Protein 7OQZ (pdb70)

InterPro domains:
  IPR006904 Protein of unknown function DUF716 [PF04819] (121-241)
  IPR042127 Transmembrane protein 45 [PTHR16007] (1-275)

B-factor: mean 129.04, std 23.69, range [83.65, 192.93]

Organism: Homo sapiens (NCBI:txid9606)

Sequence (948 aa):
NFRGHALPGTFFFIIGLWWCTKSILKYICKKQKRTCYLGSKTLFYRLEILEGITIVGMALTGMAGEQFIPGHWNQLLGWHHFTMYFFFGLLGVADILCFTISSLPVSLTKLMLSNALFVEAFIFYNHTHGREMLDIFVHQLLVLVVFLTGLVAFLEFLVRNNVLLELLRSSLILLQGSWFFQIGFVLYPPSGGPAWDLMDHENILFLTICFCWHYAVTIVIVGMNYAFITWLVKSRLNFRGHALPGTFFFIIGLWWCTKSILKYICKKQKRTCYLGSKTLFYRLEILEGITIVGMALTGMAGEQFIPGHWNQLLGWHHFTMYFFFGLLGVADILCFTISSLPVSLTKLMLSNALFVEAFIFYNHTHGREMLDIFVHQLLVLVVFLTGLVAFLEFLVRNNVLLELLRSSLILLQGSWFFQIGFVLYPPSGGPAWDLMDHENILFLTICFCWHYAVTIVIVGMNYAFITWLVKSRLNFRGHALPGTFFFIIGLWWCTKSILKYICKKQKRTCYLGSKTLFYRLEILEGITIVGMALTGMAGEQFIPGHWNQLLGWHHFTMYFFFGLLGVADILCFTISSLPVSLTKLMLSNALFVEAFIFYNHTHGREMLDIFVHQLLVLVVFLTGLVAFLEFLVRNNVLLELLRSSLILLQGSWFFQIGFVLYPPSGGPAWDLMDHENILFLTICFCWHYAVTIVIVGMNYAFITWLVKSRLNFRGHALPGTFFFIIGLWWCTKSILKYICKKQKRTCYLGSKTLFYRLEILEGITIVGMALTGMAGEQFIPGHWNQLLGWHHFTMYFFFGLLGVADILCFTISSLPVSLTKLMLSNALFVEAFIFYNHTHGREMLDIFVHQLLVLVVFLTGLVAFLEFLVRNNVLLELLRSSLILLQGSWFFQIGFVLYPPSGGPAWDLMDHENILFLTICFCWHYAVTIVIVGMNYAFITWLVKSRL

Radius of gyration: 30.04 Å; Cα contacts (8 Å, |Δi|>4): 944; chains: 4; bounding box: 77×77×59 Å

Foldseek 3Di:
DLCLLQLVLVVLQVVLLVLLLVLLLVVVCVVDDAPPDPVDCVVVLVVLLVVLVVQLVSLVVSLCVLPPPVVDDDPVLSVLSNVLSVLSNVLSVVSNVCSVDVVDDNLVSLVSVLVSLLSNLVCLVPSDDDAFPQLVLLSVVLSVLSNVLSVLSVVCSVPDDDSVSSLVSSLSSNLSSVSSNVSSCQPPNPVRDHDDDRDDVVVVVVVVVVSVVSSVVSVVVSVVSSVVVVVVVVVVD/DLCLLQLVLVVLQVVLLVLLLVLLLVVVCVVDDAPPDPVDCVVVLVVLLVVLVVQLVSLVVSLCVLPPPVVDDDPVLSVLSNVLSVLSNVLSVVSNVCSVDVVDDNLVSLVSVLVSLLSNLVCLVPSDDDAFPQLVLLSVVLSVLSNVLSVLSVVCSVPDDDSVSSLVSSLSSNLSSVSSNVSSCQPPNPVRDHDDDRDDVVVVVVVVVVSVVSSVVSVVVSVVSSVVVVVVVVVVD/DLCLLQLVLVVLQVVLLVLLLVLLLVVVCVVDDAPPDPVDCVVVLVVLLVVLVVQLVSLVVSLCVLPPPVVDDDPVLSVLSNVLSVLSNVLSVVSNVCSVDVVDDNLVSLVSVLVSLLSNLVCLVPSDDDAFPQLVLLSVVLSVLSNVLSVLSVVCSVPDDDSVSSLVSSLSSNLSSVSSNVSSCQPPNPVRDHDDDRDDVVVVVVVVVVSVVSSVVSVVVSVVSSVVVVVVVVVVD/DLCLLQLVLVVLQVVLLVLLLVLLLVVVCVVDDAPPDPVDCVVVLVVLLVVLVVQLVSLVVSLCVLPPPVVDDDPVLSVLSNVLSVLSNVLSVVSNVCSVDVVDDNLVSLVSVLVSLLSNLVCLVPSDDDAFPQLVLLSVVLSVLSNVLSVLSVVCSVPDDDSVSSLVSSLSSNLSSVSSNVSSCQPPNPVRDHDDDRDDVVVVVVVVVVSVVSSVVSVVVSVVSSVVVVVVVVVVD

Structure (mmCIF, N/CA/C/O backbone):
data_7OQZ
#
_entry.id   7OQZ
#
_cell.length_a   1.00
_cell.length_b   1.00
_cell.length_c   1.00
_cell.angle_alpha   90.00
_cell.angle_beta   90.00
_cell.angle_gamma   90.00
#
_symmetry.space_group_name_H-M   'P 1'
#
loop_
_entity.id
_entity.type
_entity.pdbx_description
1 polymer 'Transmembrane protein 45A'
2 non-polymer 1,2-DIACYL-SN-GLYCERO-3-PHOSPHOCHOLINE
#
loop_
_atom_site.group_PDB
_atom_site.id
_atom_site.type_symbol
_atom_site.label_atom_id
_atom_site.label_alt_id
_atom_site.label_comp_id
_atom_site.label_asym_id
_atom_site.label_entity_id
_atom_site.label_seq_id
_atom_site.pdbx_PDB_ins_code
_atom_site.Cartn_x
_atom_site.Cartn_y
_atom_site.Cartn_z
_atom_site.occupancy
_atom_site.B_iso_or_equiv
_atom_site.auth_seq_id
_atom_site.auth_comp_id
_atom_site.auth_asym_id
_atom_site.auth_atom_id
_atom_site.pdbx_PDB_model_num
ATOM 1 N N . ASN A 1 2 ? 148.86500 136.13200 103.04800 1.000 143.67453 3 ASN A N 1
ATOM 2 C CA . ASN A 1 2 ? 147.66300 135.56700 103.64900 1.000 143.67453 3 ASN A CA 1
ATOM 3 C C . ASN A 1 2 ? 148.02400 134.42200 104.58900 1.000 143.67453 3 ASN A C 1
ATOM 4 O O . ASN A 1 2 ? 147.28500 134.11600 105.52700 1.000 143.67453 3 ASN A O 1
ATOM 9 N N . PHE A 1 3 ? 149.17100 133.79000 104.33200 1.000 142.13434 4 PHE A N 1
ATOM 10 C CA . PHE A 1 3 ? 149.62300 132.70600 105.19700 1.000 142.13434 4 PHE A CA 1
ATOM 11 C C . PHE A 1 3 ? 149.86300 133.20800 106.61500 1.000 142.13434 4 PHE A C 1
ATOM 12 O O . PHE A 1 3 ? 149.48800 132.55100 107.59100 1.000 142.13434 4 PHE A O 1
ATOM 20 N N . ARG A 1 4 ? 150.48800 134.38000 106.74600 1.000 142.26690 5 ARG A N 1
ATOM 21 C CA . ARG A 1 4 ? 150.66200 134.98100 108.06400 1.000 142.26690 5 ARG A CA 1
ATOM 22 C C . ARG A 1 4 ? 149.31700 135.32700 108.69100 1.000 142.26690 5 ARG A C 1
ATOM 23 O O . ARG A 1 4 ? 149.12400 135.16200 109.90400 1.000 142.26690 5 ARG A O 1
ATOM 31 N N . GLY A 1 5 ? 148.37900 135.82200 107.88000 1.000 137.56669 6 GLY A N 1
ATOM 32 C CA . GLY A 1 5 ? 147.06000 136.14700 108.39100 1.000 137.56669 6 GLY A CA 1
ATOM 33 C C . GLY A 1 5 ? 146.31200 134.93900 108.91400 1.000 137.56669 6 GLY A C 1
ATOM 34 O O . GLY A 1 5 ? 145.50000 135.05800 109.83300 1.000 137.56669 6 GLY A O 1
ATOM 35 N N . HIS A 1 6 ? 146.54600 133.76900 108.31900 1.000 132.94799 7 HIS A N 1
ATOM 36 C CA . HIS A 1 6 ? 145.98600 132.53800 108.86400 1.000 132.94799 7 HIS A CA 1
ATOM 37 C C . HIS A 1 6 ? 146.76300 132.04100 110.07700 1.000 132.94799 7 HIS A C 1
ATOM 38 O O . HIS A 1 6 ? 146.16400 131.49900 111.01200 1.000 132.94799 7 HIS A O 1
ATOM 45 N N . ALA A 1 7 ? 148.08600 132.22000 110.08400 1.000 132.90087 8 ALA A N 1
ATOM 46 C CA . ALA A 1 7 ? 148.92000 131.62000 111.11900 1.000 132.90087 8 ALA A CA 1
ATOM 47 C C . ALA A 1 7 ? 148.82200 132.36100 112.44700 1.000 132.90087 8 ALA A C 1
ATOM 48 O O . ALA A 1 7 ? 148.86800 131.73200 113.51000 1.000 132.90087 8 ALA A O 1
ATOM 50 N N . LEU A 1 8 ? 148.70600 133.68900 112.41100 1.000 133.20887 9 LEU A N 1
ATOM 51 C CA . LEU A 1 8 ? 148.66900 134.45800 113.65500 1.000 133.20887 9 LEU A CA 1
ATOM 52 C C . LEU A 1 8 ? 147.51900 134.05200 114.57300 1.000 133.20887 9 LEU A C 1
ATOM 53 O O . LEU A 1 8 ? 147.76600 133.83500 115.77600 1.000 133.20887 9 LEU A O 1
ATOM 58 N N . PRO A 1 9 ? 146.27000 133.92900 114.10500 1.000 128.04653 10 PRO A N 1
ATOM 59 C CA . PRO A 1 9 ? 145.21600 133.43100 115.00100 1.000 128.04653 10 PRO A CA 1
ATOM 60 C C . PRO A 1 9 ? 145.50000 132.04400 115.53600 1.000 128.04653 10 PRO A C 1
ATOM 61 O O . PRO A 1 9 ? 145.08100 131.72800 116.65500 1.000 128.04653 10 PRO A O 1
ATOM 65 N N . GLY A 1 10 ? 146.19500 131.20100 114.77100 1.000 126.84196 11 GLY A N 1
ATOM 66 C CA . GLY A 1 10 ? 146.56600 129.89400 115.28700 1.000 126.84196 11 GLY A CA 1
ATOM 67 C C . GLY A 1 10 ? 147.44700 129.99300 116.51600 1.000 126.84196 11 GLY A C 1
ATOM 68 O O . GLY A 1 10 ? 147.21200 129.31900 117.52200 1.000 126.84196 11 GLY A O 1
ATOM 69 N N . THR A 1 11 ? 148.46700 130.85200 116.45500 1.000 127.71850 12 THR A N 1
ATOM 70 C CA . THR A 1 11 ? 149.32400 131.06500 117.61600 1.000 127.71850 12 THR A CA 1
ATOM 71 C C . THR A 1 11 ? 148.53700 131.65200 118.78100 1.000 127.71850 12 THR A C 1
ATOM 72 O O . THR A 1 11 ? 148.71800 131.23800 119.93400 1.000 127.71850 12 THR A O 1
ATOM 76 N N . PHE A 1 12 ? 147.65900 132.61900 118.49900 1.000 128.15248 13 PHE A N 1
ATOM 77 C CA . PHE A 1 12 ? 146.86100 133.21800 119.56600 1.000 128.15248 13 PHE A CA 1
ATOM 78 C C . PHE A 1 12 ? 146.00600 132.16900 120.26800 1.000 128.15248 13 PHE A C 1
ATOM 79 O O . PHE A 1 12 ? 145.97800 132.09500 121.50400 1.000 128.15248 13 PHE A O 1
ATOM 87 N N . PHE A 1 13 ? 145.31000 131.33700 119.49000 1.000 114.82057 14 PHE A N 1
ATOM 88 C CA . PHE A 1 13 ? 144.44800 130.31900 120.07800 1.000 114.82057 14 PHE A CA 1
ATOM 89 C C . PHE A 1 13 ? 145.25800 129.26600 120.81900 1.000 114.82057 14 PHE A C 1
ATOM 90 O O . PHE A 1 13 ? 144.83300 128.77800 121.87000 1.000 114.82057 14 PHE A O 1
ATOM 98 N N . PHE A 1 14 ? 146.42600 128.89700 120.28900 1.000 115.21103 15 PHE A N 1
ATOM 99 C CA . PHE A 1 14 ? 147.26800 127.92500 120.97700 1.000 115.21103 15 PHE A CA 1
ATOM 100 C C . PHE A 1 14 ? 147.69500 128.45000 122.34300 1.000 115.21103 15 PHE A C 1
ATOM 101 O O . PHE A 1 14 ? 147.60300 127.74000 123.35600 1.000 115.21103 15 PHE A O 1
ATOM 109 N N . ILE A 1 15 ? 148.14300 129.70700 122.39100 1.000 117.02147 16 ILE A N 1
ATOM 110 C CA . ILE A 1 15 ? 148.56400 130.30100 123.65700 1.000 117.02147 16 ILE A CA 1
ATOM 111 C C . ILE A 1 15 ? 147.39100 130.38400 124.62600 1.000 117.02147 16 ILE A C 1
ATOM 112 O O . ILE A 1 15 ? 147.52400 130.06100 125.81400 1.000 117.02147 16 ILE A O 1
ATOM 117 N N . ILE A 1 16 ? 146.22600 130.81900 124.13700 1.000 114.03994 17 ILE A N 1
ATOM 118 C CA . ILE A 1 16 ? 145.06400 130.95700 125.01000 1.000 114.03994 17 ILE A CA 1
ATOM 119 C C . ILE A 1 16 ? 144.64100 129.60300 125.56600 1.000 114.03994 17 ILE A C 1
ATOM 120 O O . ILE A 1 16 ? 144.32600 129.47800 126.75600 1.000 114.03994 17 ILE A O 1
ATOM 125 N N . GLY A 1 17 ? 144.62200 128.57200 124.72000 1.000 111.40820 18 GLY A N 1
ATOM 126 C CA . GLY A 1 17 ? 144.25200 127.24900 125.19100 1.000 111.40820 18 GLY A CA 1
ATOM 127 C C . GLY A 1 17 ? 145.22000 126.70500 126.22200 1.000 111.40820 18 GLY A C 1
ATOM 128 O O . GLY A 1 17 ? 144.80500 126.13500 127.23600 1.000 111.40820 18 GLY A O 1
ATOM 129 N N . LEU A 1 18 ? 146.52400 126.87600 125.98200 1.000 114.92525 19 LEU A N 1
ATOM 130 C CA . LEU A 1 18 ? 147.50600 126.42800 126.96500 1.000 114.92525 19 LEU A CA 1
ATOM 131 C C . LEU A 1 18 ? 147.32400 127.15500 128.29200 1.000 114.92525 19 LEU A C 1
ATOM 132 O O . LEU A 1 18 ? 147.35200 126.53000 129.36100 1.000 114.92525 19 LEU A O 1
ATOM 137 N N . TRP A 1 19 ? 147.12300 128.47400 128.24100 1.000 123.34946 20 TRP A N 1
ATOM 138 C CA . TRP A 1 19 ? 146.95500 129.24000 129.47100 1.000 123.34946 20 TRP A CA 1
ATOM 139 C C . TRP A 1 19 ? 145.70500 128.80800 130.22500 1.000 123.34946 20 TRP A C 1
ATOM 140 O O . TRP A 1 19 ? 145.73400 128.65300 131.45100 1.000 123.34946 20 TRP A O 1
ATOM 151 N N . TRP A 1 20 ? 144.59600 128.60500 129.51000 1.000 115.28965 21 TRP A N 1
ATOM 152 C CA . TRP A 1 20 ? 143.35700 128.19600 130.16300 1.000 115.28965 21 TRP A CA 1
ATOM 153 C C . TRP A 1 20 ? 143.48000 126.80700 130.77700 1.000 115.28965 21 TRP A C 1
ATOM 154 O O . TRP A 1 20 ? 142.99700 126.57000 131.89100 1.000 115.28965 21 TRP A O 1
ATOM 165 N N . CYS A 1 21 ? 144.11700 125.87300 130.06500 1.000 117.98650 22 CYS A N 1
ATOM 166 C CA . CYS A 1 21 ? 144.30900 124.53700 130.61800 1.000 117.98650 22 CYS A CA 1
ATOM 167 C C . CYS A 1 21 ? 145.16900 124.58300 131.87500 1.000 117.98650 22 CYS A C 1
ATOM 168 O O . CYS A 1 21 ? 144.84600 123.94000 132.88500 1.000 117.98650 22 CYS A O 1
ATOM 171 N N . THR A 1 22 ? 146.26200 125.35000 131.83500 1.000 119.18260 23 THR A N 1
ATOM 172 C CA . THR A 1 22 ? 147.12000 125.47600 133.00800 1.000 119.18260 23 THR A CA 1
ATOM 173 C C . THR A 1 22 ? 146.35800 126.08900 134.17600 1.000 119.18260 23 THR A C 1
ATOM 174 O O . THR A 1 22 ? 146.47500 125.62900 135.31800 1.000 119.18260 23 THR A O 1
ATOM 178 N N . LYS A 1 23 ? 145.56200 127.12600 133.90300 1.000 121.14278 24 LYS A N 1
ATOM 179 C CA . LYS A 1 23 ? 144.78200 127.76400 134.95700 1.000 121.14278 24 LYS A CA 1
ATOM 180 C C . LYS A 1 23 ? 143.79000 126.79100 135.58100 1.000 121.14278 24 LYS A C 1
ATOM 181 O O . LYS A 1 23 ? 143.65300 126.73800 136.80800 1.000 121.14278 24 LYS A O 1
ATOM 187 N N . SER A 1 24 ? 143.08800 126.01500 134.75300 1.000 117.12505 25 SER A N 1
ATOM 188 C CA . SER A 1 24 ? 142.10900 125.07000 135.28300 1.000 117.12505 25 SER A CA 1
ATOM 189 C C . SER A 1 24 ? 142.77700 124.00100 136.13700 1.000 117.12505 25 SER A C 1
ATOM 190 O O . SER A 1 24 ? 142.28900 123.67300 137.22900 1.000 117.12505 25 SER A O 1
ATOM 193 N N . ILE A 1 25 ? 143.89400 123.44700 135.66000 1.000 120.96545 26 ILE A N 1
ATOM 194 C CA . ILE A 1 25 ? 144.58500 122.41400 136.42500 1.000 120.96545 26 ILE A CA 1
ATOM 195 C C . ILE A 1 25 ? 145.09800 122.98100 137.74300 1.000 120.96545 26 ILE A C 1
ATOM 196 O O . ILE A 1 25 ? 144.99200 122.34100 138.79700 1.000 120.96545 26 ILE A O 1
ATOM 201 N N . LEU A 1 26 ? 145.66000 124.19300 137.70500 1.000 129.76667 27 LEU A N 1
ATOM 202 C CA . LEU A 1 26 ? 146.15800 124.81700 138.92600 1.000 129.76667 27 LEU A CA 1
ATOM 203 C C . LEU A 1 26 ? 145.03000 125.08900 139.91000 1.000 129.76667 27 LEU A C 1
ATOM 204 O O . LEU A 1 26 ? 145.20100 124.92200 141.12200 1.000 129.76667 27 LEU A O 1
ATOM 209 N N . LYS A 1 27 ? 143.86800 125.51700 139.41100 1.000 130.38225 28 LYS A N 1
ATOM 210 C CA . LYS A 1 27 ? 142.72900 125.75500 140.29100 1.000 130.38225 28 LYS A CA 1
ATOM 211 C C . LYS A 1 27 ? 142.25500 124.46200 140.94100 1.000 130.38225 28 LYS A C 1
ATOM 212 O O . LYS A 1 27 ? 141.93800 124.43800 142.13700 1.000 130.38225 28 LYS A O 1
ATOM 215 N N . TYR A 1 28 ? 142.19600 123.37400 140.16900 1.000 130.97599 29 TYR A N 1
ATOM 216 C CA . TYR A 1 28 ? 141.80400 122.09200 140.74900 1.000 130.97599 29 TYR A CA 1
ATOM 217 C C . TYR A 1 28 ? 142.80900 121.63400 141.79900 1.000 130.97599 29 TYR A C 1
ATOM 218 O O . TYR A 1 28 ? 142.42600 121.11700 142.85700 1.000 130.97599 29 TYR A O 1
ATOM 227 N N . ILE A 1 29 ? 144.10200 121.81800 141.52500 1.000 140.68225 30 ILE A N 1
ATOM 228 C CA . ILE A 1 29 ? 145.12800 121.43700 142.49100 1.000 140.68225 30 ILE A CA 1
ATOM 229 C C . ILE A 1 29 ? 145.01300 122.27900 143.75700 1.000 140.68225 30 ILE A C 1
ATOM 230 O O . ILE A 1 29 ? 145.16400 121.76800 144.87200 1.000 140.68225 30 ILE A O 1
ATOM 235 N N . CYS A 1 30 ? 144.74400 123.57800 143.60600 1.000 151.66721 31 CYS A N 1
ATOM 236 C CA . CYS A 1 30 ? 144.54700 124.43800 144.76700 1.000 151.66721 31 CYS A CA 1
ATOM 237 C C . CYS A 1 30 ? 143.33800 124.00600 145.58300 1.000 151.66721 31 CYS A C 1
ATOM 238 O O . CYS A 1 30 ? 143.37900 124.03800 146.81800 1.000 151.66721 31 CYS A O 1
ATOM 241 N N . LYS A 1 31 ? 142.25300 123.61300 144.91500 1.000 146.20731 32 LYS A N 1
ATOM 242 C CA . LYS A 1 31 ? 141.09900 123.08100 145.63200 1.000 146.20731 32 LYS A CA 1
ATOM 243 C C . LYS A 1 31 ? 141.46200 121.81500 146.39800 1.000 146.20731 32 LYS A C 1
ATOM 244 O O . LYS A 1 31 ? 141.04700 121.64200 147.54900 1.000 146.20731 32 LYS A O 1
ATOM 250 N N . LYS A 1 32 ? 142.23800 120.92400 145.77700 1.000 150.87846 33 LYS A N 1
ATOM 251 C CA . LYS A 1 32 ? 142.69100 119.72900 146.48100 1.000 150.87846 33 LYS A CA 1
ATOM 252 C C . LYS A 1 32 ? 143.70700 120.06000 147.56800 1.000 150.87846 33 LYS A C 1
ATOM 253 O O . LYS A 1 32 ? 143.91900 119.25400 148.48100 1.000 150.87846 33 LYS A O 1
ATOM 259 N N . GLN A 1 33 ? 144.34300 121.22700 147.48600 1.000 167.67280 34 GLN A N 1
ATOM 260 C CA . GLN A 1 33 ? 145.38800 121.58400 148.43600 1.000 167.67280 34 GLN A CA 1
ATOM 261 C C . GLN A 1 33 ? 144.79900 121.81300 149.82200 1.000 167.67280 34 GLN A C 1
ATOM 262 O O . GLN A 1 33 ? 143.65100 122.24600 149.96300 1.000 167.67280 34 GLN A O 1
ATOM 268 N N . LYS A 1 34 ? 145.59600 121.51200 150.85000 1.000 175.44897 35 LYS A N 1
ATOM 269 C CA . LYS A 1 34 ? 145.11600 121.62000 152.22300 1.000 175.44897 35 LYS A CA 1
ATOM 270 C C . LYS A 1 34 ? 145.02400 123.07400 152.67000 1.000 175.44897 35 LYS A C 1
ATOM 271 O O . LYS A 1 34 ? 144.07800 123.46500 153.36400 1.000 175.44897 35 LYS A O 1
ATOM 273 N N . ARG A 1 35 ? 146.00300 123.89400 152.28900 1.000 180.91379 36 ARG A N 1
ATOM 274 C CA . ARG A 1 35 ? 146.05600 125.25500 152.81200 1.000 180.91379 36 ARG A CA 1
ATOM 275 C C . ARG A 1 35 ? 146.63300 126.17800 151.73800 1.000 180.91379 36 ARG A C 1
ATOM 276 O O . ARG A 1 35 ? 146.71000 125.79600 150.56400 1.000 180.91379 36 ARG A O 1
ATOM 278 N N . THR A 1 36 ? 147.03000 127.38600 152.14000 1.000 189.07155 37 THR A N 1
ATOM 279 C CA . THR A 1 36 ? 147.51000 128.40500 151.21500 1.000 189.07155 37 THR A CA 1
ATOM 280 C C . THR A 1 36 ? 149.02300 128.33700 151.04400 1.000 189.07155 37 THR A C 1
ATOM 281 O O . THR A 1 36 ? 149.66600 129.35100 150.75100 1.000 189.07155 37 THR A O 1
ATOM 283 N N . CYS A 1 37 ? 149.59900 127.14900 151.23600 1.000 191.88221 38 CYS A N 1
ATOM 284 C CA . CYS A 1 37 ? 151.04600 126.97200 151.20700 1.000 191.88221 38 CYS A CA 1
ATOM 285 C C . CYS A 1 37 ? 151.65300 127.41800 149.88300 1.000 191.88221 38 CYS A C 1
ATOM 286 O O . CYS A 1 37 ? 152.66900 128.11900 149.87100 1.000 191.88221 38 CYS A O 1
ATOM 289 N N . TYR A 1 38 ? 151.04100 127.03100 148.76400 1.000 187.84734 39 TYR A N 1
ATOM 290 C CA . TYR A 1 38 ? 151.62600 127.33700 147.46400 1.000 187.84734 39 TYR A CA 1
ATOM 291 C C . TYR A 1 38 ? 150.66900 128.08500 146.54200 1.000 187.84734 39 TYR A C 1
ATOM 292 O O . TYR A 1 38 ? 151.09600 128.96400 145.78800 1.000 187.84734 39 TYR A O 1
ATOM 294 N N . LEU A 1 39 ? 149.37800 127.74800 146.58600 1.000 179.17330 40 LEU A N 1
ATOM 295 C CA . LEU A 1 39 ? 148.41700 128.29800 145.63700 1.000 179.17330 40 LEU A CA 1
ATOM 296 C C . LEU A 1 39 ? 147.13400 128.80900 146.28100 1.000 179.17330 40 LEU A C 1
ATOM 297 O O . LEU A 1 39 ? 146.24000 129.25900 145.55700 1.000 179.17330 40 LEU A O 1
ATOM 299 N N . GLY A 1 40 ? 147.01900 128.75300 147.60800 1.000 178.65389 41 GLY A N 1
ATOM 300 C CA . GLY A 1 40 ? 145.76400 129.12000 148.24600 1.000 178.65389 41 GLY A CA 1
ATOM 301 C C . GLY A 1 40 ? 145.44900 130.60200 148.14800 1.000 178.65389 41 GLY A C 1
ATOM 302 O O . GLY A 1 40 ? 144.29200 131.00900 148.28000 1.000 178.65389 41 GLY A O 1
ATOM 303 N N . SER A 1 41 ? 146.47200 131.42800 147.93400 1.000 172.09706 42 SER A N 1
ATOM 304 C CA . SER A 1 41 ? 146.26900 132.87000 147.84300 1.000 172.09706 42 SER A CA 1
ATOM 305 C C . SER A 1 41 ? 145.35200 133.21000 146.67500 1.000 172.09706 42 SER A C 1
ATOM 306 O O . SER A 1 41 ? 145.52500 132.69300 145.56700 1.000 172.0970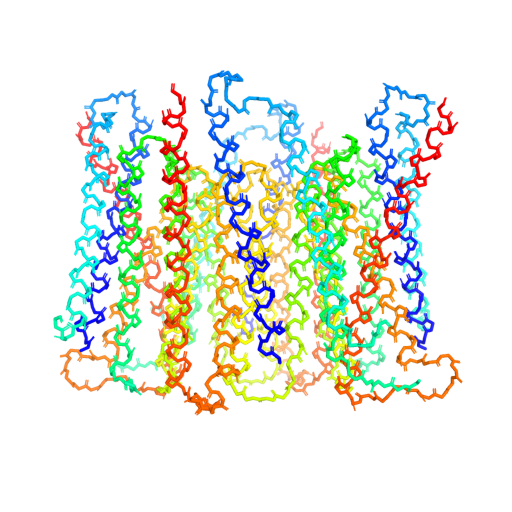6 42 SER A O 1
ATOM 309 N N . LYS A 1 42 ? 144.37500 134.08200 146.92500 1.000 163.54797 43 LYS A N 1
ATOM 310 C CA . LYS A 1 42 ? 143.41800 134.48000 145.90000 1.000 163.54797 43 LYS A CA 1
ATOM 311 C C . LYS A 1 42 ? 143.82100 135.75200 145.16900 1.000 163.54797 43 LYS A C 1
ATOM 312 O O . LYS A 1 42 ? 143.33500 135.99200 144.05500 1.000 163.54797 43 LYS A O 1
ATOM 315 N N . THR A 1 43 ? 144.68800 136.57200 145.76800 1.000 163.25846 44 THR A N 1
ATOM 316 C CA . THR A 1 43 ? 145.19000 137.75300 145.07400 1.000 163.25846 44 THR A CA 1
ATOM 317 C C . THR A 1 43 ? 145.95700 137.36900 143.81800 1.000 163.25846 44 THR A C 1
ATOM 318 O O . THR A 1 43 ? 145.89500 138.08100 142.80900 1.000 163.25846 44 THR A O 1
ATOM 322 N N . LEU A 1 44 ? 146.68200 136.24800 143.86200 1.000 161.61968 45 LEU A N 1
ATOM 323 C CA . LEU A 1 44 ? 147.36900 135.76300 142.67200 1.000 161.61968 45 LEU A CA 1
ATOM 324 C C . LEU A 1 44 ? 146.37900 135.44500 141.55900 1.000 161.61968 45 LEU A C 1
ATOM 325 O O . LEU A 1 44 ? 146.61400 135.78700 140.39500 1.000 161.61968 45 LEU A O 1
ATOM 330 N N . PHE A 1 45 ? 145.26200 134.79800 141.89900 1.000 160.54916 46 PHE A N 1
ATOM 331 C CA . PHE A 1 45 ? 144.24600 134.49900 140.89400 1.000 160.54916 46 PHE A CA 1
ATOM 332 C C . PHE A 1 45 ? 143.64900 135.77500 140.31400 1.000 160.54916 46 PHE A C 1
ATOM 333 O O . PHE A 1 45 ? 143.42000 135.86500 139.10300 1.000 160.54916 46 PHE A O 1
ATOM 341 N N . TYR A 1 46 ? 143.38100 136.76900 141.16300 1.000 156.12360 47 TYR A N 1
ATOM 342 C CA . TYR A 1 46 ? 142.83400 138.02900 140.66700 1.000 156.12360 47 TYR A CA 1
ATOM 343 C C . TYR A 1 46 ? 143.81100 138.72400 139.72500 1.000 156.12360 47 TYR A C 1
ATOM 344 O O . TYR A 1 46 ? 143.41400 139.22900 138.66500 1.000 156.12360 47 TYR A O 1
ATOM 346 N N . ARG A 1 47 ? 145.09500 138.75500 140.09300 1.000 158.61964 48 ARG A N 1
ATOM 347 C CA . ARG A 1 47 ? 146.09800 139.35700 139.22100 1.000 158.61964 48 ARG A CA 1
ATOM 348 C C . ARG A 1 47 ? 146.20300 138.60400 137.90200 1.000 158.61964 48 ARG A C 1
ATOM 349 O O . ARG A 1 47 ? 146.32600 139.22100 136.83700 1.000 158.61964 48 ARG A O 1
ATOM 357 N N . LEU A 1 48 ? 146.15800 137.27000 137.95300 1.000 153.18657 49 LEU A N 1
ATOM 358 C CA . LEU A 1 48 ? 146.22000 136.48000 136.72900 1.000 153.18657 49 LEU A CA 1
ATOM 359 C C . LEU A 1 48 ? 145.02000 136.75600 135.83400 1.000 153.18657 49 LEU A C 1
ATOM 360 O O . LEU A 1 48 ? 145.16200 136.85300 134.61200 1.000 153.18657 49 LEU A O 1
ATOM 365 N N . GLU A 1 49 ? 143.82800 136.88000 136.42100 1.000 147.52612 50 GLU A N 1
ATOM 366 C CA . GLU A 1 49 ? 142.64300 137.18400 135.62400 1.000 147.52612 50 GLU A CA 1
ATOM 367 C C . GLU A 1 49 ? 142.74300 138.56300 134.98300 1.000 147.52612 50 GLU A C 1
ATOM 368 O O . GLU A 1 49 ? 142.38200 138.73900 133.81100 1.000 147.52612 50 GLU A O 1
ATOM 374 N N . ILE A 1 50 ? 143.22700 139.55400 135.73600 1.000 147.27052 51 ILE A N 1
ATOM 375 C CA . ILE A 1 50 ? 143.39000 140.89200 135.17300 1.000 147.27052 51 ILE A CA 1
ATOM 376 C C . ILE A 1 50 ? 144.38900 140.86800 134.02300 1.000 147.27052 51 ILE A C 1
ATOM 377 O O . ILE A 1 50 ? 144.15600 141.46400 132.96300 1.000 147.27052 51 ILE A O 1
ATOM 382 N N . LEU A 1 51 ? 145.51400 140.17200 134.21200 1.000 144.54751 52 LEU A N 1
ATOM 383 C CA . LEU A 1 51 ? 146.51100 140.07000 133.15100 1.000 144.54751 52 LEU A CA 1
ATOM 384 C C . LEU A 1 51 ? 145.95100 139.34600 131.93300 1.000 144.54751 52 LEU A C 1
ATOM 385 O O . LEU A 1 51 ? 146.23500 139.73100 130.79400 1.000 144.54751 52 LEU A O 1
ATOM 390 N N . GLU A 1 52 ? 145.16200 138.29300 132.15300 1.000 143.08203 53 GLU A N 1
ATOM 391 C CA . GLU A 1 52 ? 144.55400 137.56900 131.04200 1.000 143.08203 53 GLU A CA 1
ATOM 392 C C . GLU A 1 52 ? 143.61800 138.46800 130.24800 1.000 143.08203 53 GLU A C 1
ATOM 393 O O . GLU A 1 52 ? 143.65000 138.47500 129.01200 1.000 143.08203 53 GLU A O 1
ATOM 399 N N . GLY A 1 53 ? 142.77900 139.23900 130.94300 1.000 142.78642 54 GLY A N 1
ATOM 400 C CA . GLY A 1 53 ? 141.89800 140.16200 130.24700 1.000 142.78642 54 GLY A CA 1
ATOM 401 C C . GLY A 1 53 ? 142.66000 141.21300 129.46300 1.000 142.78642 54 GLY A C 1
ATOM 402 O O . GLY A 1 53 ? 142.32500 141.51100 128.31100 1.000 142.78642 54 GLY A O 1
ATOM 403 N N . ILE A 1 54 ? 143.70300 141.78300 130.07300 1.000 142.36968 55 ILE A N 1
ATOM 404 C CA . ILE A 1 54 ? 144.49200 142.80600 129.39300 1.000 142.36968 55 ILE A CA 1
ATOM 405 C C . ILE A 1 54 ? 145.16800 142.22700 128.15700 1.000 142.36968 55 ILE A C 1
ATOM 406 O O . ILE A 1 54 ? 145.18200 142.85300 127.09000 1.000 142.36968 55 ILE A O 1
ATOM 411 N N . THR A 1 55 ? 145.73300 141.02300 128.27600 1.000 145.43843 56 THR A N 1
ATOM 412 C CA . THR A 1 55 ? 146.38100 140.39000 127.13300 1.000 145.43843 56 THR A CA 1
ATOM 413 C C . THR A 1 55 ? 145.38800 140.05800 126.03000 1.000 145.43843 56 THR A C 1
ATOM 414 O O . THR A 1 55 ? 145.71000 140.21300 124.84800 1.000 145.43843 56 THR A O 1
ATOM 418 N N . ILE A 1 56 ? 144.18600 139.59700 126.38500 1.000 139.78812 57 ILE A N 1
ATOM 419 C CA . ILE A 1 56 ? 143.17800 139.31200 125.36800 1.000 139.78812 57 ILE A CA 1
ATOM 420 C C . ILE A 1 56 ? 142.79300 140.58600 124.62800 1.000 139.78812 57 ILE A C 1
ATOM 421 O O . ILE A 1 56 ? 142.70100 140.59900 123.39300 1.000 139.78812 57 ILE A O 1
ATOM 426 N N . VAL A 1 57 ? 142.57500 141.67900 125.36500 1.000 143.12768 58 VAL A N 1
ATOM 427 C CA . VAL A 1 57 ? 142.22800 142.94400 124.72100 1.000 143.12768 58 VAL A CA 1
ATOM 428 C C . VAL A 1 57 ? 143.36200 143.41000 123.81600 1.000 143.12768 58 VAL A C 1
ATOM 429 O O . VAL A 1 57 ? 143.13100 143.86600 122.68700 1.000 143.12768 58 VAL A O 1
ATOM 433 N N . GLY A 1 58 ? 144.60400 143.30100 124.29300 1.000 150.62223 59 GLY A N 1
ATOM 434 C CA . GLY A 1 58 ? 145.73600 143.72700 123.48900 1.000 150.62223 59 GLY A CA 1
ATOM 435 C C . GLY A 1 58 ? 145.89300 142.91200 122.22100 1.000 150.62223 59 GLY A C 1
ATOM 436 O O . GLY A 1 58 ? 146.16300 143.45800 121.15000 1.000 150.62223 59 GLY A O 1
ATOM 437 N N . MET A 1 59 ? 145.73100 141.59100 122.32500 1.000 151.62924 60 MET A N 1
ATOM 438 C CA . MET A 1 59 ? 145.82800 140.74100 121.14300 1.000 151.62924 60 MET A CA 1
ATOM 439 C C . MET A 1 59 ? 144.70700 141.03700 120.15800 1.000 151.62924 60 MET A C 1
ATOM 440 O O . MET A 1 59 ? 144.93200 141.04700 118.94300 1.000 151.62924 60 MET A O 1
ATOM 445 N N . ALA A 1 60 ? 143.49200 141.27900 120.65800 1.000 147.60170 61 ALA A N 1
ATOM 446 C CA . ALA A 1 60 ? 142.39500 141.64200 119.76900 1.000 147.60170 61 ALA A CA 1
ATOM 447 C C . ALA A 1 60 ? 142.69000 142.94400 119.03600 1.000 147.60170 61 ALA A C 1
ATOM 448 O O . ALA A 1 60 ? 142.47600 143.04600 117.82100 1.000 147.60170 61 ALA A O 1
ATOM 450 N N . LEU A 1 61 ? 143.19500 143.94800 119.75800 1.000 152.89133 62 LEU A N 1
ATOM 451 C CA . LEU A 1 61 ? 143.53000 145.22200 119.12800 1.000 152.89133 62 LEU A CA 1
ATOM 452 C C . LEU A 1 61 ? 144.63800 145.05000 118.09600 1.000 152.89133 62 LEU A C 1
ATOM 453 O O . LEU A 1 61 ? 144.58300 145.63300 117.00500 1.000 152.89133 62 LEU A O 1
ATOM 458 N N . THR A 1 62 ? 145.65900 144.25800 118.42800 1.000 155.62438 63 THR A N 1
ATOM 459 C CA . THR A 1 62 ? 146.76500 144.03000 117.50500 1.000 155.62438 63 THR A CA 1
ATOM 460 C C . THR A 1 62 ? 146.28700 143.32900 116.24000 1.000 155.62438 63 THR A C 1
ATOM 461 O O . THR A 1 62 ? 146.66800 143.70300 115.12600 1.000 155.62438 63 THR A O 1
ATOM 465 N N . GLY A 1 63 ? 145.44600 142.30600 116.39600 1.000 153.51285 64 GLY A N 1
ATOM 466 C CA . GLY A 1 63 ? 144.90800 141.62000 115.23400 1.000 153.51285 64 GLY A CA 1
ATOM 467 C C . GLY A 1 63 ? 144.04100 142.52100 114.37800 1.000 153.51285 64 GLY A C 1
ATOM 468 O O . GLY A 1 63 ? 144.10400 142.47000 113.14700 1.000 153.51285 64 GLY A O 1
ATOM 469 N N . MET A 1 64 ? 143.21900 143.35700 115.01500 1.000 154.11904 65 MET A N 1
ATOM 470 C CA . MET A 1 64 ? 142.38600 144.29700 114.27300 1.000 154.11904 65 MET A CA 1
ATOM 471 C C . MET A 1 64 ? 143.24200 145.27200 113.47400 1.000 154.11904 65 MET A C 1
ATOM 472 O O . MET A 1 64 ? 143.00900 145.49600 112.27900 1.000 154.11904 65 MET A O 1
ATOM 477 N N . ALA A 1 65 ? 144.25600 145.85400 114.12100 1.000 160.05680 66 ALA A N 1
ATOM 478 C CA . ALA A 1 65 ? 145.11500 146.81700 113.44200 1.000 160.05680 66 ALA A CA 1
ATOM 479 C C . ALA A 1 65 ? 145.89100 146.16500 112.30500 1.000 160.05680 66 ALA A C 1
ATOM 480 O O . ALA A 1 65 ? 146.03400 146.75000 111.22600 1.000 160.05680 66 ALA A O 1
ATOM 482 N N . GLY A 1 66 ? 146.40500 144.95400 112.53000 1.000 163.52685 67 GLY A N 1
ATOM 483 C CA . GLY A 1 66 ? 147.13900 144.26800 111.48000 1.000 163.52685 67 GLY A CA 1
ATOM 484 C C . GLY A 1 66 ? 146.26000 143.87500 110.30900 1.000 163.52685 67 GLY A C 1
ATOM 485 O O . GLY A 1 66 ? 146.66900 143.99000 109.15000 1.000 163.52685 67 GLY A O 1
ATOM 486 N N . GLU A 1 67 ? 145.04600 143.39700 110.59200 1.000 159.95616 68 GLU A N 1
ATOM 487 C CA . GLU A 1 67 ? 144.14600 142.99100 109.51800 1.000 159.95616 68 GLU A CA 1
ATOM 488 C C . GLU A 1 67 ? 143.73200 144.18000 108.66200 1.000 159.95616 68 GLU A C 1
ATOM 489 O O . GLU A 1 67 ? 143.68000 144.07900 107.43100 1.000 159.95616 68 GLU A O 1
ATOM 495 N N . GLN A 1 68 ? 143.43100 145.31400 109.29100 1.000 167.46476 69 GLN A N 1
ATOM 496 C CA . GLN A 1 68 ? 143.08700 146.52200 108.54400 1.000 167.46476 69 GLN A CA 1
ATOM 497 C C . GLN A 1 68 ? 144.37200 147.12900 107.99700 1.000 167.46476 69 GLN A C 1
ATOM 498 O O . GLN A 1 68 ? 145.15800 147.72400 108.73800 1.000 167.46476 69 GLN A O 1
ATOM 504 N N . PHE A 1 69 ? 144.59000 146.97100 106.69200 1.000 180.49339 70 PHE A N 1
ATOM 505 C CA . PHE A 1 69 ? 145.76200 147.53500 106.03400 1.000 180.49339 70 PHE A CA 1
ATOM 506 C C . PHE A 1 69 ? 145.74500 149.05200 106.16400 1.000 180.49339 70 PHE A C 1
ATOM 507 O O . PHE A 1 69 ? 146.77400 149.67200 106.45100 1.000 180.49339 70 PHE A O 1
ATOM 515 N N . ILE A 1 70 ? 144.58100 149.65100 105.95800 1.000 188.15866 71 ILE A N 1
ATOM 516 C CA . ILE A 1 70 ? 144.41600 151.09000 106.17000 1.000 188.15866 71 ILE A CA 1
ATOM 517 C C . ILE A 1 70 ? 144.27500 151.34800 107.66800 1.000 188.15866 71 ILE A C 1
ATOM 518 O O . ILE A 1 70 ? 143.40300 150.74400 108.31200 1.000 188.15866 71 ILE A O 1
ATOM 523 N N . PRO A 1 71 ? 145.11000 152.21700 108.25900 1.000 192.92775 72 PRO A N 1
ATOM 524 C CA . PRO A 1 71 ? 145.06400 152.53100 109.69200 1.000 192.92775 72 PRO A CA 1
ATOM 525 C C . PRO A 1 71 ? 143.71600 153.09300 110.13400 1.000 192.92775 72 PRO A C 1
ATOM 526 O O . PRO A 1 71 ? 143.02600 153.70100 109.31700 1.000 192.92775 72 PRO A O 1
ATOM 530 N N . GLY A 1 84 ? 129.71500 155.08500 99.12000 1.000 163.14371 85 GLY A N 1
ATOM 531 C CA . GLY A 1 84 ? 128.53000 154.41400 98.61900 1.000 163.14371 85 GLY A CA 1
ATOM 532 C C . GLY A 1 84 ? 128.84300 153.15400 97.83600 1.000 163.14371 85 GLY A C 1
ATOM 533 O O . GLY A 1 84 ? 128.04200 152.70400 97.01800 1.000 163.14371 85 GLY A O 1
ATOM 534 N N . HIS A 1 85 ? 130.01500 152.58300 98.09000 1.000 165.34493 86 HIS A N 1
ATOM 535 C CA . HIS A 1 85 ? 130.44600 151.36200 97.42100 1.000 165.34493 86 HIS A CA 1
ATOM 536 C C . HIS A 1 85 ? 131.09600 150.46800 98.47200 1.000 165.34493 86 HIS A C 1
ATOM 537 O O . HIS A 1 85 ? 131.24200 150.85000 99.63900 1.000 165.34493 86 HIS A O 1
ATOM 544 N N . TRP A 1 86 ? 131.49700 149.26500 98.06900 1.000 165.34449 87 TRP A N 1
ATOM 545 C CA . TRP A 1 86 ? 132.12700 148.30900 98.97000 1.000 165.34449 87 TRP A CA 1
ATOM 546 C C . TRP A 1 86 ? 133.45400 147.85700 98.38200 1.000 165.34449 87 TRP A C 1
ATOM 547 O O . TRP A 1 86 ? 133.52600 147.50500 97.20000 1.000 165.34449 87 TRP A O 1
ATOM 558 N N . ASN A 1 87 ? 134.49800 147.86900 99.20800 1.000 166.38080 88 ASN A N 1
ATOM 559 C CA . ASN A 1 87 ? 135.81500 147.39200 98.81500 1.000 166.38080 88 ASN A CA 1
ATOM 560 C C . ASN A 1 87 ? 136.44100 146.65800 99.99100 1.000 166.38080 88 ASN A C 1
ATOM 561 O O . ASN A 1 87 ? 136.14200 146.94600 101.15300 1.000 166.38080 88 ASN A O 1
ATOM 563 N N . GLN A 1 88 ? 137.32500 145.70700 99.66400 1.000 165.67286 89 GLN A N 1
ATOM 564 C CA . GLN A 1 88 ? 137.97800 144.80700 100.61500 1.000 165.67286 89 GLN A CA 1
ATOM 565 C C . GLN A 1 88 ? 137.02400 144.38000 101.72600 1.000 165.67286 89 GLN A C 1
ATOM 566 O O . GLN A 1 88 ? 137.36600 144.43300 102.91200 1.000 165.67286 89 GLN A O 1
ATOM 572 N N . LEU A 1 89 ? 135.82400 143.94000 101.33800 1.000 154.79371 90 LEU A N 1
ATOM 573 C CA . LEU A 1 89 ? 134.78600 143.62700 102.31400 1.000 154.79371 90 LEU A CA 1
ATOM 574 C C . LEU A 1 89 ? 135.14400 142.41100 103.16000 1.000 154.79371 90 LEU A C 1
ATOM 575 O O . LEU A 1 89 ? 134.58400 142.22900 104.24700 1.000 154.79371 90 LEU A O 1
ATOM 580 N N . LEU A 1 90 ? 136.07000 141.57500 102.68600 1.000 151.34030 91 LEU A N 1
ATOM 581 C CA . LEU A 1 90 ? 136.41300 140.36000 103.41700 1.000 151.34030 91 LEU A CA 1
ATOM 582 C C . LEU A 1 90 ? 137.09500 140.66700 104.74400 1.000 151.34030 91 LEU A C 1
ATOM 583 O O . LEU A 1 90 ? 136.93100 139.91500 105.71200 1.000 151.34030 91 LEU A O 1
ATOM 588 N N . GLY A 1 91 ? 137.85800 141.76000 104.81500 1.000 150.70160 92 GLY A N 1
ATOM 589 C CA . GLY A 1 91 ? 138.55200 142.09000 106.04800 1.000 150.70160 92 GLY A CA 1
ATOM 590 C C . GLY A 1 91 ? 137.63700 142.55100 107.16100 1.000 150.70160 92 GLY A C 1
ATOM 591 O O . GLY A 1 91 ? 137.99600 142.45400 108.34000 1.000 150.70160 92 GLY A O 1
ATOM 592 N N . TRP A 1 92 ? 136.45100 143.05500 106.81400 1.000 144.84235 93 TRP A N 1
ATOM 593 C CA . TRP A 1 92 ? 135.51200 143.49700 107.83700 1.000 144.84235 93 TRP A CA 1
ATOM 594 C C . TRP A 1 92 ? 135.02600 142.33400 108.69100 1.000 144.84235 93 TRP A C 1
ATOM 595 O O . TRP A 1 92 ? 134.68200 142.52600 109.86100 1.000 144.84235 93 TRP A O 1
ATOM 606 N N . HIS A 1 93 ? 135.00300 141.12200 108.13400 1.000 139.88476 94 HIS A N 1
ATOM 607 C CA . HIS A 1 93 ? 134.63600 139.95500 108.93100 1.000 139.88476 94 HIS A CA 1
ATOM 608 C C . HIS A 1 93 ? 135.65300 139.70100 110.03800 1.000 139.88476 94 HIS A C 1
ATOM 609 O O . HIS A 1 93 ? 135.28300 139.47700 111.19900 1.000 139.88476 94 HIS A O 1
ATOM 616 N N . HIS A 1 94 ? 136.94300 139.73400 109.69500 1.000 144.38864 95 HIS A N 1
ATOM 617 C CA . HIS A 1 94 ? 137.98100 139.59500 110.71000 1.000 144.38864 95 HIS A CA 1
ATOM 618 C C . HIS A 1 94 ? 137.92400 140.75000 111.70000 1.000 144.38864 95 HIS A C 1
ATOM 619 O O . HIS A 1 94 ? 138.14800 140.56300 112.90300 1.000 144.38864 95 HIS A O 1
ATOM 626 N N . PHE A 1 95 ? 137.63300 141.95400 111.20400 1.000 141.82837 96 PHE A N 1
ATOM 627 C CA . PHE A 1 95 ? 137.45900 143.10900 112.07800 1.000 141.82837 96 PHE A CA 1
ATOM 628 C C . PHE A 1 95 ? 136.37000 142.84900 113.11400 1.000 141.82837 96 PHE A C 1
ATOM 629 O O . PHE A 1 95 ? 136.55800 143.10000 114.31000 1.000 141.82837 96 PHE A O 1
ATOM 637 N N . THR A 1 96 ? 135.22400 142.33400 112.66600 1.000 132.93571 97 THR A N 1
ATOM 638 C CA . THR A 1 96 ? 134.11300 142.05800 113.57100 1.000 132.93571 97 THR A CA 1
ATOM 639 C C . THR A 1 96 ? 134.46800 140.96600 114.57400 1.000 132.93571 97 THR A C 1
ATOM 640 O O . THR A 1 96 ? 134.11500 141.06300 115.75600 1.000 132.93571 97 THR A O 1
ATOM 644 N N . MET A 1 97 ? 135.15300 139.91400 114.12000 1.000 128.66567 98 MET A N 1
ATOM 645 C CA . MET A 1 97 ? 135.54600 138.85000 115.04100 1.000 128.66567 98 MET A CA 1
ATOM 646 C C . MET A 1 97 ? 136.48600 139.37600 116.12000 1.000 128.66567 98 MET A C 1
ATOM 647 O O . MET A 1 97 ? 136.32400 139.06600 117.31100 1.000 128.66567 98 MET A O 1
ATOM 652 N N . TYR A 1 98 ? 137.46900 140.18700 115.72400 1.000 134.61397 99 TYR A N 1
ATOM 653 C CA . TYR A 1 98 ? 138.39200 140.76100 116.69600 1.000 134.61397 99 TYR A CA 1
ATOM 654 C C . TYR A 1 98 ? 137.66600 141.70600 117.64600 1.000 134.61397 99 TYR A C 1
ATOM 655 O O . TYR A 1 98 ? 137.97900 141.76400 118.84000 1.000 134.61397 99 TYR A O 1
ATOM 664 N N . PHE A 1 99 ? 136.68700 142.45300 117.13200 1.000 128.47071 100 PHE A N 1
ATOM 665 C CA . PHE A 1 99 ? 135.90000 143.34200 117.97900 1.000 128.47071 100 PHE A CA 1
ATOM 666 C C . PHE A 1 99 ? 135.11600 142.55500 119.02400 1.000 128.47071 100 PHE A C 1
ATOM 667 O O . PHE A 1 99 ? 135.02400 142.95600 120.18800 1.000 128.47071 100 PHE A O 1
ATOM 675 N N . PHE A 1 100 ? 134.53700 141.42400 118.61700 1.000 120.58565 101 PHE A N 1
ATOM 676 C CA . PHE A 1 100 ? 133.80100 140.59400 119.56600 1.000 120.58565 101 PHE A CA 1
ATOM 677 C C . PHE A 1 100 ? 134.72300 140.00700 120.62800 1.000 120.58565 101 PHE A C 1
ATOM 678 O O . PHE A 1 100 ? 134.36700 139.95000 121.81300 1.000 120.58565 101 PHE A O 1
ATOM 686 N N . PHE A 1 101 ? 135.91500 139.56100 120.22600 1.000 121.88153 102 PHE A N 1
ATOM 687 C CA . PHE A 1 101 ? 136.85800 139.04900 121.21800 1.000 121.88153 102 PHE A CA 1
ATOM 688 C C . PHE A 1 101 ? 137.31300 140.15000 122.17500 1.000 121.88153 102 PHE A C 1
ATOM 689 O O . PHE A 1 101 ? 137.47900 139.91000 123.37900 1.000 121.88153 102 PHE A O 1
ATOM 697 N N . GLY A 1 102 ? 137.51400 141.36500 121.66200 1.000 128.84320 103 GLY A N 1
ATOM 698 C CA . GLY A 1 102 ? 137.82700 142.48300 122.53500 1.000 128.84320 103 GLY A CA 1
ATOM 699 C C . GLY A 1 102 ? 136.70300 142.80900 123.49700 1.000 128.84320 103 GLY A C 1
ATOM 700 O O . GLY A 1 102 ? 136.95100 143.15900 124.65400 1.000 128.84320 103 GLY A O 1
ATOM 701 N N . LEU A 1 103 ? 135.45500 142.71000 123.03300 1.000 127.35786 104 LEU A N 1
ATOM 702 C CA . LEU A 1 103 ? 134.31800 142.88000 123.93200 1.000 127.35786 104 LEU A CA 1
ATOM 703 C C . LEU A 1 103 ? 134.31400 141.82000 125.02100 1.000 127.35786 104 LEU A C 1
ATOM 704 O O . LEU A 1 103 ? 134.01100 142.12300 126.18000 1.000 127.35786 104 LEU A O 1
ATOM 709 N N . LEU A 1 104 ? 134.63500 140.57500 124.66700 1.000 118.33003 105 LEU A N 1
ATOM 710 C CA . LEU A 1 104 ? 134.74900 139.52600 125.67600 1.000 118.33003 105 LEU A CA 1
ATOM 711 C C . LEU A 1 104 ? 135.81300 139.87000 126.71100 1.000 118.33003 105 LEU A C 1
ATOM 712 O O . LEU A 1 104 ? 135.59400 139.70400 127.91900 1.000 118.33003 105 LEU A O 1
ATOM 717 N N . GLY A 1 105 ? 136.97100 140.34700 126.25400 1.000 127.39746 106 GLY A N 1
ATOM 718 C CA . GLY A 1 105 ? 138.02100 140.72800 127.18700 1.000 127.39746 106 GLY A CA 1
ATOM 719 C C . GLY A 1 105 ? 137.61100 141.87000 128.10000 1.000 127.39746 106 GLY A C 1
ATOM 720 O O . GLY A 1 105 ? 137.88100 141.84400 129.30600 1.000 127.39746 106 GLY A O 1
ATOM 721 N N . VAL A 1 106 ? 136.95200 142.88600 127.53800 1.000 129.94697 107 VAL A N 1
ATOM 722 C CA . VAL A 1 106 ? 136.48600 144.01500 128.34000 1.000 129.94697 107 VAL A CA 1
ATOM 723 C C . VAL A 1 106 ? 135.45800 143.55300 129.36400 1.000 129.94697 107 VAL A C 1
ATOM 724 O O . VAL A 1 106 ? 135.46500 143.99800 130.51900 1.000 129.94697 107 VAL A O 1
ATOM 728 N N . ALA A 1 107 ? 134.55300 142.65900 128.95700 1.000 130.55596 108 ALA A N 1
ATOM 729 C CA . ALA A 1 107 ? 133.56100 142.13200 129.88500 1.000 130.55596 108 ALA A CA 1
ATOM 730 C C . ALA A 1 107 ? 134.22100 141.35300 131.01400 1.000 130.55596 108 ALA A C 1
ATOM 731 O O . ALA A 1 107 ? 133.80900 141.46500 132.17300 1.000 130.55596 108 ALA A O 1
ATOM 733 N N . ASP A 1 108 ? 135.24300 140.55600 130.69500 1.000 127.55205 109 ASP A N 1
ATOM 734 C CA . ASP A 1 108 ? 135.96300 139.83200 131.73900 1.000 127.55205 109 ASP A CA 1
ATOM 735 C C . ASP A 1 108 ? 136.64000 140.79300 132.71000 1.000 127.55205 109 ASP A C 1
ATOM 736 O O . ASP A 1 108 ? 136.59700 140.58700 133.93200 1.000 127.55205 109 ASP A O 1
ATOM 738 N N . ILE A 1 109 ? 137.26500 141.84800 132.18300 1.000 133.97207 110 ILE A N 1
ATOM 739 C CA . ILE A 1 109 ? 137.91300 142.83400 133.04400 1.000 133.97207 110 ILE A CA 1
ATOM 740 C C . ILE A 1 109 ? 136.89200 143.49800 133.96000 1.000 133.97207 110 ILE A C 1
ATOM 741 O O . ILE A 1 109 ? 137.12700 143.65300 135.16400 1.000 133.97207 110 ILE A O 1
ATOM 746 N N . LEU A 1 110 ? 135.74200 143.89300 133.40900 1.000 137.37614 111 LEU A N 1
ATOM 747 C CA . LEU A 1 110 ? 134.71400 144.53600 134.22200 1.000 137.37614 111 LEU A CA 1
ATOM 748 C C . LEU A 1 110 ? 134.16800 143.58900 135.28200 1.000 137.37614 111 LEU A C 1
ATOM 749 O O . LEU A 1 110 ? 133.93100 143.99600 136.42600 1.000 137.37614 111 LEU A O 1
ATOM 754 N N . CYS A 1 111 ? 133.95400 142.32100 134.92000 1.000 139.04550 112 CYS A N 1
ATOM 755 C CA . CYS A 1 111 ? 133.42900 141.35500 135.87900 1.000 139.04550 112 CYS A CA 1
ATOM 756 C C . CYS A 1 111 ? 134.40800 141.11800 137.02000 1.000 139.04550 112 CYS A C 1
ATOM 757 O O . CYS A 1 111 ? 133.99800 141.01300 138.18200 1.000 139.04550 112 CYS A O 1
ATOM 760 N N . PHE A 1 112 ? 135.70200 141.02800 136.71600 1.000 141.53969 113 PHE A N 1
ATOM 761 C CA . PHE A 1 112 ? 136.67800 140.83500 137.78100 1.000 141.53969 113 PHE A CA 1
ATOM 762 C C . PHE A 1 112 ? 137.05500 142.13100 138.48600 1.000 141.53969 113 PHE A C 1
ATOM 763 O O . PHE A 1 112 ? 137.76600 142.08100 139.49600 1.000 141.53969 113 PHE A O 1
ATOM 771 N N . THR A 1 113 ? 136.60200 143.27900 137.98700 1.000 143.33370 114 THR A N 1
ATOM 772 C CA . THR A 1 113 ? 136.81200 144.55800 138.65500 1.000 143.33370 114 THR A CA 1
ATOM 773 C C . THR A 1 113 ? 135.68600 144.91600 139.61400 1.000 143.33370 114 THR A C 1
ATOM 774 O O . THR A 1 113 ? 135.95200 145.38500 140.72600 1.000 143.33370 114 THR A O 1
ATOM 778 N N . ILE A 1 114 ? 134.43600 144.69900 139.21700 1.000 148.89742 115 ILE A N 1
ATOM 779 C CA . ILE A 1 114 ? 133.27700 145.00200 140.04900 1.000 148.89742 115 ILE A CA 1
ATOM 780 C C . ILE A 1 114 ? 132.69200 143.68800 140.54900 1.000 148.89742 115 ILE A C 1
ATOM 781 O O . ILE A 1 114 ? 132.39300 142.78900 139.75400 1.000 148.89742 115 ILE A O 1
ATOM 786 N N . SER A 1 115 ? 132.52200 143.57900 141.86800 1.000 159.52256 116 SER A N 1
ATOM 787 C CA . SER A 1 115 ? 132.07100 142.32900 142.46800 1.000 159.52256 116 SER A CA 1
ATOM 788 C C . SER A 1 115 ? 130.58700 142.06500 142.24200 1.000 159.52256 116 SER A C 1
ATOM 789 O O . SER A 1 115 ? 130.14700 140.92200 142.40000 1.000 159.52256 116 SER A O 1
ATOM 792 N N . SER A 1 116 ? 129.80800 143.09000 141.88900 1.000 150.01523 117 SER A N 1
ATOM 793 C CA . SER A 1 116 ? 128.37000 142.90000 141.72000 1.000 150.01523 117 SER A CA 1
ATOM 794 C C . SER A 1 116 ? 128.06300 141.96500 140.55600 1.000 150.01523 117 SER A C 1
ATOM 795 O O . SER A 1 116 ? 127.15100 141.13400 140.64500 1.000 150.01523 117 SER A O 1
ATOM 798 N N . LEU A 1 117 ? 128.80500 142.08800 139.46100 1.000 141.26767 118 LEU A N 1
ATOM 799 C CA . LEU A 1 117 ? 128.52300 141.28900 138.27800 1.000 141.26767 118 LEU A CA 1
ATOM 800 C C . LEU A 1 117 ? 128.83600 139.81700 138.54000 1.000 141.26767 118 LEU A C 1
ATOM 801 O O . LEU A 1 117 ? 129.83500 139.49800 139.19300 1.000 141.26767 118 LEU A O 1
ATOM 806 N N . PRO A 1 118 ? 128.00000 138.90100 138.05400 1.000 125.20397 119 PRO A N 1
ATOM 807 C CA . PRO A 1 118 ? 128.29000 137.47300 138.22300 1.000 125.20397 119 PRO A CA 1
ATOM 808 C C . PRO A 1 118 ? 129.54400 137.05900 137.46800 1.000 125.20397 119 PRO A C 1
ATOM 809 O O . PRO A 1 118 ? 129.90300 137.64000 136.44100 1.000 125.20397 119 PRO A O 1
ATOM 813 N N . VAL A 1 119 ? 130.21500 136.03700 138.00100 1.000 114.73956 120 VAL A N 1
ATOM 814 C CA . VAL A 1 119 ? 131.45800 135.56400 137.40000 1.000 114.73956 120 VAL A CA 1
ATOM 815 C C . VAL A 1 119 ? 131.18900 134.87200 136.06800 1.000 114.73956 120 VAL A C 1
ATOM 816 O O . VAL A 1 119 ? 131.94400 135.03900 135.10300 1.000 114.73956 120 VAL A O 1
ATOM 820 N N . SER A 1 120 ? 130.11200 134.08600 135.99300 1.000 110.66468 121 SER A N 1
ATOM 821 C CA . SER A 1 120 ? 129.84400 133.28500 134.80200 1.000 110.66468 121 SER A CA 1
ATOM 822 C C . SER A 1 120 ? 129.54300 134.13200 133.57400 1.000 110.66468 121 SER A C 1
ATOM 823 O O . SER A 1 120 ? 129.61000 133.62000 132.44800 1.000 110.66468 121 SER A O 1
ATOM 826 N N . LEU A 1 121 ? 129.21300 135.41300 133.76400 1.000 114.10760 122 LEU A N 1
ATOM 827 C CA . LEU A 1 121 ? 128.90600 136.28200 132.63300 1.000 114.10760 122 LEU A CA 1
ATOM 828 C C . LEU A 1 121 ? 130.00900 136.22500 131.58600 1.000 114.10760 122 LEU A C 1
ATOM 829 O O . LEU A 1 121 ? 129.73700 136.08900 130.38700 1.000 114.10760 122 LEU A O 1
ATOM 834 N N . THR A 1 122 ? 131.26600 136.29800 132.03200 1.000 109.57124 123 THR A N 1
ATOM 835 C CA . THR A 1 122 ? 132.39300 136.20500 131.11200 1.000 109.57124 123 THR A CA 1
ATOM 836 C C . THR A 1 122 ? 132.27000 134.97200 130.23100 1.000 109.57124 123 THR A C 1
ATOM 837 O O . THR A 1 122 ? 132.32500 135.06400 128.99800 1.000 109.57124 123 THR A O 1
ATOM 841 N N . LYS A 1 123 ? 132.05700 133.80900 130.85500 1.000 106.39677 124 LYS A N 1
ATOM 842 C CA . LYS A 1 123 ? 131.88300 132.58000 130.09200 1.000 106.39677 124 LYS A CA 1
ATOM 843 C C . LYS A 1 123 ? 130.80800 132.76000 129.03400 1.000 106.39677 124 LYS A C 1
ATOM 844 O O . LYS A 1 123 ? 131.02900 132.47200 127.84900 1.000 106.39677 124 LYS A O 1
ATOM 850 N N . LEU A 1 124 ? 129.65200 133.28900 129.44100 1.000 107.53854 125 LEU A N 1
ATOM 851 C CA . LEU A 1 124 ? 128.57400 133.52100 128.48800 1.000 107.53854 125 LEU A CA 1
ATOM 852 C C . LEU A 1 124 ? 129.07500 134.33300 127.30500 1.000 107.53854 125 LEU A C 1
ATOM 853 O O . LEU A 1 124 ? 128.91600 133.92900 126.14500 1.000 107.53854 125 LEU A O 1
ATOM 858 N N . MET A 1 125 ? 129.74400 135.45400 127.58900 1.000 109.80357 126 MET A N 1
ATOM 859 C CA . MET A 1 125 ? 130.26200 136.29200 126.51600 1.000 109.80357 126 MET A CA 1
ATOM 860 C C . MET A 1 125 ? 131.13500 135.47800 125.57900 1.000 109.80357 126 MET A C 1
ATOM 861 O O . MET A 1 125 ? 130.95500 135.52300 124.35400 1.000 109.80357 126 MET A O 1
ATOM 866 N N . LEU A 1 126 ? 132.04800 134.68100 126.14300 1.000 99.14711 127 LEU A N 1
ATOM 867 C CA . LEU A 1 126 ? 132.90800 133.84800 125.31300 1.000 99.14711 127 LEU A CA 1
ATOM 868 C C . LEU A 1 126 ? 132.07400 133.02000 124.35400 1.000 99.14711 127 LEU A C 1
ATOM 869 O O . LEU A 1 126 ? 132.28300 133.06700 123.13300 1.000 99.14711 127 LEU A O 1
ATOM 874 N N . SER A 1 127 ? 131.07300 132.31400 124.88600 1.000 103.22833 128 SER A N 1
ATOM 875 C CA . SER A 1 127 ? 130.22000 131.50000 124.03200 1.000 103.22833 128 SER A CA 1
ATOM 876 C C . SER A 1 127 ? 129.65600 132.33800 122.89700 1.000 103.22833 128 SER A C 1
ATOM 877 O O . SER A 1 127 ? 129.79700 131.98000 121.71900 1.000 103.22833 128 SER A O 1
ATOM 880 N N . ASN A 1 128 ? 129.08100 133.49600 123.23400 1.000 102.54934 129 ASN A N 1
ATOM 881 C CA . ASN A 1 128 ? 128.50600 134.35700 122.21000 1.000 102.54934 129 ASN A CA 1
ATOM 882 C C . ASN A 1 128 ? 129.52500 134.62400 121.11800 1.000 102.54934 129 ASN A C 1
ATOM 883 O O . ASN A 1 128 ? 129.26000 134.38700 119.93100 1.000 102.54934 129 ASN A O 1
ATOM 888 N N . ALA A 1 129 ? 130.72800 135.04500 121.51600 1.000 100.51591 130 ALA A N 1
ATOM 889 C CA . ALA A 1 129 ? 131.75400 135.36600 120.53400 1.000 100.51591 130 ALA A CA 1
ATOM 890 C C . ALA A 1 129 ? 131.97200 134.18800 119.60300 1.000 100.51591 130 ALA A C 1
ATOM 891 O O . ALA A 1 129 ? 131.91100 134.33000 118.37400 1.000 100.51591 130 ALA A O 1
ATOM 893 N N . LEU A 1 130 ? 132.14700 132.99700 120.18100 1.000 97.84974 131 LEU A N 1
ATOM 894 C CA . LEU A 1 130 ? 132.38000 131.81600 119.36100 1.000 97.84974 131 LEU A CA 1
ATOM 895 C C . LEU A 1 130 ? 131.26500 131.65300 118.34300 1.000 97.84974 131 LEU A C 1
ATOM 896 O O . LEU A 1 130 ? 131.52000 131.53400 117.13600 1.000 97.84974 131 LEU A O 1
ATOM 901 N N . PHE A 1 131 ? 130.01400 131.72400 118.80700 1.000 92.13229 132 PHE A N 1
ATOM 902 C CA . PHE A 1 131 ? 128.89400 131.56700 117.89000 1.000 92.13229 132 PHE A CA 1
ATOM 903 C C . PHE A 1 131 ? 128.99600 132.56700 116.75300 1.000 92.13229 132 PHE A C 1
ATOM 904 O O . PHE A 1 131 ? 128.90500 132.19100 115.57600 1.000 92.13229 132 PHE A O 1
ATOM 912 N N . VAL A 1 132 ? 129.26100 133.83400 117.08400 1.000 98.31543 133 VAL A N 1
ATOM 913 C CA . VAL A 1 132 ? 129.35600 134.85900 116.05000 1.000 98.31543 133 VAL A CA 1
ATOM 914 C C . VAL A 1 132 ? 130.39200 134.44700 115.02000 1.000 98.31543 133 VAL A C 1
ATOM 915 O O . VAL A 1 132 ? 130.12900 134.44300 113.80900 1.000 98.31543 133 VAL A O 1
ATOM 919 N N . GLU A 1 133 ? 131.56800 134.02800 115.49700 1.000 103.98246 134 GLU A N 1
ATOM 920 C CA . GLU A 1 133 ? 132.62100 133.60900 114.58300 1.000 103.98246 134 GLU A CA 1
ATOM 921 C C . GLU A 1 133 ? 132.10000 132.53800 113.64200 1.000 103.98246 134 GLU A C 1
ATOM 922 O O . GLU A 1 133 ? 132.20800 132.66300 112.41500 1.000 103.98246 134 GLU A O 1
ATOM 928 N N . ALA A 1 134 ? 131.46200 131.50900 114.20500 1.000 99.43968 135 ALA A N 1
ATOM 929 C CA . ALA A 1 134 ? 130.93000 130.43600 113.37600 1.000 99.43968 135 ALA A CA 1
ATOM 930 C C . ALA A 1 134 ? 130.01800 131.00400 112.30200 1.000 99.43968 135 ALA A C 1
ATOM 931 O O . ALA A 1 134 ? 130.18500 130.71200 111.11000 1.000 99.43968 135 ALA A O 1
ATOM 933 N N . PHE A 1 135 ? 129.09200 131.87700 112.70400 1.000 94.27410 136 PHE A N 1
ATOM 934 C CA . PHE A 1 135 ? 128.15900 132.44900 111.74300 1.000 94.27410 136 PHE A CA 1
ATOM 935 C C . PHE A 1 135 ? 128.91400 133.10300 110.59900 1.000 94.27410 136 PHE A C 1
ATOM 936 O O . PHE A 1 135 ? 128.62900 132.84700 109.42200 1.000 94.27410 136 PHE A O 1
ATOM 944 N N . ILE A 1 136 ? 129.93100 133.90100 110.93000 1.000 103.94484 137 ILE A N 1
ATOM 945 C CA . ILE A 1 136 ? 130.68500 134.58400 109.88700 1.000 103.94484 137 ILE A CA 1
ATOM 946 C C . ILE A 1 136 ? 131.33500 133.56600 108.96400 1.000 103.94484 137 ILE A C 1
ATOM 947 O O . ILE A 1 136 ? 131.23800 133.66800 107.73400 1.000 103.94484 137 ILE A O 1
ATOM 952 N N . PHE A 1 137 ? 131.95200 132.53400 109.54200 1.000 103.16579 138 PHE A N 1
ATOM 953 C CA . PHE A 1 137 ? 132.63700 131.54800 108.72100 1.000 103.16579 138 PHE A CA 1
ATOM 954 C C . PHE A 1 137 ? 131.66400 130.70400 107.91600 1.000 103.16579 138 PHE A C 1
ATOM 955 O O . PHE A 1 137 ? 132.09200 129.98600 107.00600 1.000 103.16579 138 PHE A O 1
ATOM 963 N N . TYR A 1 138 ? 130.37000 130.77100 108.22800 1.000 102.65996 139 TYR A N 1
ATOM 964 C CA . TYR A 1 138 ? 129.40000 130.05800 107.41200 1.000 102.65996 139 TYR A CA 1
ATOM 965 C C . TYR A 1 138 ? 129.09000 130.79500 106.11900 1.000 102.65996 139 TYR A C 1
ATOM 966 O O . TYR A 1 138 ? 128.53200 130.19200 105.19600 1.000 102.65996 139 TYR A O 1
ATOM 975 N N . ASN A 1 139 ? 129.44300 132.08000 106.02800 1.000 111.54821 140 ASN A N 1
ATOM 976 C CA . ASN A 1 139 ? 129.15900 132.87200 104.84100 1.000 111.54821 140 ASN A CA 1
ATOM 977 C C . ASN A 1 139 ? 130.38100 133.56000 104.25500 1.000 111.54821 140 ASN A C 1
ATOM 978 O O . ASN A 1 139 ? 130.25700 134.21500 103.21600 1.000 111.54821 140 ASN A O 1
ATOM 983 N N . HIS A 1 140 ? 131.54700 133.43100 104.89000 1.000 127.31482 141 HIS A N 1
ATOM 984 C CA . HIS A 1 140 ? 132.74500 134.10400 104.39800 1.000 127.31482 141 HIS A CA 1
ATOM 985 C C . HIS A 1 140 ? 133.13100 133.60300 103.01100 1.000 127.31482 141 HIS A C 1
ATOM 986 O O . HIS A 1 140 ? 133.51100 134.38800 102.13600 1.000 127.31482 141 HIS A O 1
ATOM 993 N N . THR A 1 141 ? 133.03500 132.29500 102.79200 1.000 130.54329 142 THR A N 1
ATOM 994 C CA . THR A 1 141 ? 133.37700 131.70000 101.50800 1.000 130.54329 142 THR A CA 1
ATOM 995 C C . THR A 1 141 ? 132.13900 131.62100 100.62500 1.000 130.54329 142 THR A C 1
ATOM 996 O O . THR A 1 141 ? 131.11600 131.05800 101.02800 1.000 130.54329 142 THR A O 1
ATOM 1000 N N . HIS A 1 142 ? 132.23600 132.18900 99.42700 1.000 144.54839 143 HIS A N 1
ATOM 1001 C CA . HIS A 1 142 ? 131.15400 132.15200 98.45300 1.000 144.54839 143 HIS A CA 1
ATOM 1002 C C . HIS A 1 142 ? 131.48600 131.28300 97.25200 1.000 144.54839 143 HIS A C 1
ATOM 1003 O O . HIS A 1 142 ? 130.73800 130.34700 96.94400 1.000 144.54839 143 HIS A O 1
ATOM 1010 N N . GLY A 1 143 ? 132.58900 131.55900 96.57100 1.000 141.86496 144 GLY A N 1
ATOM 1011 C CA . GLY A 1 143 ? 133.05300 130.77500 95.44800 1.000 141.86496 144 GLY A CA 1
ATOM 1012 C C . GLY A 1 143 ? 134.03800 129.70600 95.86900 1.000 141.86496 144 GLY A C 1
ATOM 1013 O O . GLY A 1 143 ? 133.76000 128.88700 96.75300 1.000 141.86496 144 GLY A O 1
ATOM 1014 N N . ARG A 1 144 ? 135.18900 129.68900 95.19300 1.000 142.83722 145 ARG A N 1
ATOM 1015 C CA . ARG A 1 144 ? 136.32300 128.84600 95.55800 1.000 142.83722 145 ARG A CA 1
ATOM 1016 C C . ARG A 1 144 ? 136.01600 127.38000 95.28000 1.000 142.83722 145 ARG A C 1
ATOM 1017 O O . ARG A 1 144 ? 134.93400 127.04900 94.78400 1.000 142.83722 145 ARG A O 1
ATOM 1025 N N . GLU A 1 145 ? 136.95800 126.49700 95.58900 1.000 143.06755 146 GLU A N 1
ATOM 1026 C CA . GLU A 1 145 ? 136.84000 125.09800 95.21800 1.000 143.06755 146 GLU A CA 1
ATOM 1027 C C . GLU A 1 145 ? 136.31100 124.25600 96.37800 1.000 143.06755 146 GLU A C 1
ATOM 1028 O O . GLU A 1 145 ? 136.17800 124.71700 97.51600 1.000 143.06755 146 GLU A O 1
ATOM 1034 N N . MET A 1 146 ? 136.01200 122.99300 96.06300 1.000 138.58123 147 MET A N 1
ATOM 1035 C CA . MET A 1 146 ? 135.39800 122.09800 97.03800 1.000 138.58123 147 MET A CA 1
ATOM 1036 C C . MET A 1 146 ? 136.31100 121.84000 98.22800 1.000 138.58123 147 MET A C 1
ATOM 1037 O O . MET A 1 146 ? 135.82700 121.69600 99.35500 1.000 138.58123 147 MET A O 1
ATOM 1042 N N . LEU A 1 147 ? 137.62400 121.76400 98.00200 1.000 133.98818 148 LEU A N 1
ATOM 1043 C CA . LEU A 1 147 ? 138.55000 121.51700 99.10200 1.000 133.98818 148 LEU A CA 1
ATOM 1044 C C . LEU A 1 147 ? 138.52400 122.65000 100.12100 1.000 133.98818 148 LEU A C 1
ATOM 1045 O O . LEU A 1 147 ? 138.42800 122.40200 101.33100 1.000 133.98818 148 LEU A O 1
ATOM 1050 N N . ASP A 1 148 ? 138.59500 123.89600 99.64700 1.000 133.57366 149 ASP A N 1
ATOM 1051 C CA . ASP A 1 148 ? 138.54000 125.04200 100.54800 1.000 133.57366 149 ASP A CA 1
ATOM 1052 C C . ASP A 1 148 ? 137.20400 125.09600 101.27800 1.000 133.57366 149 ASP A C 1
ATOM 1053 O O . ASP A 1 148 ? 137.14800 125.39100 102.47900 1.000 133.57366 149 ASP A O 1
ATOM 1058 N N . ILE A 1 149 ? 136.11300 124.81500 100.56100 1.000 128.84409 150 ILE A N 1
ATOM 1059 C CA . ILE A 1 149 ? 134.78900 124.82600 101.17900 1.000 128.84409 150 ILE A CA 1
ATOM 1060 C C . ILE A 1 149 ? 134.71400 123.78600 102.29000 1.000 128.84409 150 ILE A C 1
ATOM 1061 O O . ILE A 1 149 ? 134.21100 124.05500 103.38600 1.000 128.84409 150 ILE A O 1
ATOM 1066 N N . PHE A 1 150 ? 135.22300 122.58200 102.02000 1.000 121.54722 151 PHE A N 1
ATOM 1067 C CA . PHE A 1 150 ? 135.19500 121.51500 103.01500 1.000 121.54722 151 PHE A CA 1
ATOM 1068 C C . PHE A 1 150 ? 136.02900 121.87300 104.23800 1.000 121.54722 151 PHE A C 1
ATOM 1069 O O . PHE A 1 150 ? 135.61200 121.62900 105.37900 1.000 121.54722 151 PHE A O 1
ATOM 1077 N N . VAL A 1 151 ? 137.21100 122.45100 104.02300 1.000 117.84416 152 VAL A N 1
ATOM 1078 C CA . VAL A 1 151 ? 138.06200 122.81700 105.15200 1.000 117.84416 152 VAL A CA 1
ATOM 1079 C C . VAL A 1 151 ? 137.40100 123.90200 105.99700 1.000 117.84416 152 VAL A C 1
ATOM 1080 O O . VAL A 1 151 ? 137.40900 123.84100 107.23600 1.000 117.84416 152 VAL A O 1
ATOM 1084 N N . HIS A 1 152 ? 136.81200 124.91000 105.34800 1.000 118.09090 153 HIS A N 1
ATOM 1085 C CA . HIS A 1 152 ? 136.12600 125.95100 106.10300 1.000 118.09090 153 HIS A CA 1
ATOM 1086 C C . HIS A 1 152 ? 134.90900 125.40300 106.83700 1.000 118.09090 153 HIS A C 1
ATOM 1087 O O . HIS A 1 152 ? 134.60400 125.85200 107.94600 1.000 118.09090 153 HIS A O 1
ATOM 1094 N N . GLN A 1 153 ? 134.20900 124.43000 106.25000 1.000 112.13142 154 GLN A N 1
ATOM 1095 C CA . GLN A 1 153 ? 133.09400 123.80400 106.95300 1.000 112.13142 154 GLN A CA 1
ATOM 1096 C C . GLN A 1 153 ? 133.56700 123.02600 108.17400 1.000 112.13142 154 GLN A C 1
ATOM 1097 O O . GLN A 1 153 ? 132.89300 123.03400 109.21100 1.000 112.13142 154 GLN A O 1
ATOM 1103 N N . LEU A 1 154 ? 134.71500 122.35300 108.07600 1.000 102.41309 155 LEU A N 1
ATOM 1104 C CA . LEU A 1 154 ? 135.28000 121.70900 109.25900 1.000 102.41309 155 LEU A CA 1
ATOM 1105 C C . LEU A 1 154 ? 135.61900 122.72800 110.34000 1.000 102.41309 155 LEU A C 1
ATOM 1106 O O . LEU A 1 154 ? 135.36900 122.48400 111.52900 1.000 102.41309 155 LEU A O 1
ATOM 1111 N N . LEU A 1 155 ? 136.18900 123.86800 109.94600 1.000 96.22713 156 LEU A N 1
ATOM 1112 C CA . LEU A 1 155 ? 136.47100 124.92100 110.91800 1.000 96.22713 156 LEU A CA 1
ATOM 1113 C C . LEU A 1 155 ? 135.18800 125.42200 111.57300 1.000 96.22713 156 LEU A C 1
ATOM 1114 O O . LEU A 1 155 ? 135.15200 125.66200 112.78900 1.000 96.22713 156 LEU A O 1
ATOM 1119 N N . VAL A 1 156 ? 134.12700 125.58500 110.78000 1.000 94.76013 157 VAL A N 1
ATOM 1120 C CA . VAL A 1 156 ? 132.83500 126.00100 111.31900 1.000 94.76013 157 VAL A CA 1
ATOM 1121 C C . VAL A 1 156 ? 132.32800 124.98400 112.33000 1.000 94.76013 157 VAL A C 1
ATOM 1122 O O . VAL A 1 156 ? 131.80700 125.34600 113.39200 1.000 94.76013 157 VAL A O 1
ATOM 1126 N N . LEU A 1 157 ? 132.45500 123.69600 112.00700 1.000 92.65821 158 LEU A N 1
ATOM 1127 C CA . LEU A 1 157 ? 132.01400 122.65200 112.92800 1.000 92.65821 158 LEU A CA 1
ATOM 1128 C C . LEU A 1 157 ? 132.78000 122.71800 114.24200 1.000 92.65821 158 LEU A C 1
ATOM 1129 O O . LEU A 1 157 ? 132.18900 122.59800 115.32400 1.000 92.65821 158 LEU A O 1
ATOM 1134 N N . VAL A 1 158 ? 134.09800 122.91400 114.16700 1.000 86.40797 159 VAL A N 1
ATOM 1135 C CA . VAL A 1 158 ? 134.90200 123.00100 115.38400 1.000 86.40797 159 VAL A CA 1
ATOM 1136 C C . VAL A 1 158 ? 134.47300 124.19600 116.22600 1.000 86.40797 159 VAL A C 1
ATOM 1137 O O . VAL A 1 158 ? 134.32300 124.09000 117.45100 1.000 86.40797 159 VAL A O 1
ATOM 1141 N N . VAL A 1 159 ? 134.27200 125.35100 115.58700 1.000 84.78457 160 VAL A N 1
ATOM 1142 C CA . VAL A 1 159 ? 133.87900 126.54600 116.32800 1.000 84.78457 160 VAL A CA 1
ATOM 1143 C C . VAL A 1 159 ? 132.51200 126.35200 116.97500 1.000 84.78457 160 VAL A C 1
ATOM 1144 O O . VAL A 1 159 ? 132.29200 126.75100 118.12600 1.000 84.78457 160 VAL A O 1
ATOM 1148 N N . PHE A 1 160 ? 131.57300 125.74000 116.25100 1.000 86.05786 161 PHE A N 1
ATOM 1149 C CA . PHE A 1 160 ? 130.24000 125.51400 116.80000 1.000 86.05786 161 PHE A CA 1
ATOM 1150 C C . PHE A 1 160 ? 130.28400 124.56800 117.99400 1.000 86.05786 161 PHE A C 1
ATOM 1151 O O . PHE A 1 160 ? 129.60800 124.80300 119.00600 1.000 86.05786 161 PHE A O 1
ATOM 1159 N N . LEU A 1 161 ? 131.07000 123.49300 117.89800 1.000 84.70051 162 LEU A N 1
ATOM 1160 C CA . LEU A 1 161 ? 131.20100 122.58400 119.03200 1.000 84.70051 162 LEU A CA 1
ATOM 1161 C C . LEU A 1 161 ? 131.83300 123.27400 120.23300 1.000 84.70051 162 LEU A C 1
ATOM 1162 O O . LEU A 1 161 ? 131.39000 123.06600 121.37000 1.000 84.70051 162 LEU A O 1
ATOM 1167 N N . THR A 1 162 ? 132.85800 124.09900 120.00400 1.000 85.66832 163 THR A N 1
ATOM 1168 C CA . THR A 1 162 ? 133.46400 124.83400 121.10900 1.000 85.66832 163 THR A CA 1
ATOM 1169 C C . THR A 1 162 ? 132.46700 125.78300 121.75800 1.000 85.66832 163 THR A C 1
ATOM 1170 O O . THR A 1 162 ? 132.43000 125.89600 122.98900 1.000 85.66832 163 THR A O 1
ATOM 1174 N N . GLY A 1 163 ? 131.65100 126.46500 120.95300 1.000 92.58028 164 GLY A N 1
ATOM 1175 C CA . GLY A 1 163 ? 130.63700 127.34200 121.51600 1.000 92.58028 164 GLY A CA 1
ATOM 1176 C C . GLY A 1 163 ? 129.60500 126.59400 122.33800 1.000 92.58028 164 GLY A C 1
ATOM 1177 O O . GLY A 1 163 ? 129.19800 127.05500 123.41000 1.000 92.58028 164 GLY A O 1
ATOM 1178 N N . LEU A 1 164 ? 129.16500 125.43100 121.85000 1.000 88.81539 165 LEU A N 1
ATOM 1179 C CA . LEU A 1 164 ? 128.21900 124.62800 122.62000 1.000 88.81539 165 LEU A CA 1
ATOM 1180 C C . LEU A 1 164 ? 128.82500 124.17600 123.94300 1.000 88.81539 165 LEU A C 1
ATOM 1181 O O . LEU A 1 164 ? 128.15600 124.21300 124.98500 1.000 88.81539 165 LEU A O 1
ATOM 1186 N N . VAL A 1 165 ? 130.08700 123.74200 123.92100 1.000 92.11425 166 VAL A N 1
ATOM 1187 C CA . VAL A 1 165 ? 130.74000 123.31200 125.15400 1.000 92.11425 166 VAL A CA 1
ATOM 1188 C C . VAL A 1 165 ? 130.86300 124.47800 126.12600 1.000 92.11425 166 VAL A C 1
ATOM 1189 O O . VAL A 1 165 ? 130.65500 124.32200 127.33500 1.000 92.11425 166 VAL A O 1
ATOM 1193 N N . ALA A 1 166 ? 131.20200 125.66600 125.61800 1.000 96.75344 167 ALA A N 1
ATOM 1194 C CA . ALA A 1 166 ? 131.30300 126.83800 126.48300 1.000 96.75344 167 ALA A CA 1
ATOM 1195 C C . ALA A 1 166 ? 129.95700 127.18900 127.10400 1.000 96.75344 167 ALA A C 1
ATOM 1196 O O . ALA A 1 166 ? 129.88300 127.52200 128.29300 1.000 96.75344 167 ALA A O 1
ATOM 1198 N N . PHE A 1 167 ? 128.88100 127.12800 126.31700 1.000 91.82288 168 PHE A N 1
ATOM 1199 C CA . PHE A 1 167 ? 127.55700 127.42000 126.86200 1.000 91.82288 168 PHE A CA 1
ATOM 1200 C C . PHE A 1 167 ? 127.16600 126.40500 127.93000 1.000 91.82288 168 PHE A C 1
ATOM 1201 O O . PHE A 1 167 ? 126.62400 126.77200 128.98200 1.000 91.82288 168 PHE A O 1
ATOM 1209 N N . LEU A 1 168 ? 127.43600 125.12200 127.68100 1.000 97.20004 169 LEU A N 1
ATOM 1210 C CA . LEU A 1 168 ? 127.13300 124.10100 128.67800 1.000 97.20004 169 LEU A CA 1
ATOM 1211 C C . LEU A 1 168 ? 127.94900 124.30000 129.94900 1.000 97.20004 169 LEU A C 1
ATOM 1212 O O . LEU A 1 168 ? 127.43300 124.09900 131.05500 1.000 97.20004 169 LEU A O 1
ATOM 1217 N N . GLU A 1 169 ? 129.21900 124.68900 129.81200 1.000 103.04099 170 GLU A N 1
ATOM 1218 C CA . GLU A 1 169 ? 130.03400 125.00700 130.97900 1.000 103.04099 170 GLU A CA 1
ATOM 1219 C C . GLU A 1 169 ? 129.46600 126.19100 131.74500 1.000 103.04099 170 GLU A C 1
ATOM 1220 O O . GLU A 1 169 ? 129.50000 126.20900 132.97900 1.000 103.04099 170 GLU A O 1
ATOM 1226 N N . PHE A 1 170 ? 128.95200 127.19400 131.03200 1.000 103.45689 171 PHE A N 1
ATOM 1227 C CA . PHE A 1 170 ? 128.28700 128.30600 131.70100 1.000 103.45689 171 PHE A CA 1
ATOM 1228 C C . PHE A 1 170 ? 127.07200 127.82900 132.48400 1.000 103.45689 171 PHE A C 1
ATOM 1229 O O . PHE A 1 170 ? 126.82500 128.29200 133.60300 1.000 103.45689 171 PHE A O 1
ATOM 1237 N N . LEU A 1 171 ? 126.29700 126.90800 131.90700 1.000 106.56373 172 LEU A N 1
ATOM 1238 C CA . LEU A 1 171 ? 125.11200 126.40200 132.59400 1.000 106.56373 172 LEU A CA 1
ATOM 1239 C C . LEU A 1 171 ? 125.46700 125.60800 133.84800 1.000 106.56373 172 LEU A C 1
ATOM 1240 O O . LEU A 1 171 ? 124.78500 125.73000 134.87100 1.000 106.56373 172 LEU A O 1
ATOM 1245 N N . VAL A 1 172 ? 126.52100 124.79400 133.79200 1.000 108.65860 173 VAL A N 1
ATOM 1246 C CA . VAL A 1 172 ? 126.87800 123.93400 134.91800 1.000 108.65860 173 VAL A CA 1
ATOM 1247 C C . VAL A 1 172 ? 128.14800 124.44900 135.58200 1.000 108.65860 173 VAL A C 1
ATOM 1248 O O . VAL A 1 172 ? 129.23100 124.41200 134.98800 1.000 108.65860 173 VAL A O 1
ATOM 1252 N N . ARG A 1 173 ? 128.02600 124.90800 136.82600 1.000 118.13114 174 ARG A N 1
ATOM 1253 C CA . ARG A 1 173 ? 129.14000 125.56000 137.50000 1.000 118.13114 174 ARG A CA 1
ATOM 1254 C C . ARG A 1 173 ? 130.24000 124.56200 137.84100 1.000 118.13114 174 ARG A C 1
ATOM 1255 O O . ARG A 1 173 ? 129.97700 123.44900 138.30600 1.000 118.13114 174 ARG A O 1
ATOM 1263 N N . ASN A 1 174 ? 131.48400 124.98200 137.61200 1.000 118.38920 175 ASN A N 1
ATOM 1264 C CA . ASN A 1 174 ? 132.67700 124.31700 138.13800 1.000 118.38920 175 ASN A CA 1
ATOM 1265 C C . ASN A 1 174 ? 132.75800 122.85300 137.69200 1.000 118.38920 175 ASN A C 1
ATOM 1266 O O . ASN A 1 174 ? 132.62100 121.91900 138.48200 1.000 118.38920 175 ASN A O 1
ATOM 1271 N N . ASN A 1 175 ? 132.97800 122.67800 136.39300 1.000 115.31106 176 ASN A N 1
ATOM 1272 C CA . ASN A 1 175 ? 133.20200 121.35500 135.81100 1.000 115.31106 176 ASN A CA 1
ATOM 1273 C C . ASN A 1 175 ? 134.60000 121.33100 135.19800 1.000 115.31106 176 ASN A C 1
ATOM 1274 O O . ASN A 1 175 ? 134.83300 121.90400 134.12700 1.000 115.31106 176 ASN A O 1
ATOM 1279 N N . VAL A 1 176 ? 135.52600 120.65300 135.88200 1.000 108.66348 177 VAL A N 1
ATOM 1280 C CA . VAL A 1 176 ? 136.91800 120.61500 135.44000 1.000 108.66348 177 VAL A CA 1
ATOM 1281 C C . VAL A 1 176 ? 137.03300 119.90300 134.09900 1.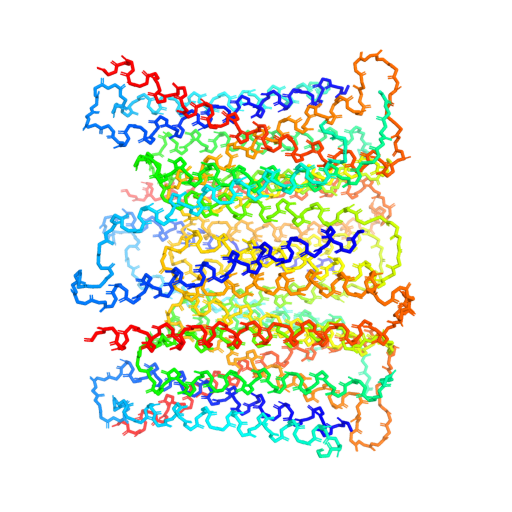000 108.66348 177 VAL A C 1
ATOM 1282 O O . VAL A 1 176 ? 137.79200 120.31800 133.21400 1.000 108.66348 177 VAL A O 1
ATOM 1286 N N . LEU A 1 177 ? 136.28900 118.80700 133.93700 1.000 107.86543 178 LEU A N 1
ATOM 1287 C CA . LEU A 1 177 ? 136.33200 118.06700 132.68100 1.000 107.86543 178 LEU A CA 1
ATOM 1288 C C . LEU A 1 177 ? 135.83900 118.92300 131.52200 1.000 107.86543 178 LEU A C 1
ATOM 1289 O O . LEU A 1 177 ? 136.40900 118.88200 130.42500 1.000 107.86543 178 LEU A O 1
ATOM 1294 N N . LEU A 1 178 ? 134.78000 119.70500 131.74300 1.000 104.54634 179 LEU A N 1
ATOM 1295 C CA . LEU A 1 178 ? 134.29400 120.59600 130.69500 1.000 104.54634 179 LEU A CA 1
ATOM 1296 C C . LEU A 1 178 ? 135.33400 121.65100 130.33900 1.000 104.54634 179 LEU A C 1
ATOM 1297 O O . LEU A 1 178 ? 135.51600 121.98100 129.16100 1.000 104.54634 179 LEU A O 1
ATOM 1302 N N . GLU A 1 179 ? 136.02100 122.20100 131.34400 1.000 106.07079 180 GLU A N 1
ATOM 1303 C CA . GLU A 1 179 ? 137.06200 123.18400 131.06000 1.000 106.07079 180 GLU A CA 1
ATOM 1304 C C . GLU A 1 179 ? 138.20300 122.56700 130.25800 1.000 106.07079 180 GLU A C 1
ATOM 1305 O O . GLU A 1 179 ? 138.71800 123.18800 129.31700 1.000 106.07079 180 GLU A O 1
ATOM 1311 N N . LEU A 1 180 ? 138.60800 121.34600 130.61000 1.000 101.65414 181 LEU A N 1
ATOM 1312 C CA . LEU A 1 180 ? 139.65600 120.67100 129.85000 1.000 101.65414 181 LEU A CA 1
ATOM 1313 C C . LEU A 1 180 ? 139.20800 120.39300 128.42100 1.000 101.65414 181 LEU A C 1
ATOM 1314 O O . LEU A 1 180 ? 139.99700 120.53200 127.47800 1.000 101.65414 181 LEU A O 1
ATOM 1319 N N . LEU A 1 181 ? 137.94700 119.99600 128.24200 1.000 95.53675 182 LEU A N 1
ATOM 1320 C CA . LEU A 1 181 ? 137.42300 119.77100 126.90000 1.000 95.53675 182 LEU A CA 1
ATOM 1321 C C . LEU A 1 181 ? 137.42700 121.05400 126.08100 1.000 95.53675 182 LEU A C 1
ATOM 1322 O O . LEU A 1 181 ? 137.78000 121.03600 124.89600 1.000 95.53675 182 LEU A O 1
ATOM 1327 N N . ARG A 1 182 ? 137.04400 122.17500 126.69600 1.000 101.75329 183 ARG A N 1
ATOM 1328 C CA . ARG A 1 182 ? 137.08000 123.45600 125.99900 1.000 101.75329 183 ARG A CA 1
ATOM 1329 C C . ARG A 1 182 ? 138.50400 123.83200 125.60500 1.000 101.75329 183 ARG A C 1
ATOM 1330 O O . ARG A 1 182 ? 138.74300 124.31600 124.49000 1.000 101.75329 183 ARG A O 1
ATOM 1338 N N . SER A 1 183 ? 139.46400 123.61600 126.50700 1.000 102.61890 184 SER A N 1
ATOM 1339 C CA . SER A 1 183 ? 140.85900 123.90700 126.18200 1.000 102.61890 184 SER A CA 1
ATOM 1340 C C . SER A 1 183 ? 141.35100 123.03800 125.02900 1.000 102.61890 184 SER A C 1
ATOM 1341 O O . SER A 1 183 ? 142.05100 123.52300 124.12800 1.000 102.61890 184 SER A O 1
ATOM 1344 N N . SER A 1 184 ? 140.99600 121.75200 125.04300 1.000 98.11436 185 SER A N 1
ATOM 1345 C CA . SER A 1 184 ? 141.39000 120.86200 123.95600 1.000 98.11436 185 SER A CA 1
ATOM 1346 C C . SER A 1 184 ? 140.77400 121.30200 122.63600 1.000 98.11436 185 SER A C 1
ATOM 1347 O O . SER A 1 184 ? 141.42800 121.24800 121.58800 1.000 98.11436 185 SER A O 1
ATOM 1350 N N . LEU A 1 185 ? 139.51500 121.74100 122.66500 1.000 93.92014 186 LEU A N 1
ATOM 1351 C CA . LEU A 1 185 ? 138.88400 122.23900 121.44700 1.000 93.92014 186 LEU A CA 1
ATOM 1352 C C . LEU A 1 185 ? 139.56700 123.50100 120.93200 1.000 93.92014 186 LEU A C 1
ATOM 1353 O O . LEU A 1 185 ? 139.72200 123.66700 119.71700 1.000 93.92014 186 LEU A O 1
ATOM 1358 N N . ILE A 1 186 ? 139.97900 124.39700 121.83000 1.000 97.88782 187 ILE A N 1
ATOM 1359 C CA . ILE A 1 186 ? 140.69600 125.59700 121.40300 1.000 97.88782 187 ILE A CA 1
ATOM 1360 C C . ILE A 1 186 ? 142.02400 125.22300 120.75100 1.000 97.88782 187 ILE A C 1
ATOM 1361 O O . ILE A 1 186 ? 142.40900 125.77400 119.70900 1.000 97.88782 187 ILE A O 1
ATOM 1366 N N . LEU A 1 187 ? 142.74800 124.27900 121.35900 1.000 100.59151 188 LEU A N 1
ATOM 1367 C CA . LEU A 1 187 ? 144.00300 123.82300 120.76700 1.000 100.59151 188 LEU A CA 1
ATOM 1368 C C . LEU A 1 187 ? 143.77600 123.18300 119.40400 1.000 100.59151 188 LEU A C 1
ATOM 1369 O O . LEU A 1 187 ? 144.57200 123.38900 118.47800 1.000 100.59151 188 LEU A O 1
ATOM 1374 N N . LEU A 1 188 ? 142.70200 122.40300 119.26600 1.000 100.51161 189 LEU A N 1
ATOM 1375 C CA . LEU A 1 188 ? 142.36900 121.81200 117.97600 1.000 100.51161 189 LEU A CA 1
ATOM 1376 C C . LEU A 1 188 ? 142.07000 122.88600 116.94000 1.000 100.51161 189 LEU A C 1
ATOM 1377 O O . LEU A 1 188 ? 142.47900 122.76700 115.78100 1.000 100.51161 189 LEU A O 1
ATOM 1382 N N . GLN A 1 189 ? 141.35100 123.93600 117.34000 1.000 103.26632 190 GLN A N 1
ATOM 1383 C CA . GLN A 1 189 ? 141.06500 125.03100 116.41900 1.000 103.26632 190 GLN A CA 1
ATOM 1384 C C . GLN A 1 189 ? 142.35200 125.69600 115.94800 1.000 103.26632 190 GLN A C 1
ATOM 1385 O O . GLN A 1 189 ? 142.51100 125.99900 114.76000 1.000 103.26632 190 GLN A O 1
ATOM 1391 N N . GLY A 1 190 ? 143.28900 125.92300 116.87000 1.000 108.25157 191 GLY A N 1
ATOM 1392 C CA . GLY A 1 190 ? 144.55900 126.52200 116.47800 1.000 108.25157 191 GLY A CA 1
ATOM 1393 C C . GLY A 1 190 ? 145.35300 125.64100 115.52900 1.000 108.25157 191 GLY A C 1
ATOM 1394 O O . GLY A 1 190 ? 145.89400 126.11000 114.51700 1.000 108.25157 191 GLY A O 1
ATOM 1395 N N . SER A 1 191 ? 145.43000 124.34500 115.84000 1.000 109.03404 192 SER A N 1
ATOM 1396 C CA . SER A 1 191 ? 146.15300 123.42300 114.97200 1.000 109.03404 192 SER A CA 1
ATOM 1397 C C . SER A 1 191 ? 145.51100 123.35300 113.59400 1.000 109.03404 192 SER A C 1
ATOM 1398 O O . SER A 1 191 ? 146.20800 123.28800 112.57400 1.000 109.03404 192 SER A O 1
ATOM 1401 N N . TRP A 1 192 ? 144.17800 123.37500 113.53800 1.000 110.58352 193 TRP A N 1
ATOM 1402 C CA . TRP A 1 192 ? 143.51300 123.33600 112.24400 1.000 110.58352 193 TRP A CA 1
ATOM 1403 C C . TRP A 1 192 ? 143.70600 124.63500 111.47600 1.000 110.58352 193 TRP A C 1
ATOM 1404 O O . TRP A 1 192 ? 143.77000 124.61200 110.24700 1.000 110.58352 193 TRP A O 1
ATOM 1415 N N . PHE A 1 193 ? 143.79900 125.77000 112.17000 1.000 113.15289 194 PHE A N 1
ATOM 1416 C CA . PHE A 1 193 ? 144.14200 127.01400 111.48700 1.000 113.15289 194 PHE A CA 1
ATOM 1417 C C . PHE A 1 193 ? 145.52100 126.91500 110.84800 1.000 113.15289 194 PHE A C 1
ATOM 1418 O O . PHE A 1 193 ? 145.72300 127.33700 109.69900 1.000 113.15289 194 PHE A O 1
ATOM 1426 N N . PHE A 1 194 ? 146.48200 126.34700 111.57900 1.000 119.29405 195 PHE A N 1
ATOM 1427 C CA . PHE A 1 194 ? 147.80900 126.14000 111.00400 1.000 119.29405 195 PHE A CA 1
ATOM 1428 C C . PHE A 1 194 ? 147.75300 125.20300 109.80200 1.000 119.29405 195 PHE A C 1
ATOM 1429 O O . PHE A 1 194 ? 148.44700 125.42400 108.80000 1.000 119.29405 195 PHE A O 1
ATOM 1437 N N . GLN A 1 195 ? 146.94000 124.14900 109.88900 1.000 123.17763 196 GLN A N 1
ATOM 1438 C CA . GLN A 1 195 ? 146.77900 123.23500 108.76100 1.000 123.17763 196 GLN A CA 1
ATOM 1439 C C . GLN A 1 195 ? 146.18100 123.94500 107.55100 1.000 123.17763 196 GLN A C 1
ATOM 1440 O O . GLN A 1 195 ? 146.61300 123.72100 106.41400 1.000 123.17763 196 GLN A O 1
ATOM 1446 N N . ILE A 1 196 ? 145.17600 124.79500 107.78200 1.000 124.63880 197 ILE A N 1
ATOM 1447 C CA . ILE A 1 196 ? 144.57800 125.58000 106.70500 1.000 124.63880 197 ILE A CA 1
ATOM 1448 C C . ILE A 1 196 ? 145.63800 126.43000 106.03000 1.000 124.63880 197 ILE A C 1
ATOM 1449 O O . ILE A 1 196 ? 145.71500 126.49700 104.79600 1.000 124.63880 197 ILE A O 1
ATOM 1454 N N . GLY A 1 197 ? 146.46200 127.10200 106.82800 1.000 132.00791 198 GLY A N 1
ATOM 1455 C CA . GLY A 1 197 ? 147.51900 127.92300 106.27300 1.000 132.00791 198 GLY A CA 1
ATOM 1456 C C . GLY A 1 197 ? 148.48400 127.11300 105.43200 1.000 132.00791 198 GLY A C 1
ATOM 1457 O O . GLY A 1 197 ? 148.78300 127.47600 104.28900 1.000 132.00791 198 GLY A O 1
ATOM 1458 N N . PHE A 1 198 ? 148.94300 125.98500 105.97800 1.000 134.16225 199 PHE A N 1
ATOM 1459 C CA . PHE A 1 198 ? 149.90600 125.14500 105.27700 1.000 134.16225 199 PHE A CA 1
ATOM 1460 C C . PHE A 1 198 ? 149.35200 124.54900 103.99200 1.000 134.16225 199 PHE A C 1
ATOM 1461 O O . PHE A 1 198 ? 150.12200 124.34200 103.04700 1.000 134.16225 199 PHE A O 1
ATOM 1469 N N . VAL A 1 199 ? 148.05500 124.26800 103.92600 1.000 133.46462 200 VAL A N 1
ATOM 1470 C CA . VAL A 1 199 ? 147.44000 123.66100 102.75300 1.000 133.46462 200 VAL A CA 1
ATOM 1471 C C . VAL A 1 199 ? 147.11600 124.70400 101.68900 1.000 133.46462 200 VAL A C 1
ATOM 1472 O O . VAL A 1 199 ? 147.43200 124.52000 100.51300 1.000 133.46462 200 VAL A O 1
ATOM 1476 N N . LEU A 1 200 ? 146.48500 125.81100 102.08500 1.000 137.01589 201 LEU A N 1
ATOM 1477 C CA . LEU A 1 200 ? 146.05400 126.80200 101.10400 1.000 137.01589 201 LEU A CA 1
ATOM 1478 C C . LEU A 1 200 ? 147.23600 127.57700 100.53400 1.000 137.01589 201 LEU A C 1
ATOM 1479 O O . LEU A 1 200 ? 147.32300 127.78700 99.31900 1.000 137.01589 201 LEU A O 1
ATOM 1484 N N . TYR A 1 201 ? 148.16200 128.01300 101.39300 1.000 144.93732 202 TYR A N 1
ATOM 1485 C CA . TYR A 1 201 ? 149.29500 128.84000 100.98500 1.000 144.93732 202 TYR A CA 1
ATOM 1486 C C . TYR A 1 201 ? 150.57500 128.17900 101.48100 1.000 144.93732 202 TYR A C 1
ATOM 1487 O O . TYR A 1 201 ? 151.09800 128.53800 102.54700 1.000 144.93732 202 TYR A O 1
ATOM 1496 N N . PRO A 1 202 ? 151.09900 127.20300 100.74400 1.000 154.26142 203 PRO A N 1
ATOM 1497 C CA . PRO A 1 202 ? 152.32200 126.51600 101.17300 1.000 154.26142 203 PRO A CA 1
ATOM 1498 C C . PRO A 1 202 ? 153.48200 127.48700 101.28800 1.000 154.26142 203 PRO A C 1
ATOM 1499 O O . PRO A 1 202 ? 153.63300 128.39100 100.45200 1.000 154.26142 203 PRO A O 1
ATOM 1503 N N . PRO A 1 203 ? 154.32500 127.33500 102.31000 1.000 160.92668 204 PRO A N 1
ATOM 1504 C CA . PRO A 1 203 ? 155.48500 128.22500 102.45000 1.000 160.92668 204 PRO A CA 1
ATOM 1505 C C . PRO A 1 203 ? 156.56500 127.93000 101.42300 1.000 160.92668 204 PRO A C 1
ATOM 1506 O O . PRO A 1 203 ? 157.49500 128.72200 101.24000 1.000 160.92668 204 PRO A O 1
ATOM 1510 N N . SER A 1 204 ? 156.45000 126.78400 100.74600 1.000 172.98043 205 SER A N 1
ATOM 1511 C CA . SER A 1 204 ? 157.44200 126.39700 99.75000 1.000 172.98043 205 SER A CA 1
ATOM 1512 C C . SER A 1 204 ? 157.35900 127.24000 98.48500 1.000 172.98043 205 SER A C 1
ATOM 1513 O O . SER A 1 204 ? 158.26800 127.17100 97.65100 1.000 172.98043 205 SER A O 1
ATOM 1516 N N . GLY A 1 205 ? 156.30100 128.02400 98.32000 1.000 175.22405 206 GLY A N 1
ATOM 1517 C CA . GLY A 1 205 ? 156.12200 128.87300 97.15400 1.000 175.22405 206 GLY A CA 1
ATOM 1518 C C . GLY A 1 205 ? 155.31700 128.24800 96.03400 1.000 175.22405 206 GLY A C 1
ATOM 1519 O O . GLY A 1 205 ? 154.52700 128.93300 95.38000 1.000 175.22405 206 GLY A O 1
ATOM 1520 N N . GLY A 1 206 ? 155.50600 126.95200 95.79800 1.000 181.33261 207 GLY A N 1
ATOM 1521 C CA . GLY A 1 206 ? 154.78600 126.25100 94.76300 1.000 181.33261 207 GLY A CA 1
ATOM 1522 C C . GLY A 1 206 ? 153.61400 125.46300 95.30800 1.000 181.33261 207 GLY A C 1
ATOM 1523 O O . GLY A 1 206 ? 153.67600 124.88800 96.40000 1.000 181.33261 207 GLY A O 1
ATOM 1524 N N . PRO A 1 207 ? 152.51100 125.43500 94.56000 1.000 183.34863 208 PRO A N 1
ATOM 1525 C CA . PRO A 1 207 ? 151.34600 124.65400 94.99500 1.000 183.34863 208 PRO A CA 1
ATOM 1526 C C . PRO A 1 207 ? 151.68300 123.17500 95.10700 1.000 183.34863 208 PRO A C 1
ATOM 1527 O O . PRO A 1 207 ? 152.45900 122.63200 94.31700 1.000 183.34863 208 PRO A O 1
ATOM 1531 N N . ALA A 1 208 ? 151.09200 122.52500 96.10400 1.000 170.93956 209 ALA A N 1
ATOM 1532 C CA . ALA A 1 208 ? 151.32800 121.11100 96.36300 1.000 170.93956 209 ALA A CA 1
ATOM 1533 C C . ALA A 1 208 ? 150.06000 120.27400 96.34800 1.000 170.93956 209 ALA A C 1
ATOM 1534 O O . ALA A 1 208 ? 150.08300 119.14200 95.85900 1.000 170.93956 209 ALA A O 1
ATOM 1536 N N . TRP A 1 209 ? 148.95300 120.79500 96.87100 1.000 153.53650 210 TRP A N 1
ATOM 1537 C CA . TRP A 1 209 ? 147.70100 120.05200 96.97800 1.000 153.53650 210 TRP A CA 1
ATOM 1538 C C . TRP A 1 209 ? 146.71900 120.58600 95.94400 1.000 153.53650 210 TRP A C 1
ATOM 1539 O O . TRP A 1 209 ? 146.44200 121.79000 95.90400 1.000 153.53650 210 TRP A O 1
ATOM 1550 N N . ASP A 1 210 ? 146.19700 119.69000 95.10700 1.000 153.81344 211 ASP A N 1
ATOM 1551 C CA . ASP A 1 210 ? 145.15400 120.05600 94.16000 1.000 153.81344 211 ASP A CA 1
ATOM 1552 C C . ASP A 1 210 ? 143.87400 120.41300 94.90300 1.000 153.81344 211 ASP A C 1
ATOM 1553 O O . ASP A 1 210 ? 143.56900 119.84400 95.95300 1.000 153.81344 211 ASP A O 1
ATOM 1558 N N . LEU A 1 211 ? 143.12800 121.36700 94.35000 1.000 148.25046 212 LEU A N 1
ATOM 1559 C CA . LEU A 1 211 ? 141.91400 121.84800 94.99500 1.000 148.25046 212 LEU A CA 1
ATOM 1560 C C . LEU A 1 211 ? 140.70200 120.96200 94.73400 1.000 148.25046 212 LEU A C 1
ATOM 1561 O O . LEU A 1 211 ? 139.63900 121.21700 95.31000 1.000 148.25046 212 LEU A O 1
ATOM 1566 N N . MET A 1 212 ? 140.82800 119.94100 93.88700 1.000 149.50069 213 MET A N 1
ATOM 1567 C CA . MET A 1 212 ? 139.72500 119.03400 93.56400 1.000 149.50069 213 MET A CA 1
ATOM 1568 C C . MET A 1 212 ? 140.23800 117.59900 93.65900 1.000 149.50069 213 MET A C 1
ATOM 1569 O O . MET A 1 212 ? 140.74000 117.04700 92.67600 1.000 149.50069 213 MET A O 1
ATOM 1574 N N . ASP A 1 213 ? 140.11000 116.99300 94.84000 1.000 151.86062 214 ASP A N 1
ATOM 1575 C CA . ASP A 1 213 ? 140.53100 115.60500 95.02000 1.000 151.86062 214 ASP A CA 1
ATOM 1576 C C . ASP A 1 213 ? 139.81000 115.02000 96.22800 1.000 151.86062 214 ASP A C 1
ATOM 1577 O O . ASP A 1 213 ? 140.03400 115.45900 97.36300 1.000 151.86062 214 ASP A O 1
ATOM 1582 N N . HIS A 1 214 ? 138.95900 114.02200 95.98300 1.000 149.80771 215 HIS A N 1
ATOM 1583 C CA . HIS A 1 214 ? 138.31300 113.31300 97.07900 1.000 149.80771 215 HIS A CA 1
ATOM 1584 C C . HIS A 1 214 ? 139.31900 112.55600 97.93300 1.000 149.80771 215 HIS A C 1
ATOM 1585 O O . HIS A 1 214 ? 139.08000 112.36000 99.13000 1.000 149.80771 215 HIS A O 1
ATOM 1592 N N . GLU A 1 215 ? 140.44300 112.13600 97.34700 1.000 151.43851 216 GLU A N 1
ATOM 1593 C CA . GLU A 1 215 ? 141.51900 111.55900 98.14400 1.000 151.43851 216 GLU A CA 1
ATOM 1594 C C . GLU A 1 215 ? 142.06200 112.58000 99.13400 1.000 151.43851 216 GLU A C 1
ATOM 1595 O O . GLU A 1 215 ? 142.35600 112.24700 100.28800 1.000 151.43851 216 GLU A O 1
ATOM 1601 N N . ASN A 1 216 ? 142.20200 113.83400 98.69600 1.000 147.92456 217 ASN A N 1
ATOM 1602 C CA . ASN A 1 216 ? 142.62300 114.89200 99.60700 1.000 147.92456 217 ASN A CA 1
ATOM 1603 C C . ASN A 1 216 ? 141.60600 115.09500 100.72200 1.000 147.92456 217 ASN A C 1
ATOM 1604 O O . ASN A 1 216 ? 141.98400 115.31700 101.87600 1.000 147.92456 217 ASN A O 1
ATOM 1609 N N . ILE A 1 217 ? 140.31300 115.02400 100.39800 1.000 140.97822 218 ILE A N 1
ATOM 1610 C CA . ILE A 1 217 ? 139.28000 115.16600 101.42500 1.000 140.97822 218 ILE A CA 1
ATOM 1611 C C . ILE A 1 217 ? 139.38500 114.03700 102.44700 1.000 140.97822 218 ILE A C 1
ATOM 1612 O O . ILE A 1 217 ? 139.30900 114.26000 103.66600 1.000 140.97822 218 ILE A O 1
ATOM 1617 N N . LEU A 1 218 ? 139.55700 112.80400 101.96200 1.000 141.04750 219 LEU A N 1
ATOM 1618 C CA . LEU A 1 218 ? 139.69500 111.66500 102.86200 1.000 141.04750 219 LEU A CA 1
ATOM 1619 C C . LEU A 1 218 ? 140.93000 111.79300 103.74100 1.000 141.04750 219 LEU A C 1
ATOM 1620 O O . LEU A 1 218 ? 140.87500 111.47700 104.93500 1.000 141.04750 219 LEU A O 1
ATOM 1625 N N . PHE A 1 219 ? 142.04700 112.24900 103.17400 1.000 141.87287 220 PHE A N 1
ATOM 1626 C CA . PHE A 1 219 ? 143.25000 112.44900 103.97400 1.000 141.87287 220 PHE A CA 1
ATOM 1627 C C . PHE A 1 219 ? 143.05600 113.56100 104.99700 1.000 141.87287 220 PHE A C 1
ATOM 1628 O O . PHE A 1 219 ? 143.56300 113.47200 106.12100 1.000 141.87287 220 PHE A O 1
ATOM 1636 N N . LEU A 1 220 ? 142.33000 114.61700 104.62500 1.000 135.00653 221 LEU A N 1
ATOM 1637 C CA . LEU A 1 220 ? 142.10700 115.72600 105.54600 1.000 135.00653 221 LEU A CA 1
ATOM 1638 C C . LEU A 1 220 ? 141.24400 115.30500 106.72500 1.000 135.00653 221 LEU A C 1
ATOM 1639 O O . LEU A 1 220 ? 141.44300 115.78000 107.84800 1.000 135.00653 221 LEU A O 1
ATOM 1644 N N . THR A 1 221 ? 140.27100 114.42200 106.49200 1.000 126.10734 222 THR A N 1
ATOM 1645 C CA . THR A 1 221 ? 139.46900 113.92500 107.61100 1.000 126.10734 222 THR A CA 1
ATOM 1646 C C . THR A 1 221 ? 140.34000 113.19600 108.63300 1.000 126.10734 222 THR A C 1
ATOM 1647 O O . THR A 1 221 ? 140.23100 113.42900 109.84700 1.000 126.10734 222 THR A O 1
ATOM 1651 N N . ILE A 1 222 ? 141.22900 112.32500 108.15400 1.000 129.97513 223 ILE A N 1
ATOM 1652 C CA . ILE A 1 222 ? 142.11500 111.59300 109.05200 1.000 129.97513 223 ILE A CA 1
ATOM 1653 C C . ILE A 1 222 ? 143.09000 112.54500 109.73200 1.000 129.97513 223 ILE A C 1
ATOM 1654 O O . ILE A 1 222 ? 143.43300 112.36800 110.90600 1.000 129.97513 223 ILE A O 1
ATOM 1659 N N . CYS A 1 223 ? 143.55500 113.56500 109.00800 1.000 127.84844 224 CYS A N 1
ATOM 1660 C CA . CYS A 1 223 ? 144.44200 114.55600 109.60700 1.000 127.84844 224 CYS A CA 1
ATOM 1661 C C . CYS A 1 223 ? 143.74000 115.31600 110.72600 1.000 127.84844 224 CYS A C 1
ATOM 1662 O O . CYS A 1 223 ? 144.34400 115.60300 111.76400 1.000 127.84844 224 CYS A O 1
ATOM 1665 N N . PHE A 1 224 ? 142.46500 115.65300 110.52700 1.000 113.38048 225 PHE A N 1
ATOM 1666 C CA . PHE A 1 224 ? 141.69200 116.31900 111.56900 1.000 113.38048 225 PHE A CA 1
ATOM 1667 C C . PHE A 1 224 ? 141.54400 115.42900 112.79800 1.000 113.38048 225 PHE A C 1
ATOM 1668 O O . PHE A 1 224 ? 141.69700 115.89000 113.94000 1.000 113.38048 225 PHE A O 1
ATOM 1676 N N . CYS A 1 225 ? 141.24700 114.14600 112.58200 1.000 117.46480 226 CYS A N 1
ATOM 1677 C CA . CYS A 1 225 ? 141.16900 113.22200 113.71100 1.000 117.46480 226 CYS A CA 1
ATOM 1678 C C . CYS A 1 225 ? 142.50400 113.11500 114.44200 1.000 117.46480 226 CYS A C 1
ATOM 1679 O O . CYS A 1 225 ? 142.53700 113.08800 115.68200 1.000 117.46480 226 CYS A O 1
ATOM 1682 N N . TRP A 1 226 ? 143.61000 113.05800 113.69700 1.000 119.01244 227 TRP A N 1
ATOM 1683 C CA . TRP A 1 226 ? 144.92600 112.99800 114.32400 1.000 119.01244 227 TRP A CA 1
ATOM 1684 C C . TRP A 1 226 ? 145.22200 114.26700 115.11100 1.000 119.01244 227 TRP A C 1
ATOM 1685 O O . TRP A 1 226 ? 145.83200 114.20700 116.18300 1.000 119.01244 227 TRP A O 1
ATOM 1696 N N . HIS A 1 227 ? 144.81500 115.42600 114.59000 1.000 116.12044 228 HIS A N 1
ATOM 1697 C CA . HIS A 1 227 ? 144.99200 116.67200 115.32900 1.000 116.12044 228 HIS A CA 1
ATOM 1698 C C . HIS A 1 227 ? 144.22100 116.64700 116.64100 1.000 116.12044 228 HIS A C 1
ATOM 1699 O O . HIS A 1 227 ? 144.73100 117.08700 117.67800 1.000 116.12044 228 HIS A O 1
ATOM 1706 N N . TYR A 1 228 ? 142.98600 116.14300 116.61200 1.000 107.74702 229 TYR A N 1
ATOM 1707 C CA . TYR A 1 228 ? 142.21100 116.03600 117.84600 1.000 107.74702 229 TYR A CA 1
ATOM 1708 C C . TYR A 1 228 ? 142.89500 115.11000 118.84800 1.000 107.74702 229 TYR A C 1
ATOM 1709 O O . TYR A 1 228 ? 142.98000 115.42100 120.04600 1.000 107.74702 229 TYR A O 1
ATOM 1718 N N . ALA A 1 229 ? 143.40200 113.97200 118.36900 1.000 108.67596 230 ALA A N 1
ATOM 1719 C CA . ALA A 1 229 ? 144.10400 113.04300 119.25200 1.000 108.67596 230 ALA A CA 1
ATOM 1720 C C . ALA A 1 229 ? 145.35400 113.68500 119.84500 1.000 108.67596 230 ALA A C 1
ATOM 1721 O O . ALA A 1 229 ? 145.64900 113.51600 121.03600 1.000 108.67596 230 ALA A O 1
ATOM 1723 N N . VAL A 1 230 ? 146.10300 114.42300 119.02400 1.000 108.07613 231 VAL A N 1
ATOM 1724 C CA . VAL A 1 230 ? 147.30800 115.10000 119.49300 1.000 108.07613 231 VAL A CA 1
ATOM 1725 C C . VAL A 1 230 ? 146.96800 116.13700 120.54800 1.000 108.07613 231 VAL A C 1
ATOM 1726 O O . VAL A 1 230 ? 147.68500 116.27700 121.54400 1.000 108.07613 231 VAL A O 1
ATOM 1730 N N . THR A 1 231 ? 145.88000 116.88500 120.35300 1.000 108.75704 232 THR A N 1
ATOM 1731 C CA . THR A 1 231 ? 145.46800 117.85300 121.36600 1.000 108.75704 232 THR A CA 1
ATOM 1732 C C . THR A 1 231 ? 145.10000 117.17200 122.67800 1.000 108.75704 232 THR A C 1
ATOM 1733 O O . THR A 1 231 ? 145.45400 117.67000 123.75500 1.000 108.75704 232 THR A O 1
ATOM 1737 N N . ILE A 1 232 ? 144.39200 116.04200 122.61300 1.000 110.72385 233 ILE A N 1
ATOM 1738 C CA . ILE A 1 232 ? 144.06600 115.31200 123.83800 1.000 110.72385 233 ILE A CA 1
ATOM 1739 C C . ILE A 1 232 ? 145.34100 114.86300 124.54600 1.000 110.72385 233 ILE A C 1
ATOM 1740 O O . ILE A 1 232 ? 145.47200 114.99000 125.77400 1.000 110.72385 233 ILE A O 1
ATOM 1745 N N . VAL A 1 233 ? 146.29900 114.33300 123.78300 1.000 109.89438 234 VAL A N 1
ATOM 1746 C CA . VAL A 1 233 ? 147.56200 113.89500 124.37000 1.000 109.89438 234 VAL A CA 1
ATOM 1747 C C . VAL A 1 233 ? 148.31100 115.06900 124.99000 1.000 109.89438 234 VAL A C 1
ATOM 1748 O O . VAL A 1 233 ? 148.91900 114.93200 126.05700 1.000 109.89438 234 VAL A O 1
ATOM 1752 N N . ILE A 1 234 ? 148.28600 116.23200 124.33700 1.000 110.02386 235 ILE A N 1
ATOM 1753 C CA . ILE A 1 234 ? 148.95900 117.41300 124.87300 1.000 110.02386 235 ILE A CA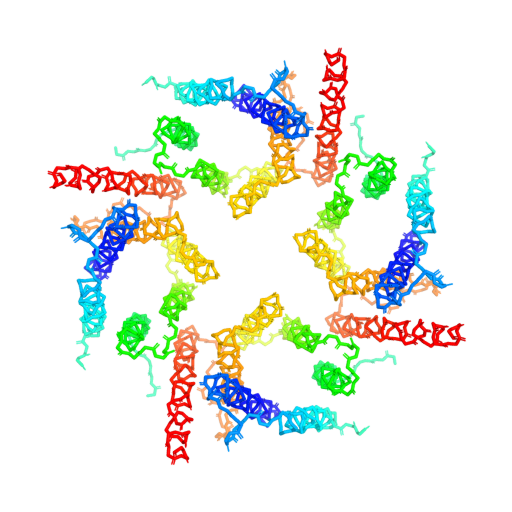 1
ATOM 1754 C C . ILE A 1 234 ? 148.32100 117.83900 126.18700 1.000 110.02386 235 ILE A C 1
ATOM 1755 O O . ILE A 1 234 ? 149.01700 118.21100 127.13900 1.000 110.02386 235 ILE A O 1
ATOM 1760 N N . VAL A 1 235 ? 146.98900 117.80100 126.25900 1.000 110.37263 236 VAL A N 1
ATOM 1761 C CA . VAL A 1 235 ? 146.31200 118.15100 127.50500 1.000 110.37263 236 VAL A CA 1
ATOM 1762 C C . VAL A 1 235 ? 146.70400 117.18400 128.61600 1.000 110.37263 236 VAL A C 1
ATOM 1763 O O . VAL A 1 235 ? 146.97600 117.59500 129.75300 1.000 110.37263 236 VAL A O 1
ATOM 1767 N N . GLY A 1 236 ? 146.74200 115.88600 128.30700 1.000 117.77180 237 GLY A N 1
ATOM 1768 C CA . GLY A 1 236 ? 147.15900 114.91400 129.30700 1.000 117.77180 237 GLY A CA 1
ATOM 1769 C C . GLY A 1 236 ? 148.58500 115.13400 129.78100 1.000 117.77180 237 GLY A C 1
ATOM 1770 O O . GLY A 1 236 ? 148.87200 115.06100 130.98200 1.000 117.77180 237 GLY A O 1
ATOM 1771 N N . MET A 1 237 ? 149.49700 115.41000 128.84500 1.000 121.72370 238 MET A N 1
ATOM 1772 C CA . MET A 1 237 ? 150.88400 115.67600 129.21000 1.000 121.72370 238 MET A CA 1
ATOM 1773 C C . MET A 1 237 ? 151.00800 116.93100 130.06000 1.000 121.72370 238 MET A C 1
ATOM 1774 O O . MET A 1 237 ? 151.80300 116.96100 131.00500 1.000 121.72370 238 MET A O 1
ATOM 1779 N N . ASN A 1 238 ? 150.24400 117.97700 129.73700 1.000 123.66403 239 ASN A N 1
ATOM 1780 C CA . ASN A 1 238 ? 150.26800 119.18900 130.54800 1.000 123.66403 239 ASN A CA 1
ATOM 1781 C C . ASN A 1 238 ? 149.76400 118.91600 131.95800 1.000 123.66403 239 ASN A C 1
ATOM 1782 O O . ASN A 1 238 ? 150.32900 119.42300 132.93500 1.000 123.66403 239 ASN A O 1
ATOM 1787 N N . TYR A 1 239 ? 148.70000 118.12000 132.08300 1.000 122.79350 240 TYR A N 1
ATOM 1788 C CA . TYR A 1 239 ? 148.20500 117.76100 133.40900 1.000 122.79350 240 TYR A CA 1
ATOM 1789 C C . TYR A 1 239 ? 149.26500 117.00500 134.19900 1.000 122.79350 240 TYR A C 1
ATOM 1790 O O . TYR A 1 239 ? 149.49400 117.28700 135.38400 1.000 122.79350 240 TYR A O 1
ATOM 1799 N N . ALA A 1 240 ? 149.93100 116.04600 133.55200 1.000 129.67277 241 ALA A N 1
ATOM 1800 C CA . ALA A 1 240 ? 150.97600 115.28400 134.22800 1.000 129.67277 241 ALA A CA 1
ATOM 1801 C C . ALA A 1 240 ? 152.12700 116.18700 134.65600 1.000 129.67277 241 ALA A C 1
ATOM 1802 O O . ALA A 1 240 ? 152.65800 116.05600 135.76500 1.000 129.67277 241 ALA A O 1
ATOM 1804 N N . PHE A 1 241 ? 152.52900 117.11300 133.78100 1.000 135.56242 242 PHE A N 1
ATOM 1805 C CA . PHE A 1 241 ? 153.63300 118.01200 134.09900 1.000 135.56242 242 PHE A CA 1
ATOM 1806 C C . PHE A 1 241 ? 153.28400 118.92900 135.26300 1.000 135.56242 242 PHE A C 1
ATOM 1807 O O . PHE A 1 241 ? 154.11900 119.17400 136.14200 1.000 135.56242 242 PHE A O 1
ATOM 1815 N N . ILE A 1 242 ? 152.05600 119.45200 135.28800 1.000 133.39077 243 ILE A N 1
ATOM 1816 C CA . ILE A 1 242 ? 151.65700 120.31400 136.39500 1.000 133.39077 243 ILE A CA 1
ATOM 1817 C C . ILE A 1 242 ? 151.58700 119.52300 137.69400 1.000 133.39077 243 ILE A C 1
ATOM 1818 O O . ILE A 1 242 ? 151.97800 120.02600 138.75500 1.000 133.39077 243 ILE A O 1
ATOM 1823 N N . THR A 1 243 ? 151.10000 118.28100 137.64200 1.000 139.30796 244 THR A N 1
ATOM 1824 C CA . THR A 1 243 ? 151.09500 117.44500 138.83900 1.000 139.30796 244 THR A CA 1
ATOM 1825 C C . THR A 1 243 ? 152.51500 117.20500 139.34100 1.000 139.30796 244 THR A C 1
ATOM 1826 O O . THR A 1 243 ? 152.77900 117.27500 140.54800 1.000 139.30796 244 THR A O 1
ATOM 1830 N N . TRP A 1 244 ? 153.44200 116.92600 138.42200 1.000 146.53223 245 TRP A N 1
ATOM 1831 C CA . TRP A 1 244 ? 154.83800 116.72500 138.79800 1.000 146.53223 245 TRP A CA 1
ATOM 1832 C C . TRP A 1 244 ? 155.41900 117.97900 139.43900 1.000 146.53223 245 TRP A C 1
ATOM 1833 O O . TRP A 1 244 ? 156.13200 117.90400 140.44600 1.000 146.53223 245 TRP A O 1
ATOM 1844 N N . LEU A 1 245 ? 155.13100 119.14400 138.85700 1.000 148.95361 246 LEU A N 1
ATOM 1845 C CA . LEU A 1 245 ? 155.64700 120.39500 139.40400 1.000 148.95361 246 LEU A CA 1
ATOM 1846 C C . LEU A 1 245 ? 155.09200 120.66100 140.79700 1.000 148.95361 246 LEU A C 1
ATOM 1847 O O . LEU A 1 245 ? 155.82900 121.08600 141.69300 1.000 148.95361 246 LEU A O 1
ATOM 1852 N N . VAL A 1 246 ? 153.79500 120.41800 140.99600 1.000 152.74758 247 VAL A N 1
ATOM 1853 C CA . VAL A 1 246 ? 153.19700 120.61600 142.31300 1.000 152.74758 247 VAL A CA 1
ATOM 1854 C C . VAL A 1 246 ? 153.81300 119.66400 143.32900 1.000 152.74758 247 VAL A C 1
ATOM 1855 O O . VAL A 1 246 ? 154.11500 120.05600 144.46400 1.000 152.74758 247 VAL A O 1
ATOM 1859 N N . LYS A 1 247 ? 154.00900 118.40000 142.94400 1.000 160.19487 248 LYS A N 1
ATOM 1860 C CA . LYS A 1 247 ? 154.61700 117.43600 143.85600 1.000 160.19487 248 LYS A CA 1
ATOM 1861 C C . LYS A 1 247 ? 156.04000 117.84000 144.21900 1.000 160.19487 248 LYS A C 1
ATOM 1862 O O . LYS A 1 247 ? 156.44800 117.72000 145.38000 1.000 160.19487 248 LYS A O 1
ATOM 1864 N N . SER A 1 248 ? 156.81100 118.31600 143.23800 1.000 159.93789 249 SER A N 1
ATOM 1865 C CA . SER A 1 248 ? 158.17500 118.75800 143.51500 1.000 159.93789 249 SER A CA 1
ATOM 1866 C C . SER A 1 248 ? 158.18600 119.97500 144.43100 1.000 159.93789 249 SER A C 1
ATOM 1867 O O . SER A 1 248 ? 159.02300 120.07200 145.33600 1.000 159.93789 249 SER A O 1
ATOM 1870 N N . ARG A 1 249 ? 157.27100 120.92100 144.20500 1.000 168.40078 250 ARG A N 1
ATOM 1871 C CA . ARG A 1 249 ? 157.20400 122.10500 145.05500 1.000 168.40078 250 ARG A CA 1
ATOM 1872 C C . ARG A 1 249 ? 156.82000 121.74100 146.48300 1.000 168.40078 250 ARG A C 1
ATOM 1873 O O . ARG A 1 249 ? 157.37400 122.29300 147.44100 1.000 168.40078 250 ARG A O 1
ATOM 1881 N N . LEU A 1 250 ? 155.87700 120.81800 146.64600 1.000 171.55415 251 LEU A N 1
ATOM 1882 C CA . LEU A 1 250 ? 155.43900 120.39700 147.97200 1.000 171.55415 251 LEU A CA 1
ATOM 1883 C C . LEU A 1 250 ? 156.52200 119.59000 148.68000 1.000 171.55415 251 LEU A C 1
ATOM 1884 O O . LEU A 1 250 ? 156.85600 119.85900 149.83400 1.000 171.55415 251 LEU A O 1
ATOM 1886 N N . ASN B 1 2 ? 103.68400 148.86000 103.02600 1.000 143.16537 3 ASN B N 1
ATOM 1887 C CA . ASN B 1 2 ? 104.25300 147.66000 103.62800 1.000 143.16537 3 ASN B CA 1
ATOM 1888 C C . ASN B 1 2 ? 105.39700 148.02500 104.56700 1.000 143.16537 3 ASN B C 1
ATOM 1889 O O . ASN B 1 2 ? 105.70600 147.28800 105.50600 1.000 143.16537 3 ASN B O 1
ATOM 1894 N N . PHE B 1 3 ? 106.02600 149.17400 104.30800 1.000 141.61431 4 PHE B N 1
ATOM 1895 C CA . PHE B 1 3 ? 107.10900 149.62900 105.17200 1.000 141.61431 4 PHE B CA 1
ATOM 1896 C C . PHE B 1 3 ? 106.60800 149.87000 106.58900 1.000 141.61431 4 PHE B C 1
ATOM 1897 O O . PHE B 1 3 ? 107.26700 149.49800 107.56500 1.000 141.61431 4 PHE B O 1
ATOM 1905 N N . ARG B 1 4 ? 105.43500 150.49200 106.72100 1.000 142.09444 5 ARG B N 1
ATOM 1906 C CA . ARG B 1 4 ? 104.83400 150.66700 108.03900 1.000 142.09444 5 ARG B CA 1
ATOM 1907 C C . ARG B 1 4 ? 104.49200 149.32200 108.66800 1.000 142.09444 5 ARG B C 1
ATOM 1908 O O . ARG B 1 4 ? 104.65900 149.13100 109.88100 1.000 142.09444 5 ARG B O 1
ATOM 1916 N N . GLY B 1 5 ? 103.99900 148.38200 107.85900 1.000 138.00530 6 GLY B N 1
ATOM 1917 C CA . GLY B 1 5 ? 103.67800 147.06200 108.37200 1.000 138.00530 6 GLY B CA 1
ATOM 1918 C C . GLY B 1 5 ? 104.88800 146.31800 108.89400 1.000 138.00530 6 GLY B C 1
ATOM 1919 O O . GLY B 1 5 ? 104.77200 145.50700 109.81500 1.000 138.00530 6 GLY B O 1
ATOM 1920 N N . HIS B 1 6 ? 106.05700 146.55400 108.29800 1.000 133.50217 7 HIS B N 1
ATOM 1921 C CA . HIS B 1 6 ? 107.29000 145.99800 108.84300 1.000 133.50217 7 HIS B CA 1
ATOM 1922 C C . HIS B 1 6 ? 107.78600 146.77800 110.05500 1.000 133.50217 7 HIS B C 1
ATOM 1923 O O . HIS B 1 6 ? 108.33000 146.18100 110.99000 1.000 133.50217 7 HIS B O 1
ATOM 1930 N N . ALA B 1 7 ? 107.60400 148.10000 110.06000 1.000 133.26002 8 ALA B N 1
ATOM 1931 C CA . ALA B 1 7 ? 108.20300 148.93800 111.09300 1.000 133.26002 8 ALA B CA 1
ATOM 1932 C C . ALA B 1 7 ? 107.46300 148.83900 112.42200 1.000 133.26002 8 ALA B C 1
ATOM 1933 O O . ALA B 1 7 ? 108.09300 148.88800 113.48500 1.000 133.26002 8 ALA B O 1
ATOM 1935 N N . LEU B 1 8 ? 106.13500 148.71900 112.38700 1.000 134.11307 9 LEU B N 1
ATOM 1936 C CA . LEU B 1 8 ? 105.36700 148.68300 113.63200 1.000 134.11307 9 LEU B CA 1
ATOM 1937 C C . LEU B 1 8 ? 105.77700 147.53500 114.55200 1.000 134.11307 9 LEU B C 1
ATOM 1938 O O . LEU B 1 8 ? 105.99400 147.78400 115.75400 1.000 134.11307 9 LEU B O 1
ATOM 1943 N N . PRO B 1 9 ? 105.90200 146.28500 114.08500 1.000 129.68098 10 PRO B N 1
ATOM 1944 C CA . PRO B 1 9 ? 106.40400 145.23400 114.98200 1.000 129.68098 10 PRO B CA 1
ATOM 1945 C C . PRO B 1 9 ? 107.79100 145.52200 115.51500 1.000 129.68098 10 PRO B C 1
ATOM 1946 O O . PRO B 1 9 ? 108.10900 145.10500 116.63400 1.000 129.68098 10 PRO B O 1
ATOM 1950 N N . GLY B 1 10 ? 108.63100 146.21800 114.74800 1.000 128.22482 11 GLY B N 1
ATOM 1951 C CA . GLY B 1 10 ? 109.93800 146.59200 115.26300 1.000 128.22482 11 GLY B CA 1
ATOM 1952 C C . GLY B 1 10 ? 109.83800 147.47500 116.49100 1.000 128.22482 11 GLY B C 1
ATOM 1953 O O . GLY B 1 10 ? 110.51400 147.24300 117.49700 1.000 128.22482 11 GLY B O 1
ATOM 1954 N N . THR B 1 11 ? 108.97600 148.49300 116.43000 1.000 128.68902 12 THR B N 1
ATOM 1955 C CA . THR B 1 11 ? 108.76200 149.35100 117.59000 1.000 128.68902 12 THR B CA 1
ATOM 1956 C C . THR B 1 11 ? 108.17800 148.56500 118.75500 1.000 128.68902 12 THR B C 1
ATOM 1957 O O . THR B 1 11 ? 108.59300 148.74800 119.90900 1.000 128.68902 12 THR B O 1
ATOM 1961 N N . PHE B 1 12 ? 107.21300 147.68400 118.47600 1.000 129.51460 13 PHE B N 1
ATOM 1962 C CA . PHE B 1 12 ? 106.61700 146.88600 119.54500 1.000 129.51460 13 PHE B CA 1
ATOM 1963 C C . PHE B 1 12 ? 107.66900 146.03400 120.24700 1.000 129.51460 13 PHE B C 1
ATOM 1964 O O . PHE B 1 12 ? 107.74400 146.00700 121.48300 1.000 129.51460 13 PHE B O 1
ATOM 1972 N N . PHE B 1 13 ? 108.50100 145.33900 119.46900 1.000 115.25533 14 PHE B N 1
ATOM 1973 C CA . PHE B 1 13 ? 109.52200 144.48100 120.05800 1.000 115.25533 14 PHE B CA 1
ATOM 1974 C C . PHE B 1 13 ? 110.57400 145.29400 120.79600 1.000 115.25533 14 PHE B C 1
ATOM 1975 O O . PHE B 1 13 ? 111.06300 144.87100 121.84700 1.000 115.25533 14 PHE B O 1
ATOM 1983 N N . PHE B 1 14 ? 110.94000 146.46200 120.26400 1.000 115.40530 15 PHE B N 1
ATOM 1984 C CA . PHE B 1 14 ? 111.91000 147.30800 120.95000 1.000 115.40530 15 PHE B CA 1
ATOM 1985 C C . PHE B 1 14 ? 111.38500 147.73400 122.31600 1.000 115.40530 15 PHE B C 1
ATOM 1986 O O . PHE B 1 14 ? 112.09600 147.64600 123.32800 1.000 115.40530 15 PHE B O 1
ATOM 1994 N N . ILE B 1 15 ? 110.12700 148.17900 122.36400 1.000 117.49469 16 ILE B N 1
ATOM 1995 C CA . ILE B 1 15 ? 109.53400 148.60100 123.63000 1.000 117.49469 16 ILE B CA 1
ATOM 1996 C C . ILE B 1 15 ? 109.45400 147.42900 124.60100 1.000 117.49469 16 ILE B C 1
ATOM 1997 O O . ILE B 1 15 ? 109.77800 147.56500 125.78900 1.000 117.49469 16 ILE B O 1
ATOM 2002 N N . ILE B 1 16 ? 109.02200 146.26300 124.11500 1.000 113.71895 17 ILE B N 1
ATOM 2003 C CA . ILE B 1 16 ? 108.88700 145.10100 124.98900 1.000 113.71895 17 ILE B CA 1
ATOM 2004 C C . ILE B 1 16 ? 110.24200 144.68200 125.54400 1.000 113.71895 17 ILE B C 1
ATOM 2005 O O . ILE B 1 16 ? 110.36900 144.36900 126.73500 1.000 113.71895 17 ILE B O 1
ATOM 2010 N N . GLY B 1 17 ? 111.27300 144.66500 124.69800 1.000 110.42280 18 GLY B N 1
ATOM 2011 C CA . GLY B 1 17 ? 112.59700 144.29800 125.16800 1.000 110.42280 18 GLY B CA 1
ATOM 2012 C C . GLY B 1 17 ? 113.14000 145.26900 126.19700 1.000 110.42280 18 GLY B C 1
ATOM 2013 O O . GLY B 1 17 ? 113.71200 144.85700 127.21100 1.000 110.42280 18 GLY B O 1
ATOM 2014 N N . LEU B 1 18 ? 112.96600 146.57300 125.95600 1.000 114.15612 19 LEU B N 1
ATOM 2015 C CA . LEU B 1 18 ? 113.41100 147.55700 126.93700 1.000 114.15612 19 LEU B CA 1
ATOM 2016 C C . LEU B 1 18 ? 112.68600 147.37500 128.26400 1.000 114.15612 19 LEU B C 1
ATOM 2017 O O . LEU B 1 18 ? 113.31200 147.40600 129.33400 1.000 114.15612 19 LEU B O 1
ATOM 2022 N N . TRP B 1 19 ? 111.36700 147.17100 128.21500 1.000 122.20974 20 TRP B N 1
ATOM 2023 C CA . TRP B 1 19 ? 110.60300 147.00300 129.44600 1.000 122.20974 20 TRP B CA 1
ATOM 2024 C C . TRP B 1 19 ? 111.03900 145.75400 130.20200 1.000 122.20974 20 TRP B C 1
ATOM 2025 O O . TRP B 1 19 ? 111.19500 145.78600 131.42700 1.000 122.20974 20 TRP B O 1
ATOM 2036 N N . TRP B 1 20 ? 111.24400 144.64500 129.48700 1.000 113.76397 21 TRP B N 1
ATOM 2037 C CA . TRP B 1 20 ? 111.65700 143.40800 130.14200 1.000 113.76397 21 TRP B CA 1
ATOM 2038 C C . TRP B 1 20 ? 113.04600 143.53500 130.75400 1.000 113.76397 21 TRP B C 1
ATOM 2039 O O . TRP B 1 20 ? 113.28500 143.05400 131.86900 1.000 113.76397 21 TRP B O 1
ATOM 2050 N N . CYS B 1 21 ? 113.97800 144.17400 130.04100 1.000 116.67320 22 CYS B N 1
ATOM 2051 C CA . CYS B 1 21 ? 115.31400 144.36900 130.59300 1.000 116.67320 22 CYS B CA 1
ATOM 2052 C C . CYS B 1 21 ? 115.26700 145.23100 131.84800 1.000 116.67320 22 CYS B C 1
ATOM 2053 O O . CYS B 1 21 ? 115.91100 144.91100 132.85800 1.000 116.67320 22 CYS B O 1
ATOM 2056 N N . THR B 1 22 ? 114.49700 146.32200 131.80800 1.000 118.01471 23 THR B N 1
ATOM 2057 C CA . THR B 1 22 ? 114.37000 147.18100 132.97900 1.000 118.01471 23 THR B CA 1
ATOM 2058 C C . THR B 1 22 ? 113.76000 146.41900 134.14900 1.000 118.01471 23 THR B C 1
ATOM 2059 O O . THR B 1 22 ? 114.22000 146.53900 135.29000 1.000 118.01471 23 THR B O 1
ATOM 2063 N N . LYS B 1 23 ? 112.72400 145.62100 133.87800 1.000 120.50506 24 LYS B N 1
ATOM 2064 C CA . LYS B 1 23 ? 112.08900 144.84000 134.93400 1.000 120.50506 24 LYS B CA 1
ATOM 2065 C C . LYS B 1 23 ? 113.06500 143.85200 135.55800 1.000 120.50506 24 LYS B C 1
ATOM 2066 O O . LYS B 1 23 ? 113.12000 143.71700 136.78500 1.000 120.50506 24 LYS B O 1
ATOM 2072 N N . SER B 1 24 ? 113.84200 143.15100 134.73000 1.000 116.48529 25 SER B N 1
ATOM 2073 C CA . SER B 1 24 ? 114.79000 142.17500 135.26000 1.000 116.48529 25 SER B CA 1
ATOM 2074 C C . SER B 1 24 ? 115.85900 142.84600 136.11300 1.000 116.48529 25 SER B C 1
ATOM 2075 O O . SER B 1 24 ? 116.18800 142.36100 137.20500 1.000 116.48529 25 SER B O 1
ATOM 2078 N N . ILE B 1 25 ? 116.40900 143.96400 135.63400 1.000 120.87219 26 ILE B N 1
ATOM 2079 C CA . ILE B 1 25 ? 117.44100 144.65900 136.39700 1.000 120.87219 26 ILE B CA 1
ATOM 2080 C C . ILE B 1 25 ? 116.87400 145.17200 137.71500 1.000 120.87219 26 ILE B C 1
ATOM 2081 O O . ILE B 1 25 ? 117.51500 145.06900 138.76800 1.000 120.87219 26 ILE B O 1
ATOM 2086 N N . LEU B 1 26 ? 115.66100 145.73100 137.67800 1.000 129.31974 27 LEU B N 1
ATOM 2087 C CA . LEU B 1 26 ? 115.03600 146.22900 138.89800 1.000 129.31974 27 LEU B CA 1
ATOM 2088 C C . LEU B 1 26 ? 114.76800 145.10100 139.88400 1.000 129.31974 27 LEU B C 1
ATOM 2089 O O . LEU B 1 26 ? 114.93600 145.27500 141.09500 1.000 129.31974 27 LEU B O 1
ATOM 2094 N N . LYS B 1 27 ? 114.34200 143.93800 139.38700 1.000 129.57357 28 LYS B N 1
ATOM 2095 C CA . LYS B 1 27 ? 114.10800 142.79900 140.26900 1.000 129.57357 28 LYS B CA 1
ATOM 2096 C C . LYS B 1 27 ? 115.40300 142.32900 140.91800 1.000 129.57357 28 LYS B C 1
ATOM 2097 O O . LYS B 1 27 ? 115.42800 142.01500 142.11500 1.000 129.57357 28 LYS B O 1
ATOM 2100 N N . TYR B 1 28 ? 116.49000 142.27200 140.14500 1.000 130.79496 29 TYR B N 1
ATOM 2101 C CA . TYR B 1 28 ? 117.77300 141.88400 140.72500 1.000 130.79496 29 TYR B CA 1
ATOM 2102 C C . TYR B 1 28 ? 118.23000 142.89200 141.77300 1.000 130.79496 29 TYR B C 1
ATOM 2103 O O . TYR B 1 28 ? 118.74900 142.51100 142.83100 1.000 130.79496 29 TYR B O 1
ATOM 2112 N N . ILE B 1 29 ? 118.04200 144.18400 141.49800 1.000 140.13454 30 ILE B N 1
ATOM 2113 C CA . ILE B 1 29 ? 118.42100 145.21200 142.46200 1.000 140.13454 30 ILE B CA 1
ATOM 2114 C C . ILE B 1 29 ? 117.58200 145.09700 143.72800 1.000 140.13454 30 ILE B C 1
ATOM 2115 O O . ILE B 1 29 ? 118.09200 145.25000 144.84300 1.000 140.13454 30 ILE B O 1
ATOM 2120 N N . CYS B 1 30 ? 116.28300 144.82400 143.57900 1.000 151.08445 31 CYS B N 1
ATOM 2121 C CA . CYS B 1 30 ? 115.42400 144.62700 144.74200 1.000 151.08445 31 CYS B CA 1
ATOM 2122 C C . CYS B 1 30 ? 115.85900 143.42000 145.55800 1.000 151.08445 31 CYS B C 1
ATOM 2123 O O . CYS B 1 30 ? 115.82900 143.46200 146.79400 1.000 151.08445 31 CYS B O 1
ATOM 2126 N N . LYS B 1 31 ? 116.25500 142.33500 144.89100 1.000 146.54875 32 LYS B N 1
ATOM 2127 C CA . LYS B 1 31 ? 116.79000 141.18400 145.60900 1.000 146.54875 32 LYS B CA 1
ATOM 2128 C C . LYS B 1 31 ? 118.05600 141.55100 146.37400 1.000 146.54875 32 LYS B C 1
ATOM 2129 O O . LYS B 1 31 ? 118.23100 141.13700 147.52600 1.000 146.54875 32 LYS B O 1
ATOM 2135 N N . LYS B 1 32 ? 118.94500 142.32700 145.75100 1.000 149.94880 33 LYS B N 1
ATOM 2136 C CA . LYS B 1 32 ? 120.14000 142.78500 146.45300 1.000 149.94880 33 LYS B CA 1
ATOM 2137 C C . LYS B 1 32 ? 119.80700 143.80200 147.53900 1.000 149.94880 33 LYS B C 1
ATOM 2138 O O . LYS B 1 32 ? 120.61300 144.01600 148.45100 1.000 149.94880 33 LYS B O 1
ATOM 2144 N N . GLN B 1 33 ? 118.63800 144.43500 147.45700 1.000 165.41325 34 GLN B N 1
ATOM 2145 C CA . GLN B 1 33 ? 118.27900 145.48000 148.40700 1.000 165.41325 34 GLN B CA 1
ATOM 2146 C C . GLN B 1 33 ? 118.05200 144.89200 149.79400 1.000 165.41325 34 GLN B C 1
ATOM 2147 O O . GLN B 1 33 ? 117.62300 143.74300 149.93600 1.000 165.41325 34 GLN B O 1
ATOM 2153 N N . LYS B 1 34 ? 118.35200 145.69100 150.82000 1.000 172.98773 35 LYS B N 1
ATOM 2154 C CA . LYS B 1 34 ? 118.24700 145.21300 152.19400 1.000 172.98773 35 LYS B CA 1
ATOM 2155 C C . LYS B 1 34 ? 116.79300 145.11800 152.64200 1.000 172.98773 35 LYS B C 1
ATOM 2156 O O . LYS B 1 34 ? 116.40600 144.17200 153.33800 1.000 172.98773 35 LYS B O 1
ATOM 2158 N N . ARG B 1 35 ? 115.97100 146.09400 152.26100 1.000 177.95885 36 ARG B N 1
ATOM 2159 C CA . ARG B 1 35 ? 114.61000 146.14400 152.78400 1.000 177.95885 36 ARG B CA 1
ATOM 2160 C C . ARG B 1 35 ? 113.68500 146.71800 151.71000 1.000 177.95885 36 ARG B C 1
ATOM 2161 O O . ARG B 1 35 ? 114.06600 146.79400 150.53600 1.000 177.95885 36 ARG B O 1
ATOM 2163 N N . THR B 1 36 ? 112.47700 147.11200 152.11300 1.000 185.87032 37 THR B N 1
ATOM 2164 C CA . THR B 1 36 ? 111.45600 147.58900 151.18900 1.000 185.87032 37 THR B CA 1
ATOM 2165 C C . THR B 1 36 ? 111.52000 149.10200 151.01500 1.000 185.87032 37 THR B C 1
ATOM 2166 O O . THR B 1 36 ? 110.50300 149.74100 150.72200 1.000 185.87032 37 THR B O 1
ATOM 2168 N N . CYS B 1 37 ? 112.70600 149.68100 151.20600 1.000 188.79151 38 CYS B N 1
ATOM 2169 C CA . CYS B 1 37 ? 112.88000 151.12800 151.17500 1.000 188.79151 38 CYS B CA 1
ATOM 2170 C C . CYS B 1 37 ? 112.43100 151.73200 149.85000 1.000 188.79151 38 CYS B C 1
ATOM 2171 O O . CYS B 1 37 ? 111.72800 152.74700 149.83700 1.000 188.79151 38 CYS B O 1
ATOM 2174 N N . TYR B 1 38 ? 112.81900 151.12000 148.73200 1.000 183.77602 39 TYR B N 1
ATOM 2175 C CA . TYR B 1 38 ? 112.51000 151.70200 147.43100 1.000 183.77602 39 TYR B CA 1
ATOM 2176 C C . TYR B 1 38 ? 111.76400 150.74200 146.51100 1.000 183.77602 39 TYR B C 1
ATOM 2177 O O . TYR B 1 38 ? 110.88300 151.16600 145.75700 1.000 183.77602 39 TYR B O 1
ATOM 2179 N N . LEU B 1 39 ? 112.10300 149.45200 146.55600 1.000 175.66251 40 LEU B N 1
ATOM 2180 C CA . LEU B 1 39 ? 111.55500 148.48900 145.60900 1.000 175.66251 40 LEU B CA 1
ATOM 2181 C C . LEU B 1 39 ? 111.04900 147.20500 146.25500 1.000 175.66251 40 LEU B C 1
ATOM 2182 O O . LEU B 1 39 ? 110.60000 146.30900 145.53300 1.000 175.66251 40 LEU B O 1
ATOM 2184 N N . GLY B 1 40 ? 111.10600 147.09200 147.58300 1.000 175.03624 41 GLY B N 1
ATOM 2185 C CA . GLY B 1 40 ? 110.74200 145.83600 148.22200 1.000 175.03624 41 GLY B CA 1
ATOM 2186 C C . GLY B 1 40 ? 109.26100 145.51900 148.12600 1.000 175.03624 41 GLY B C 1
ATOM 2187 O O . GLY B 1 40 ? 108.85700 144.36000 148.26000 1.000 175.03624 41 GLY B O 1
ATOM 2188 N N . SER B 1 41 ? 108.43200 146.53800 147.91100 1.000 169.02393 42 SER B N 1
ATOM 2189 C CA . SER B 1 41 ? 106.99100 146.33300 147.82200 1.000 169.02393 42 SER B CA 1
ATOM 2190 C C . SER B 1 41 ? 106.65200 145.41300 146.65500 1.000 169.02393 42 SER B C 1
ATOM 2191 O O . SER B 1 41 ? 107.16700 145.58600 145.54700 1.000 169.02393 42 SER B O 1
ATOM 2194 N N . LYS B 1 42 ? 105.78200 144.43300 146.90800 1.000 161.31892 43 LYS B N 1
ATOM 2195 C CA . LYS B 1 42 ? 105.38600 143.47400 145.88400 1.000 161.31892 43 LYS B CA 1
ATOM 2196 C C . LYS B 1 42 ? 104.11200 143.87300 145.15300 1.000 161.31892 43 LYS B C 1
ATOM 2197 O O . LYS B 1 42 ? 103.87200 143.38600 144.04100 1.000 161.31892 43 LYS B O 1
ATOM 2200 N N . THR B 1 43 ? 103.29000 144.73900 145.75200 1.000 161.17245 44 THR B N 1
ATOM 2201 C CA . THR B 1 43 ? 102.10800 145.23700 145.05900 1.000 161.17245 44 THR B CA 1
ATOM 2202 C C . THR B 1 43 ? 102.48900 146.00300 143.80200 1.000 161.17245 44 THR B C 1
ATOM 2203 O O . THR B 1 43 ? 101.77600 145.93900 142.79300 1.000 161.17245 44 THR B O 1
ATOM 2207 N N . LEU B 1 44 ? 103.60800 146.73100 143.84400 1.000 158.91515 45 LEU B N 1
ATOM 2208 C CA . LEU B 1 44 ? 104.09000 147.41800 142.65200 1.000 158.91515 45 LEU B CA 1
ATOM 2209 C C . LEU B 1 44 ? 104.40900 146.42800 141.54000 1.000 158.91515 45 LEU B C 1
ATOM 2210 O O . LEU B 1 44 ? 104.06700 146.66000 140.37600 1.000 158.91515 45 LEU B O 1
ATOM 2215 N N . PHE B 1 45 ? 105.06000 145.31200 141.88100 1.000 158.84580 46 PHE B N 1
ATOM 2216 C CA . PHE B 1 45 ? 105.36000 144.29600 140.87700 1.000 158.84580 46 PHE B CA 1
ATOM 2217 C C . PHE B 1 45 ? 104.08600 143.69500 140.29900 1.000 158.84580 46 PHE B C 1
ATOM 2218 O O . PHE B 1 45 ? 103.99600 143.46400 139.08800 1.000 158.84580 46 PHE B O 1
ATOM 2226 N N . TYR B 1 46 ? 103.09300 143.42600 141.14900 1.000 154.43995 47 TYR B N 1
ATOM 2227 C CA . TYR B 1 46 ? 101.83400 142.87500 140.65500 1.000 154.43995 47 TYR B CA 1
ATOM 2228 C C . TYR B 1 46 ? 101.13500 143.84900 139.71300 1.000 154.43995 47 TYR B C 1
ATOM 2229 O O . TYR B 1 46 ? 100.63100 143.44900 138.65400 1.000 154.43995 47 TYR B O 1
ATOM 2231 N N . ARG B 1 47 ? 101.10200 145.13300 140.07800 1.000 157.73816 48 ARG B N 1
ATOM 2232 C CA . ARG B 1 47 ? 100.49700 146.13400 139.20600 1.000 157.73816 48 ARG B CA 1
ATOM 2233 C C . ARG B 1 47 ? 101.24800 146.23900 137.88600 1.000 157.73816 48 ARG B C 1
ATOM 2234 O O . ARG B 1 47 ? 100.63000 146.35800 136.82200 1.000 157.73816 48 ARG B O 1
ATOM 2242 N N . LEU B 1 48 ? 102.58200 146.19700 137.93600 1.000 152.78656 49 LEU B N 1
ATOM 2243 C CA . LEU B 1 48 ? 103.37100 146.25900 136.71100 1.000 152.78656 49 LEU B CA 1
ATOM 2244 C C . LEU B 1 48 ? 103.09700 145.05800 135.81800 1.000 152.78656 49 LEU B C 1
ATOM 2245 O O . LEU B 1 48 ? 102.99900 145.19800 134.59600 1.000 152.78656 49 LEU B O 1
ATOM 2250 N N . GLU B 1 49 ? 102.97700 143.86600 136.40700 1.000 148.15051 50 GLU B N 1
ATOM 2251 C CA . GLU B 1 49 ? 102.67500 142.67900 135.61200 1.000 148.15051 50 GLU B CA 1
ATOM 2252 C C . GLU B 1 49 ? 101.29500 142.77500 134.97200 1.000 148.15051 50 GLU B C 1
ATOM 2253 O O . GLU B 1 49 ? 101.12000 142.41200 133.80100 1.000 148.15051 50 GLU B O 1
ATOM 2259 N N . ILE B 1 50 ? 100.30400 143.25800 135.72500 1.000 147.96447 51 ILE B N 1
ATOM 2260 C CA . ILE B 1 50 ? 98.96500 143.41600 135.16300 1.000 147.96447 51 ILE B CA 1
ATOM 2261 C C . ILE B 1 50 ? 98.98600 144.41400 134.01200 1.000 147.96447 51 ILE B C 1
ATOM 2262 O O . ILE B 1 50 ? 98.38900 144.17800 132.95200 1.000 147.96447 51 ILE B O 1
ATOM 2267 N N . LEU B 1 51 ? 99.67800 145.54100 134.19800 1.000 145.63378 52 LEU B N 1
ATOM 2268 C CA . LEU B 1 51 ? 99.77700 146.53600 133.13500 1.000 145.63378 52 LEU B CA 1
ATOM 2269 C C . LEU B 1 51 ? 100.50100 145.97700 131.91800 1.000 145.63378 52 LEU B C 1
ATOM 2270 O O . LEU B 1 51 ? 100.11500 146.25800 130.77900 1.000 145.63378 52 LEU B O 1
ATOM 2275 N N . GLU B 1 52 ? 101.55700 145.19000 132.13800 1.000 144.33866 53 GLU B N 1
ATOM 2276 C CA . GLU B 1 52 ? 102.28100 144.58300 131.02700 1.000 144.33866 53 GLU B CA 1
ATOM 2277 C C . GLU B 1 52 ? 101.38400 143.64300 130.23600 1.000 144.33866 53 GLU B C 1
ATOM 2278 O O . GLU B 1 52 ? 101.37600 143.67400 129.00000 1.000 144.33866 53 GLU B O 1
ATOM 2284 N N . GLY B 1 53 ? 100.61600 142.80400 130.93200 1.000 144.48541 54 GLY B N 1
ATOM 2285 C CA . GLY B 1 53 ? 99.69400 141.92000 130.23900 1.000 144.48541 54 GLY B CA 1
ATOM 2286 C C . GLY B 1 53 ? 98.64000 142.67800 129.45400 1.000 144.48541 54 GLY B C 1
ATOM 2287 O O . GLY B 1 53 ? 98.34300 142.34000 128.30200 1.000 144.48541 54 GLY B O 1
ATOM 2288 N N . ILE B 1 54 ? 98.06800 143.72000 130.06300 1.000 144.77679 55 ILE B N 1
ATOM 2289 C CA . ILE B 1 54 ? 97.04300 144.50600 129.38300 1.000 144.77679 55 ILE B CA 1
ATOM 2290 C C . ILE B 1 54 ? 97.61900 145.18100 128.14500 1.000 144.77679 55 ILE B C 1
ATOM 2291 O O . ILE B 1 54 ? 96.99300 145.19300 127.07900 1.000 144.77679 55 ILE B O 1
ATOM 2296 N N . THR B 1 55 ? 98.82300 145.74900 128.26200 1.000 148.10746 56 THR B N 1
ATOM 2297 C CA . THR B 1 55 ? 99.45300 146.39800 127.11900 1.000 148.10746 56 THR B CA 1
ATOM 2298 C C . THR B 1 55 ? 99.78600 145.40400 126.01600 1.000 148.10746 56 THR B C 1
ATOM 2299 O O . THR B 1 55 ? 99.63000 145.72500 124.83400 1.000 148.10746 56 THR B O 1
ATOM 2303 N N . ILE B 1 56 ? 100.25100 144.20400 126.37300 1.000 142.07863 57 ILE B N 1
ATOM 2304 C CA . ILE B 1 56 ? 100.53700 143.19600 125.35700 1.000 142.07863 57 ILE B CA 1
ATOM 2305 C C . ILE B 1 56 ? 99.26300 142.80700 124.61800 1.000 142.07863 57 ILE B C 1
ATOM 2306 O O . ILE B 1 56 ? 99.24900 142.71300 123.38400 1.000 142.07863 57 ILE B O 1
ATOM 2311 N N . VAL B 1 57 ? 98.17200 142.58600 125.35700 1.000 144.88459 58 VAL B N 1
ATOM 2312 C CA . VAL B 1 57 ? 96.90700 142.23600 124.71400 1.000 144.88459 58 VAL B CA 1
ATOM 2313 C C . VAL B 1 57 ? 96.43700 143.36700 123.80800 1.000 144.88459 58 VAL B C 1
ATOM 2314 O O . VAL B 1 57 ? 95.98000 143.13300 122.68000 1.000 144.88459 58 VAL B O 1
ATOM 2318 N N . GLY B 1 58 ? 96.54300 144.61000 124.28400 1.000 152.25402 59 GLY B N 1
ATOM 2319 C CA . GLY B 1 58 ? 96.11400 145.74000 123.47800 1.000 152.25402 59 GLY B CA 1
ATOM 2320 C C . GLY B 1 58 ? 96.92800 145.89700 122.20900 1.000 152.25402 59 GLY B C 1
ATOM 2321 O O . GLY B 1 58 ? 96.38000 146.16500 121.13800 1.000 152.25402 59 GLY B O 1
ATOM 2322 N N . MET B 1 59 ? 98.24900 145.73900 122.31200 1.000 151.85159 60 MET B N 1
ATOM 2323 C CA . MET B 1 59 ? 99.09800 145.83600 121.12900 1.000 151.85159 60 MET B CA 1
ATOM 2324 C C . MET B 1 59 ? 98.80300 144.71300 120.14600 1.000 151.85159 60 MET B C 1
ATOM 2325 O O . MET B 1 59 ? 98.79300 144.93600 118.93000 1.000 151.85159 60 MET B O 1
ATOM 2330 N N . ALA B 1 60 ? 98.56500 143.49800 120.64800 1.000 148.07950 61 ALA B N 1
ATOM 2331 C CA . ALA B 1 60 ? 98.20400 142.39900 119.76100 1.000 148.07950 61 ALA B CA 1
ATOM 2332 C C . ALA B 1 60 ? 96.90100 142.68900 119.02900 1.000 148.07950 61 ALA B C 1
ATOM 2333 O O . ALA B 1 60 ? 96.79800 142.47400 117.81400 1.000 148.07950 61 ALA B O 1
ATOM 2335 N N . LEU B 1 61 ? 95.89700 143.19300 119.75100 1.000 153.52068 62 LEU B N 1
ATOM 2336 C CA . LEU B 1 61 ? 94.62100 143.52400 119.12100 1.000 153.52068 62 LEU B CA 1
ATOM 2337 C C . LEU B 1 61 ? 94.78900 144.63100 118.08700 1.000 153.52068 62 LEU B C 1
ATOM 2338 O O . LEU B 1 61 ? 94.20600 144.57400 116.99800 1.000 153.52068 62 LEU B O 1
ATOM 2343 N N . THR B 1 62 ? 95.57900 145.65500 118.41800 1.000 155.99980 63 THR B N 1
ATOM 2344 C CA . THR B 1 62 ? 95.80400 146.76000 117.49300 1.000 155.99980 63 THR B CA 1
ATOM 2345 C C . THR B 1 62 ? 96.50500 146.28200 116.22800 1.000 155.99980 63 THR B C 1
ATOM 2346 O O . THR B 1 62 ? 96.12800 146.66100 115.11400 1.000 155.99980 63 THR B O 1
ATOM 2350 N N . GLY B 1 63 ? 97.53000 145.44300 116.38400 1.000 152.48581 64 GLY B N 1
ATOM 2351 C CA . GLY B 1 63 ? 98.21600 144.90600 115.22300 1.000 152.48581 64 GLY B CA 1
ATOM 2352 C C . GLY B 1 63 ? 97.31600 144.03600 114.36800 1.000 152.48581 64 GLY B C 1
ATOM 2353 O O . GLY B 1 63 ? 97.36600 144.09700 113.13700 1.000 152.48581 64 GLY B O 1
ATOM 2354 N N . MET B 1 64 ? 96.48300 143.21200 115.00700 1.000 151.82478 65 MET B N 1
ATOM 2355 C CA . MET B 1 64 ? 95.54500 142.37600 114.26700 1.000 151.82478 65 MET B CA 1
ATOM 2356 C C . MET B 1 64 ? 94.56600 143.22900 113.46700 1.000 151.82478 65 MET B C 1
ATOM 2357 O O . MET B 1 64 ? 94.34200 142.99300 112.27300 1.000 151.82478 65 MET B O 1
ATOM 2362 N N . ALA B 1 65 ? 93.98300 144.24200 114.11400 1.000 157.63586 66 ALA B N 1
ATOM 2363 C CA . ALA B 1 65 ? 93.01700 145.09800 113.43400 1.000 157.63586 66 ALA B CA 1
ATOM 2364 C C . ALA B 1 65 ? 93.66700 145.87400 112.29600 1.000 157.63586 66 ALA B C 1
ATOM 2365 O O . ALA B 1 65 ? 93.08000 146.01400 111.21700 1.000 157.63586 66 ALA B O 1
ATOM 2367 N N . GLY B 1 66 ? 94.87600 146.39100 112.51900 1.000 160.79951 67 GLY B N 1
ATOM 2368 C CA . GLY B 1 66 ? 95.55900 147.12600 111.46800 1.000 160.79951 67 GLY B CA 1
ATOM 2369 C C . GLY B 1 66 ? 95.95400 146.24600 110.29800 1.000 160.79951 67 GLY B C 1
ATOM 2370 O O . GLY B 1 66 ? 95.83700 146.65300 109.13800 1.000 160.79951 67 GLY B O 1
ATOM 2371 N N . GLU B 1 67 ? 96.43500 145.03300 110.58200 1.000 156.66057 68 GLU B N 1
ATOM 2372 C CA . GLU B 1 67 ? 96.84200 144.13300 109.50900 1.000 156.66057 68 GLU B CA 1
ATOM 2373 C C . GLU B 1 67 ? 95.65300 143.71400 108.65500 1.000 156.66057 68 GLU B C 1
ATOM 2374 O O . GLU B 1 67 ? 95.75400 143.66200 107.42300 1.000 156.66057 68 GLU B O 1
ATOM 2380 N N . GLN B 1 68 ? 94.52000 143.41200 109.28400 1.000 165.73655 69 GLN B N 1
ATOM 2381 C CA . GLN B 1 68 ? 93.31300 143.06400 108.53900 1.000 165.73655 69 GLN B CA 1
ATOM 2382 C C . GLN B 1 68 ? 92.70200 144.34700 107.99100 1.000 165.73655 69 GLN B C 1
ATOM 2383 O O . GLN B 1 68 ? 92.10600 145.13200 108.73100 1.000 165.73655 69 GLN B O 1
ATOM 2389 N N . PHE B 1 69 ? 92.85900 144.56300 106.68500 1.000 178.20463 70 PHE B N 1
ATOM 2390 C CA . PHE B 1 69 ? 92.29100 145.73300 106.02600 1.000 178.20463 70 PHE B CA 1
ATOM 2391 C C . PHE B 1 69 ? 90.77400 145.71200 106.15700 1.000 178.20463 70 PHE B C 1
ATOM 2392 O O . PHE B 1 69 ? 90.15200 146.74000 106.44400 1.000 178.20463 70 PHE B O 1
ATOM 2400 N N . ILE B 1 70 ? 90.17800 144.54700 105.95300 1.000 185.01204 71 ILE B N 1
ATOM 2401 C CA . ILE B 1 70 ? 88.74000 144.37900 106.16800 1.000 185.01204 71 ILE B CA 1
ATOM 2402 C C . ILE B 1 70 ? 88.48300 144.23900 107.66600 1.000 185.01204 71 ILE B C 1
ATOM 2403 O O . ILE B 1 70 ? 89.09000 143.36900 108.31000 1.000 185.01204 71 ILE B O 1
ATOM 2408 N N . PRO B 1 71 ? 87.61200 145.07200 108.25600 1.000 190.05643 72 PRO B N 1
ATOM 2409 C CA . PRO B 1 71 ? 87.30000 145.02800 109.69000 1.000 190.05643 72 PRO B CA 1
ATOM 2410 C C . PRO B 1 71 ? 86.74100 143.67900 110.13400 1.000 190.05643 72 PRO B C 1
ATOM 2411 O O . PRO B 1 71 ? 86.13400 142.98600 109.31800 1.000 190.05643 72 PRO B O 1
ATOM 2415 N N . GLY B 1 84 ? 84.77500 129.65800 99.14000 1.000 164.60055 85 GLY B N 1
ATOM 2416 C CA . GLY B 1 84 ? 85.44900 128.47500 98.64000 1.000 164.60055 85 GLY B CA 1
ATOM 2417 C C . GLY B 1 84 ? 86.70700 128.79000 97.85600 1.000 164.60055 85 GLY B C 1
ATOM 2418 O O . GLY B 1 84 ? 87.15800 127.98800 97.03800 1.000 164.60055 85 GLY B O 1
ATOM 2419 N N . HIS B 1 85 ? 87.27500 129.96300 98.10800 1.000 165.85414 86 HIS B N 1
ATOM 2420 C CA . HIS B 1 85 ? 88.49500 130.39600 97.43700 1.000 165.85414 86 HIS B CA 1
ATOM 2421 C C . HIS B 1 85 ? 89.38700 131.05000 98.48700 1.000 165.85414 86 HIS B C 1
ATOM 2422 O O . HIS B 1 85 ? 89.00600 131.19600 99.65400 1.000 165.85414 86 HIS B O 1
ATOM 2429 N N . TRP B 1 86 ? 90.59000 131.45300 98.08200 1.000 165.48959 87 TRP B N 1
ATOM 2430 C CA . TRP B 1 86 ? 91.54500 132.08700 98.98100 1.000 165.48959 87 TRP B CA 1
ATOM 2431 C C . TRP B 1 86 ? 91.99300 133.41400 98.39100 1.000 165.48959 87 TRP B C 1
ATOM 2432 O O . TRP B 1 86 ? 92.34400 133.48500 97.20900 1.000 165.48959 87 TRP B O 1
ATOM 2443 N N . ASN B 1 87 ? 91.97900 134.45900 99.21600 1.000 167.63717 88 ASN B N 1
ATOM 2444 C CA . ASN B 1 87 ? 92.45200 135.77700 98.82000 1.000 167.63717 88 ASN B CA 1
ATOM 2445 C C . ASN B 1 87 ? 93.18600 136.40600 99.99500 1.000 167.63717 88 ASN B C 1
ATOM 2446 O O . ASN B 1 87 ? 92.89900 136.10800 101.15700 1.000 167.63717 88 ASN B O 1
ATOM 2448 N N . GLN B 1 88 ? 94.13400 137.29200 99.66600 1.000 168.01202 89 GLN B N 1
ATOM 2449 C CA . GLN B 1 88 ? 95.03400 137.94900 100.61600 1.000 168.01202 89 GLN B CA 1
ATOM 2450 C C . GLN B 1 88 ? 95.46400 136.99700 101.72700 1.000 168.01202 89 GLN B C 1
ATOM 2451 O O . GLN B 1 88 ? 95.41100 137.34100 102.91300 1.000 168.01202 89 GLN B O 1
ATOM 2457 N N . LEU B 1 89 ? 95.90600 135.79800 101.34100 1.000 155.36485 90 LEU B N 1
ATOM 2458 C CA . LEU B 1 89 ? 96.22300 134.76100 102.31700 1.000 155.36485 90 LEU B CA 1
ATOM 2459 C C . LEU B 1 89 ? 97.43800 135.12400 103.16200 1.000 155.36485 90 LEU B C 1
ATOM 2460 O O . LEU B 1 89 ? 97.62300 134.56600 104.25000 1.000 155.36485 90 LEU B O 1
ATOM 2465 N N . LEU B 1 90 ? 98.27200 136.05100 102.68600 1.000 149.51798 91 LEU B N 1
ATOM 2466 C CA . LEU B 1 90 ? 99.48700 136.39800 103.41600 1.000 149.51798 91 LEU B CA 1
ATOM 2467 C C . LEU B 1 90 ? 99.17900 137.08100 104.74200 1.000 149.51798 91 LEU B C 1
ATOM 2468 O O . LEU B 1 90 ? 99.93200 136.92100 105.71000 1.000 149.51798 91 LEU B O 1
ATOM 2473 N N . GLY B 1 91 ? 98.08400 137.84200 104.81300 1.000 150.43049 92 GLY B N 1
ATOM 2474 C CA . GLY B 1 91 ? 97.75400 138.53700 106.04500 1.000 150.43049 92 GLY B CA 1
ATOM 2475 C C . GLY B 1 91 ? 97.29600 137.62200 107.16000 1.000 150.43049 92 GLY B C 1
ATOM 2476 O O . GLY B 1 91 ? 97.39300 137.98300 108.33900 1.000 150.43049 92 GLY B O 1
ATOM 2477 N N . TRP B 1 92 ? 96.79500 136.43400 106.81400 1.000 145.28458 93 TRP B N 1
ATOM 2478 C CA . TRP B 1 92 ? 96.35600 135.49500 107.84000 1.000 145.28458 93 TRP B CA 1
ATOM 2479 C C . TRP B 1 92 ? 97.52100 135.01300 108.69300 1.000 145.28458 93 TRP B C 1
ATOM 2480 O O . TRP B 1 92 ? 97.33000 134.67100 109.86300 1.000 145.28458 93 TRP B O 1
ATOM 2491 N N . HIS B 1 93 ? 98.73300 134.99200 108.13500 1.000 139.56652 94 HIS B N 1
ATOM 2492 C CA . HIS B 1 93 ? 99.90100 134.63000 108.93100 1.000 139.56652 94 HIS B CA 1
ATOM 2493 C C . HIS B 1 93 ? 100.15400 135.64900 110.03700 1.000 139.56652 94 HIS B C 1
ATOM 2494 O O . HIS B 1 93 ? 100.37900 135.28100 111.19900 1.000 139.56652 94 HIS B O 1
ATOM 2501 N N . HIS B 1 94 ? 100.11700 136.93800 109.69300 1.000 143.00514 95 HIS B N 1
ATOM 2502 C CA . HIS B 1 94 ? 100.25400 137.97800 110.70600 1.000 143.00514 95 HIS B CA 1
ATOM 2503 C C . HIS B 1 94 ? 99.10100 137.92000 111.69700 1.000 143.00514 95 HIS B C 1
ATOM 2504 O O . HIS B 1 94 ? 99.28800 138.14500 112.90000 1.000 143.00514 95 HIS B O 1
ATOM 2511 N N . PHE B 1 95 ? 97.89700 137.62500 111.20200 1.000 140.41138 96 PHE B N 1
ATOM 2512 C CA . PHE B 1 95 ? 96.74300 137.44900 112.07800 1.000 140.41138 96 PHE B CA 1
ATOM 2513 C C . PHE B 1 95 ? 97.00600 136.36200 113.11500 1.000 140.41138 96 PHE B C 1
ATOM 2514 O O . PHE B 1 95 ? 96.75600 136.55100 114.31000 1.000 140.41138 96 PHE B O 1
ATOM 2522 N N . THR B 1 96 ? 97.52400 135.21700 112.66800 1.000 131.85671 97 THR B N 1
ATOM 2523 C CA . THR B 1 96 ? 97.80300 134.10800 113.57400 1.000 131.85671 97 THR B CA 1
ATOM 2524 C C . THR B 1 96 ? 98.89500 134.46700 114.57500 1.000 131.85671 97 THR B C 1
ATOM 2525 O O . THR B 1 96 ? 98.80000 134.11500 115.75800 1.000 131.85671 97 THR B O 1
ATOM 2529 N N . MET B 1 97 ? 99.94600 135.15400 114.12000 1.000 127.23055 98 MET B N 1
ATOM 2530 C CA . MET B 1 97 ? 101.00900 135.55100 115.04000 1.000 127.23055 98 MET B CA 1
ATOM 2531 C C . MET B 1 97 ? 100.48100 136.49100 116.11800 1.000 127.23055 98 MET B C 1
ATOM 2532 O O . MET B 1 97 ? 100.79300 136.33100 117.30900 1.000 127.23055 98 MET B O 1
ATOM 2537 N N . TYR B 1 98 ? 99.66800 137.47100 115.72100 1.000 132.27463 99 TYR B N 1
ATOM 2538 C CA . TYR B 1 98 ? 99.09200 138.39400 116.69300 1.000 132.27463 99 TYR B CA 1
ATOM 2539 C C . TYR B 1 98 ? 98.15000 137.66700 117.64400 1.000 132.27463 99 TYR B C 1
ATOM 2540 O O . TYR B 1 98 ? 98.09200 137.98100 118.83800 1.000 132.27463 99 TYR B O 1
ATOM 2549 N N . PHE B 1 99 ? 97.40500 136.68500 117.13200 1.000 127.29863 100 PHE B N 1
ATOM 2550 C CA . PHE B 1 99 ? 96.51800 135.89700 117.98100 1.000 127.29863 100 PHE B CA 1
ATOM 2551 C C . PHE B 1 99 ? 97.30800 135.11700 119.02600 1.000 127.29863 100 PHE B C 1
ATOM 2552 O O . PHE B 1 99 ? 96.90800 135.02600 120.19100 1.000 127.29863 100 PHE B O 1
ATOM 2560 N N . PHE B 1 100 ? 98.44000 134.54000 118.61900 1.000 119.77107 101 PHE B N 1
ATOM 2561 C CA . PHE B 1 100 ? 99.27300 133.80700 119.56800 1.000 119.77107 101 PHE B CA 1
ATOM 2562 C C . PHE B 1 100 ? 99.85900 134.73200 120.62900 1.000 119.77107 101 PHE B C 1
ATOM 2563 O O . PHE B 1 100 ? 99.91800 134.37800 121.81400 1.000 119.77107 101 PHE B O 1
ATOM 2571 N N . PHE B 1 101 ? 100.30100 135.92400 120.22500 1.000 121.41220 102 PHE B N 1
ATOM 2572 C CA . PHE B 1 101 ? 100.81200 136.87000 121.21500 1.000 121.41220 102 PHE B CA 1
ATOM 2573 C C . PHE B 1 101 ? 99.71100 137.32400 122.17200 1.000 121.41220 102 PHE B C 1
ATOM 2574 O O . PHE B 1 101 ? 99.95100 137.49200 123.37600 1.000 121.41220 102 PHE B O 1
ATOM 2582 N N . GLY B 1 102 ? 98.49500 137.52100 121.66000 1.000 127.07483 103 GLY B N 1
ATOM 2583 C CA . GLY B 1 102 ? 97.37700 137.83200 122.53400 1.000 127.07483 103 GLY B CA 1
ATOM 2584 C C . GLY B 1 102 ? 97.05400 136.70900 123.49700 1.000 127.07483 103 GLY B C 1
ATOM 2585 O O . GLY B 1 102 ? 96.70500 136.95800 124.65400 1.000 127.07483 103 GLY B O 1
ATOM 2586 N N . LEU B 1 103 ? 97.15600 135.46000 123.03500 1.000 124.88203 104 LEU B N 1
ATOM 2587 C CA . LEU B 1 103 ? 96.98900 134.32400 123.93500 1.000 124.88203 104 LEU B CA 1
ATOM 2588 C C . LEU B 1 103 ? 98.05000 134.32400 125.02400 1.000 124.88203 104 LEU B C 1
ATOM 2589 O O . LEU B 1 103 ? 97.74900 134.02200 126.18300 1.000 124.88203 104 LEU B O 1
ATOM 2594 N N . LEU B 1 104 ? 99.29400 134.64800 124.66800 1.000 116.25405 105 LEU B N 1
ATOM 2595 C CA . LEU B 1 104 ? 100.34400 134.76600 125.67600 1.000 116.25405 105 LEU B CA 1
ATOM 2596 C C . LEU B 1 104 ? 99.99800 135.83000 126.71000 1.000 116.25405 105 LEU B C 1
ATOM 2597 O O . LEU B 1 104 ? 100.16500 135.61400 127.91800 1.000 116.25405 105 LEU B O 1
ATOM 2602 N N . GLY B 1 105 ? 99.51800 136.98700 126.25200 1.000 127.10216 106 GLY B N 1
ATOM 2603 C CA . GLY B 1 105 ? 99.13500 138.03700 127.18400 1.000 127.10216 106 GLY B CA 1
ATOM 2604 C C . GLY B 1 105 ? 97.99500 137.62600 128.09800 1.000 127.10216 106 GLY B C 1
ATOM 2605 O O . GLY B 1 105 ? 98.02100 137.89700 129.30400 1.000 127.10216 106 GLY B O 1
ATOM 2606 N N . VAL B 1 106 ? 96.98100 136.96300 127.53800 1.000 129.76253 107 VAL B N 1
ATOM 2607 C CA . VAL B 1 106 ? 95.85300 136.49600 128.34200 1.000 129.76253 107 VAL B CA 1
ATOM 2608 C C . VAL B 1 106 ? 96.31900 135.47000 129.36700 1.000 129.76253 107 VAL B C 1
ATOM 2609 O O . VAL B 1 106 ? 95.87400 135.47700 130.52200 1.000 129.76253 107 VAL B O 1
ATOM 2613 N N . ALA B 1 107 ? 97.21400 134.56700 128.96000 1.000 130.47662 108 ALA B N 1
ATOM 2614 C CA . ALA B 1 107 ? 97.74500 133.57700 129.88900 1.000 130.47662 108 ALA B CA 1
ATOM 2615 C C . ALA B 1 107 ? 98.52300 134.24000 131.01600 1.000 130.47662 108 ALA B C 1
ATOM 2616 O O . ALA B 1 107 ? 98.41300 133.83000 132.17600 1.000 130.47662 108 ALA B O 1
ATOM 2618 N N . ASP B 1 108 ? 99.31700 135.26400 130.69600 1.000 127.99934 109 ASP B N 1
ATOM 2619 C CA . ASP B 1 108 ? 100.04000 135.98700 131.73800 1.000 127.99934 109 ASP B CA 1
ATOM 2620 C C . ASP B 1 108 ? 99.07900 136.66300 132.70900 1.000 127.99934 109 ASP B C 1
ATOM 2621 O O . ASP B 1 108 ? 99.28500 136.62300 133.93000 1.000 127.99934 109 ASP B O 1
ATOM 2623 N N . ILE B 1 109 ? 98.02100 137.28500 132.18200 1.000 136.28710 110 ILE B N 1
ATOM 2624 C CA . ILE B 1 109 ? 97.03400 137.93200 133.04300 1.000 136.28710 110 ILE B CA 1
ATOM 2625 C C . ILE B 1 109 ? 96.37400 136.91100 133.96100 1.000 136.28710 110 ILE B C 1
ATOM 2626 O O . ILE B 1 109 ? 96.21900 137.14700 135.16500 1.000 136.28710 110 ILE B O 1
ATOM 2631 N N . LEU B 1 110 ? 95.98200 135.75900 133.41200 1.000 139.13898 111 LEU B N 1
ATOM 2632 C CA . LEU B 1 110 ? 95.34100 134.73100 134.22600 1.000 139.13898 111 LEU B CA 1
ATOM 2633 C C . LEU B 1 110 ? 96.29100 134.18800 135.28700 1.000 139.13898 111 LEU B C 1
ATOM 2634 O O . LEU B 1 110 ? 95.88500 133.95100 136.43100 1.000 139.13898 111 LEU B O 1
ATOM 2639 N N . CYS B 1 111 ? 97.55900 133.97700 134.92400 1.000 140.35252 112 CYS B N 1
ATOM 2640 C CA . CYS B 1 111 ? 98.52700 133.45600 135.88200 1.000 140.35252 112 CYS B CA 1
ATOM 2641 C C . CYS B 1 111 ? 98.76300 134.43600 137.02200 1.000 140.35252 112 CYS B C 1
ATOM 2642 O O . CYS B 1 111 ? 98.87000 134.02800 138.18400 1.000 140.35252 112 CYS B O 1
ATOM 2645 N N . PHE B 1 112 ? 98.84900 135.73000 136.71600 1.000 143.28517 113 PHE B N 1
ATOM 2646 C CA . PHE B 1 112 ? 99.04100 136.70800 137.78000 1.000 143.28517 113 PHE B CA 1
ATOM 2647 C C . PHE B 1 112 ? 97.74500 137.08300 138.48500 1.000 143.28517 113 PHE B C 1
ATOM 2648 O O . PHE B 1 112 ? 97.79300 137.79500 139.49400 1.000 143.28517 113 PHE B O 1
ATOM 2656 N N . THR B 1 113 ? 96.59700 136.62600 137.98800 1.000 145.32902 114 THR B N 1
ATOM 2657 C CA . THR B 1 113 ? 95.31800 136.83400 138.65600 1.000 145.32902 114 THR B CA 1
ATOM 2658 C C . THR B 1 113 ? 94.96300 135.70900 139.61800 1.000 145.32902 114 THR B C 1
ATOM 2659 O O . THR B 1 113 ? 94.49500 135.97400 140.72900 1.000 145.32902 114 THR B O 1
ATOM 2663 N N . ILE B 1 114 ? 95.18300 134.45800 139.22200 1.000 151.02297 115 ILE B N 1
ATOM 2664 C CA . ILE B 1 114 ? 94.88400 133.29900 140.05600 1.000 151.02297 115 ILE B CA 1
ATOM 2665 C C . ILE B 1 114 ? 96.19900 132.71900 140.55500 1.000 151.02297 115 ILE B C 1
ATOM 2666 O O . ILE B 1 114 ? 97.09900 132.42100 139.76000 1.000 151.02297 115 ILE B O 1
ATOM 2671 N N . SER B 1 115 ? 96.31000 132.55100 141.87500 1.000 159.66363 116 SER B N 1
ATOM 2672 C CA . SER B 1 115 ? 97.56200 132.10300 142.47400 1.000 159.66363 116 SER B CA 1
ATOM 2673 C C . SER B 1 115 ? 97.82900 130.62000 142.25000 1.000 159.66363 116 SER B C 1
ATOM 2674 O O . SER B 1 115 ? 98.97400 130.18300 142.40700 1.000 159.66363 116 SER B O 1
ATOM 2677 N N . SER B 1 116 ? 96.80600 129.83800 141.89900 1.000 149.91929 117 SER B N 1
ATOM 2678 C CA . SER B 1 116 ? 97.00000 128.40100 141.73100 1.000 149.91929 117 SER B CA 1
ATOM 2679 C C . SER B 1 116 ? 97.93400 128.09400 140.56700 1.000 149.91929 117 SER B C 1
ATOM 2680 O O . SER B 1 116 ? 98.76700 127.18400 140.65600 1.000 149.91929 117 SER B O 1
ATOM 2683 N N . LEU B 1 117 ? 97.80800 128.83400 139.47100 1.000 141.20291 118 LEU B N 1
ATOM 2684 C CA . LEU B 1 117 ? 98.60700 128.55300 138.28800 1.000 141.20291 118 LEU B CA 1
ATOM 2685 C C . LEU B 1 117 ? 100.07900 128.87000 138.54800 1.000 141.20291 118 LEU B C 1
ATOM 2686 O O . LEU B 1 117 ? 100.39500 129.87000 139.20000 1.000 141.20291 118 LEU B O 1
ATOM 2691 N N . PRO B 1 118 ? 100.99700 128.03600 138.06300 1.000 124.32332 119 PRO B N 1
ATOM 2692 C CA . PRO B 1 118 ? 102.42400 128.32900 138.23000 1.000 124.32332 119 PRO B CA 1
ATOM 2693 C C . PRO B 1 118 ? 102.83400 129.58300 137.47300 1.000 124.32332 119 PRO B C 1
ATOM 2694 O O . PRO B 1 118 ? 102.25100 129.94000 136.44600 1.000 124.32332 119 PRO B O 1
ATOM 2698 N N . VAL B 1 119 ? 103.85500 130.25700 138.00400 1.000 114.59635 120 VAL B N 1
ATOM 2699 C CA . VAL B 1 119 ? 104.32400 131.50100 137.40100 1.000 114.59635 120 VAL B CA 1
ATOM 2700 C C . VAL B 1 119 ? 105.01600 131.23100 136.06900 1.000 114.59635 120 VAL B C 1
ATOM 2701 O O . VAL B 1 119 ? 104.84600 131.98500 135.10300 1.000 114.59635 120 VAL B O 1
ATOM 2705 N N . SER B 1 120 ? 105.80500 130.15600 135.99400 1.000 110.22803 121 SER B N 1
ATOM 2706 C CA . SER B 1 120 ? 106.60500 129.88900 134.80300 1.000 110.22803 121 SER B CA 1
ATOM 2707 C C . SER B 1 120 ? 105.75700 129.58400 133.57600 1.000 110.22803 121 SER B C 1
ATOM 2708 O O . SER B 1 120 ? 106.26900 129.65100 132.45000 1.000 110.22803 121 SER B O 1
ATOM 2711 N N . LEU B 1 121 ? 104.47800 129.25100 133.76800 1.000 112.49022 122 LEU B N 1
ATOM 2712 C CA . LEU B 1 121 ? 103.60800 128.94000 132.63800 1.000 112.49022 122 LEU B CA 1
ATOM 2713 C C . LEU B 1 121 ? 103.66200 130.04200 131.59000 1.000 112.49022 122 LEU B C 1
ATOM 2714 O O . LEU B 1 121 ? 103.79700 129.76900 130.39100 1.000 112.49022 122 LEU B O 1
ATOM 2719 N N . THR B 1 122 ? 103.58600 131.29900 132.03400 1.000 107.96451 123 THR B N 1
ATOM 2720 C CA . THR B 1 122 ? 103.67500 132.42500 131.11200 1.000 107.96451 123 THR B CA 1
ATOM 2721 C C . THR B 1 122 ? 104.90800 132.30400 130.23100 1.000 107.96451 123 THR B C 1
ATOM 2722 O O . THR B 1 122 ? 104.81500 132.35700 128.99800 1.000 107.96451 123 THR B O 1
ATOM 2726 N N . LYS B 1 123 ? 106.07200 132.09500 130.85400 1.000 104.75067 124 LYS B N 1
ATOM 2727 C CA . LYS B 1 123 ? 107.30100 131.92300 130.09000 1.000 104.75067 124 LYS B CA 1
ATOM 2728 C C . LYS B 1 123 ? 107.12300 130.84700 129.03300 1.000 104.75067 124 LYS B C 1
ATOM 2729 O O . LYS B 1 123 ? 107.40900 131.06700 127.84800 1.000 104.75067 124 LYS B O 1
ATOM 2735 N N . LEU B 1 124 ? 106.59700 129.68900 129.44200 1.000 106.66674 125 LEU B N 1
ATOM 2736 C CA . LEU B 1 124 ? 106.36700 128.60900 128.49100 1.000 106.66674 125 LEU B CA 1
ATOM 2737 C C . LEU B 1 124 ? 105.55200 129.10700 127.30800 1.000 106.66674 125 LEU B C 1
ATOM 2738 O O . LEU B 1 124 ? 105.95600 128.94700 126.14800 1.000 106.66674 125 LEU B O 1
ATOM 2743 N N . MET B 1 125 ? 104.43000 129.77400 127.59300 1.000 107.88719 126 MET B N 1
ATOM 2744 C CA . MET B 1 125 ? 103.59000 130.28900 126.52000 1.000 107.88719 126 MET B CA 1
ATOM 2745 C C . MET B 1 125 ? 104.40100 131.16200 125.58000 1.000 107.88719 126 MET B C 1
ATOM 2746 O O . MET B 1 125 ? 104.35500 130.98000 124.35600 1.000 107.88719 126 MET B O 1
ATOM 2751 N N . LEU B 1 126 ? 105.19600 132.07800 126.14200 1.000 97.46766 127 LEU B N 1
ATOM 2752 C CA . LEU B 1 126 ? 106.02600 132.93800 125.31100 1.000 97.46766 127 LEU B CA 1
ATOM 2753 C C . LEU B 1 126 ? 106.85500 132.10500 124.35200 1.000 97.46766 127 LEU B C 1
ATOM 2754 O O . LEU B 1 126 ? 106.80700 132.31300 123.13100 1.000 97.46766 127 LEU B O 1
ATOM 2759 N N . SER B 1 127 ? 107.56400 131.10700 124.88500 1.000 101.33026 128 SER B N 1
ATOM 2760 C CA . SER B 1 127 ? 108.38000 130.25400 124.03100 1.000 101.33026 128 SER B CA 1
ATOM 2761 C C . SER B 1 127 ? 107.54300 129.68700 122.89800 1.000 101.33026 128 SER B C 1
ATOM 2762 O O . SER B 1 127 ? 107.89900 129.82800 121.71900 1.000 101.33026 128 SER B O 1
ATOM 2765 N N . ASN B 1 128 ? 106.38600 129.11000 123.23700 1.000 102.02353 129 ASN B N 1
ATOM 2766 C CA . ASN B 1 128 ? 105.52500 128.53100 122.21400 1.000 102.02353 129 ASN B CA 1
ATOM 2767 C C . ASN B 1 128 ? 105.25500 129.54800 121.12000 1.000 102.02353 129 ASN B C 1
ATOM 2768 O O . ASN B 1 128 ? 105.49200 129.28200 119.93400 1.000 102.02353 129 ASN B O 1
ATOM 2773 N N . ALA B 1 129 ? 104.83200 130.75100 121.51700 1.000 98.18713 130 ALA B N 1
ATOM 2774 C CA . ALA B 1 129 ? 104.50700 131.77400 120.53500 1.000 98.18713 130 ALA B CA 1
ATOM 2775 C C . ALA B 1 129 ? 105.68400 131.99400 119.60200 1.000 98.18713 130 ALA B C 1
ATOM 2776 O O . ALA B 1 129 ? 105.54100 131.93100 118.37400 1.000 98.18713 130 ALA B O 1
ATOM 2778 N N . LEU B 1 130 ? 106.87500 132.17300 120.17900 1.000 96.80974 131 LEU B N 1
ATOM 2779 C CA . LEU B 1 130 ? 108.05400 132.40800 119.35800 1.000 96.80974 131 LEU B CA 1
ATOM 2780 C C . LEU B 1 130 ? 108.22000 131.29100 118.34100 1.000 96.80974 131 LEU B C 1
ATOM 2781 O O . LEU B 1 130 ? 108.33700 131.54600 117.13400 1.000 96.80974 131 LEU B O 1
ATOM 2786 N N . PHE B 1 131 ? 108.15200 130.04100 118.80600 1.000 91.39317 132 PHE B N 1
ATOM 2787 C CA . PHE B 1 131 ? 108.31100 128.92000 117.89100 1.000 91.39317 132 PHE B CA 1
ATOM 2788 C C . PHE B 1 131 ? 107.30900 129.01800 116.75400 1.000 91.39317 132 PHE B C 1
ATOM 2789 O O . PHE B 1 131 ? 107.68400 128.92600 115.57800 1.000 91.39317 132 PHE B O 1
ATOM 2797 N N . VAL B 1 132 ? 106.04200 129.28100 117.08600 1.000 96.72115 133 VAL B N 1
ATOM 2798 C CA . VAL B 1 132 ? 105.01600 129.37200 116.05300 1.000 96.72115 133 VAL B CA 1
ATOM 2799 C C . VAL B 1 132 ? 105.42400 130.40800 115.02100 1.000 96.72115 133 VAL B C 1
ATOM 2800 O O . VAL B 1 132 ? 105.42800 130.14200 113.81100 1.000 96.72115 133 VAL B O 1
ATOM 2804 N N . GLU B 1 133 ? 105.84100 131.58500 115.49600 1.000 103.15943 134 GLU B N 1
ATOM 2805 C CA . GLU B 1 133 ? 106.25700 132.63800 114.58100 1.000 103.15943 134 GLU B CA 1
ATOM 2806 C C . GLU B 1 133 ? 107.32900 132.11900 113.64000 1.000 103.15943 134 GLU B C 1
ATOM 2807 O O . GLU B 1 133 ? 107.20200 132.22400 112.41200 1.000 103.15943 134 GLU B O 1
ATOM 2813 N N . ALA B 1 134 ? 108.36000 131.48400 114.20300 1.000 98.23655 135 ALA B N 1
ATOM 2814 C CA . ALA B 1 134 ? 109.43300 130.95300 113.37400 1.000 98.23655 135 ALA B CA 1
ATOM 2815 C C . ALA B 1 134 ? 108.86700 130.03800 112.30100 1.000 98.23655 135 ALA B C 1
ATOM 2816 O O . ALA B 1 134 ? 109.15700 130.20400 111.10900 1.000 98.23655 135 ALA B O 1
ATOM 2818 N N . PHE B 1 135 ? 107.99600 129.11000 112.70500 1.000 92.45213 136 PHE B N 1
ATOM 2819 C CA . PHE B 1 135 ? 107.42500 128.17500 111.74600 1.000 92.45213 136 PHE B CA 1
ATOM 2820 C C . PHE B 1 135 ? 106.76900 128.92700 110.60200 1.000 92.45213 136 PHE B C 1
ATOM 2821 O O . PHE B 1 135 ? 107.02400 128.64000 109.42500 1.000 92.45213 136 PHE B O 1
ATOM 2829 N N . ILE B 1 136 ? 105.96900 129.94200 110.93200 1.000 101.89678 137 ILE B N 1
ATOM 2830 C CA . ILE B 1 136 ? 105.28300 130.69300 109.88800 1.000 101.89678 137 ILE B CA 1
ATOM 2831 C C . ILE B 1 136 ? 106.29800 131.34500 108.96400 1.000 101.89678 137 ILE B C 1
ATOM 2832 O O . ILE B 1 136 ? 106.19600 131.24600 107.73400 1.000 101.89678 137 ILE B O 1
ATOM 2837 N N . PHE B 1 137 ? 107.32900 131.96400 109.54000 1.000 102.59340 138 PHE B N 1
ATOM 2838 C CA . PHE B 1 137 ? 108.31200 132.65100 108.71700 1.000 102.59340 138 PHE B CA 1
ATOM 2839 C C . PHE B 1 137 ? 109.15800 131.67900 107.91300 1.000 102.59340 138 PHE B C 1
ATOM 2840 O O . PHE B 1 137 ? 109.87400 132.10700 107.00200 1.000 102.59340 138 PHE B O 1
ATOM 2848 N N . TYR B 1 138 ? 109.09500 130.38500 108.22700 1.000 101.89087 139 TYR B N 1
ATOM 2849 C CA . TYR B 1 138 ? 109.80900 129.41600 107.41100 1.000 101.89087 139 TYR B CA 1
ATOM 2850 C C . TYR B 1 138 ? 109.07200 129.10200 106.11900 1.000 101.89087 139 TYR B C 1
ATOM 2851 O O . TYR B 1 138 ? 109.67600 128.54500 105.19600 1.000 101.89087 139 TYR B O 1
ATOM 2860 N N . ASN B 1 139 ? 107.78600 129.45200 106.02900 1.000 111.22544 140 ASN B N 1
ATOM 2861 C CA . ASN B 1 139 ? 106.99400 129.16500 104.84300 1.000 111.22544 140 ASN B CA 1
ATOM 2862 C C . ASN B 1 139 ? 106.30200 130.38400 104.25500 1.000 111.22544 140 ASN B C 1
ATOM 2863 O O . ASN B 1 139 ? 105.64700 130.25700 103.21700 1.000 111.22544 140 ASN B O 1
ATOM 2868 N N . HIS B 1 140 ? 106.42900 131.55200 104.88900 1.000 126.61240 141 HIS B N 1
ATOM 2869 C CA . HIS B 1 140 ? 105.75300 132.74700 104.39600 1.000 126.61240 141 HIS B CA 1
ATOM 2870 C C . HIS B 1 140 ? 106.25200 133.13200 103.00800 1.000 126.61240 141 HIS B C 1
ATOM 2871 O O . HIS B 1 140 ? 105.46400 133.50900 102.13300 1.000 126.61240 141 HIS B O 1
ATOM 2878 N N . THR B 1 141 ? 107.56000 133.03900 102.78800 1.000 128.22481 142 THR B N 1
ATOM 2879 C CA . THR B 1 141 ? 108.15200 133.38100 101.50300 1.000 128.22481 142 THR B CA 1
ATOM 2880 C C . THR B 1 141 ? 108.23400 132.14200 100.62200 1.000 128.22481 142 THR B C 1
ATOM 2881 O O . THR B 1 141 ? 108.80000 131.12100 101.02500 1.000 128.22481 142 THR B O 1
ATOM 2885 N N . HIS B 1 142 ? 107.66500 132.23600 99.42400 1.000 144.43946 143 HIS B N 1
ATOM 2886 C CA . HIS B 1 142 ? 107.70300 131.15200 98.45100 1.000 144.43946 143 HIS B CA 1
ATOM 2887 C C . HIS B 1 142 ? 108.57100 131.48500 97.24900 1.000 144.43946 143 HIS B C 1
ATOM 2888 O O . HIS B 1 142 ? 109.50800 130.73900 96.94100 1.000 144.43946 143 HIS B O 1
ATOM 2895 N N . GLY B 1 143 ? 108.29200 132.58600 96.56700 1.000 139.68764 144 GLY B N 1
ATOM 2896 C CA . GLY B 1 143 ? 109.07300 133.05200 95.44300 1.000 139.68764 144 GLY B CA 1
ATOM 2897 C C . GLY B 1 143 ? 110.14000 134.04000 95.86100 1.000 139.68764 144 GLY B C 1
ATOM 2898 O O . GLY B 1 143 ? 110.96000 133.76500 96.74600 1.000 139.68764 144 GLY B O 1
ATOM 2899 N N . ARG B 1 144 ? 110.15400 135.18900 95.18400 1.000 140.79508 145 ARG B N 1
ATOM 2900 C CA . ARG B 1 144 ? 110.99500 136.32600 95.54700 1.000 140.79508 145 ARG B CA 1
ATOM 2901 C C . ARG B 1 144 ? 112.46100 136.02200 95.26800 1.000 140.79508 145 ARG B C 1
ATOM 2902 O O . ARG B 1 144 ? 112.79400 134.94100 94.77300 1.000 140.79508 145 ARG B O 1
ATOM 2910 N N . GLU B 1 145 ? 113.34100 136.96700 95.57500 1.000 142.18320 146 GLU B N 1
ATOM 2911 C CA . GLU B 1 145 ? 114.74100 136.85200 95.20300 1.000 142.18320 146 GLU B CA 1
ATOM 2912 C C . GLU B 1 145 ? 115.58500 136.32700 96.36300 1.000 142.18320 146 GLU B C 1
ATOM 2913 O O . GLU B 1 145 ? 115.12600 136.19400 97.50200 1.000 142.18320 146 GLU B O 1
ATOM 2919 N N . MET B 1 146 ? 116.84900 136.03000 96.04700 1.000 136.95096 147 MET B N 1
ATOM 2920 C CA . MET B 1 146 ? 117.74500 135.42000 97.02200 1.000 136.95096 147 MET B CA 1
ATOM 2921 C C . MET B 1 146 ? 118.00300 136.33500 98.21100 1.000 136.95096 147 MET B C 1
ATOM 2922 O O . MET B 1 146 ? 118.14900 135.85300 99.33800 1.000 136.95096 147 MET B O 1
ATOM 2927 N N . LEU B 1 147 ? 118.07500 137.64700 97.98300 1.000 132.90935 148 LEU B N 1
ATOM 2928 C CA . LEU B 1 147 ? 118.32100 138.57600 99.08100 1.000 132.90935 148 LEU B CA 1
ATOM 2929 C C . LEU B 1 147 ? 117.18900 138.54800 100.10200 1.000 132.90935 148 LEU B C 1
ATOM 2930 O O . LEU B 1 147 ? 117.43800 138.45400 101.31100 1.000 132.90935 148 LEU B O 1
ATOM 2935 N N . ASP B 1 148 ? 115.94200 138.61600 99.62900 1.000 132.91868 149 ASP B N 1
ATOM 2936 C CA . ASP B 1 148 ? 114.79700 138.55900 100.53100 1.000 132.91868 149 ASP B CA 1
ATOM 2937 C C . ASP B 1 148 ? 114.74700 137.22400 101.26200 1.000 132.91868 149 ASP B C 1
ATOM 2938 O O . ASP B 1 148 ? 114.45300 137.16900 102.46400 1.000 132.91868 149 ASP B O 1
ATOM 2943 N N . ILE B 1 149 ? 115.03000 136.13300 100.54600 1.000 128.67564 150 ILE B N 1
ATOM 2944 C CA . ILE B 1 149 ? 115.02300 134.80900 101.16600 1.000 128.67564 150 ILE B CA 1
ATOM 2945 C C . ILE B 1 149 ? 116.06400 134.73900 102.27600 1.000 128.67564 150 ILE B C 1
ATOM 2946 O O . ILE B 1 149 ? 115.79700 134.23600 103.37400 1.000 128.67564 150 ILE B O 1
ATOM 2951 N N . PHE B 1 150 ? 117.26600 135.25000 102.00500 1.000 121.44908 151 PHE B N 1
ATOM 2952 C CA . PHE B 1 150 ? 118.33500 135.22600 102.99900 1.000 121.44908 151 PHE B CA 1
ATOM 2953 C C . PHE B 1 150 ? 117.97500 136.06100 104.22200 1.000 121.44908 151 PHE B C 1
ATOM 2954 O O . PHE B 1 150 ? 118.22100 135.64600 105.36300 1.000 121.44908 151 PHE B O 1
ATOM 2962 N N . VAL B 1 151 ? 117.39400 137.24200 104.00600 1.000 117.35711 152 VAL B N 1
ATOM 2963 C CA . VAL B 1 151 ? 117.02700 138.09300 105.13300 1.000 117.35711 152 VAL B CA 1
ATOM 2964 C C . VAL B 1 151 ? 115.94400 137.43000 105.98000 1.000 117.35711 152 VAL B C 1
ATOM 2965 O O . VAL B 1 151 ? 116.00600 137.44000 107.21900 1.000 117.35711 152 VAL B O 1
ATOM 2969 N N . HIS B 1 152 ? 114.93800 136.83800 105.33300 1.000 117.72804 153 HIS B N 1
ATOM 2970 C CA . HIS B 1 152 ? 113.89900 136.15000 106.09000 1.000 117.72804 153 HIS B CA 1
ATOM 2971 C C . HIS B 1 152 ? 114.45100 134.93500 106.82500 1.000 117.72804 153 HIS B C 1
ATOM 2972 O O . HIS B 1 152 ? 114.00300 134.63200 107.93500 1.000 117.72804 153 HIS B O 1
ATOM 2979 N N . GLN B 1 153 ? 115.42500 134.23700 106.23700 1.000 112.42820 154 GLN B N 1
ATOM 2980 C CA . GLN B 1 153 ? 116.05400 133.12500 106.94200 1.000 112.42820 154 GLN B CA 1
ATOM 2981 C C . GLN B 1 153 ? 116.83100 133.60100 108.16200 1.000 112.42820 154 GLN B C 1
ATOM 2982 O O . GLN B 1 153 ? 116.82600 132.92900 109.20000 1.000 112.42820 154 GLN B O 1
ATOM 2988 N N . LEU B 1 154 ? 117.50200 134.75100 108.06200 1.000 102.49758 155 LEU B N 1
ATOM 2989 C CA . LEU B 1 154 ? 118.14600 135.32000 109.24300 1.000 102.49758 155 LEU B CA 1
ATOM 2990 C C . LEU B 1 154 ? 117.12700 135.65700 110.32400 1.000 102.49758 155 LEU B C 1
ATOM 2991 O O . LEU B 1 154 ? 117.37200 135.40900 111.51400 1.000 102.49758 155 LEU B O 1
ATOM 2996 N N . LEU B 1 155 ? 115.98500 136.22400 109.93000 1.000 96.65664 156 LEU B N 1
ATOM 2997 C CA . LEU B 1 155 ? 114.93200 136.50400 110.90300 1.000 96.65664 156 LEU B CA 1
ATOM 2998 C C . LEU B 1 155 ? 114.43400 135.22100 111.56100 1.000 96.65664 156 LEU B C 1
ATOM 2999 O O . LEU B 1 155 ? 114.19600 135.18600 112.77600 1.000 96.65664 156 LEU B O 1
ATOM 3004 N N . VAL B 1 156 ? 114.27400 134.15800 110.76900 1.000 95.36040 157 VAL B N 1
ATOM 3005 C CA . VAL B 1 156 ? 113.86100 132.86600 111.31000 1.000 95.36040 157 VAL B CA 1
ATOM 3006 C C . VAL B 1 156 ? 114.88100 132.36300 112.32100 1.000 95.36040 157 VAL B C 1
ATOM 3007 O O . VAL B 1 156 ? 114.52100 131.84200 113.38400 1.000 95.36040 157 VAL B O 1
ATOM 3011 N N . LEU B 1 157 ? 116.16800 132.49300 111.99700 1.000 92.63603 158 LEU B N 1
ATOM 3012 C CA . LEU B 1 157 ? 117.21300 132.05600 112.91700 1.000 92.63603 158 LEU B CA 1
ATOM 3013 C C . LEU B 1 157 ? 117.14700 132.82300 114.23100 1.000 92.63603 158 LEU B C 1
ATOM 3014 O O . LEU B 1 157 ? 117.26900 132.23400 115.31300 1.000 92.63603 158 LEU B O 1
ATOM 3019 N N . VAL B 1 158 ? 116.94800 134.14100 114.15400 1.000 86.19715 159 VAL B N 1
ATOM 3020 C CA . VAL B 1 158 ? 116.86000 134.94600 115.37000 1.000 86.19715 159 VAL B CA 1
ATOM 3021 C C . VAL B 1 158 ? 115.66600 134.51500 116.21300 1.000 86.19715 159 VAL B C 1
ATOM 3022 O O . VAL B 1 158 ? 115.77300 134.36700 117.43900 1.000 86.19715 159 VAL B O 1
ATOM 3026 N N . VAL B 1 159 ? 114.51200 134.31100 115.57600 1.000 85.82344 160 VAL B N 1
ATOM 3027 C CA . VAL B 1 159 ? 113.31800 133.91500 116.31900 1.000 85.82344 160 VAL B CA 1
ATOM 3028 C C . VAL B 1 159 ? 113.51600 132.55000 116.96700 1.000 85.82344 160 VAL B C 1
ATOM 3029 O O . VAL B 1 159 ? 113.11800 132.33000 118.11800 1.000 85.82344 160 VAL B O 1
ATOM 3033 N N . PHE B 1 160 ? 114.12900 131.61100 116.24300 1.000 86.92423 161 PHE B N 1
ATOM 3034 C CA . PHE B 1 160 ? 114.35900 130.28000 116.79400 1.000 86.92423 161 PHE B CA 1
ATOM 3035 C C . PHE B 1 160 ? 115.30600 130.32800 117.98800 1.000 86.92423 161 PHE B C 1
ATOM 3036 O O . PHE B 1 160 ? 115.07400 129.65200 119.00000 1.000 86.92423 161 PHE B O 1
ATOM 3044 N N . LEU B 1 161 ? 116.37900 131.11600 117.88900 1.000 84.46356 162 LEU B N 1
ATOM 3045 C CA . LEU B 1 161 ? 117.28900 131.25100 119.02200 1.000 84.46356 162 LEU B CA 1
ATOM 3046 C C . LEU B 1 161 ? 116.59800 131.88300 120.22300 1.000 84.46356 162 LEU B C 1
ATOM 3047 O O . LEU B 1 161 ? 116.80900 131.44200 121.36100 1.000 84.46356 162 LEU B O 1
ATOM 3052 N N . THR B 1 162 ? 115.77100 132.90600 119.99400 1.000 84.96618 163 THR B N 1
ATOM 3053 C CA . THR B 1 162 ? 115.03600 133.51100 121.09800 1.000 84.96618 163 THR B CA 1
ATOM 3054 C C . THR B 1 162 ? 114.08900 132.51200 121.75000 1.000 84.96618 163 THR B C 1
ATOM 3055 O O . THR B 1 162 ? 113.97700 132.47700 122.98100 1.000 84.96618 163 THR B O 1
ATOM 3059 N N . GLY B 1 163 ? 113.40900 131.69400 120.94600 1.000 90.38542 164 GLY B N 1
ATOM 3060 C CA . GLY B 1 163 ? 112.53500 130.67800 121.51100 1.000 90.38542 164 GLY B CA 1
ATOM 3061 C C . GLY B 1 163 ? 113.28600 129.65000 122.33400 1.000 90.38542 164 GLY B C 1
ATOM 3062 O O . GLY B 1 163 ? 112.82700 129.24300 123.40600 1.000 90.38542 164 GLY B O 1
ATOM 3063 N N . LEU B 1 164 ? 114.45000 129.21200 121.84600 1.000 87.53833 165 LEU B N 1
ATOM 3064 C CA . LEU B 1 164 ? 115.25600 128.26900 122.61700 1.000 87.53833 165 LEU B CA 1
ATOM 3065 C C . LEU B 1 164 ? 115.70700 128.87700 123.93800 1.000 87.53833 165 LEU B C 1
ATOM 3066 O O . LEU B 1 164 ? 115.67300 128.21000 124.98100 1.000 87.53833 165 LEU B O 1
ATOM 3071 N N . VAL B 1 165 ? 116.13800 130.14000 123.91400 1.000 91.29443 166 VAL B N 1
ATOM 3072 C CA . VAL B 1 165 ? 116.56700 130.79700 125.14600 1.000 91.29443 166 VAL B CA 1
ATOM 3073 C C . VAL B 1 165 ? 115.40100 130.91800 126.11900 1.000 91.29443 166 VAL B C 1
ATOM 3074 O O . VAL B 1 165 ? 115.56000 130.71200 127.32800 1.000 91.29443 166 VAL B O 1
ATOM 3078 N N . ALA B 1 166 ? 114.21300 131.25400 125.61100 1.000 94.55480 167 ALA B N 1
ATOM 3079 C CA . ALA B 1 166 ? 113.04200 131.35300 126.47600 1.000 94.55480 167 ALA B CA 1
ATOM 3080 C C . ALA B 1 166 ? 112.69400 130.00600 127.10000 1.000 94.55480 167 ALA B C 1
ATOM 3081 O O . ALA B 1 166 ? 112.36200 129.93300 128.29000 1.000 94.55480 167 ALA B O 1
ATOM 3083 N N . PHE B 1 167 ? 112.75700 128.92900 126.31400 1.000 90.33393 168 PHE B N 1
ATOM 3084 C CA . PHE B 1 167 ? 112.46900 127.60600 126.86100 1.000 90.33393 168 PHE B CA 1
ATOM 3085 C C . PHE B 1 167 ? 113.48500 127.21800 127.92900 1.000 90.33393 168 PHE B C 1
ATOM 3086 O O . PHE B 1 167 ? 113.12100 126.67700 128.98200 1.000 90.33393 168 PHE B O 1
ATOM 3094 N N . LEU B 1 168 ? 114.76800 127.49100 127.67900 1.000 97.21076 169 LEU B N 1
ATOM 3095 C CA . LEU B 1 168 ? 115.79100 127.19200 128.67500 1.000 97.21076 169 LEU B CA 1
ATOM 3096 C C . LEU B 1 168 ? 115.59000 128.00900 129.94600 1.000 97.21076 169 LEU B C 1
ATOM 3097 O O . LEU B 1 168 ? 115.79400 127.49500 131.05200 1.000 97.21076 169 LEU B O 1
ATOM 3102 N N . GLU B 1 169 ? 115.19800 129.27800 129.80700 1.000 102.89451 170 GLU B N 1
ATOM 3103 C CA . GLU B 1 169 ? 114.87900 130.09400 130.97300 1.000 102.89451 170 GLU B CA 1
ATOM 3104 C C . GLU B 1 169 ? 113.69700 129.52400 131.74000 1.000 102.89451 170 GLU B C 1
ATOM 3105 O O . GLU B 1 169 ? 113.68000 129.56000 132.97500 1.000 102.89451 170 GLU B O 1
ATOM 3111 N N . PHE B 1 170 ? 112.69500 129.00700 131.02900 1.000 103.05559 171 PHE B N 1
ATOM 3112 C CA . PHE B 1 170 ? 111.58500 128.34000 131.70000 1.000 103.05559 171 PHE B CA 1
ATOM 3113 C C . PHE B 1 170 ? 112.06600 127.12700 132.48400 1.000 103.05559 171 PHE B C 1
ATOM 3114 O O . PHE B 1 170 ? 111.60400 126.88000 133.60400 1.000 103.05559 171 PHE B O 1
ATOM 3122 N N . LEU B 1 171 ? 112.98800 126.35400 131.90800 1.000 106.06127 172 LEU B N 1
ATOM 3123 C CA . LEU B 1 171 ? 113.49800 125.17100 132.59600 1.000 106.06127 172 LEU B CA 1
ATOM 3124 C C . LEU B 1 171 ? 114.29200 125.53000 133.84800 1.000 106.06127 172 LEU B C 1
ATOM 3125 O O . LEU B 1 171 ? 114.17300 124.84900 134.87300 1.000 106.06127 172 LEU B O 1
ATOM 3130 N N . VAL B 1 172 ? 115.10400 126.58500 133.79100 1.000 109.09213 173 VAL B N 1
ATOM 3131 C CA . VAL B 1 172 ? 115.96300 126.94600 134.91500 1.000 109.09213 173 VAL B CA 1
ATOM 3132 C C . VAL B 1 172 ? 115.44600 128.21500 135.57800 1.000 109.09213 173 VAL B C 1
ATOM 3133 O O . VAL B 1 172 ? 115.47900 129.29700 134.98300 1.000 109.09213 173 VAL B O 1
ATOM 3137 N N . ARG B 1 173 ? 114.98800 128.09400 136.82300 1.000 117.12602 174 ARG B N 1
ATOM 3138 C CA . ARG B 1 173 ? 114.33400 129.20800 137.49600 1.000 117.12602 174 ARG B CA 1
ATOM 3139 C C . ARG B 1 173 ? 115.33000 130.31000 137.83400 1.000 117.12602 174 ARG B C 1
ATOM 3140 O O . ARG B 1 173 ? 116.44300 130.05100 138.29900 1.000 117.12602 174 ARG B O 1
ATOM 3148 N N . ASN B 1 174 ? 114.90700 131.55300 137.60400 1.000 118.72345 175 ASN B N 1
ATOM 3149 C CA . ASN B 1 174 ? 115.56900 132.74900 138.12700 1.000 118.72345 175 ASN B CA 1
ATOM 3150 C C . ASN B 1 174 ? 117.03200 132.83200 137.68100 1.000 118.72345 175 ASN B C 1
ATOM 3151 O O . ASN B 1 174 ? 117.96700 132.69800 138.47000 1.000 118.72345 175 ASN B O 1
ATOM 3156 N N . ASN B 1 175 ? 117.20600 133.05100 136.38100 1.000 114.46013 176 ASN B N 1
ATOM 3157 C CA . ASN B 1 175 ? 118.52700 133.27800 135.79800 1.000 114.46013 176 ASN B CA 1
ATOM 3158 C C . ASN B 1 175 ? 118.54800 134.67500 135.18300 1.000 114.46013 176 ASN B C 1
ATOM 3159 O O . ASN B 1 175 ? 117.97300 134.90500 134.11200 1.000 114.46013 176 ASN B O 1
ATOM 3164 N N . VAL B 1 176 ? 119.22300 135.60300 135.86500 1.000 109.19454 177 VAL B N 1
ATOM 3165 C CA . VAL B 1 176 ? 119.25800 136.99500 135.42100 1.000 109.19454 177 VAL B CA 1
ATOM 3166 C C . VAL B 1 176 ? 119.96900 137.11000 134.07900 1.000 109.19454 177 VAL B C 1
ATOM 3167 O O . VAL B 1 176 ? 119.55100 137.86600 133.19400 1.000 109.19454 177 VAL B O 1
ATOM 3171 N N . LEU B 1 177 ? 121.06600 136.36800 133.91700 1.000 107.22651 178 LEU B N 1
ATOM 3172 C CA . LEU B 1 177 ? 121.80500 136.41100 132.66000 1.000 107.22651 178 LEU B CA 1
ATOM 3173 C C . LEU B 1 177 ? 120.95000 135.91500 131.50300 1.000 107.22651 178 LEU B C 1
ATOM 3174 O O . LEU B 1 177 ? 120.98800 136.48300 130.40600 1.000 107.22651 178 LEU B O 1
ATOM 3179 N N . LEU B 1 178 ? 120.17000 134.85400 131.72600 1.000 104.07789 179 LEU B N 1
ATOM 3180 C CA . LEU B 1 178 ? 119.27900 134.36500 130.68000 1.000 104.07789 179 LEU B CA 1
ATOM 3181 C C . LEU B 1 178 ? 118.22100 135.40100 130.32300 1.000 104.07789 179 LEU B C 1
ATOM 3182 O O . LEU B 1 178 ? 117.89000 135.58100 129.14500 1.000 104.07789 179 LEU B O 1
ATOM 3187 N N . GLU B 1 179 ? 117.67100 136.08800 131.32800 1.000 105.95453 180 GLU B N 1
ATOM 3188 C CA . GLU B 1 179 ? 116.68500 137.12700 131.04300 1.000 105.95453 180 GLU B CA 1
ATOM 3189 C C . GLU B 1 179 ? 117.29800 138.26800 130.23900 1.000 105.95453 180 GLU B C 1
ATOM 3190 O O . GLU B 1 179 ? 116.67500 138.78000 129.29800 1.000 105.95453 180 GLU B O 1
ATOM 3196 N N . LEU B 1 180 ? 118.51900 138.67700 130.58900 1.000 100.76996 181 LEU B N 1
ATOM 3197 C CA . LEU B 1 180 ? 119.19000 139.72500 129.82700 1.000 100.76996 181 LEU B CA 1
ATOM 3198 C C . LEU B 1 180 ? 119.46800 139.27600 128.39900 1.000 100.76996 181 LEU B C 1
ATOM 3199 O O . LEU B 1 180 ? 119.32600 140.06300 127.45500 1.000 100.76996 181 LEU B O 1
ATOM 3204 N N . LEU B 1 181 ? 119.86900 138.01600 128.22100 1.000 95.02759 182 LEU B N 1
ATOM 3205 C CA . LEU B 1 181 ? 120.09300 137.49100 126.88000 1.000 95.02759 182 LEU B CA 1
ATOM 3206 C C . LEU B 1 181 ? 118.80900 137.49000 126.06200 1.000 95.02759 182 LEU B C 1
ATOM 3207 O O . LEU B 1 181 ? 118.82600 137.84100 124.87600 1.000 95.02759 182 LEU B O 1
ATOM 3212 N N . ARG B 1 182 ? 117.69000 137.10600 126.67900 1.000 100.92580 183 ARG B N 1
ATOM 3213 C CA . ARG B 1 182 ? 116.40900 137.13700 125.98200 1.000 100.92580 183 ARG B CA 1
ATOM 3214 C C . ARG B 1 182 ? 116.02900 138.56000 125.58600 1.000 100.92580 183 ARG B C 1
ATOM 3215 O O . ARG B 1 182 ? 115.54300 138.79600 124.47200 1.000 100.92580 183 ARG B O 1
ATOM 3223 N N . SER B 1 183 ? 116.24300 139.52200 126.48700 1.000 103.51619 184 SER B N 1
ATOM 3224 C CA . SER B 1 183 ? 115.94900 140.91500 126.16000 1.000 103.51619 184 SER B CA 1
ATOM 3225 C C . SER B 1 183 ? 116.81500 141.40800 125.00600 1.000 103.51619 184 SER B C 1
ATOM 3226 O O . SER B 1 183 ? 116.32800 142.10600 124.10500 1.000 103.51619 184 SER B O 1
ATOM 3229 N N . SER B 1 184 ? 118.10200 141.05600 125.01900 1.000 98.25312 185 SER B N 1
ATOM 3230 C CA . SER B 1 184 ? 118.99000 141.45100 123.93100 1.000 98.25312 185 SER B CA 1
ATOM 3231 C C . SER B 1 184 ? 118.55000 140.83200 122.61200 1.000 98.25312 185 SER B C 1
ATOM 3232 O O . SER B 1 184 ? 118.60200 141.48500 121.56400 1.000 98.25312 185 SER B O 1
ATOM 3235 N N . LEU B 1 185 ? 118.11400 139.57100 122.64300 1.000 93.76004 186 LEU B N 1
ATOM 3236 C CA . LEU B 1 185 ? 117.61700 138.93800 121.42600 1.000 93.76004 186 LEU B CA 1
ATOM 3237 C C . LEU B 1 185 ? 116.35300 139.61800 120.91200 1.000 93.76004 186 LEU B C 1
ATOM 3238 O O . LEU B 1 185 ? 116.18600 139.77000 119.69700 1.000 93.76004 186 LEU B O 1
ATOM 3243 N N . ILE B 1 186 ? 115.45700 140.02800 121.81000 1.000 97.33859 187 ILE B N 1
ATOM 3244 C CA . ILE B 1 186 ? 114.25400 140.74200 121.38300 1.000 97.33859 187 ILE B CA 1
ATOM 3245 C C . ILE B 1 186 ? 114.62500 142.07000 120.72900 1.000 97.33859 187 ILE B C 1
ATOM 3246 O O . ILE B 1 186 ? 114.07200 142.45200 119.68700 1.000 97.33859 187 ILE B O 1
ATOM 3251 N N . LEU B 1 187 ? 115.56800 142.79700 121.33500 1.000 100.38385 188 LEU B N 1
ATOM 3252 C CA . LEU B 1 187 ? 116.02000 144.05200 120.74100 1.000 100.38385 188 LEU B CA 1
ATOM 3253 C C . LEU B 1 187 ? 116.65900 143.82500 119.37800 1.000 100.38385 188 LEU B C 1
ATOM 3254 O O . LEU B 1 187 ? 116.45000 144.61900 118.45100 1.000 100.38385 188 LEU B O 1
ATOM 3259 N N . LEU B 1 188 ? 117.44200 142.75300 119.24100 1.000 101.23779 189 LEU B N 1
ATOM 3260 C CA . LEU B 1 188 ? 118.03300 142.41900 117.95000 1.000 101.23779 189 LEU B CA 1
ATOM 3261 C C . LEU B 1 188 ? 116.95900 142.11600 116.91600 1.000 101.23779 189 LEU B C 1
ATOM 3262 O O . LEU B 1 188 ? 117.07500 142.52400 115.75600 1.000 101.23779 189 LEU B O 1
ATOM 3267 N N . GLN B 1 189 ? 115.91100 141.39600 117.31700 1.000 104.29646 190 GLN B N 1
ATOM 3268 C CA . GLN B 1 189 ? 114.81500 141.10600 116.39800 1.000 104.29646 190 GLN B CA 1
ATOM 3269 C C . GLN B 1 189 ? 114.14700 142.39000 115.92600 1.000 104.29646 190 GLN B C 1
ATOM 3270 O O . GLN B 1 189 ? 113.84200 142.54700 114.73800 1.000 104.29646 190 GLN B O 1
ATOM 3276 N N . GLY B 1 190 ? 113.91800 143.32700 116.84700 1.000 108.93881 191 GLY B N 1
ATOM 3277 C CA . GLY B 1 190 ? 113.31600 144.59600 116.45400 1.000 108.93881 191 GLY B CA 1
ATOM 3278 C C . GLY B 1 190 ? 114.19400 145.39100 115.50300 1.000 108.93881 191 GLY B C 1
ATOM 3279 O O . GLY B 1 190 ? 113.72300 145.93000 114.49100 1.000 108.93881 191 GLY B O 1
ATOM 3280 N N . SER B 1 191 ? 115.49000 145.47100 115.81300 1.000 109.08424 192 SER B N 1
ATOM 3281 C CA . SER B 1 191 ? 116.41000 146.19600 114.94300 1.000 109.08424 192 SER B CA 1
ATOM 3282 C C . SER B 1 191 ? 116.48000 145.55100 113.56500 1.000 109.08424 192 SER B C 1
ATOM 3283 O O . SER B 1 191 ? 116.54300 146.24800 112.54500 1.000 109.08424 192 SER B O 1
ATOM 3286 N N . TRP B 1 192 ? 116.46100 144.21900 113.51100 1.000 111.24911 193 TRP B N 1
ATOM 3287 C CA . TRP B 1 192 ? 116.50000 143.55200 112.21800 1.000 111.24911 193 TRP B CA 1
ATOM 3288 C C . TRP B 1 192 ? 115.20100 143.74000 111.45100 1.000 111.24911 193 TRP B C 1
ATOM 3289 O O . TRP B 1 192 ? 115.22300 143.80300 110.22200 1.000 111.24911 193 TRP B O 1
ATOM 3300 N N . PHE B 1 193 ? 114.06600 143.83200 112.14600 1.000 113.53778 194 PHE B N 1
ATOM 3301 C CA . PHE B 1 193 ? 112.82100 144.17100 111.46400 1.000 113.53778 194 PHE B CA 1
ATOM 3302 C C . PHE B 1 193 ? 112.91600 145.54900 110.82300 1.000 113.53778 194 PHE B C 1
ATOM 3303 O O . PHE B 1 193 ? 112.49200 145.74800 109.67400 1.000 113.53778 194 PHE B O 1
ATOM 3311 N N . PHE B 1 194 ? 113.48200 146.51200 111.55200 1.000 119.01712 195 PHE B N 1
ATOM 3312 C CA . PHE B 1 194 ? 113.68500 147.83900 110.97500 1.000 119.01712 195 PHE B CA 1
ATOM 3313 C C . PHE B 1 194 ? 114.62100 147.78400 109.77200 1.000 119.01712 195 PHE B C 1
ATOM 3314 O O . PHE B 1 194 ? 114.39800 148.47600 108.77000 1.000 119.01712 195 PHE B O 1
ATOM 3322 N N . GLN B 1 195 ? 115.67700 146.97400 109.85900 1.000 122.62659 196 GLN B N 1
ATOM 3323 C CA . GLN B 1 195 ? 116.59100 146.81300 108.73100 1.000 122.62659 196 GLN B CA 1
ATOM 3324 C C . GLN B 1 195 ? 115.88100 146.21200 107.52300 1.000 122.62659 196 GLN B C 1
ATOM 3325 O O . GLN B 1 195 ? 116.10400 146.64300 106.38400 1.000 122.62659 196 GLN B O 1
ATOM 3331 N N . ILE B 1 196 ? 115.03400 145.20500 107.75500 1.000 124.70504 197 ILE B N 1
ATOM 3332 C CA . ILE B 1 196 ? 114.24900 144.60400 106.68000 1.000 124.70504 197 ILE B CA 1
ATOM 3333 C C . ILE B 1 196 ? 113.39600 145.66100 106.00400 1.000 124.70504 197 ILE B C 1
ATOM 3334 O O . ILE B 1 196 ? 113.32800 145.73600 104.77100 1.000 124.70504 197 ILE B O 1
ATOM 3339 N N . GLY B 1 197 ? 112.72300 146.48400 106.80200 1.000 132.10519 198 GLY B N 1
ATOM 3340 C CA . GLY B 1 197 ? 111.89900 147.53900 106.24600 1.000 132.10519 198 GLY B CA 1
ATOM 3341 C C . GLY B 1 197 ? 112.70500 148.50500 105.40300 1.000 132.10519 198 GLY B C 1
ATOM 3342 O O . GLY B 1 197 ? 112.34100 148.80100 104.26000 1.000 132.10519 198 GLY B O 1
ATOM 3343 N N . PHE B 1 198 ? 113.83300 148.96700 105.94800 1.000 133.05709 199 PHE B N 1
ATOM 3344 C CA . PHE B 1 198 ? 114.67000 149.93100 105.24500 1.000 133.05709 199 PHE B CA 1
ATOM 3345 C C . PHE B 1 198 ? 115.26700 149.37700 103.96000 1.000 133.05709 199 PHE B C 1
ATOM 3346 O O . PHE B 1 198 ? 115.47100 150.14600 103.01400 1.000 133.05709 199 PHE B O 1
ATOM 3354 N N . VAL B 1 199 ? 115.55100 148.08100 103.89600 1.000 130.94172 200 VAL B N 1
ATOM 3355 C CA . VAL B 1 199 ? 116.15800 147.46600 102.72300 1.000 130.94172 200 VAL B CA 1
ATOM 3356 C C . VAL B 1 199 ? 115.11500 147.13800 101.66000 1.000 130.94172 200 VAL B C 1
ATOM 3357 O O . VAL B 1 199 ? 115.29700 147.45200 100.48300 1.000 130.94172 200 VAL B O 1
ATOM 3361 N N . LEU B 1 200 ? 114.01000 146.50500 102.05800 1.000 136.68460 201 LEU B N 1
ATOM 3362 C CA . LEU B 1 200 ? 113.01900 146.07000 101.07900 1.000 136.68460 201 LEU B CA 1
ATOM 3363 C C . LEU B 1 200 ? 112.24000 147.24900 100.50700 1.000 136.68460 201 LEU B C 1
ATOM 3364 O O . LEU B 1 200 ? 112.03000 147.33300 99.29200 1.000 136.68460 201 LEU B O 1
ATOM 3369 N N . TYR B 1 201 ? 111.80400 148.17500 101.36500 1.000 143.80171 202 TYR B N 1
ATOM 3370 C CA . TYR B 1 201 ? 110.97300 149.30500 100.95600 1.000 143.80171 202 TYR B CA 1
ATOM 3371 C C . TYR B 1 201 ? 111.63100 150.58800 101.45000 1.000 143.80171 202 TYR B C 1
ATOM 3372 O O . TYR B 1 201 ? 111.27200 151.11100 102.51600 1.000 143.80171 202 TYR B O 1
ATOM 3381 N N . PRO B 1 202 ? 112.60500 151.11300 100.71200 1.000 151.48104 203 PRO B N 1
ATOM 3382 C CA . PRO B 1 202 ? 113.28900 152.33800 101.13800 1.000 151.48104 203 PRO B CA 1
ATOM 3383 C C . PRO B 1 202 ? 112.31600 153.49600 101.25200 1.000 151.48104 203 PRO B C 1
ATOM 3384 O O . PRO B 1 202 ? 111.41100 153.64400 100.41700 1.000 151.48104 203 PRO B O 1
ATOM 3388 N N . PRO B 1 203 ? 112.46700 154.34100 102.27400 1.000 157.58783 204 PRO B N 1
ATOM 3389 C CA . PRO B 1 203 ? 111.57400 155.49900 102.41300 1.000 157.58783 204 PRO B CA 1
ATOM 3390 C C . PRO B 1 203 ? 111.86600 156.57900 101.38400 1.000 157.58783 204 PRO B C 1
ATOM 3391 O O . PRO B 1 203 ? 111.07100 157.50600 101.20000 1.000 157.58783 204 PRO B O 1
ATOM 3395 N N . SER B 1 204 ? 113.01100 156.46500 100.70700 1.000 169.53825 205 SER B N 1
ATOM 3396 C CA . SER B 1 204 ? 113.39500 157.45600 99.70900 1.000 169.53825 205 SER B CA 1
ATOM 3397 C C . SER B 1 204 ? 112.55100 157.37000 98.44400 1.000 169.53825 205 SER B C 1
ATOM 3398 O O . SER B 1 204 ? 112.61700 158.27800 97.60900 1.000 169.53825 205 SER B O 1
ATOM 3401 N N . GLY B 1 205 ? 111.76900 156.30900 98.28200 1.000 172.34569 206 GLY B N 1
ATOM 3402 C CA . GLY B 1 205 ? 110.92000 156.12700 97.11600 1.000 172.34569 206 GLY B CA 1
ATOM 3403 C C . GLY B 1 205 ? 111.54600 155.32200 95.99700 1.000 172.34569 206 GLY B C 1
ATOM 3404 O O . GLY B 1 205 ? 110.86200 154.52900 95.34500 1.000 172.34569 206 GLY B O 1
ATOM 3405 N N . GLY B 1 206 ? 112.84100 155.51400 95.75900 1.000 178.32639 207 GLY B N 1
ATOM 3406 C CA . GLY B 1 206 ? 113.54300 154.79400 94.72500 1.000 178.32639 207 GLY B CA 1
ATOM 3407 C C . GLY B 1 206 ? 114.33500 153.62500 95.27100 1.000 178.32639 207 GLY B C 1
ATOM 3408 O O . GLY B 1 206 ? 114.91000 153.69000 96.36200 1.000 178.32639 207 GLY B O 1
ATOM 3409 N N . PRO B 1 207 ? 114.36400 152.52100 94.52500 1.000 181.26397 208 PRO B N 1
ATOM 3410 C CA . PRO B 1 207 ? 115.14900 151.35900 94.96000 1.000 181.26397 208 PRO B CA 1
ATOM 3411 C C . PRO B 1 207 ? 116.62700 151.70000 95.07100 1.000 181.26397 208 PRO B C 1
ATOM 3412 O O . PRO B 1 207 ? 117.16700 152.47500 94.27900 1.000 181.26397 208 PRO B O 1
ATOM 3416 N N . ALA B 1 208 ? 117.27900 151.11200 96.06800 1.000 169.05132 209 ALA B N 1
ATOM 3417 C CA . ALA B 1 208 ? 118.69300 151.35100 96.32500 1.000 169.05132 209 ALA B CA 1
ATOM 3418 C C . ALA B 1 208 ? 119.53300 150.08600 96.31100 1.000 169.05132 209 ALA B C 1
ATOM 3419 O O . ALA B 1 208 ? 120.66500 150.11000 95.82100 1.000 169.05132 209 ALA B O 1
ATOM 3421 N N . TRP B 1 209 ? 119.01500 148.97800 96.83600 1.000 151.89753 210 TRP B N 1
ATOM 3422 C CA . TRP B 1 209 ? 119.76100 147.72800 96.94400 1.000 151.89753 210 TRP B CA 1
ATOM 3423 C C . TRP B 1 209 ? 119.22900 146.74300 95.91100 1.000 151.89753 210 TRP B C 1
ATOM 3424 O O . TRP B 1 209 ? 118.02600 146.46300 95.87400 1.000 151.89753 210 TRP B O 1
ATOM 3435 N N . ASP B 1 210 ? 120.12600 146.22200 95.07500 1.000 151.91761 211 ASP B N 1
ATOM 3436 C CA . ASP B 1 210 ? 119.76100 145.17700 94.12900 1.000 151.91761 211 ASP B CA 1
ATOM 3437 C C . ASP B 1 210 ? 119.40800 143.89700 94.87400 1.000 151.91761 211 ASP B C 1
ATOM 3438 O O . ASP B 1 210 ? 119.97800 143.59500 95.92500 1.000 151.91761 211 ASP B O 1
ATOM 3443 N N . LEU B 1 211 ? 118.45500 143.14800 94.32300 1.000 146.98956 212 LEU B N 1
ATOM 3444 C CA . LEU B 1 211 ? 117.97800 141.93300 94.97000 1.000 146.98956 212 LEU B CA 1
ATOM 3445 C C . LEU B 1 211 ? 118.86600 140.72400 94.71100 1.000 146.98956 212 LEU B C 1
ATOM 3446 O O . LEU B 1 211 ? 118.61500 139.66000 95.28800 1.000 146.98956 212 LEU B O 1
ATOM 3451 N N . MET B 1 212 ? 119.88700 140.85000 93.86200 1.000 148.75500 213 MET B N 1
ATOM 3452 C CA . MET B 1 212 ? 120.79600 139.74900 93.53900 1.000 148.75500 213 MET B CA 1
ATOM 3453 C C . MET B 1 212 ? 122.23000 140.26600 93.63300 1.000 148.75500 213 MET B C 1
ATOM 3454 O O . MET B 1 212 ? 122.78000 140.76800 92.64900 1.000 148.75500 213 MET B O 1
ATOM 3459 N N . ASP B 1 213 ? 122.83700 140.14100 94.81400 1.000 151.22378 214 ASP B N 1
ATOM 3460 C CA . ASP B 1 213 ? 124.22500 140.56600 94.99200 1.000 151.22378 214 ASP B CA 1
ATOM 3461 C C . ASP B 1 213 ? 124.81200 139.84800 96.20100 1.000 151.22378 214 ASP B C 1
ATOM 3462 O O . ASP B 1 213 ? 124.37400 140.07300 97.33500 1.000 151.22378 214 ASP B O 1
ATOM 3467 N N . HIS B 1 214 ? 125.81200 138.99900 95.95500 1.000 148.44016 215 HIS B N 1
ATOM 3468 C CA . HIS B 1 214 ? 126.52400 138.35600 97.05100 1.000 148.44016 215 HIS B CA 1
ATOM 3469 C C . HIS B 1 214 ? 127.27900 139.36600 97.90400 1.000 148.44016 215 HIS B C 1
ATOM 3470 O O . HIS B 1 214 ? 127.47600 139.12800 99.10100 1.000 148.44016 215 HIS B O 1
ATOM 3477 N N . GLU B 1 215 ? 127.69600 140.48900 97.31600 1.000 151.94787 216 GLU B N 1
ATOM 3478 C CA . GLU B 1 215 ? 128.27000 141.56800 98.11200 1.000 151.94787 216 GLU B CA 1
ATOM 3479 C C . GLU B 1 215 ? 127.24900 142.11000 99.10100 1.000 151.94787 216 GLU B C 1
ATOM 3480 O O . GLU B 1 215 ? 127.58300 142.40600 100.25400 1.000 151.94787 216 GLU B O 1
ATOM 3486 N N . ASN B 1 216 ? 125.99400 142.24700 98.66400 1.000 148.59904 217 ASN B N 1
ATOM 3487 C CA . ASN B 1 216 ? 124.93600 142.66600 99.57500 1.000 148.59904 217 ASN B CA 1
ATOM 3488 C C . ASN B 1 216 ? 124.73700 141.65000 100.69200 1.000 148.59904 217 ASN B C 1
ATOM 3489 O O . ASN B 1 216 ? 124.51400 142.02800 101.84500 1.000 148.59904 217 ASN B O 1
ATOM 3494 N N . ILE B 1 217 ? 124.81000 140.35700 100.36900 1.000 140.32900 218 ILE B N 1
ATOM 3495 C CA . ILE B 1 217 ? 124.67200 139.32500 101.39800 1.000 140.32900 218 ILE B CA 1
ATOM 3496 C C . ILE B 1 217 ? 125.80200 139.43400 102.41900 1.000 140.32900 218 ILE B C 1
ATOM 3497 O O . ILE B 1 217 ? 125.58000 139.35900 103.63800 1.000 140.32900 218 ILE B O 1
ATOM 3502 N N . LEU B 1 218 ? 127.03300 139.60800 101.93300 1.000 140.66371 219 LEU B N 1
ATOM 3503 C CA . LEU B 1 218 ? 128.17300 139.75000 102.83200 1.000 140.66371 219 LEU B CA 1
ATOM 3504 C C . LEU B 1 218 ? 128.04300 140.98600 103.70900 1.000 140.66371 219 LEU B C 1
ATOM 3505 O O . LEU B 1 218 ? 128.36000 140.93400 104.90300 1.000 140.66371 219 LEU B O 1
ATOM 3510 N N . PHE B 1 219 ? 127.58400 142.10200 103.14100 1.000 141.42577 220 PHE B N 1
ATOM 3511 C CA . PHE B 1 219 ? 127.38200 143.30500 103.94000 1.000 141.42577 220 PHE B CA 1
ATOM 3512 C C . PHE B 1 219 ? 126.27100 143.10900 104.96400 1.000 141.42577 220 PHE B C 1
ATOM 3513 O O . PHE B 1 219 ? 126.35900 143.61800 106.08700 1.000 141.42577 220 PHE B O 1
ATOM 3521 N N . LEU B 1 220 ? 125.21600 142.38000 104.59400 1.000 135.21926 221 LEU B N 1
ATOM 3522 C CA . LEU B 1 220 ? 124.10800 142.15600 105.51600 1.000 135.21926 221 LEU B CA 1
ATOM 3523 C C . LEU B 1 220 ? 124.53300 141.29500 106.69600 1.000 135.21926 221 LEU B C 1
ATOM 3524 O O . LEU B 1 220 ? 124.05800 141.49500 107.81900 1.000 135.21926 221 LEU B O 1
ATOM 3529 N N . THR B 1 221 ? 125.41800 140.32400 106.46400 1.000 126.51534 222 THR B N 1
ATOM 3530 C CA . THR B 1 221 ? 125.91800 139.52500 107.58200 1.000 126.51534 222 THR B CA 1
ATOM 3531 C C . THR B 1 221 ? 126.64600 140.40000 108.60300 1.000 126.51534 222 THR B C 1
ATOM 3532 O O . THR B 1 221 ? 126.41400 140.29100 109.81800 1.000 126.51534 222 THR B O 1
ATOM 3536 N N . ILE B 1 222 ? 127.51400 141.29000 108.12200 1.000 130.29074 223 ILE B N 1
ATOM 3537 C CA . ILE B 1 222 ? 128.24400 142.17900 109.01800 1.000 130.29074 223 ILE B CA 1
ATOM 3538 C C . ILE B 1 222 ? 127.29100 143.15300 109.69700 1.000 130.29074 223 ILE B C 1
ATOM 3539 O O . ILE B 1 222 ? 127.46800 143.49700 110.87100 1.000 130.29074 223 ILE B O 1
ATOM 3544 N N . CYS B 1 223 ? 126.26900 143.61400 108.97400 1.000 128.56857 224 CYS B N 1
ATOM 3545 C CA . CYS B 1 223 ? 125.27600 144.49900 109.57300 1.000 128.56857 224 CYS B CA 1
ATOM 3546 C C . CYS B 1 223 ? 124.51900 143.79700 110.69300 1.000 128.56857 224 CYS B C 1
ATOM 3547 O O . CYS B 1 223 ? 124.23100 144.40100 111.73000 1.000 128.56857 224 CYS B O 1
ATOM 3550 N N . PHE B 1 224 ? 124.18400 142.52100 110.49600 1.000 114.58328 225 PHE B N 1
ATOM 3551 C CA . PHE B 1 224 ? 123.52200 141.74700 111.54000 1.000 114.58328 225 PHE B CA 1
ATOM 3552 C C . PHE B 1 224 ? 124.41300 141.60300 112.76800 1.000 114.58328 225 PHE B C 1
ATOM 3553 O O . PHE B 1 224 ? 123.95300 141.75700 113.91000 1.000 114.58328 225 PHE B O 1
ATOM 3561 N N . CYS B 1 225 ? 125.69700 141.30900 112.55200 1.000 117.47741 226 CYS B N 1
ATOM 3562 C CA . CYS B 1 225 ? 126.62200 141.23500 113.68000 1.000 117.47741 226 CYS B CA 1
ATOM 3563 C C . CYS B 1 225 ? 126.72700 142.57100 114.41000 1.000 117.47741 226 CYS B C 1
ATOM 3564 O O . CYS B 1 225 ? 126.75500 142.60600 115.64900 1.000 117.47741 226 CYS B O 1
ATOM 3567 N N . TRP B 1 226 ? 126.78000 143.67600 113.66300 1.000 119.74286 227 TRP B N 1
ATOM 3568 C CA . TRP B 1 226 ? 126.83700 144.99400 114.28700 1.000 119.74286 227 TRP B CA 1
ATOM 3569 C C . TRP B 1 226 ? 125.56800 145.28700 115.07600 1.000 119.74286 227 TRP B C 1
ATOM 3570 O O . TRP B 1 226 ? 125.62800 145.89800 116.14600 1.000 119.74286 227 TRP B O 1
ATOM 3581 N N . HIS B 1 227 ? 124.41000 144.87700 114.55600 1.000 116.92619 228 HIS B N 1
ATOM 3582 C CA . HIS B 1 227 ? 123.16400 145.05200 115.29600 1.000 116.92619 228 HIS B CA 1
ATOM 3583 C C . HIS B 1 227 ? 123.19200 144.28200 116.60900 1.000 116.92619 228 HIS B C 1
ATOM 3584 O O . HIS B 1 227 ? 122.75200 144.79300 117.64600 1.000 116.92619 228 HIS B O 1
ATOM 3591 N N . TYR B 1 228 ? 123.69900 143.04800 116.58100 1.000 108.15090 229 TYR B N 1
ATOM 3592 C CA . TYR B 1 228 ? 123.80800 142.27500 117.81600 1.000 108.15090 229 TYR B CA 1
ATOM 3593 C C . TYR B 1 228 ? 124.73400 142.96300 118.81600 1.000 108.15090 229 TYR B C 1
ATOM 3594 O O . TYR B 1 228 ? 124.42400 143.04900 120.01500 1.000 108.15090 229 TYR B O 1
ATOM 3603 N N . ALA B 1 229 ? 125.87100 143.47200 118.33600 1.000 108.92755 230 ALA B N 1
ATOM 3604 C CA . ALA B 1 229 ? 126.79800 144.17800 119.21600 1.000 108.92755 230 ALA B CA 1
ATOM 3605 C C . ALA B 1 229 ? 126.15400 145.42700 119.80900 1.000 108.92755 230 ALA B C 1
ATOM 3606 O O . ALA B 1 229 ? 126.32300 145.72400 120.99900 1.000 108.92755 230 ALA B O 1
ATOM 3608 N N . VAL B 1 230 ? 125.41300 146.17300 118.98700 1.000 108.52269 231 VAL B N 1
ATOM 3609 C CA . VAL B 1 230 ? 124.73300 147.37700 119.45500 1.000 108.52269 231 VAL B CA 1
ATOM 3610 C C . VAL B 1 230 ? 123.69800 147.03600 120.51200 1.000 108.52269 231 VAL B C 1
ATOM 3611 O O . VAL B 1 230 ? 123.55700 147.75400 121.50600 1.000 108.52269 231 VAL B O 1
ATOM 3615 N N . THR B 1 231 ? 122.95300 145.94500 120.31800 1.000 109.08428 232 THR B N 1
ATOM 3616 C CA . THR B 1 231 ? 121.98700 145.53200 121.33300 1.000 109.08428 232 THR B CA 1
ATOM 3617 C C . THR B 1 231 ? 122.67000 145.16800 122.64500 1.000 109.08428 232 THR B C 1
ATOM 3618 O O . THR B 1 231 ? 122.17200 145.52300 123.72200 1.000 109.08428 232 THR B O 1
ATOM 3622 N N . ILE B 1 232 ? 123.80200 144.46300 122.58000 1.000 109.88911 233 ILE B N 1
ATOM 3623 C CA . ILE B 1 232 ? 124.53300 144.14100 123.80500 1.000 109.88911 233 ILE B CA 1
ATOM 3624 C C . ILE B 1 232 ? 124.97900 145.41700 124.51100 1.000 109.88911 233 ILE B C 1
ATOM 3625 O O . ILE B 1 232 ? 124.85400 145.54900 125.73900 1.000 109.88911 233 ILE B O 1
ATOM 3630 N N . VAL B 1 233 ? 125.50700 146.37600 123.74600 1.000 109.72925 234 VAL B N 1
ATOM 3631 C CA . VAL B 1 233 ? 125.94200 147.64100 124.33100 1.000 109.72925 234 VAL B CA 1
ATOM 3632 C C . VAL B 1 233 ? 124.76700 148.38700 124.95100 1.000 109.72925 234 VAL B C 1
ATOM 3633 O O . VAL B 1 233 ? 124.90300 148.99700 126.01700 1.000 109.72925 234 VAL B O 1
ATOM 3637 N N . ILE B 1 234 ? 123.60300 148.35900 124.29900 1.000 110.01031 235 ILE B N 1
ATOM 3638 C CA . ILE B 1 234 ? 122.42200 149.02900 124.83500 1.000 110.01031 235 ILE B CA 1
ATOM 3639 C C . ILE B 1 234 ? 121.99800 148.39200 126.15000 1.000 110.01031 235 ILE B C 1
ATOM 3640 O O . ILE B 1 234 ? 121.62500 149.08800 127.10200 1.000 110.01031 235 ILE B O 1
ATOM 3645 N N . VAL B 1 235 ? 122.03900 147.06000 126.22400 1.000 109.72576 236 VAL B N 1
ATOM 3646 C CA . VAL B 1 235 ? 121.69200 146.38400 127.47100 1.000 109.72576 236 VAL B CA 1
ATOM 3647 C C . VAL B 1 235 ? 122.65900 146.78000 128.58100 1.000 109.72576 236 VAL B C 1
ATOM 3648 O O . VAL B 1 235 ? 122.24900 147.05300 129.71800 1.000 109.72576 236 VAL B O 1
ATOM 3652 N N . GLY B 1 236 ? 123.95700 146.82100 128.27000 1.000 116.89233 237 GLY B N 1
ATOM 3653 C CA . GLY B 1 236 ? 124.92800 147.24200 129.26900 1.000 116.89233 237 GLY B CA 1
ATOM 3654 C C . GLY B 1 236 ? 124.70500 148.66800 129.74100 1.000 116.89233 237 GLY B C 1
ATOM 3655 O O . GLY B 1 236 ? 124.77800 148.95700 130.94200 1.000 116.89233 237 GLY B O 1
ATOM 3656 N N . MET B 1 237 ? 124.42700 149.57800 128.80500 1.000 121.37321 238 MET B N 1
ATOM 3657 C CA . MET B 1 237 ? 124.15700 150.96400 129.16800 1.000 121.37321 238 MET B CA 1
ATOM 3658 C C . MET B 1 237 ? 122.90300 151.08600 130.01900 1.000 121.37321 238 MET B C 1
ATOM 3659 O O . MET B 1 237 ? 122.87100 151.88300 130.96200 1.000 121.37321 238 MET B O 1
ATOM 3664 N N . ASN B 1 238 ? 121.85900 150.32000 129.69800 1.000 122.76506 239 ASN B N 1
ATOM 3665 C CA . ASN B 1 238 ? 120.64700 150.34200 130.51000 1.000 122.76506 239 ASN B CA 1
ATOM 3666 C C . ASN B 1 238 ? 120.92200 149.84000 131.92000 1.000 122.76506 239 ASN B C 1
ATOM 3667 O O . ASN B 1 238 ? 120.41500 150.40500 132.89700 1.000 122.76506 239 ASN B O 1
ATOM 3672 N N . TYR B 1 239 ? 121.72100 148.77800 132.04600 1.000 121.47353 240 TYR B N 1
ATOM 3673 C CA . TYR B 1 239 ? 122.08200 148.28600 133.37200 1.000 121.47353 240 TYR B CA 1
ATOM 3674 C C . TYR B 1 239 ? 122.83700 149.34900 134.16100 1.000 121.47353 240 TYR B C 1
ATOM 3675 O O . TYR B 1 239 ? 122.55500 149.57900 135.34500 1.000 121.47353 240 TYR B O 1
ATOM 3684 N N . ALA B 1 240 ? 123.79300 150.01600 133.51200 1.000 129.36479 241 ALA B N 1
ATOM 3685 C CA . ALA B 1 240 ? 124.55400 151.06500 134.18600 1.000 129.36479 241 ALA B CA 1
ATOM 3686 C C . ALA B 1 240 ? 123.64700 152.21400 134.61300 1.000 129.36479 241 ALA B C 1
ATOM 3687 O O . ALA B 1 240 ? 123.77800 152.74700 135.72100 1.000 129.36479 241 ALA B O 1
ATOM 3689 N N . PHE B 1 241 ? 122.72000 152.61200 133.73800 1.000 135.05278 242 PHE B N 1
ATOM 3690 C CA . PHE B 1 241 ? 121.81800 153.71400 134.05500 1.000 135.05278 242 PHE B CA 1
ATOM 3691 C C . PHE B 1 241 ? 120.90300 153.36500 135.22100 1.000 135.05278 242 PHE B C 1
ATOM 3692 O O . PHE B 1 241 ? 120.65800 154.20000 136.09800 1.000 135.05278 242 PHE B O 1
ATOM 3700 N N . ILE B 1 242 ? 120.38400 152.13500 135.24700 1.000 132.21473 243 ILE B N 1
ATOM 3701 C CA . ILE B 1 242 ? 119.52400 151.73600 136.35600 1.000 132.21473 243 ILE B CA 1
ATOM 3702 C C . ILE B 1 242 ? 120.31600 151.67000 137.65400 1.000 132.21473 243 ILE B C 1
ATOM 3703 O O . ILE B 1 242 ? 119.81200 152.06000 138.71600 1.000 132.21473 243 ILE B O 1
ATOM 3708 N N . THR B 1 243 ? 121.55900 151.18500 137.60200 1.000 138.93457 244 THR B N 1
ATOM 3709 C CA . THR B 1 243 ? 122.39600 151.18500 138.79800 1.000 138.93457 244 THR B CA 1
ATOM 3710 C C . THR B 1 243 ? 122.63300 152.60500 139.29800 1.000 138.93457 244 THR B C 1
ATOM 3711 O O . THR B 1 243 ? 122.56300 152.87100 140.50500 1.000 138.93457 244 THR B O 1
ATOM 3715 N N . TRP B 1 244 ? 122.90800 153.53200 138.37800 1.000 145.74968 245 TRP B N 1
ATOM 3716 C CA . TRP B 1 244 ? 123.10700 154.92900 138.75200 1.000 145.74968 245 TRP B CA 1
ATOM 3717 C C . TRP B 1 244 ? 121.85200 155.50800 139.39300 1.000 145.74968 245 TRP B C 1
ATOM 3718 O O . TRP B 1 244 ? 121.92600 156.22200 140.39900 1.000 145.74968 245 TRP B O 1
ATOM 3729 N N . LEU B 1 245 ? 120.68700 155.21500 138.81200 1.000 147.99215 246 LEU B N 1
ATOM 3730 C CA . LEU B 1 245 ? 119.43600 155.73000 139.35900 1.000 147.99215 246 LEU B CA 1
ATOM 3731 C C . LEU B 1 245 ? 119.17200 155.17600 140.75300 1.000 147.99215 246 LEU B C 1
ATOM 3732 O O . LEU B 1 245 ? 118.74500 155.91300 141.64900 1.000 147.99215 246 LEU B O 1
ATOM 3737 N N . VAL B 1 246 ? 119.41800 153.87900 140.95400 1.000 150.73635 247 VAL B N 1
ATOM 3738 C CA . VAL B 1 246 ? 119.22200 153.28300 142.27200 1.000 150.73635 247 VAL B CA 1
ATOM 3739 C C . VAL B 1 246 ? 120.17400 153.90300 143.28700 1.000 150.73635 247 VAL B C 1
ATOM 3740 O O . VAL B 1 246 ? 119.78200 154.20500 144.42100 1.000 150.73635 247 VAL B O 1
ATOM 3744 N N . LYS B 1 247 ? 121.43700 154.10100 142.90000 1.000 159.01462 248 LYS B N 1
ATOM 3745 C CA . LYS B 1 247 ? 122.40000 154.71200 143.81000 1.000 159.01462 248 LYS B CA 1
ATOM 3746 C C . LYS B 1 247 ? 121.99300 156.13600 144.17200 1.000 159.01462 248 LYS B C 1
ATOM 3747 O O . LYS B 1 247 ? 122.11300 156.54500 145.33200 1.000 159.01462 248 LYS B O 1
ATOM 3749 N N . SER B 1 248 ? 121.51500 156.90400 143.19000 1.000 160.31705 249 SER B N 1
ATOM 3750 C CA . SER B 1 248 ? 121.07000 158.26700 143.46600 1.000 160.31705 249 SER B CA 1
ATOM 3751 C C . SER B 1 248 ? 119.85300 158.27700 144.38300 1.000 160.31705 249 SER B C 1
ATOM 3752 O O . SER B 1 248 ? 119.75500 159.11400 145.28700 1.000 160.31705 249 SER B O 1
ATOM 3755 N N . ARG B 1 249 ? 118.91000 157.35800 144.15900 1.000 169.27990 250 ARG B N 1
ATOM 3756 C CA . ARG B 1 249 ? 117.72600 157.29000 145.01000 1.000 169.27990 250 ARG B CA 1
ATOM 3757 C C . ARG B 1 249 ? 118.09300 156.90900 146.43900 1.000 169.27990 250 ARG B C 1
ATOM 3758 O O . ARG B 1 249 ? 117.54000 157.46300 147.39600 1.000 169.27990 250 ARG B O 1
ATOM 3766 N N . LEU B 1 250 ? 119.01800 155.96900 146.60200 1.000 172.41226 251 LEU B N 1
ATOM 3767 C CA . LEU B 1 250 ? 119.44100 155.53300 147.92800 1.000 172.41226 251 LEU B CA 1
ATOM 3768 C C . LEU B 1 250 ? 120.24600 156.61900 148.63400 1.000 172.41226 251 LEU B C 1
ATOM 3769 O O . LEU B 1 250 ? 119.97700 156.95300 149.78800 1.000 172.41226 251 LEU B O 1
ATOM 3771 N N . ASN C 1 2 ? 90.94800 103.74100 103.09200 1.000 142.14454 3 ASN C N 1
ATOM 3772 C CA . ASN C 1 2 ? 92.14900 104.31100 103.69200 1.000 142.14454 3 ASN C CA 1
ATOM 3773 C C . ASN C 1 2 ? 91.78400 105.45500 104.63000 1.000 142.14454 3 ASN C C 1
ATOM 3774 O O . ASN C 1 2 ? 92.52200 105.76500 105.56800 1.000 142.14454 3 ASN C O 1
ATOM 3779 N N . PHE C 1 3 ? 90.63500 106.08300 104.37200 1.000 140.68394 4 PHE C N 1
ATOM 3780 C CA . PHE C 1 3 ? 90.18000 107.16700 105.23600 1.000 140.68394 4 PHE C CA 1
ATOM 3781 C C . PHE C 1 3 ? 89.94200 106.66700 106.65500 1.000 140.68394 4 PHE C C 1
ATOM 3782 O O . PHE C 1 3 ? 90.31500 107.32700 107.62900 1.000 140.68394 4 PHE C O 1
ATOM 3790 N N . ARG C 1 4 ? 89.32100 105.49300 106.78800 1.000 141.27415 5 ARG C N 1
ATOM 3791 C CA . ARG C 1 4 ? 89.14900 104.89400 108.10700 1.000 141.27415 5 ARG C CA 1
ATOM 3792 C C . ARG C 1 4 ? 90.49400 104.55300 108.73500 1.000 141.27415 5 ARG C C 1
ATOM 3793 O O . ARG C 1 4 ? 90.68700 104.72100 109.94700 1.000 141.27415 5 ARG C O 1
ATOM 3801 N N . GLY C 1 5 ? 91.43400 104.06000 107.92400 1.000 136.57107 6 GLY C N 1
ATOM 3802 C CA . GLY C 1 5 ? 92.75400 103.74000 108.43500 1.000 136.57107 6 GLY C CA 1
ATOM 3803 C C . GLY C 1 5 ? 93.49900 104.95100 108.95500 1.000 136.57107 6 GLY C C 1
ATOM 3804 O O . GLY C 1 5 ? 94.31100 104.83600 109.87500 1.000 136.57107 6 GLY C O 1
ATOM 3805 N N . HIS C 1 6 ? 93.26100 106.11900 108.35900 1.000 131.85559 7 HIS C N 1
ATOM 3806 C CA . HIS C 1 6 ? 93.81700 107.35200 108.90200 1.000 131.85559 7 HIS C CA 1
ATOM 3807 C C . HIS C 1 6 ? 93.03800 107.84900 110.11400 1.000 131.85559 7 HIS C C 1
ATOM 3808 O O . HIS C 1 6 ? 93.63700 108.39500 111.04800 1.000 131.85559 7 HIS C O 1
ATOM 3815 N N . ALA C 1 7 ? 91.71700 107.66600 110.12200 1.000 130.91048 8 ALA C N 1
ATOM 3816 C CA . ALA C 1 7 ? 90.88000 108.26600 111.15600 1.000 130.91048 8 ALA C CA 1
ATOM 3817 C C . ALA C 1 7 ? 90.98100 107.52700 112.48500 1.000 130.91048 8 ALA C C 1
ATOM 3818 O O . ALA C 1 7 ? 90.93400 108.15700 113.54700 1.000 130.91048 8 ALA C O 1
ATOM 3820 N N . LEU C 1 8 ? 91.10200 106.19900 112.45100 1.000 133.35612 9 LEU C N 1
ATOM 3821 C CA . LEU C 1 8 ? 91.14100 105.43200 113.69600 1.000 133.35612 9 LEU C CA 1
ATOM 3822 C C . LEU C 1 8 ? 92.29000 105.84300 114.61400 1.000 133.35612 9 LEU C C 1
ATOM 3823 O O . LEU C 1 8 ? 92.04300 106.06100 115.81700 1.000 133.35612 9 LEU C O 1
ATOM 3828 N N . PRO C 1 9 ? 93.53900 105.96900 114.14500 1.000 128.88893 10 PRO C N 1
ATOM 3829 C CA . PRO C 1 9 ? 94.59100 106.47200 115.04000 1.000 128.88893 10 PRO C CA 1
ATOM 3830 C C . PRO C 1 9 ? 94.30300 107.85900 115.57300 1.000 128.88893 10 PRO C C 1
ATOM 3831 O O . PRO C 1 9 ? 94.72100 108.17900 116.69100 1.000 128.88893 10 PRO C O 1
ATOM 3835 N N . GLY C 1 10 ? 93.60500 108.69900 114.80600 1.000 127.18387 11 GLY C N 1
ATOM 3836 C CA . GLY C 1 10 ? 93.23100 110.00600 115.32000 1.000 127.18387 11 GLY C CA 1
ATOM 3837 C C . GLY C 1 10 ? 92.35100 109.90600 116.55000 1.000 127.18387 11 GLY C C 1
ATOM 3838 O O . GLY C 1 10 ? 92.58400 110.58200 117.55500 1.000 127.18387 11 GLY C O 1
ATOM 3839 N N . THR C 1 11 ? 91.33300 109.04300 116.49100 1.000 126.68631 12 THR C N 1
ATOM 3840 C CA . THR C 1 11 ? 90.47700 108.83000 117.65300 1.000 126.68631 12 THR C CA 1
ATOM 3841 C C . THR C 1 11 ? 91.26500 108.24700 118.81800 1.000 126.68631 12 THR C C 1
ATOM 3842 O O . THR C 1 11 ? 91.08400 108.66200 119.97100 1.000 126.68631 12 THR C O 1
ATOM 3846 N N . PHE C 1 12 ? 92.14600 107.28200 118.53700 1.000 127.36684 13 PHE C N 1
ATOM 3847 C CA . PHE C 1 12 ? 92.94600 106.68800 119.60600 1.000 127.36684 13 PHE C CA 1
ATOM 3848 C C . PHE C 1 12 ? 93.79800 107.74100 120.30500 1.000 127.36684 13 PHE C C 1
ATOM 3849 O O . PHE C 1 12 ? 93.82700 107.81600 121.54100 1.000 127.36684 13 PHE C O 1
ATOM 3857 N N . PHE C 1 13 ? 94.49200 108.57300 119.52600 1.000 114.66263 14 PHE C N 1
ATOM 3858 C CA . PHE C 1 13 ? 95.35100 109.59400 120.11200 1.000 114.66263 14 PHE C CA 1
ATOM 3859 C C . PHE C 1 13 ? 94.53800 110.64600 120.85100 1.000 114.66263 14 PHE C C 1
ATOM 3860 O O . PHE C 1 13 ? 94.96200 111.13700 121.90100 1.000 114.66263 14 PHE C O 1
ATOM 3868 N N . PHE C 1 14 ? 93.36900 111.01100 120.32100 1.000 113.82749 15 PHE C N 1
ATOM 3869 C CA . PHE C 1 14 ? 92.52300 111.98100 121.00800 1.000 113.82749 15 PHE C CA 1
ATOM 3870 C C . PHE C 1 14 ? 92.09900 111.45700 122.37500 1.000 113.82749 15 PHE C C 1
ATOM 3871 O O . PHE C 1 14 ? 92.18900 112.16900 123.38600 1.000 113.82749 15 PHE C O 1
ATOM 3879 N N . ILE C 1 15 ? 91.65500 110.19900 122.42400 1.000 116.47477 16 ILE C N 1
ATOM 3880 C CA . ILE C 1 15 ? 91.23600 109.60600 123.69200 1.000 116.47477 16 ILE C CA 1
ATOM 3881 C C . ILE C 1 15 ? 92.40900 109.52800 124.66000 1.000 116.47477 16 ILE C C 1
ATOM 3882 O O . ILE C 1 15 ? 92.27500 109.85300 125.84800 1.000 116.47477 16 ILE C O 1
ATOM 3887 N N . ILE C 1 16 ? 93.57500 109.09600 124.17200 1.000 112.69886 17 ILE C N 1
ATOM 3888 C CA . ILE C 1 16 ? 94.73800 108.96300 125.04500 1.000 112.69886 17 ILE C CA 1
ATOM 3889 C C . ILE C 1 16 ? 95.15700 110.31900 125.59900 1.000 112.69886 17 ILE C C 1
ATOM 3890 O O . ILE C 1 16 ? 95.47200 110.44700 126.78800 1.000 112.69886 17 ILE C O 1
ATOM 3895 N N . GLY C 1 17 ? 95.17300 111.34900 124.75100 1.000 110.07555 18 GLY C N 1
ATOM 3896 C CA . GLY C 1 17 ? 95.53900 112.67400 125.22000 1.000 110.07555 18 GLY C CA 1
ATOM 3897 C C . GLY C 1 17 ? 94.56900 113.21600 126.25000 1.000 110.07555 18 GLY C C 1
ATOM 3898 O O . GLY C 1 17 ? 94.98200 113.78900 127.26300 1.000 110.07555 18 GLY C O 1
ATOM 3899 N N . LEU C 1 18 ? 93.26600 113.04100 126.01100 1.000 114.28819 19 LEU C N 1
ATOM 3900 C CA . LEU C 1 18 ? 92.28300 113.48700 126.99400 1.000 114.28819 19 LEU C CA 1
ATOM 3901 C C . LEU C 1 18 ? 92.46700 112.76300 128.32100 1.000 114.28819 19 LEU C C 1
ATOM 3902 O O . LEU C 1 18 ? 92.43700 113.38900 129.39000 1.000 114.28819 19 LEU C O 1
ATOM 3907 N N . TRP C 1 19 ? 92.67200 111.44400 128.27300 1.000 121.69165 20 TRP C N 1
ATOM 3908 C CA . TRP C 1 19 ? 92.84200 110.68100 129.50400 1.000 121.69165 20 TRP C CA 1
ATOM 3909 C C . TRP C 1 19 ? 94.09200 111.11800 130.25700 1.000 121.69165 20 TRP C C 1
ATOM 3910 O O . TRP C 1 19 ? 94.06200 111.27500 131.48300 1.000 121.69165 20 TRP C O 1
ATOM 3921 N N . TRP C 1 20 ? 95.20000 111.32300 129.54100 1.000 113.50433 21 TRP C N 1
ATOM 3922 C CA . TRP C 1 20 ? 96.43800 111.73800 130.19400 1.000 113.50433 21 TRP C CA 1
ATOM 3923 C C . TRP C 1 20 ? 96.31000 113.12700 130.80400 1.000 113.50433 21 TRP C C 1
ATOM 3924 O O . TRP C 1 20 ? 96.79400 113.36700 131.91800 1.000 113.50433 21 TRP C O 1
ATOM 3935 N N . CYS C 1 21 ? 95.67000 114.05800 130.09200 1.000 116.38409 22 CYS C N 1
ATOM 3936 C CA . CYS C 1 21 ? 95.47500 115.39400 130.64300 1.000 116.38409 22 CYS C CA 1
ATOM 3937 C C . CYS C 1 21 ? 94.61500 115.34800 131.89900 1.000 116.38409 22 CYS C C 1
ATOM 3938 O O . CYS C 1 21 ? 94.93600 115.99300 132.90800 1.000 116.38409 22 CYS C O 1
ATOM 3941 N N . THR C 1 22 ? 93.52400 114.57700 131.86100 1.000 117.19501 23 THR C N 1
ATOM 3942 C CA . THR C 1 22 ? 92.66700 114.45000 133.03500 1.000 117.19501 23 THR C CA 1
ATOM 3943 C C . THR C 1 22 ? 93.43100 113.84200 134.20300 1.000 117.19501 23 THR C C 1
ATOM 3944 O O . THR C 1 22 ? 93.31300 114.30300 135.34500 1.000 117.19501 23 THR C O 1
ATOM 3948 N N . LYS C 1 23 ? 94.23000 112.80600 133.93200 1.000 119.50355 24 LYS C N 1
ATOM 3949 C CA . LYS C 1 23 ? 95.01300 112.17300 134.98700 1.000 119.50355 24 LYS C CA 1
ATOM 3950 C C . LYS C 1 23 ? 96.00100 113.14900 135.60900 1.000 119.50355 24 LYS C C 1
ATOM 3951 O O . LYS C 1 23 ? 96.13800 113.20500 136.83600 1.000 119.50355 24 LYS C O 1
ATOM 3957 N N . SER C 1 24 ? 96.70100 113.92700 134.77900 1.000 116.05878 25 SER C N 1
ATOM 3958 C CA . SER C 1 24 ? 97.67700 114.87500 135.30700 1.000 116.05878 25 SER C CA 1
ATOM 3959 C C . SER C 1 24 ? 97.00700 115.94400 136.16000 1.000 116.05878 25 SER C C 1
ATOM 3960 O O . SER C 1 24 ? 97.49300 116.27500 137.25200 1.000 116.05878 25 SER C O 1
ATOM 3963 N N . ILE C 1 25 ? 95.88800 116.49300 135.68300 1.000 119.14361 26 ILE C N 1
ATOM 3964 C CA . ILE C 1 25 ? 95.19300 117.52500 136.44600 1.000 119.14361 26 ILE C CA 1
ATOM 3965 C C . ILE C 1 25 ? 94.68200 116.95900 137.76500 1.000 119.14361 26 ILE C C 1
ATOM 3966 O O . ILE C 1 25 ? 94.78700 117.60100 138.81800 1.000 119.14361 26 ILE C O 1
ATOM 3971 N N . LEU C 1 26 ? 94.12400 115.74600 137.73000 1.000 128.19205 27 LEU C N 1
ATOM 3972 C CA . LEU C 1 26 ? 93.62800 115.12200 138.95100 1.000 128.19205 27 LEU C CA 1
ATOM 3973 C C . LEU C 1 26 ? 94.75800 114.85500 139.93600 1.000 128.19205 27 LEU C C 1
ATOM 3974 O O . LEU C 1 26 ? 94.58600 115.02300 141.14700 1.000 128.19205 27 LEU C O 1
ATOM 3979 N N . LYS C 1 27 ? 95.92100 114.42900 139.43700 1.000 129.13020 28 LYS C N 1
ATOM 3980 C CA . LYS C 1 27 ? 97.06100 114.19600 140.31700 1.000 129.13020 28 LYS C CA 1
ATOM 3981 C C . LYS C 1 27 ? 97.53100 115.49200 140.96500 1.000 129.13020 28 LYS C C 1
ATOM 3982 O O . LYS C 1 27 ? 97.84800 115.51900 142.16100 1.000 129.13020 28 LYS C O 1
ATOM 3985 N N . TYR C 1 28 ? 97.58700 116.57900 140.19100 1.000 129.90013 29 TYR C N 1
ATOM 3986 C CA . TYR C 1 28 ? 97.97500 117.86300 140.76900 1.000 129.90013 29 TYR C CA 1
ATOM 3987 C C . TYR C 1 28 ? 96.96800 118.32000 141.81900 1.000 129.90013 29 TYR C C 1
ATOM 3988 O O . TYR C 1 28 ? 97.35000 118.84000 142.87600 1.000 129.90013 29 TYR C O 1
ATOM 3997 N N . ILE C 1 29 ? 95.67600 118.13100 141.54500 1.000 137.95495 30 ILE C N 1
ATOM 3998 C CA . ILE C 1 29 ? 94.64900 118.51000 142.51100 1.000 137.95495 30 ILE C CA 1
ATOM 3999 C C . ILE C 1 29 ? 94.76700 117.67100 143.77800 1.000 137.95495 30 ILE C C 1
ATOM 4000 O O . ILE C 1 29 ? 94.61500 118.18300 144.89200 1.000 137.95495 30 ILE C O 1
ATOM 4005 N N . CYS C 1 30 ? 95.04000 116.37300 143.62900 1.000 149.21025 31 CYS C N 1
ATOM 4006 C CA . CYS C 1 30 ? 95.23900 115.51500 144.79200 1.000 149.21025 31 CYS C CA 1
ATOM 4007 C C . CYS C 1 30 ? 96.44800 115.95200 145.60600 1.000 149.21025 31 CYS C C 1
ATOM 4008 O O . CYS C 1 30 ? 96.40700 115.92200 146.84200 1.000 149.21025 31 CYS C O 1
ATOM 4011 N N . LYS C 1 31 ? 97.53100 116.34800 144.93700 1.000 144.32389 32 LYS C N 1
ATOM 4012 C CA . LYS C 1 31 ? 98.68300 116.88400 145.65300 1.000 144.32389 32 LYS C CA 1
ATOM 4013 C C . LYS C 1 31 ? 98.31700 118.15000 146.41700 1.000 144.32389 32 LYS C C 1
ATOM 4014 O O . LYS C 1 31 ? 98.73200 118.32600 147.56800 1.000 144.32389 32 LYS C O 1
ATOM 4020 N N . LYS C 1 32 ? 97.53800 119.03800 145.79500 1.000 148.20408 33 LYS C N 1
ATOM 4021 C CA . LYS C 1 32 ? 97.08200 120.23300 146.49700 1.000 148.20408 33 LYS C CA 1
ATOM 4022 C C . LYS C 1 32 ? 96.06700 119.90000 147.58500 1.000 148.20408 33 LYS C C 1
ATOM 4023 O O . LYS C 1 32 ? 95.85300 120.70700 148.49700 1.000 148.20408 33 LYS C O 1
ATOM 4029 N N . GLN C 1 33 ? 95.43400 118.73100 147.50500 1.000 163.53066 34 GLN C N 1
ATOM 4030 C CA . GLN C 1 33 ? 94.39100 118.37200 148.45600 1.000 163.53066 34 GLN C CA 1
ATOM 4031 C C . GLN C 1 33 ? 94.98100 118.14700 149.84200 1.000 163.53066 34 GLN C C 1
ATOM 4032 O O . GLN C 1 33 ? 96.13000 117.71800 149.98300 1.000 163.53066 34 GLN C O 1
ATOM 4038 N N . LYS C 1 34 ? 94.18400 118.44700 150.86900 1.000 169.73669 35 LYS C N 1
ATOM 4039 C CA . LYS C 1 34 ? 94.66400 118.34300 152.24300 1.000 169.73669 35 LYS C CA 1
ATOM 4040 C C . LYS C 1 34 ? 94.76000 116.89000 152.69200 1.000 169.73669 35 LYS C C 1
ATOM 4041 O O . LYS C 1 34 ? 95.70700 116.50400 153.38700 1.000 169.73669 35 LYS C O 1
ATOM 4043 N N . ARG C 1 35 ? 93.78400 116.06700 152.31300 1.000 175.70180 36 ARG C N 1
ATOM 4044 C CA . ARG C 1 35 ? 93.73500 114.70700 152.83800 1.000 175.70180 36 ARG C CA 1
ATOM 4045 C C . ARG C 1 35 ? 93.16000 113.78000 151.76500 1.000 175.70180 36 ARG C C 1
ATOM 4046 O O . ARG C 1 35 ? 93.08300 114.16000 150.59100 1.000 175.70180 36 ARG C O 1
ATOM 4048 N N . THR C 1 36 ? 92.76700 112.57200 152.17000 1.000 184.47194 37 THR C N 1
ATOM 4049 C CA . THR C 1 36 ? 92.29000 111.55000 151.24700 1.000 184.47194 37 THR C CA 1
ATOM 4050 C C . THR C 1 36 ? 90.77700 111.61300 151.07500 1.000 184.47194 37 THR C C 1
ATOM 4051 O O . THR C 1 36 ? 90.13700 110.59600 150.78400 1.000 184.47194 37 THR C O 1
ATOM 4053 N N . CYS C 1 37 ? 90.19800 112.79900 151.26600 1.000 187.90235 38 CYS C N 1
ATOM 4054 C CA . CYS C 1 37 ? 88.75000 112.97200 151.23700 1.000 187.90235 38 CYS C CA 1
ATOM 4055 C C . CYS C 1 37 ? 88.14400 112.52200 149.91400 1.000 187.90235 38 CYS C C 1
ATOM 4056 O O . CYS C 1 37 ? 87.13000 111.81800 149.90300 1.000 187.90235 38 CYS C O 1
ATOM 4059 N N . TYR C 1 38 ? 88.75500 112.90900 148.79400 1.000 182.36527 39 TYR C N 1
ATOM 4060 C CA . TYR C 1 38 ? 88.17000 112.59900 147.49500 1.000 182.36527 39 TYR C CA 1
ATOM 4061 C C . TYR C 1 38 ? 89.13000 111.85300 146.57400 1.000 182.36527 39 TYR C C 1
ATOM 4062 O O . TYR C 1 38 ? 88.70500 110.97000 145.82100 1.000 182.36527 39 TYR C O 1
ATOM 4064 N N . LEU C 1 39 ? 90.41900 112.19300 146.61700 1.000 174.87422 40 LEU C N 1
ATOM 4065 C CA . LEU C 1 39 ? 91.38100 111.64500 145.66900 1.000 174.87422 40 LEU C CA 1
ATOM 4066 C C . LEU C 1 39 ? 92.66600 111.13900 146.31300 1.000 174.87422 40 LEU C C 1
ATOM 4067 O O . LEU C 1 39 ? 93.56200 110.69000 145.59000 1.000 174.87422 40 LEU C O 1
ATOM 4069 N N . GLY C 1 40 ? 92.78200 111.19700 147.64000 1.000 175.62000 41 GLY C N 1
ATOM 4070 C CA . GLY C 1 40 ? 94.03800 110.83500 148.27800 1.000 175.62000 41 GLY C CA 1
ATOM 4071 C C . GLY C 1 40 ? 94.35700 109.35400 148.18200 1.000 175.62000 41 GLY C C 1
ATOM 4072 O O . GLY C 1 40 ? 95.51500 108.95100 148.31500 1.000 175.62000 41 GLY C O 1
ATOM 4073 N N . SER C 1 41 ? 93.33700 108.52400 147.97000 1.000 170.74999 42 SER C N 1
ATOM 4074 C CA . SER C 1 41 ? 93.54400 107.08300 147.88200 1.000 170.74999 42 SER C CA 1
ATOM 4075 C C . SER C 1 41 ? 94.46200 106.74400 146.71400 1.000 170.74999 42 SER C C 1
ATOM 4076 O O . SER C 1 41 ? 94.28700 107.25800 145.60500 1.000 170.74999 42 SER C O 1
ATOM 4079 N N . LYS C 1 42 ? 95.44200 105.87500 146.96500 1.000 164.28228 43 LYS C N 1
ATOM 4080 C CA . LYS C 1 42 ? 96.40000 105.47900 145.94100 1.000 164.28228 43 LYS C CA 1
ATOM 4081 C C . LYS C 1 42 ? 96.00100 104.20400 145.21100 1.000 164.28228 43 LYS C C 1
ATOM 4082 O O . LYS C 1 42 ? 96.48700 103.96400 144.09800 1.000 164.28228 43 LYS C O 1
ATOM 4085 N N . THR C 1 43 ? 95.13600 103.38200 145.81200 1.000 163.91114 44 THR C N 1
ATOM 4086 C CA . THR C 1 43 ? 94.63800 102.19900 145.12000 1.000 163.91114 44 THR C CA 1
ATOM 4087 C C . THR C 1 43 ? 93.86900 102.57900 143.86400 1.000 163.91114 44 THR C C 1
ATOM 4088 O O . THR C 1 43 ? 93.93300 101.86500 142.85600 1.000 163.91114 44 THR C O 1
ATOM 4092 N N . LEU C 1 44 ? 93.14100 103.69700 143.90600 1.000 160.79360 45 LEU C N 1
ATOM 4093 C CA . LEU C 1 44 ? 92.45200 104.17800 142.71500 1.000 160.79360 45 LEU C CA 1
ATOM 4094 C C . LEU C 1 44 ? 93.44000 104.49700 141.60200 1.000 160.79360 45 LEU C C 1
ATOM 4095 O O . LEU C 1 44 ? 93.20600 104.15300 140.43800 1.000 160.79360 45 LEU C O 1
ATOM 4100 N N . PHE C 1 45 ? 94.55600 105.14800 141.94100 1.000 159.48576 46 PHE C N 1
ATOM 4101 C CA . PHE C 1 45 ? 95.57000 105.44900 140.93400 1.000 159.48576 46 PHE C CA 1
ATOM 4102 C C . PHE C 1 45 ? 96.17200 104.17400 140.35600 1.000 159.48576 46 PHE C C 1
ATOM 4103 O O . PHE C 1 45 ? 96.40100 104.08300 139.14500 1.000 159.48576 46 PHE C O 1
ATOM 4111 N N . TYR C 1 46 ? 96.44200 103.18200 141.20700 1.000 154.75728 47 TYR C N 1
ATOM 4112 C CA . TYR C 1 46 ? 96.99300 101.92300 140.71300 1.000 154.75728 47 TYR C CA 1
ATOM 4113 C C . TYR C 1 46 ? 96.01800 101.22300 139.77300 1.000 154.75728 47 TYR C C 1
ATOM 4114 O O . TYR C 1 46 ? 96.41700 100.71800 138.71400 1.000 154.75728 47 TYR C O 1
ATOM 4116 N N . ARG C 1 47 ? 94.73500 101.18900 140.14000 1.000 157.46802 48 ARG C N 1
ATOM 4117 C CA . ARG C 1 47 ? 93.73300 100.58300 139.27000 1.000 157.46802 48 ARG C CA 1
ATOM 4118 C C . ARG C 1 47 ? 93.62500 101.33300 137.95000 1.000 157.46802 48 ARG C C 1
ATOM 4119 O O . ARG C 1 47 ? 93.50500 100.71400 136.88600 1.000 157.46802 48 ARG C O 1
ATOM 4127 N N . LEU C 1 48 ? 93.66600 102.66700 137.99900 1.000 152.02329 49 LEU C N 1
ATOM 4128 C CA . LEU C 1 48 ? 93.60200 103.45500 136.77300 1.000 152.02329 49 LEU C CA 1
ATOM 4129 C C . LEU C 1 48 ? 94.80200 103.18100 135.87800 1.000 152.02329 49 LEU C C 1
ATOM 4130 O O . LEU C 1 48 ? 94.66000 103.08200 134.65600 1.000 152.02329 49 LEU C O 1
ATOM 4135 N N . GLU C 1 49 ? 95.99500 103.06200 136.46600 1.000 147.80803 50 GLU C N 1
ATOM 4136 C CA . GLU C 1 49 ? 97.18100 102.76000 135.66900 1.000 147.80803 50 GLU C CA 1
ATOM 4137 C C . GLU C 1 49 ? 97.08400 101.38000 135.03000 1.000 147.80803 50 GLU C C 1
ATOM 4138 O O . GLU C 1 49 ? 97.44600 101.20400 133.85800 1.000 147.80803 50 GLU C O 1
ATOM 4144 N N . ILE C 1 50 ? 96.60400 100.38900 135.78500 1.000 146.95707 51 ILE C N 1
ATOM 4145 C CA . ILE C 1 50 ? 96.44500 99.04900 135.22400 1.000 146.95707 51 ILE C CA 1
ATOM 4146 C C . ILE C 1 50 ? 95.44500 99.06900 134.07400 1.000 146.95707 51 ILE C C 1
ATOM 4147 O O . ILE C 1 50 ? 95.68000 98.47100 133.01400 1.000 146.95707 51 ILE C O 1
ATOM 4152 N N . LEU C 1 51 ? 94.31800 99.76100 134.26200 1.000 145.46018 52 LEU C N 1
ATOM 4153 C CA . LEU C 1 51 ? 93.32100 99.85800 133.20100 1.000 145.46018 52 LEU C CA 1
ATOM 4154 C C . LEU C 1 51 ? 93.87800 100.58200 131.98200 1.000 145.46018 52 LEU C C 1
ATOM 4155 O O . LEU C 1 51 ? 93.59500 100.19400 130.84400 1.000 145.46018 52 LEU C O 1
ATOM 4160 N N . GLU C 1 52 ? 94.66500 101.63800 132.20000 1.000 143.31217 53 GLU C N 1
ATOM 4161 C CA . GLU C 1 52 ? 95.27000 102.36200 131.08700 1.000 143.31217 53 GLU C CA 1
ATOM 4162 C C . GLU C 1 52 ? 96.20900 101.46400 130.29500 1.000 143.31217 53 GLU C C 1
ATOM 4163 O O . GLU C 1 52 ? 96.17600 101.45600 129.05900 1.000 143.31217 53 GLU C O 1
ATOM 4169 N 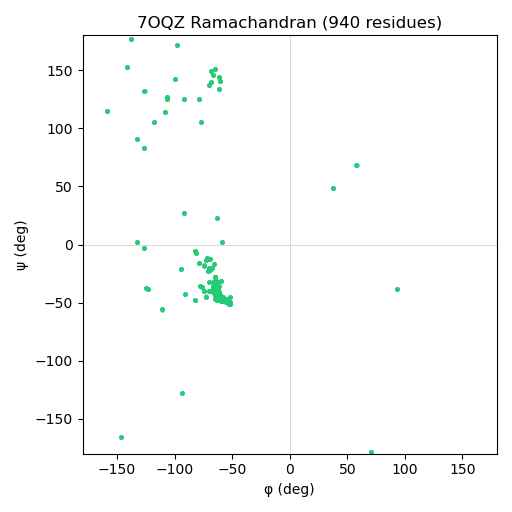N . GLY C 1 53 ? 97.04900 100.69800 130.99100 1.000 143.79159 54 GLY C N 1
ATOM 4170 C CA . GLY C 1 53 ? 97.93300 99.77600 130.29700 1.000 143.79159 54 GLY C CA 1
ATOM 4171 C C . GLY C 1 53 ? 97.17400 98.72100 129.51400 1.000 143.79159 54 GLY C C 1
ATOM 4172 O O . GLY C 1 53 ? 97.51100 98.42200 128.36200 1.000 143.79159 54 GLY C O 1
ATOM 4173 N N . ILE C 1 54 ? 96.13400 98.14900 130.12500 1.000 143.90471 55 ILE C N 1
ATOM 4174 C CA . ILE C 1 54 ? 95.34700 97.12200 129.44700 1.000 143.90471 55 ILE C CA 1
ATOM 4175 C C . ILE C 1 54 ? 94.67000 97.69800 128.21000 1.000 143.90471 55 ILE C C 1
ATOM 4176 O O . ILE C 1 54 ? 94.65700 97.07000 127.14400 1.000 143.90471 55 ILE C O 1
ATOM 4181 N N . THR C 1 55 ? 94.10100 98.90000 128.32700 1.000 147.76340 56 THR C N 1
ATOM 4182 C CA . THR C 1 55 ? 93.45000 99.52900 127.18400 1.000 147.76340 56 THR C CA 1
ATOM 4183 C C . THR C 1 55 ? 94.44300 99.86200 126.07900 1.000 147.76340 56 THR C C 1
ATOM 4184 O O . THR C 1 55 ? 94.12000 99.70500 124.89800 1.000 147.76340 56 THR C O 1
ATOM 4188 N N . ILE C 1 56 ? 95.64200 100.32800 126.43400 1.000 140.85078 57 ILE C N 1
ATOM 4189 C CA . ILE C 1 56 ? 96.64900 100.61400 125.41600 1.000 140.85078 57 ILE C CA 1
ATOM 4190 C C . ILE C 1 56 ? 97.03800 99.34000 124.67800 1.000 140.85078 57 ILE C C 1
ATOM 4191 O O . ILE C 1 56 ? 97.13000 99.32500 123.44300 1.000 140.85078 57 ILE C O 1
ATOM 4196 N N . VAL C 1 57 ? 97.26000 98.24900 125.41700 1.000 144.05826 58 VAL C N 1
ATOM 4197 C CA . VAL C 1 57 ? 97.61000 96.98400 124.77500 1.000 144.05826 58 VAL C CA 1
ATOM 4198 C C . VAL C 1 57 ? 96.47800 96.51300 123.87100 1.000 144.05826 58 VAL C C 1
ATOM 4199 O O . VAL C 1 57 ? 96.71000 96.05600 122.74300 1.000 144.05826 58 VAL C O 1
ATOM 4203 N N . GLY C 1 58 ? 95.23600 96.61900 124.34800 1.000 150.37203 59 GLY C N 1
ATOM 4204 C CA . GLY C 1 58 ? 94.10400 96.18800 123.54500 1.000 150.37203 59 GLY C CA 1
ATOM 4205 C C . GLY C 1 58 ? 93.94500 97.00100 122.27500 1.000 150.37203 59 GLY C C 1
ATOM 4206 O O . GLY C 1 58 ? 93.67600 96.45200 121.20500 1.000 150.37203 59 GLY C O 1
ATOM 4207 N N . MET C 1 59 ? 94.10300 98.32300 122.37700 1.000 150.77479 60 MET C N 1
ATOM 4208 C CA . MET C 1 59 ? 94.00300 99.17000 121.19400 1.000 150.77479 60 MET C CA 1
ATOM 4209 C C . MET C 1 59 ? 95.12500 98.87600 120.20900 1.000 150.77479 60 MET C C 1
ATOM 4210 O O . MET C 1 59 ? 94.90000 98.86400 118.99400 1.000 150.77479 60 MET C O 1
ATOM 4215 N N . ALA C 1 60 ? 96.34000 98.63800 120.71000 1.000 147.34337 61 ALA C N 1
ATOM 4216 C CA . ALA C 1 60 ? 97.43900 98.27800 119.82100 1.000 147.34337 61 ALA C CA 1
ATOM 4217 C C . ALA C 1 60 ? 97.14800 96.97400 119.09000 1.000 147.34337 61 ALA C C 1
ATOM 4218 O O . ALA C 1 60 ? 97.36100 96.87000 117.87500 1.000 147.34337 61 ALA C O 1
ATOM 4220 N N . LEU C 1 61 ? 96.64600 95.96900 119.81400 1.000 152.00857 62 LEU C N 1
ATOM 4221 C CA . LEU C 1 61 ? 96.31500 94.69300 119.18600 1.000 152.00857 62 LEU C CA 1
ATOM 4222 C C . LEU C 1 61 ? 95.20600 94.86000 118.15300 1.000 152.00857 62 LEU C C 1
ATOM 4223 O O . LEU C 1 61 ? 95.26200 94.27600 117.06400 1.000 152.00857 62 LEU C O 1
ATOM 4228 N N . THR C 1 62 ? 94.18200 95.65000 118.48500 1.000 154.63531 63 THR C N 1
ATOM 4229 C CA . THR C 1 62 ? 93.07600 95.87300 117.56100 1.000 154.63531 63 THR C CA 1
ATOM 4230 C C . THR C 1 62 ? 93.55100 96.57300 116.29500 1.000 154.63531 63 THR C C 1
ATOM 4231 O O . THR C 1 62 ? 93.17100 96.19600 115.18200 1.000 154.63531 63 THR C O 1
ATOM 4235 N N . GLY C 1 63 ? 94.38900 97.59900 116.45000 1.000 152.25089 64 GLY C N 1
ATOM 4236 C CA . GLY C 1 63 ? 94.92400 98.28400 115.28600 1.000 152.25089 64 GLY C CA 1
ATOM 4237 C C . GLY C 1 63 ? 95.79400 97.38400 114.43200 1.000 152.25089 64 GLY C C 1
ATOM 4238 O O . GLY C 1 63 ? 95.73000 97.43400 113.20000 1.000 152.25089 64 GLY C O 1
ATOM 4239 N N . MET C 1 64 ? 96.61900 96.55200 115.07000 1.000 151.30681 65 MET C N 1
ATOM 4240 C CA . MET C 1 64 ? 97.45400 95.61400 114.32900 1.000 151.30681 65 MET C CA 1
ATOM 4241 C C . MET C 1 64 ? 96.60100 94.63400 113.53100 1.000 151.30681 65 MET C C 1
ATOM 4242 O O . MET C 1 64 ? 96.83500 94.40900 112.33700 1.000 151.30681 65 MET C O 1
ATOM 4247 N N . ALA C 1 65 ? 95.59000 94.05100 114.18000 1.000 157.31097 66 ALA C N 1
ATOM 4248 C CA . ALA C 1 65 ? 94.73300 93.08400 113.50300 1.000 157.31097 66 ALA C CA 1
ATOM 4249 C C . ALA C 1 65 ? 93.95400 93.73200 112.36500 1.000 157.31097 66 ALA C C 1
ATOM 4250 O O . ALA C 1 65 ? 93.81300 93.14500 111.28700 1.000 157.31097 66 ALA C O 1
ATOM 4252 N N . GLY C 1 66 ? 93.43700 94.94100 112.58800 1.000 160.37072 67 GLY C N 1
ATOM 4253 C CA . GLY C 1 66 ? 92.70100 95.62300 111.53800 1.000 160.37072 67 GLY C CA 1
ATOM 4254 C C . GLY C 1 66 ? 93.57800 96.01800 110.36500 1.000 160.37072 67 GLY C C 1
ATOM 4255 O O . GLY C 1 66 ? 93.16900 95.89900 109.20700 1.000 160.37072 67 GLY C O 1
ATOM 4256 N N . GLU C 1 67 ? 94.79100 96.49900 110.64700 1.000 155.72916 68 GLU C N 1
ATOM 4257 C CA . GLU C 1 67 ? 95.68900 96.90700 109.57200 1.000 155.72916 68 GLU C CA 1
ATOM 4258 C C . GLU C 1 67 ? 96.10700 95.71700 108.71900 1.000 155.72916 68 GLU C C 1
ATOM 4259 O O . GLU C 1 67 ? 96.15800 95.81700 107.48700 1.000 155.72916 68 GLU C O 1
ATOM 4265 N N . GLN C 1 68 ? 96.41100 94.58500 109.34900 1.000 164.33695 69 GLN C N 1
ATOM 4266 C CA . GLN C 1 68 ? 96.75900 93.37700 108.60400 1.000 164.33695 69 GLN C CA 1
ATOM 4267 C C . GLN C 1 68 ? 95.47600 92.76500 108.05800 1.000 164.33695 69 GLN C C 1
ATOM 4268 O O . GLN C 1 68 ? 94.69100 92.16900 108.80000 1.000 164.33695 69 GLN C O 1
ATOM 4274 N N . PHE C 1 69 ? 95.25700 92.92100 106.75300 1.000 177.68923 70 PHE C N 1
ATOM 4275 C CA . PHE C 1 69 ? 94.08700 92.35200 106.09600 1.000 177.68923 70 PHE C CA 1
ATOM 4276 C C . PHE C 1 69 ? 94.10800 90.83500 106.22800 1.000 177.68923 70 PHE C C 1
ATOM 4277 O O . PHE C 1 69 ? 93.08100 90.21300 106.51700 1.000 177.68923 70 PHE C O 1
ATOM 4285 N N . ILE C 1 70 ? 95.27400 90.23900 106.02300 1.000 183.90913 71 ILE C N 1
ATOM 4286 C CA . ILE C 1 70 ? 95.44300 88.80200 106.23800 1.000 183.90913 71 ILE C CA 1
ATOM 4287 C C . ILE C 1 70 ? 95.58500 88.54600 107.73600 1.000 183.90913 71 ILE C C 1
ATOM 4288 O O . ILE C 1 70 ? 96.45600 89.15400 108.37800 1.000 183.90913 71 ILE C O 1
ATOM 4293 N N . PRO C 1 71 ? 94.75400 87.67500 108.32800 1.000 189.34827 72 PRO C N 1
ATOM 4294 C CA . PRO C 1 71 ? 94.80100 87.36400 109.76200 1.000 189.34827 72 PRO C CA 1
ATOM 4295 C C . PRO C 1 71 ? 96.15000 86.80700 110.20500 1.000 189.34827 72 PRO C C 1
ATOM 4296 O O . PRO C 1 71 ? 96.84300 86.19900 109.38800 1.000 189.34827 72 PRO C O 1
ATOM 4300 N N . GLY C 1 84 ? 110.15500 84.84000 99.19000 1.000 160.89089 85 GLY C N 1
ATOM 4301 C CA . GLY C 1 84 ? 111.33700 85.51400 98.68800 1.000 160.89089 85 GLY C CA 1
ATOM 4302 C C . GLY C 1 84 ? 111.02000 86.77200 97.90300 1.000 160.89089 85 GLY C C 1
ATOM 4303 O O . GLY C 1 84 ? 111.82000 87.22300 97.08400 1.000 160.89089 85 GLY C O 1
ATOM 4304 N N . HIS C 1 85 ? 109.84700 87.33900 98.15700 1.000 163.05516 86 HIS C N 1
ATOM 4305 C CA . HIS C 1 85 ? 109.41200 88.55900 97.48500 1.000 163.05516 86 HIS C CA 1
ATOM 4306 C C . HIS C 1 85 ? 108.76000 89.45100 98.53600 1.000 163.05516 86 HIS C C 1
ATOM 4307 O O . HIS C 1 85 ? 108.61500 89.07100 99.70300 1.000 163.05516 86 HIS C O 1
ATOM 4314 N N . TRP C 1 86 ? 108.35500 90.65300 98.13100 1.000 163.94384 87 TRP C N 1
ATOM 4315 C CA . TRP C 1 86 ? 107.72200 91.60900 99.03000 1.000 163.94384 87 TRP C CA 1
ATOM 4316 C C . TRP C 1 86 ? 106.39400 92.05500 98.44100 1.000 163.94384 87 TRP C C 1
ATOM 4317 O O . TRP C 1 86 ? 106.32000 92.40500 97.25900 1.000 163.94384 87 TRP C O 1
ATOM 4328 N N . ASN C 1 87 ? 105.35000 92.04100 99.26800 1.000 164.92577 88 ASN C N 1
ATOM 4329 C CA . ASN C 1 87 ? 104.03100 92.51300 98.87400 1.000 164.92577 88 ASN C CA 1
ATOM 4330 C C . ASN C 1 87 ? 103.40400 93.24800 100.04900 1.000 164.92577 88 ASN C C 1
ATOM 4331 O O . ASN C 1 87 ? 103.70300 92.96200 101.21200 1.000 164.92577 88 ASN C O 1
ATOM 4333 N N . GLN C 1 88 ? 102.51600 94.19500 99.72100 1.000 165.45201 89 GLN C N 1
ATOM 4334 C CA . GLN C 1 88 ? 101.86000 95.09500 100.67100 1.000 165.45201 89 GLN C CA 1
ATOM 4335 C C . GLN C 1 88 ? 102.81400 95.52700 101.78100 1.000 165.45201 89 GLN C C 1
ATOM 4336 O O . GLN C 1 88 ? 102.47200 95.47500 102.96700 1.000 165.45201 89 GLN C O 1
ATOM 4342 N N . LEU C 1 89 ? 104.01200 95.96900 101.39200 1.000 154.35649 90 LEU C N 1
ATOM 4343 C CA . LEU C 1 89 ? 105.05000 96.28700 102.36700 1.000 154.35649 90 LEU C CA 1
ATOM 4344 C C . LEU C 1 89 ? 104.68800 97.50400 103.21100 1.000 154.35649 90 LEU C C 1
ATOM 4345 O O . LEU C 1 89 ? 105.24800 97.68900 104.29800 1.000 154.35649 90 LEU C O 1
ATOM 4350 N N . LEU C 1 90 ? 103.75900 98.33600 102.73600 1.000 150.23846 91 LEU C N 1
ATOM 4351 C CA . LEU C 1 90 ? 103.41300 99.55100 103.46500 1.000 150.23846 91 LEU C CA 1
ATOM 4352 C C . LEU C 1 90 ? 102.73200 99.24400 104.79300 1.000 150.23846 91 LEU C C 1
ATOM 4353 O O . LEU C 1 90 ? 102.89300 99.99800 105.76000 1.000 150.23846 91 LEU C O 1
ATOM 4358 N N . GLY C 1 91 ? 101.97200 98.14900 104.86600 1.000 151.09981 92 GLY C N 1
ATOM 4359 C CA . GLY C 1 91 ? 101.28000 97.81900 106.09900 1.000 151.09981 92 GLY C CA 1
ATOM 4360 C C . GLY C 1 91 ? 102.19600 97.36300 107.21300 1.000 151.09981 92 GLY C C 1
ATOM 4361 O O . GLY C 1 91 ? 101.83700 97.46000 108.39200 1.000 151.09981 92 GLY C O 1
ATOM 4362 N N . TRP C 1 92 ? 103.38400 96.86200 106.86600 1.000 145.09231 93 TRP C N 1
ATOM 4363 C CA . TRP C 1 92 ? 104.32400 96.42400 107.89000 1.000 145.09231 93 TRP C CA 1
ATOM 4364 C C . TRP C 1 92 ? 104.80700 97.59000 108.74200 1.000 145.09231 93 TRP C C 1
ATOM 4365 O O . TRP C 1 92 ? 105.15200 97.40100 109.91200 1.000 145.09231 93 TRP C O 1
ATOM 4376 N N . HIS C 1 93 ? 104.82700 98.80200 108.18300 1.000 140.41918 94 HIS C N 1
ATOM 4377 C CA . HIS C 1 93 ? 105.19000 99.97100 108.97800 1.000 140.41918 94 HIS C CA 1
ATOM 4378 C C . HIS C 1 93 ? 104.17200 100.22400 110.08500 1.000 140.41918 94 HIS C C 1
ATOM 4379 O O . HIS C 1 93 ? 104.54200 100.45100 111.24600 1.000 140.41918 94 HIS C O 1
ATOM 4386 N N . HIS C 1 94 ? 102.88200 100.18600 109.74300 1.000 143.40516 95 HIS C N 1
ATOM 4387 C CA . HIS C 1 94 ? 101.84400 100.32300 110.75700 1.000 143.40516 95 HIS C CA 1
ATOM 4388 C C . HIS C 1 94 ? 101.90500 99.17000 111.74900 1.000 143.40516 95 HIS C C 1
ATOM 4389 O O . HIS C 1 94 ? 101.68100 99.35900 112.95200 1.000 143.40516 95 HIS C O 1
ATOM 4396 N N . PHE C 1 95 ? 102.19900 97.96700 111.25500 1.000 140.46870 96 PHE C N 1
ATOM 4397 C CA . PHE C 1 95 ? 102.37700 96.81400 112.13100 1.000 140.46870 96 PHE C CA 1
ATOM 4398 C C . PHE C 1 95 ? 103.46500 97.07800 113.16600 1.000 140.46870 96 PHE C C 1
ATOM 4399 O O . PHE C 1 95 ? 103.27900 96.82800 114.36200 1.000 140.46870 96 PHE C O 1
ATOM 4407 N N . THR C 1 96 ? 104.61000 97.59600 112.71700 1.000 131.85427 97 THR C N 1
ATOM 4408 C CA . THR C 1 96 ? 105.72000 97.87700 113.62100 1.000 131.85427 97 THR C CA 1
ATOM 4409 C C . THR C 1 96 ? 105.36200 98.96900 114.62200 1.000 131.85427 97 THR C C 1
ATOM 4410 O O . THR C 1 96 ? 105.71600 98.87500 115.80500 1.000 131.85427 97 THR C O 1
ATOM 4414 N N . MET C 1 97 ? 104.67400 100.01900 114.16700 1.000 127.20160 98 MET C N 1
ATOM 4415 C CA . MET C 1 97 ? 104.27800 101.08300 115.08700 1.000 127.20160 98 MET C CA 1
ATOM 4416 C C . MET C 1 97 ? 103.33900 100.55600 116.16700 1.000 127.20160 98 MET C C 1
ATOM 4417 O O . MET C 1 97 ? 103.50100 100.86800 117.35700 1.000 127.20160 98 MET C O 1
ATOM 4422 N N . TYR C 1 98 ? 102.35900 99.74100 115.77200 1.000 132.04297 99 TYR C N 1
ATOM 4423 C CA . TYR C 1 98 ? 101.43800 99.16500 116.74600 1.000 132.04297 99 TYR C CA 1
ATOM 4424 C C . TYR C 1 98 ? 102.16700 98.22400 117.69700 1.000 132.04297 99 TYR C C 1
ATOM 4425 O O . TYR C 1 98 ? 101.85500 98.16700 118.89100 1.000 132.04297 99 TYR C O 1
ATOM 4434 N N . PHE C 1 99 ? 103.14900 97.47900 117.18400 1.000 126.68730 100 PHE C N 1
ATOM 4435 C CA . PHE C 1 99 ? 103.93900 96.59400 118.03200 1.000 126.68730 100 PHE C CA 1
ATOM 4436 C C . PHE C 1 99 ? 104.72000 97.38500 119.07500 1.000 126.68730 100 PHE C C 1
ATOM 4437 O O . PHE C 1 99 ? 104.81300 96.98600 120.24000 1.000 126.68730 100 PHE C O 1
ATOM 4445 N N . PHE C 1 100 ? 105.29500 98.51700 118.66600 1.000 118.75176 101 PHE C N 1
ATOM 4446 C CA . PHE C 1 100 ? 106.02900 99.35200 119.61400 1.000 118.75176 101 PHE C CA 1
ATOM 4447 C C . PHE C 1 100 ? 105.10600 99.93800 120.67500 1.000 118.75176 101 PHE C C 1
ATOM 4448 O O . PHE C 1 100 ? 105.46200 99.99800 121.86000 1.000 118.75176 101 PHE C O 1
ATOM 4456 N N . PHE C 1 101 ? 103.91300 100.37900 120.27300 1.000 119.74396 102 PHE C N 1
ATOM 4457 C CA . PHE C 1 101 ? 102.96800 100.89000 121.26500 1.000 119.74396 102 PHE C CA 1
ATOM 4458 C C . PHE C 1 101 ? 102.51600 99.78900 122.22300 1.000 119.74396 102 PHE C C 1
ATOM 4459 O O . PHE C 1 101 ? 102.35000 100.03000 123.42700 1.000 119.74396 102 PHE C O 1
ATOM 4467 N N . GLY C 1 102 ? 102.31900 98.57300 121.71200 1.000 126.99609 103 GLY C N 1
ATOM 4468 C CA . GLY C 1 102 ? 102.01000 97.45500 122.58700 1.000 126.99609 103 GLY C CA 1
ATOM 4469 C C . GLY C 1 102 ? 103.13500 97.13400 123.54900 1.000 126.99609 103 GLY C C 1
ATOM 4470 O O . GLY C 1 102 ? 102.88800 96.78500 124.70600 1.000 126.99609 103 GLY C O 1
ATOM 4471 N N . LEU C 1 103 ? 104.38300 97.23600 123.08500 1.000 125.40058 104 LEU C N 1
ATOM 4472 C CA . LEU C 1 103 ? 105.52000 97.07100 123.98400 1.000 125.40058 104 LEU C CA 1
ATOM 4473 C C . LEU C 1 103 ? 105.52200 98.13200 125.07100 1.000 125.40058 104 LEU C C 1
ATOM 4474 O O . LEU C 1 103 ? 105.82600 97.83200 126.23000 1.000 125.40058 104 LEU C O 1
ATOM 4479 N N . LEU C 1 104 ? 105.19600 99.37600 124.71500 1.000 116.70652 105 LEU C N 1
ATOM 4480 C CA . LEU C 1 104 ? 105.07900 100.42700 125.72300 1.000 116.70652 105 LEU C CA 1
ATOM 4481 C C . LEU C 1 104 ? 104.01700 100.08100 126.75900 1.000 116.70652 105 LEU C C 1
ATOM 4482 O O . LEU C 1 104 ? 104.23500 100.24900 127.96600 1.000 116.70652 105 LEU C O 1
ATOM 4487 N N . GLY C 1 105 ? 102.86000 99.60000 126.30200 1.000 127.51237 106 GLY C N 1
ATOM 4488 C CA . GLY C 1 105 ? 101.81100 99.21700 127.23600 1.000 127.51237 106 GLY C CA 1
ATOM 4489 C C . GLY C 1 105 ? 102.22500 98.07800 128.15100 1.000 127.51237 106 GLY C C 1
ATOM 4490 O O . GLY C 1 105 ? 101.95600 98.10400 129.35700 1.000 127.51237 106 GLY C O 1
ATOM 4491 N N . VAL C 1 106 ? 102.88800 97.06300 127.59100 1.000 129.91988 107 VAL C N 1
ATOM 4492 C CA . VAL C 1 106 ? 103.35700 95.93700 128.39400 1.000 129.91988 107 VAL C CA 1
ATOM 4493 C C . VAL C 1 106 ? 104.38400 96.40400 129.41700 1.000 129.91988 107 VAL C C 1
ATOM 4494 O O . VAL C 1 106 ? 104.37900 95.96000 130.57200 1.000 129.91988 107 VAL C O 1
ATOM 4498 N N . ALA C 1 107 ? 105.28600 97.29900 129.00800 1.000 130.94135 108 ALA C N 1
ATOM 4499 C CA . ALA C 1 107 ? 106.27700 97.83100 129.93600 1.000 130.94135 108 ALA C CA 1
ATOM 4500 C C . ALA C 1 107 ? 105.61500 98.61000 131.06300 1.000 130.94135 108 ALA C C 1
ATOM 4501 O O . ALA C 1 107 ? 106.02700 98.50100 132.22300 1.000 130.94135 108 ALA C O 1
ATOM 4503 N N . ASP C 1 108 ? 104.59000 99.40300 130.74300 1.000 128.77213 109 ASP C N 1
ATOM 4504 C CA . ASP C 1 108 ? 103.86800 100.12600 131.78600 1.000 128.77213 109 ASP C CA 1
ATOM 4505 C C . ASP C 1 108 ? 103.19400 99.16600 132.75900 1.000 128.77213 109 ASP C C 1
ATOM 4506 O O . ASP C 1 108 ? 103.23600 99.37300 133.98100 1.000 128.77213 109 ASP C O 1
ATOM 4508 N N . ILE C 1 109 ? 102.57200 98.10700 132.23400 1.000 136.54962 110 ILE C N 1
ATOM 4509 C CA . ILE C 1 109 ? 101.92700 97.12100 133.09700 1.000 136.54962 110 ILE C CA 1
ATOM 4510 C C . ILE C 1 109 ? 102.95000 96.46100 134.01400 1.000 136.54962 110 ILE C C 1
ATOM 4511 O O . ILE C 1 109 ? 102.71600 96.30800 135.21800 1.000 136.54962 110 ILE C O 1
ATOM 4516 N N . LEU C 1 110 ? 104.10100 96.06900 133.46300 1.000 139.42089 111 LEU C N 1
ATOM 4517 C CA . LEU C 1 110 ? 105.13100 95.43000 134.27600 1.000 139.42089 111 LEU C CA 1
ATOM 4518 C C . LEU C 1 110 ? 105.67500 96.38100 135.33500 1.000 139.42089 111 LEU C C 1
ATOM 4519 O O . LEU C 1 110 ? 105.91400 95.97700 136.47900 1.000 139.42089 111 LEU C O 1
ATOM 4524 N N . CYS C 1 111 ? 105.88500 97.64900 134.97100 1.000 140.53885 112 CYS C N 1
ATOM 4525 C CA . CYS C 1 111 ? 106.40700 98.61800 135.92800 1.000 140.53885 112 CYS C CA 1
ATOM 4526 C C . CYS C 1 111 ? 105.42800 98.85400 137.06900 1.000 140.53885 112 CYS C C 1
ATOM 4527 O O . CYS C 1 111 ? 105.83800 98.96200 138.23000 1.000 140.53885 112 CYS C O 1
ATOM 4530 N N . PHE C 1 112 ? 104.13400 98.94000 136.76500 1.000 142.38179 113 PHE C N 1
ATOM 4531 C CA . PHE C 1 112 ? 103.15800 99.13200 137.83000 1.000 142.38179 113 PHE C CA 1
ATOM 4532 C C . PHE C 1 112 ? 102.78400 97.83500 138.53700 1.000 142.38179 113 PHE C C 1
ATOM 4533 O O . PHE C 1 112 ? 102.07400 97.88500 139.54700 1.000 142.38179 113 PHE C O 1
ATOM 4541 N N . THR C 1 113 ? 103.24100 96.68800 138.04000 1.000 143.82685 114 THR C N 1
ATOM 4542 C CA . THR C 1 113 ? 103.03500 95.41000 138.71000 1.000 143.82685 114 THR C CA 1
ATOM 4543 C C . THR C 1 113 ? 104.16200 95.05600 139.67000 1.000 143.82685 114 THR C C 1
ATOM 4544 O O . THR C 1 113 ? 103.89800 94.58900 140.78200 1.000 143.82685 114 THR C O 1
ATOM 4548 N N . ILE C 1 114 ? 105.41200 95.27600 139.27200 1.000 148.91238 115 ILE C N 1
ATOM 4549 C CA . ILE C 1 114 ? 106.57200 94.97800 140.10400 1.000 148.91238 115 ILE C CA 1
ATOM 4550 C C . ILE C 1 114 ? 107.15200 96.29500 140.60100 1.000 148.91238 115 ILE C C 1
ATOM 4551 O O . ILE C 1 114 ? 107.44800 97.19300 139.80500 1.000 148.91238 115 ILE C O 1
ATOM 4556 N N . SER C 1 115 ? 107.32300 96.40600 141.92100 1.000 156.85485 116 SER C N 1
ATOM 4557 C CA . SER C 1 115 ? 107.77000 97.65900 142.51800 1.000 156.85485 116 SER C CA 1
ATOM 4558 C C . SER C 1 115 ? 109.25300 97.92700 142.29200 1.000 156.85485 116 SER C C 1
ATOM 4559 O O . SER C 1 115 ? 109.69000 99.07200 142.44700 1.000 156.85485 116 SER C O 1
ATOM 4562 N N . SER C 1 116 ? 110.03500 96.90400 141.94000 1.000 147.99044 117 SER C N 1
ATOM 4563 C CA . SER C 1 116 ? 111.47200 97.09800 141.77000 1.000 147.99044 117 SER C CA 1
ATOM 4564 C C . SER C 1 116 ? 111.77700 98.03200 140.60500 1.000 147.99044 117 SER C C 1
ATOM 4565 O O . SER C 1 116 ? 112.68600 98.86600 140.69200 1.000 147.99044 117 SER C O 1
ATOM 4568 N N . LEU C 1 117 ? 111.03500 97.90500 139.51000 1.000 139.88908 118 LEU C N 1
ATOM 4569 C CA . LEU C 1 117 ? 111.31300 98.70300 138.32600 1.000 139.88908 118 LEU C CA 1
ATOM 4570 C C . LEU C 1 117 ? 110.99600 100.17500 138.58500 1.000 139.88908 118 LEU C C 1
ATOM 4571 O O . LEU C 1 117 ? 109.99700 100.49100 139.23900 1.000 139.88908 118 LEU C O 1
ATOM 4576 N N . PRO C 1 118 ? 111.82900 101.09300 138.09800 1.000 123.60402 119 PRO C N 1
ATOM 4577 C CA . PRO C 1 118 ? 111.53500 102.52000 138.26400 1.000 123.60402 119 PRO C CA 1
ATOM 4578 C C . PRO C 1 118 ? 110.28000 102.92800 137.50900 1.000 123.60402 119 PRO C C 1
ATOM 4579 O O . PRO C 1 118 ? 109.92200 102.34500 136.48300 1.000 123.60402 119 PRO C O 1
ATOM 4583 N N . VAL C 1 119 ? 109.60500 103.95000 138.04100 1.000 114.40200 120 VAL C N 1
ATOM 4584 C CA . VAL C 1 119 ? 108.36100 104.41700 137.43900 1.000 114.40200 120 VAL C CA 1
ATOM 4585 C C . VAL C 1 119 ? 108.62800 105.10900 136.10600 1.000 114.40200 120 VAL C C 1
ATOM 4586 O O . VAL C 1 119 ? 107.87300 104.93700 135.14100 1.000 114.40200 120 VAL C O 1
ATOM 4590 N N . SER C 1 120 ? 109.70300 105.89800 136.02900 1.000 110.21086 121 SER C N 1
ATOM 4591 C CA . SER C 1 120 ? 109.96700 106.69700 134.83700 1.000 110.21086 121 SER C CA 1
ATOM 4592 C C . SER C 1 120 ? 110.27100 105.84900 133.61000 1.000 110.21086 121 SER C C 1
ATOM 4593 O O . SER C 1 120 ? 110.20100 106.35900 132.48400 1.000 110.21086 121 SER C O 1
ATOM 4596 N N . LEU C 1 121 ? 110.60500 104.57000 133.80200 1.000 111.87792 122 LEU C N 1
ATOM 4597 C CA . LEU C 1 121 ? 110.91400 103.70000 132.67300 1.000 111.87792 122 LEU C CA 1
ATOM 4598 C C . LEU C 1 121 ? 109.81100 103.75200 131.62600 1.000 111.87792 122 LEU C C 1
ATOM 4599 O O . LEU C 1 121 ? 110.08200 103.88600 130.42700 1.000 111.87792 122 LEU C O 1
ATOM 4604 N N . THR C 1 122 ? 108.55400 103.67600 132.07200 1.000 106.99733 123 THR C N 1
ATOM 4605 C CA . THR C 1 122 ? 107.42700 103.76300 131.15200 1.000 106.99733 123 THR C CA 1
ATOM 4606 C C . THR C 1 122 ? 107.54600 104.99600 130.27000 1.000 106.99733 123 THR C C 1
ATOM 4607 O O . THR C 1 122 ? 107.49100 104.90100 129.03700 1.000 106.99733 123 THR C O 1
ATOM 4611 N N . LYS C 1 123 ? 107.75500 106.16000 130.89200 1.000 103.85872 124 LYS C N 1
ATOM 4612 C CA . LYS C 1 123 ? 107.92500 107.38900 130.12700 1.000 103.85872 124 LYS C CA 1
ATOM 4613 C C . LYS C 1 123 ? 109.00000 107.21000 129.06800 1.000 103.85872 124 LYS C C 1
ATOM 4614 O O . LYS C 1 123 ? 108.77800 107.49500 127.88300 1.000 103.85872 124 LYS C O 1
ATOM 4620 N N . LEU C 1 124 ? 110.15900 106.68600 129.47600 1.000 105.18665 125 LEU C N 1
ATOM 4621 C CA . LEU C 1 124 ? 111.23700 106.45500 128.52300 1.000 105.18665 125 LEU C CA 1
ATOM 4622 C C . LEU C 1 124 ? 110.73800 105.63900 127.34200 1.000 105.18665 125 LEU C C 1
ATOM 4623 O O . LEU C 1 124 ? 110.89600 106.04200 126.18100 1.000 105.18665 125 LEU C O 1
ATOM 4628 N N . MET C 1 125 ? 110.07200 104.51700 127.62800 1.000 107.90069 126 MET C N 1
ATOM 4629 C CA . MET C 1 125 ? 109.55600 103.67600 126.55700 1.000 107.90069 126 MET C CA 1
ATOM 4630 C C . MET C 1 125 ? 108.68100 104.48600 125.61800 1.000 107.90069 126 MET C C 1
ATOM 4631 O O . MET C 1 125 ? 108.86100 104.43900 124.39300 1.000 107.90069 126 MET C O 1
ATOM 4636 N N . LEU C 1 126 ? 107.76600 105.28100 126.18100 1.000 96.25176 127 LEU C N 1
ATOM 4637 C CA . LEU C 1 126 ? 106.90300 106.10900 125.35000 1.000 96.25176 127 LEU C CA 1
ATOM 4638 C C . LEU C 1 126 ? 107.73500 106.93800 124.38900 1.000 96.25176 127 LEU C C 1
ATOM 4639 O O . LEU C 1 126 ? 107.52500 106.88900 123.16800 1.000 96.25176 127 LEU C O 1
ATOM 4644 N N . SER C 1 127 ? 108.73300 107.64800 124.92000 1.000 100.85649 128 SER C N 1
ATOM 4645 C CA . SER C 1 127 ? 109.58400 108.46400 124.06400 1.000 100.85649 128 SER C CA 1
ATOM 4646 C C . SER C 1 127 ? 110.15000 107.62600 122.93000 1.000 100.85649 128 SER C C 1
ATOM 4647 O O . SER C 1 127 ? 110.00700 107.98100 121.75200 1.000 100.85649 128 SER C O 1
ATOM 4650 N N . ASN C 1 128 ? 110.72800 106.47000 123.27000 1.000 100.90786 129 ASN C N 1
ATOM 4651 C CA . ASN C 1 128 ? 111.30600 105.60900 122.24700 1.000 100.90786 129 ASN C CA 1
ATOM 4652 C C . ASN C 1 128 ? 110.28800 105.33700 121.15500 1.000 100.90786 129 ASN C C 1
ATOM 4653 O O . ASN C 1 128 ? 110.55100 105.57300 119.96800 1.000 100.90786 129 ASN C O 1
ATOM 4658 N N . ALA C 1 129 ? 109.08500 104.91300 121.55400 1.000 97.03299 130 ALA C N 1
ATOM 4659 C CA . ALA C 1 129 ? 108.06000 104.58700 120.57300 1.000 97.03299 130 ALA C CA 1
ATOM 4660 C C . ALA C 1 129 ? 107.83900 105.76300 119.64000 1.000 97.03299 130 ALA C C 1
ATOM 4661 O O . ALA C 1 129 ? 107.90000 105.62000 118.41200 1.000 97.03299 130 ALA C O 1
ATOM 4663 N N . LEU C 1 130 ? 107.66000 106.95500 120.21600 1.000 95.35286 131 LEU C N 1
ATOM 4664 C CA . LEU C 1 130 ? 107.42300 108.13300 119.39400 1.000 95.35286 131 LEU C CA 1
ATOM 4665 C C . LEU C 1 130 ? 108.53800 108.29900 118.37600 1.000 95.35286 131 LEU C C 1
ATOM 4666 O O . LEU C 1 130 ? 108.28200 108.41500 117.16900 1.000 95.35286 131 LEU C O 1
ATOM 4671 N N . PHE C 1 131 ? 109.78900 108.23200 118.83900 1.000 90.90477 132 PHE C N 1
ATOM 4672 C CA . PHE C 1 131 ? 110.90900 108.39100 117.92200 1.000 90.90477 132 PHE C CA 1
ATOM 4673 C C . PHE C 1 131 ? 110.80900 107.38800 116.78600 1.000 90.90477 132 PHE C C 1
ATOM 4674 O O . PHE C 1 131 ? 110.89900 107.76300 115.60900 1.000 90.90477 132 PHE C O 1
ATOM 4682 N N . VAL C 1 132 ? 110.54800 106.12100 117.12000 1.000 97.03765 133 VAL C N 1
ATOM 4683 C CA . VAL C 1 132 ? 110.45600 105.09400 116.08800 1.000 97.03765 133 VAL C CA 1
ATOM 4684 C C . VAL C 1 132 ? 109.41800 105.50100 115.05700 1.000 97.03765 133 VAL C C 1
ATOM 4685 O O . VAL C 1 132 ? 109.68100 105.50500 113.84600 1.000 97.03765 133 VAL C O 1
ATOM 4689 N N . GLU C 1 133 ? 108.24200 105.91800 115.53400 1.000 102.82250 134 GLU C N 1
ATOM 4690 C CA . GLU C 1 133 ? 107.18700 106.33200 114.61900 1.000 102.82250 134 GLU C CA 1
ATOM 4691 C C . GLU C 1 133 ? 107.70400 107.40400 113.67600 1.000 102.82250 134 GLU C C 1
ATOM 4692 O O . GLU C 1 133 ? 107.59600 107.27500 112.45000 1.000 102.82250 134 GLU C O 1
ATOM 4698 N N . ALA C 1 134 ? 108.33900 108.43500 114.23800 1.000 98.31293 135 ALA C N 1
ATOM 4699 C CA . ALA C 1 134 ? 108.86800 109.50800 113.40700 1.000 98.31293 135 ALA C CA 1
ATOM 4700 C C . ALA C 1 134 ? 109.78100 108.94200 112.33400 1.000 98.31293 135 ALA C C 1
ATOM 4701 O O . ALA C 1 134 ? 109.61300 109.23100 111.14200 1.000 98.31293 135 ALA C O 1
ATOM 4703 N N . PHE C 1 135 ? 110.71000 108.07200 112.73700 1.000 92.05220 136 PHE C N 1
ATOM 4704 C CA . PHE C 1 135 ? 111.64500 107.50100 111.77700 1.000 92.05220 136 PHE C CA 1
ATOM 4705 C C . PHE C 1 135 ? 110.89100 106.84300 110.63400 1.000 92.05220 136 PHE C C 1
ATOM 4706 O O . PHE C 1 135 ? 111.17500 107.09800 109.45600 1.000 92.05220 136 PHE C O 1
ATOM 4714 N N . ILE C 1 136 ? 109.87700 106.04300 110.96600 1.000 102.94653 137 ILE C N 1
ATOM 4715 C CA . ILE C 1 136 ? 109.12400 105.35600 109.92500 1.000 102.94653 137 ILE C CA 1
ATOM 4716 C C . ILE C 1 136 ? 108.47100 106.37000 109.00000 1.000 102.94653 137 ILE C C 1
ATOM 4717 O O . ILE C 1 136 ? 108.56800 106.26600 107.77000 1.000 102.94653 137 ILE C O 1
ATOM 4722 N N . PHE C 1 137 ? 107.85200 107.40100 109.57700 1.000 102.53726 138 PHE C N 1
ATOM 4723 C CA . PHE C 1 137 ? 107.16300 108.38300 108.75400 1.000 102.53726 138 PHE C CA 1
ATOM 4724 C C . PHE C 1 137 ? 108.13300 109.22900 107.94800 1.000 102.53726 138 PHE C C 1
ATOM 4725 O O . PHE C 1 137 ? 107.70300 109.94400 107.03700 1.000 102.53726 138 PHE C O 1
ATOM 4733 N N . TYR C 1 138 ? 109.42800 109.16700 108.25900 1.000 102.25921 139 TYR C N 1
ATOM 4734 C CA . TYR C 1 138 ? 110.39500 109.88100 107.44200 1.000 102.25921 139 TYR C CA 1
ATOM 4735 C C . TYR C 1 138 ? 110.70700 109.14300 106.15000 1.000 102.25921 139 TYR C C 1
ATOM 4736 O O . TYR C 1 138 ? 111.26200 109.74600 105.22500 1.000 102.25921 139 TYR C O 1
ATOM 4745 N N . ASN C 1 139 ? 110.35800 107.85700 106.06100 1.000 112.50291 140 ASN C N 1
ATOM 4746 C CA . ASN C 1 139 ? 110.64400 107.06400 104.87500 1.000 112.50291 140 ASN C CA 1
ATOM 4747 C C . ASN C 1 139 ? 109.42400 106.37100 104.29000 1.000 112.50291 140 ASN C C 1
ATOM 4748 O O . ASN C 1 139 ? 109.55000 105.71500 103.25200 1.000 112.50291 140 ASN C O 1
ATOM 4753 N N . HIS C 1 140 ? 108.25800 106.49800 104.92500 1.000 128.14886 141 HIS C N 1
ATOM 4754 C CA . HIS C 1 140 ? 107.06200 105.82100 104.43500 1.000 128.14886 141 HIS C CA 1
ATOM 4755 C C . HIS C 1 140 ? 106.67400 106.31800 103.04800 1.000 128.14886 141 HIS C C 1
ATOM 4756 O O . HIS C 1 140 ? 106.29600 105.53000 102.17400 1.000 128.14886 141 HIS C O 1
ATOM 4763 N N . THR C 1 141 ? 106.76600 107.62600 102.82600 1.000 129.98079 142 THR C N 1
ATOM 4764 C CA . THR C 1 141 ? 106.42200 108.21700 101.54100 1.000 129.98079 142 THR C CA 1
ATOM 4765 C C . THR C 1 141 ? 107.65900 108.29900 100.65900 1.000 129.98079 142 THR C C 1
ATOM 4766 O O . THR C 1 141 ? 108.68100 108.86600 101.06000 1.000 129.98079 142 THR C O 1
ATOM 4770 N N . HIS C 1 142 ? 107.56400 107.72900 99.46100 1.000 144.67380 143 HIS C N 1
ATOM 4771 C CA . HIS C 1 142 ? 108.64600 107.76700 98.48600 1.000 144.67380 143 HIS C CA 1
ATOM 4772 C C . HIS C 1 142 ? 108.31100 108.63400 97.28400 1.000 144.67380 143 HIS C C 1
ATOM 4773 O O . HIS C 1 142 ? 109.05600 109.57100 96.97400 1.000 144.67380 143 HIS C O 1
ATOM 4780 N N . GLY C 1 143 ? 107.20900 108.35300 96.60400 1.000 139.64630 144 GLY C N 1
ATOM 4781 C CA . GLY C 1 143 ? 106.74100 109.13400 95.48000 1.000 139.64630 144 GLY C CA 1
ATOM 4782 C C . GLY C 1 143 ? 105.75300 110.20000 95.89900 1.000 139.64630 144 GLY C C 1
ATOM 4783 O O . GLY C 1 143 ? 106.02900 111.02200 96.78200 1.000 139.64630 144 GLY C O 1
ATOM 4784 N N . ARG C 1 144 ? 104.60200 110.21300 95.22400 1.000 140.12106 145 ARG C N 1
ATOM 4785 C CA . ARG C 1 144 ? 103.46600 111.05300 95.58800 1.000 140.12106 145 ARG C CA 1
ATOM 4786 C C . ARG C 1 144 ? 103.76800 112.52000 95.30700 1.000 140.12106 145 ARG C C 1
ATOM 4787 O O . ARG C 1 144 ? 104.84900 112.85300 94.81000 1.000 140.12106 145 ARG C O 1
ATOM 4795 N N . GLU C 1 145 ? 102.82400 113.40000 95.61500 1.000 140.88528 146 GLU C N 1
ATOM 4796 C CA . GLU C 1 145 ? 102.93700 114.79900 95.24100 1.000 140.88528 146 GLU C CA 1
ATOM 4797 C C . GLU C 1 145 ? 103.46400 115.64400 96.40000 1.000 140.88528 146 GLU C C 1
ATOM 4798 O O . GLU C 1 145 ? 103.59800 115.18600 97.53900 1.000 140.88528 146 GLU C O 1
ATOM 4804 N N . MET C 1 146 ? 103.75900 116.90800 96.08300 1.000 136.24278 147 MET C N 1
ATOM 4805 C CA . MET C 1 146 ? 104.37000 117.80600 97.05600 1.000 136.24278 147 MET C CA 1
ATOM 4806 C C . MET C 1 146 ? 103.45700 118.06400 98.24600 1.000 136.24278 147 MET C C 1
ATOM 4807 O O . MET C 1 146 ? 103.94000 118.21100 99.37300 1.000 136.24278 147 MET C O 1
ATOM 4812 N N . LEU C 1 147 ? 102.14400 118.13500 98.02100 1.000 131.32766 148 LEU C N 1
ATOM 4813 C CA . LEU C 1 147 ? 101.21700 118.38100 99.12000 1.000 131.32766 148 LEU C CA 1
ATOM 4814 C C . LEU C 1 147 ? 101.24700 117.24900 100.14100 1.000 131.32766 148 LEU C C 1
ATOM 4815 O O . LEU C 1 147 ? 101.34300 117.50000 101.35000 1.000 131.32766 148 LEU C O 1
ATOM 4820 N N . ASP C 1 148 ? 101.17900 116.00300 99.67000 1.000 131.44633 149 ASP C N 1
ATOM 4821 C CA . ASP C 1 148 ? 101.23800 114.85800 100.57200 1.000 131.44633 149 ASP C CA 1
ATOM 4822 C C . ASP C 1 148 ? 102.57400 114.81000 101.30200 1.000 131.44633 149 ASP C C 1
ATOM 4823 O O . ASP C 1 148 ? 102.63100 114.51700 102.50300 1.000 131.44633 149 ASP C O 1
ATOM 4828 N N . ILE C 1 149 ? 103.66400 115.09300 100.58400 1.000 127.34110 150 ILE C N 1
ATOM 4829 C CA . ILE C 1 149 ? 104.98900 115.08700 101.20100 1.000 127.34110 150 ILE C CA 1
ATOM 4830 C C . ILE C 1 149 ? 105.06000 116.12800 102.31100 1.000 127.34110 150 ILE C C 1
ATOM 4831 O O . ILE C 1 149 ? 105.56500 115.86300 103.40700 1.000 127.34110 150 ILE C O 1
ATOM 4836 N N . PHE C 1 150 ? 104.54800 117.33000 102.04000 1.000 120.63970 151 PHE C N 1
ATOM 4837 C CA . PHE C 1 150 ? 104.57300 118.40000 103.03200 1.000 120.63970 151 PHE C CA 1
ATOM 4838 C C . PHE C 1 150 ? 103.74000 118.04100 104.25700 1.000 120.63970 151 PHE C C 1
ATOM 4839 O O . PHE C 1 150 ? 104.15700 118.28800 105.39700 1.000 120.63970 151 PHE C O 1
ATOM 4847 N N . VAL C 1 151 ? 102.56000 117.45800 104.04300 1.000 116.07990 152 VAL C N 1
ATOM 4848 C CA . VAL C 1 151 ? 101.71000 117.09200 105.17200 1.000 116.07990 152 VAL C CA 1
ATOM 4849 C C . VAL C 1 151 ? 102.37500 116.01000 106.01900 1.000 116.07990 152 VAL C C 1
ATOM 4850 O O . VAL C 1 151 ? 102.36700 116.07300 107.25800 1.000 116.07990 152 VAL C O 1
ATOM 4854 N N . HIS C 1 152 ? 102.96600 115.00300 105.37200 1.000 116.17965 153 HIS C N 1
ATOM 4855 C CA . HIS C 1 152 ? 103.65600 113.96600 106.12800 1.000 116.17965 153 HIS C CA 1
ATOM 4856 C C . HIS C 1 152 ? 104.87200 114.51900 106.86100 1.000 116.17965 153 HIS C C 1
ATOM 4857 O O . HIS C 1 152 ? 105.17800 114.07200 107.97100 1.000 116.17965 153 HIS C O 1
ATOM 4864 N N . GLN C 1 153 ? 105.56900 115.49300 106.27100 1.000 109.72320 154 GLN C N 1
ATOM 4865 C CA . GLN C 1 153 ? 106.68100 116.12300 106.97300 1.000 109.72320 154 GLN C CA 1
ATOM 4866 C C . GLN C 1 153 ? 106.20700 116.90100 108.19400 1.000 109.72320 154 GLN C C 1
ATOM 4867 O O . GLN C 1 153 ? 106.88100 116.89700 109.23100 1.000 109.72320 154 GLN C O 1
ATOM 4873 N N . LEU C 1 154 ? 105.05600 117.57100 108.09500 1.000 101.64301 155 LEU C N 1
ATOM 4874 C CA . LEU C 1 154 ? 104.48900 118.21500 109.27700 1.000 101.64301 155 LEU C CA 1
ATOM 4875 C C . LEU C 1 154 ? 104.15400 117.19700 110.35900 1.000 101.64301 155 LEU C C 1
ATOM 4876 O O . LEU C 1 154 ? 104.40400 117.44400 111.54800 1.000 101.64301 155 LEU C O 1
ATOM 4881 N N . LEU C 1 155 ? 103.58700 116.05500 109.96700 1.000 96.36995 156 LEU C N 1
ATOM 4882 C CA . LEU C 1 155 ? 103.30900 115.00200 110.94100 1.000 96.36995 156 LEU C CA 1
ATOM 4883 C C . LEU C 1 155 ? 104.59400 114.50600 111.59700 1.000 96.36995 156 LEU C C 1
ATOM 4884 O O . LEU C 1 155 ? 104.63100 114.26800 112.81300 1.000 96.36995 156 LEU C O 1
ATOM 4889 N N . VAL C 1 156 ? 105.65500 114.34500 110.80400 1.000 93.88619 157 VAL C N 1
ATOM 4890 C CA . VAL C 1 156 ? 106.94900 113.93400 111.34300 1.000 93.88619 157 VAL C CA 1
ATOM 4891 C C . VAL C 1 156 ? 107.45300 114.95500 112.35200 1.000 93.88619 157 VAL C C 1
ATOM 4892 O O . VAL C 1 156 ? 107.97500 114.59600 113.41500 1.000 93.88619 157 VAL C O 1
ATOM 4896 N N . LEU C 1 157 ? 107.32100 116.24200 112.02800 1.000 91.80425 158 LEU C N 1
ATOM 4897 C CA . LEU C 1 157 ? 107.75900 117.28800 112.94600 1.000 91.80425 158 LEU C CA 1
ATOM 4898 C C . LEU C 1 157 ? 106.99400 117.22200 114.26100 1.000 91.80425 158 LEU C C 1
ATOM 4899 O O . LEU C 1 157 ? 107.58500 117.34500 115.34300 1.000 91.80425 158 LEU C O 1
ATOM 4904 N N . VAL C 1 158 ? 105.67700 117.02200 114.18700 1.000 86.15624 159 VAL C N 1
ATOM 4905 C CA . VAL C 1 158 ? 104.87400 116.93400 115.40400 1.000 86.15624 159 VAL C CA 1
ATOM 4906 C C . VAL C 1 158 ? 105.30600 115.74200 116.24800 1.000 86.15624 159 VAL C C 1
ATOM 4907 O O . VAL C 1 158 ? 105.45600 115.85000 117.47300 1.000 86.15624 159 VAL C O 1
ATOM 4911 N N . VAL C 1 159 ? 105.51000 114.58700 115.61100 1.000 85.29743 160 VAL C N 1
ATOM 4912 C CA . VAL C 1 159 ? 105.90800 113.39400 116.35400 1.000 85.29743 160 VAL C CA 1
ATOM 4913 C C . VAL C 1 159 ? 107.27400 113.59300 117.00000 1.000 85.29743 160 VAL C C 1
ATOM 4914 O O . VAL C 1 159 ? 107.49600 113.19600 118.15100 1.000 85.29743 160 VAL C O 1
ATOM 4918 N N . PHE C 1 160 ? 108.21100 114.20600 116.27400 1.000 87.06601 161 PHE C N 1
ATOM 4919 C CA . PHE C 1 160 ? 109.54300 114.43800 116.82300 1.000 87.06601 161 PHE C CA 1
ATOM 4920 C C . PHE C 1 160 ? 109.49700 115.38500 118.01600 1.000 87.06601 161 PHE C C 1
ATOM 4921 O O . PHE C 1 160 ? 110.17400 115.15500 119.02700 1.000 87.06601 161 PHE C O 1
ATOM 4929 N N . LEU C 1 161 ? 108.70700 116.45800 117.91800 1.000 84.10368 162 LEU C N 1
ATOM 4930 C CA . LEU C 1 161 ? 108.57300 117.36800 119.05000 1.000 84.10368 162 LEU C CA 1
ATOM 4931 C C . LEU C 1 161 ? 107.94400 116.67800 120.25200 1.000 84.10368 162 LEU C C 1
ATOM 4932 O O . LEU C 1 161 ? 108.38700 116.89000 121.38900 1.000 84.10368 162 LEU C O 1
ATOM 4937 N N . THR C 1 162 ? 106.92100 115.85000 120.02500 1.000 84.47818 163 THR C N 1
ATOM 4938 C CA . THR C 1 162 ? 106.31800 115.11500 121.13100 1.000 84.47818 163 THR C CA 1
ATOM 4939 C C . THR C 1 162 ? 107.31900 114.17000 121.78200 1.000 84.47818 163 THR C C 1
ATOM 4940 O O . THR C 1 162 ? 107.35600 114.05900 123.01300 1.000 84.47818 163 THR C O 1
ATOM 4944 N N . GLY C 1 163 ? 108.13700 113.48900 120.97800 1.000 89.64462 164 GLY C N 1
ATOM 4945 C CA . GLY C 1 163 ? 109.15300 112.61600 121.54100 1.000 89.64462 164 GLY C CA 1
ATOM 4946 C C . GLY C 1 163 ? 110.18300 113.36900 122.36300 1.000 89.64462 164 GLY C C 1
ATOM 4947 O O . GLY C 1 163 ? 110.59200 112.91100 123.43500 1.000 89.64462 164 GLY C O 1
ATOM 4948 N N . LEU C 1 164 ? 110.61900 114.53300 121.87300 1.000 86.95532 165 LEU C N 1
ATOM 4949 C CA . LEU C 1 164 ? 111.56300 115.34000 122.64100 1.000 86.95532 165 LEU C CA 1
ATOM 4950 C C . LEU C 1 164 ? 110.95600 115.79200 123.96300 1.000 86.95532 165 LEU C C 1
ATOM 4951 O O . LEU C 1 164 ? 111.62500 115.75900 125.00500 1.000 86.95532 165 LEU C O 1
ATOM 4956 N N . VAL C 1 165 ? 109.69300 116.22200 123.94100 1.000 91.10567 166 VAL C N 1
ATOM 4957 C CA . VAL C 1 165 ? 109.03800 116.65200 125.17400 1.000 91.10567 166 VAL C CA 1
ATOM 4958 C C . VAL C 1 165 ? 108.91900 115.48700 126.14800 1.000 91.10567 166 VAL C C 1
ATOM 4959 O O . VAL C 1 165 ? 109.12700 115.64600 127.35600 1.000 91.10567 166 VAL C O 1
ATOM 4963 N N . ALA C 1 166 ? 108.58300 114.29800 125.64100 1.000 94.23186 167 ALA C N 1
ATOM 4964 C CA . ALA C 1 166 ? 108.48600 113.12700 126.50800 1.000 94.23186 167 ALA C CA 1
ATOM 4965 C C . ALA C 1 166 ? 109.83400 112.78000 127.13000 1.000 94.23186 167 ALA C C 1
ATOM 4966 O O . ALA C 1 166 ? 109.90900 112.44900 128.31900 1.000 94.23186 167 ALA C O 1
ATOM 4968 N N . PHE C 1 167 ? 110.91000 112.84300 126.34200 1.000 89.28260 168 PHE C N 1
ATOM 4969 C CA . PHE C 1 167 ? 112.23400 112.55700 126.88700 1.000 89.28260 168 PHE C CA 1
ATOM 4970 C C . PHE C 1 167 ? 112.62300 113.57400 127.95400 1.000 89.28260 168 PHE C C 1
ATOM 4971 O O . PHE C 1 167 ? 113.16600 113.21000 129.00600 1.000 89.28260 168 PHE C O 1
ATOM 4979 N N . LEU C 1 168 ? 112.34800 114.85600 127.70200 1.000 97.36052 169 LEU C N 1
ATOM 4980 C CA . LEU C 1 168 ? 112.64900 115.88000 128.69800 1.000 97.36052 169 LEU C CA 1
ATOM 4981 C C . LEU C 1 168 ? 111.83400 115.68000 129.97000 1.000 97.36052 169 LEU C C 1
ATOM 4982 O O . LEU C 1 168 ? 112.35000 115.88500 131.07500 1.000 97.36052 169 LEU C O 1
ATOM 4987 N N . GLU C 1 169 ? 110.56500 115.28700 129.83300 1.000 103.44685 170 GLU C N 1
ATOM 4988 C CA . GLU C 1 169 ? 109.75100 114.96900 131.00100 1.000 103.44685 170 GLU C CA 1
ATOM 4989 C C . GLU C 1 169 ? 110.32300 113.78700 131.76800 1.000 103.44685 170 GLU C C 1
ATOM 4990 O O . GLU C 1 169 ? 110.28900 113.77100 133.00300 1.000 103.44685 170 GLU C O 1
ATOM 4996 N N . PHE C 1 170 ? 110.83900 112.78500 131.05700 1.000 102.28642 171 PHE C N 1
ATOM 4997 C CA . PHE C 1 170 ? 111.50800 111.67600 131.72800 1.000 102.28642 171 PHE C CA 1
ATOM 4998 C C . PHE C 1 170 ? 112.72200 112.15800 132.50900 1.000 102.28642 171 PHE C C 1
ATOM 4999 O O . PHE C 1 170 ? 112.97100 111.69700 133.62900 1.000 102.28642 171 PHE C O 1
ATOM 5007 N N . LEU C 1 171 ? 113.49400 113.08100 131.93100 1.000 105.67798 172 LEU C N 1
ATOM 5008 C CA . LEU C 1 171 ? 114.67700 113.59100 132.61700 1.000 105.67798 172 LEU C CA 1
ATOM 5009 C C . LEU C 1 171 ? 114.32000 114.38600 133.86900 1.000 105.67798 172 LEU C C 1
ATOM 5010 O O . LEU C 1 171 ? 115.00300 114.26800 134.89300 1.000 105.67798 172 LEU C O 1
ATOM 5015 N N . VAL C 1 172 ? 113.26400 115.19700 133.81300 1.000 106.93326 173 VAL C N 1
ATOM 5016 C CA . VAL C 1 172 ? 112.90500 116.05800 134.93700 1.000 106.93326 173 VAL C CA 1
ATOM 5017 C C . VAL C 1 172 ? 111.63700 115.54000 135.60200 1.000 106.93326 173 VAL C C 1
ATOM 5018 O O . VAL C 1 172 ? 110.55400 115.57200 135.00900 1.000 106.93326 173 VAL C O 1
ATOM 5022 N N . ARG C 1 173 ? 111.76100 115.08300 136.84800 1.000 115.32520 174 ARG C N 1
ATOM 5023 C CA . ARG C 1 173 ? 110.64800 114.42900 137.52300 1.000 115.32520 174 ARG C CA 1
ATOM 5024 C C . ARG C 1 173 ? 109.54500 115.42400 137.86200 1.000 115.32520 174 ARG C C 1
ATOM 5025 O O . ARG C 1 173 ? 109.80500 116.53800 138.32600 1.000 115.32520 174 ARG C O 1
ATOM 5033 N N . ASN C 1 174 ? 108.30200 115.00000 137.63500 1.000 117.18732 175 ASN C N 1
ATOM 5034 C CA . ASN C 1 174 ? 107.10700 115.66200 138.15900 1.000 117.18732 175 ASN C CA 1
ATOM 5035 C C . ASN C 1 174 ? 107.02200 117.12500 137.71100 1.000 117.18732 175 ASN C C 1
ATOM 5036 O O . ASN C 1 174 ? 107.15700 118.06000 138.49900 1.000 117.18732 175 ASN C O 1
ATOM 5041 N N . ASN C 1 175 ? 106.80100 117.29700 136.41100 1.000 114.12784 176 ASN C N 1
ATOM 5042 C CA . ASN C 1 175 ? 106.57300 118.61800 135.82800 1.000 114.12784 176 ASN C CA 1
ATOM 5043 C C . ASN C 1 175 ? 105.17400 118.63700 135.21500 1.000 114.12784 176 ASN C C 1
ATOM 5044 O O . ASN C 1 175 ? 104.94400 118.06200 134.14500 1.000 114.12784 176 ASN C O 1
ATOM 5049 N N . VAL C 1 176 ? 104.24700 119.31300 135.89800 1.000 108.83996 177 VAL C N 1
ATOM 5050 C CA . VAL C 1 176 ? 102.85400 119.34600 135.45600 1.000 108.83996 177 VAL C CA 1
ATOM 5051 C C . VAL C 1 176 ? 102.73700 120.05600 134.11500 1.000 108.83996 177 VAL C C 1
ATOM 5052 O O . VAL C 1 176 ? 101.97900 119.63700 133.23000 1.000 108.83996 177 VAL C O 1
ATOM 5056 N N . LEU C 1 177 ? 103.47800 121.15400 133.95000 1.000 107.66208 178 LEU C N 1
ATOM 5057 C CA . LEU C 1 177 ? 103.43200 121.89200 132.69300 1.000 107.66208 178 LEU C CA 1
ATOM 5058 C C . LEU C 1 177 ? 103.92800 121.03600 131.53500 1.000 107.66208 178 LEU C C 1
ATOM 5059 O O . LEU C 1 177 ? 103.35700 121.07300 130.43900 1.000 107.66208 178 LEU C O 1
ATOM 5064 N N . LEU C 1 178 ? 104.98900 120.25700 131.75800 1.000 104.13682 179 LEU C N 1
ATOM 5065 C CA . LEU C 1 178 ? 105.47700 119.36600 130.71100 1.000 104.13682 179 LEU C CA 1
ATOM 5066 C C . LEU C 1 178 ? 104.44100 118.30700 130.35700 1.000 104.13682 179 LEU C C 1
ATOM 5067 O O . LEU C 1 178 ? 104.26000 117.97500 129.17900 1.000 104.13682 179 LEU C O 1
ATOM 5072 N N . GLU C 1 179 ? 103.75600 117.75700 131.36300 1.000 105.06806 180 GLU C N 1
ATOM 5073 C CA . GLU C 1 179 ? 102.71700 116.77000 131.08100 1.000 105.06806 180 GLU C CA 1
ATOM 5074 C C . GLU C 1 179 ? 101.57400 117.38200 130.27700 1.000 105.06806 180 GLU C C 1
ATOM 5075 O O . GLU C 1 179 ? 101.06100 116.75800 129.33800 1.000 105.06806 180 GLU C O 1
ATOM 5081 N N . LEU C 1 180 ? 101.16500 118.60300 130.62800 1.000 101.04547 181 LEU C N 1
ATOM 5082 C CA . LEU C 1 180 ? 100.11500 119.27300 129.86700 1.000 101.04547 181 LEU C CA 1
ATOM 5083 C C . LEU C 1 180 ? 100.56200 119.55000 128.43800 1.000 101.04547 181 LEU C C 1
ATOM 5084 O O . LEU C 1 180 ? 99.77400 119.40700 127.49500 1.000 101.04547 181 LEU C O 1
ATOM 5089 N N . LEU C 1 181 ? 101.82200 119.95100 128.25800 1.000 95.06427 182 LEU C N 1
ATOM 5090 C CA . LEU C 1 181 ? 102.34500 120.17500 126.91600 1.000 95.06427 182 LEU C CA 1
ATOM 5091 C C . LEU C 1 181 ? 102.34500 118.89000 126.09900 1.000 95.06427 182 LEU C C 1
ATOM 5092 O O . LEU C 1 181 ? 101.99200 118.90600 124.91300 1.000 95.06427 182 LEU C O 1
ATOM 5097 N N . ARG C 1 182 ? 102.73100 117.77200 126.71500 1.000 100.90926 183 ARG C N 1
ATOM 5098 C CA . ARG C 1 182 ? 102.69900 116.49000 126.02000 1.000 100.90926 183 ARG C CA 1
ATOM 5099 C C . ARG C 1 182 ? 101.27600 116.10900 125.62600 1.000 100.90926 183 ARG C C 1
ATOM 5100 O O . ARG C 1 182 ? 101.03900 115.62200 124.51300 1.000 100.90926 183 ARG C O 1
ATOM 5108 N N . SER C 1 183 ? 100.31500 116.32300 126.52900 1.000 102.13079 184 SER C N 1
ATOM 5109 C CA . SER C 1 183 ? 98.92200 116.02800 126.20400 1.000 102.13079 184 SER C CA 1
ATOM 5110 C C . SER C 1 183 ? 98.42700 116.89300 125.05000 1.000 102.13079 184 SER C C 1
ATOM 5111 O O . SER C 1 183 ? 97.72800 116.40400 124.15100 1.000 102.13079 184 SER C O 1
ATOM 5114 N N . SER C 1 184 ? 98.77800 118.18000 125.06200 1.000 98.00459 185 SER C N 1
ATOM 5115 C CA . SER C 1 184 ? 98.38000 119.06700 123.97400 1.000 98.00459 185 SER C CA 1
ATOM 5116 C C . SER C 1 184 ? 98.99700 118.62700 122.65400 1.000 98.00459 185 SER C C 1
ATOM 5117 O O . SER C 1 184 ? 98.34300 118.67700 121.60700 1.000 98.00459 185 SER C O 1
ATOM 5120 N N . LEU C 1 185 ? 100.25900 118.19200 122.68300 1.000 92.26517 186 LEU C N 1
ATOM 5121 C CA . LEU C 1 185 ? 100.89000 117.69300 121.46600 1.000 92.26517 186 LEU C CA 1
ATOM 5122 C C . LEU C 1 185 ? 100.21100 116.42900 120.95300 1.000 92.26517 186 LEU C C 1
ATOM 5123 O O . LEU C 1 185 ? 100.05600 116.26000 119.73900 1.000 92.26517 186 LEU C O 1
ATOM 5128 N N . ILE C 1 186 ? 99.80200 115.53300 121.85300 1.000 96.29201 187 ILE C N 1
ATOM 5129 C CA . ILE C 1 186 ? 99.08900 114.33000 121.42800 1.000 96.29201 187 ILE C CA 1
ATOM 5130 C C . ILE C 1 186 ? 97.75900 114.70000 120.77600 1.000 96.29201 187 ILE C C 1
ATOM 5131 O O . ILE C 1 186 ? 97.37600 114.14500 119.73500 1.000 96.29201 187 ILE C O 1
ATOM 5136 N N . LEU C 1 187 ? 97.03300 115.64200 121.38300 1.000 99.64639 188 LEU C N 1
ATOM 5137 C CA . LEU C 1 187 ? 95.77600 116.09300 120.79000 1.000 99.64639 188 LEU C CA 1
ATOM 5138 C C . LEU C 1 187 ? 96.00100 116.73100 119.42600 1.000 99.64639 188 LEU C C 1
ATOM 5139 O O . LEU C 1 187 ? 95.20600 116.52100 118.50000 1.000 99.64639 188 LEU C O 1
ATOM 5144 N N . LEU C 1 188 ? 97.07200 117.51500 119.28700 1.000 100.12837 189 LEU C N 1
ATOM 5145 C CA . LEU C 1 188 ? 97.40300 118.10500 117.99500 1.000 100.12837 189 LEU C CA 1
ATOM 5146 C C . LEU C 1 188 ? 97.70600 117.03000 116.96200 1.000 100.12837 189 LEU C C 1
ATOM 5147 O O . LEU C 1 188 ? 97.29600 117.14500 115.80200 1.000 100.12837 189 LEU C O 1
ATOM 5152 N N . GLN C 1 189 ? 98.42700 115.98300 117.36200 1.000 103.12292 190 GLN C N 1
ATOM 5153 C CA . GLN C 1 189 ? 98.71700 114.88700 116.44400 1.000 103.12292 190 GLN C CA 1
ATOM 5154 C C . GLN C 1 189 ? 97.43100 114.21800 115.97400 1.000 103.12292 190 GLN C C 1
ATOM 5155 O O . GLN C 1 189 ? 97.27300 113.91100 114.78700 1.000 103.12292 190 GLN C O 1
ATOM 5161 N N . GLY C 1 190 ? 96.49600 113.98900 116.89600 1.000 107.08802 191 GLY C N 1
ATOM 5162 C CA . GLY C 1 190 ? 95.22700 113.38600 116.50600 1.000 107.08802 191 GLY C CA 1
ATOM 5163 C C . GLY C 1 190 ? 94.43100 114.26300 115.55500 1.000 107.08802 191 GLY C C 1
ATOM 5164 O O . GLY C 1 190 ? 93.89000 113.79000 114.54500 1.000 107.08802 191 GLY C O 1
ATOM 5165 N N . SER C 1 191 ? 94.35000 115.55900 115.86500 1.000 108.07326 192 SER C N 1
ATOM 5166 C CA . SER C 1 191 ? 93.62300 116.47700 114.99500 1.000 108.07326 192 SER C CA 1
ATOM 5167 C C . SER C 1 191 ? 94.26500 116.54700 113.61600 1.000 108.07326 192 SER C C 1
ATOM 5168 O O . SER C 1 191 ? 93.56700 116.60800 112.59700 1.000 108.07326 192 SER C O 1
ATOM 5171 N N . TRP C 1 192 ? 95.59800 116.52900 113.56000 1.000 110.31483 193 TRP C N 1
ATOM 5172 C CA . TRP C 1 192 ? 96.26300 116.56700 112.26600 1.000 110.31483 193 TRP C CA 1
ATOM 5173 C C . TRP C 1 192 ? 96.07400 115.26700 111.50000 1.000 110.31483 193 TRP C C 1
ATOM 5174 O O . TRP C 1 192 ? 96.00900 115.28800 110.27100 1.000 110.31483 193 TRP C O 1
ATOM 5185 N N . PHE C 1 193 ? 95.98400 114.13200 112.19700 1.000 111.94762 194 PHE C N 1
ATOM 5186 C CA . PHE C 1 193 ? 95.64400 112.88700 111.51500 1.000 111.94762 194 PHE C CA 1
ATOM 5187 C C . PHE C 1 193 ? 94.26500 112.98000 110.87600 1.000 111.94762 194 PHE C C 1
ATOM 5188 O O . PHE C 1 193 ? 94.06500 112.55600 109.72800 1.000 111.94762 194 PHE C O 1
ATOM 5196 N N . PHE C 1 194 ? 93.30300 113.54700 111.60700 1.000 118.18048 195 PHE C N 1
ATOM 5197 C CA . PHE C 1 194 ? 91.97500 113.74800 111.03200 1.000 118.18048 195 PHE C CA 1
ATOM 5198 C C . PHE C 1 194 ? 92.02700 114.68300 109.82800 1.000 118.18048 195 PHE C C 1
ATOM 5199 O O . PHE C 1 194 ? 91.33400 114.45900 108.82700 1.000 118.18048 195 PHE C O 1
ATOM 5207 N N . GLN C 1 195 ? 92.83700 115.74000 109.91300 1.000 121.35479 196 GLN C N 1
ATOM 5208 C CA . GLN C 1 195 ? 92.99600 116.65300 108.78400 1.000 121.35479 196 GLN C CA 1
ATOM 5209 C C . GLN C 1 195 ? 93.59600 115.94300 107.57500 1.000 121.35479 196 GLN C C 1
ATOM 5210 O O . GLN C 1 195 ? 93.16300 116.16400 106.43700 1.000 121.35479 196 GLN C O 1
ATOM 5216 N N . ILE C 1 196 ? 94.60300 115.09700 107.80700 1.000 123.79817 197 ILE C N 1
ATOM 5217 C CA . ILE C 1 196 ? 95.20300 114.31100 106.73100 1.000 123.79817 197 ILE C CA 1
ATOM 5218 C C . ILE C 1 196 ? 94.14600 113.45700 106.05800 1.000 123.79817 197 ILE C C 1
ATOM 5219 O O . ILE C 1 196 ? 94.06900 113.38800 104.82400 1.000 123.79817 197 ILE C O 1
ATOM 5224 N N . GLY C 1 197 ? 93.32400 112.78400 106.85800 1.000 131.34413 198 GLY C N 1
ATOM 5225 C CA . GLY C 1 197 ? 92.26900 111.95900 106.30400 1.000 131.34413 198 GLY C CA 1
ATOM 5226 C C . GLY C 1 197 ? 91.30100 112.76400 105.46200 1.000 131.34413 198 GLY C C 1
ATOM 5227 O O . GLY C 1 197 ? 91.00300 112.39800 104.32000 1.000 131.34413 198 GLY C O 1
ATOM 5228 N N . PHE C 1 198 ? 90.84000 113.89200 106.00600 1.000 132.95317 199 PHE C N 1
ATOM 5229 C CA . PHE C 1 198 ? 89.87400 114.72800 105.30400 1.000 132.95317 199 PHE C CA 1
ATOM 5230 C C . PHE C 1 198 ? 90.42500 115.32400 104.01800 1.000 132.95317 199 PHE C C 1
ATOM 5231 O O . PHE C 1 198 ? 89.65500 115.52700 103.07300 1.000 132.95317 199 PHE C O 1
ATOM 5239 N N . VAL C 1 199 ? 91.72100 115.60800 103.95100 1.000 130.85323 200 VAL C N 1
ATOM 5240 C CA . VAL C 1 199 ? 92.33400 116.21500 102.77700 1.000 130.85323 200 VAL C CA 1
ATOM 5241 C C . VAL C 1 199 ? 92.66100 115.17200 101.71400 1.000 130.85323 200 VAL C C 1
ATOM 5242 O O . VAL C 1 199 ? 92.34400 115.35300 100.53800 1.000 130.85323 200 VAL C O 1
ATOM 5246 N N . LEU C 1 200 ? 93.29500 114.06800 102.11200 1.000 134.73217 201 LEU C N 1
ATOM 5247 C CA . LEU C 1 200 ? 93.72900 113.07600 101.13300 1.000 134.73217 201 LEU C CA 1
ATOM 5248 C C . LEU C 1 200 ? 92.55000 112.29600 100.56400 1.000 134.73217 201 LEU C C 1
ATOM 5249 O O . LEU C 1 200 ? 92.46400 112.08500 99.34900 1.000 134.73217 201 LEU C O 1
ATOM 5254 N N . TYR C 1 201 ? 91.62500 111.85900 101.42400 1.000 142.20118 202 TYR C N 1
ATOM 5255 C CA . TYR C 1 201 ? 90.49500 111.02800 101.01700 1.000 142.20118 202 TYR C CA 1
ATOM 5256 C C . TYR C 1 201 ? 89.21300 111.68600 101.51300 1.000 142.20118 202 TYR C C 1
ATOM 5257 O O . TYR C 1 201 ? 88.69100 111.32700 102.57900 1.000 142.20118 202 TYR C O 1
ATOM 5266 N N . PRO C 1 202 ? 88.68600 112.65900 100.77500 1.000 151.02942 203 PRO C N 1
ATOM 5267 C CA . PRO C 1 202 ? 87.46100 113.34200 101.20200 1.000 151.02942 203 PRO C CA 1
ATOM 5268 C C . PRO C 1 202 ? 86.30400 112.36800 101.31900 1.000 151.02942 203 PRO C C 1
ATOM 5269 O O . PRO C 1 202 ? 86.15500 111.46300 100.48500 1.000 151.02942 203 PRO C O 1
ATOM 5273 N N . PRO C 1 203 ? 85.46100 112.52000 102.34200 1.000 157.99725 204 PRO C N 1
ATOM 5274 C CA . PRO C 1 203 ? 84.30400 111.62600 102.48300 1.000 157.99725 204 PRO C CA 1
ATOM 5275 C C . PRO C 1 203 ? 83.22200 111.91700 101.45600 1.000 157.99725 204 PRO C C 1
ATOM 5276 O O . PRO C 1 203 ? 82.29500 111.12100 101.27400 1.000 157.99725 204 PRO C O 1
ATOM 5280 N N . SER C 1 204 ? 83.33300 113.06100 100.77800 1.000 170.81739 205 SER C N 1
ATOM 5281 C CA . SER C 1 204 ? 82.34100 113.44400 99.78100 1.000 170.81739 205 SER C CA 1
ATOM 5282 C C . SER C 1 204 ? 82.42500 112.59900 98.51700 1.000 170.81739 205 SER C C 1
ATOM 5283 O O . SER C 1 204 ? 81.51600 112.66400 97.68300 1.000 170.81739 205 SER C O 1
ATOM 5286 N N . GLY C 1 205 ? 83.48600 111.81800 98.35300 1.000 172.46592 206 GLY C N 1
ATOM 5287 C CA . GLY C 1 205 ? 83.66700 110.96800 97.18800 1.000 172.46592 206 GLY C CA 1
ATOM 5288 C C . GLY C 1 205 ? 84.47000 111.59300 96.06700 1.000 172.46592 206 GLY C C 1
ATOM 5289 O O . GLY C 1 205 ? 85.26200 110.91000 95.41400 1.000 172.46592 206 GLY C O 1
ATOM 5290 N N . GLY C 1 206 ? 84.27700 112.88800 95.82900 1.000 179.30784 207 GLY C N 1
ATOM 5291 C CA . GLY C 1 206 ? 84.99500 113.59000 94.79300 1.000 179.30784 207 GLY C CA 1
ATOM 5292 C C . GLY C 1 206 ? 86.16400 114.38300 95.33600 1.000 179.30784 207 GLY C C 1
ATOM 5293 O O . GLY C 1 206 ? 86.10000 114.95800 96.42700 1.000 179.30784 207 GLY C O 1
ATOM 5294 N N . PRO C 1 207 ? 87.26700 114.41200 94.58800 1.000 182.40032 208 PRO C N 1
ATOM 5295 C CA . PRO C 1 207 ? 88.42900 115.19800 95.02200 1.000 182.40032 208 PRO C CA 1
ATOM 5296 C C . PRO C 1 207 ? 88.08800 116.67600 95.13100 1.000 182.40032 208 PRO C C 1
ATOM 5297 O O . PRO C 1 207 ? 87.31100 117.21500 94.34000 1.000 182.40032 208 PRO C O 1
ATOM 5301 N N . ALA C 1 208 ? 88.67700 117.32900 96.12700 1.000 171.41494 209 ALA C N 1
ATOM 5302 C CA . ALA C 1 208 ? 88.43700 118.74300 96.38400 1.000 171.41494 209 ALA C CA 1
ATOM 5303 C C . ALA C 1 208 ? 89.70200 119.58400 96.36700 1.000 171.41494 209 ALA C C 1
ATOM 5304 O O . ALA C 1 208 ? 89.67600 120.71500 95.87700 1.000 171.41494 209 ALA C O 1
ATOM 5306 N N . TRP C 1 209 ? 90.81100 119.06700 96.89100 1.000 153.68161 210 TRP C N 1
ATOM 5307 C CA . TRP C 1 209 ? 92.06100 119.81400 96.99600 1.000 153.68161 210 TRP C CA 1
ATOM 5308 C C . TRP C 1 209 ? 93.04500 119.28100 95.96200 1.000 153.68161 210 TRP C C 1
ATOM 5309 O O . TRP C 1 209 ? 93.32500 118.07900 95.92500 1.000 153.68161 210 TRP C O 1
ATOM 5320 N N . ASP C 1 210 ? 93.56300 120.17800 95.12400 1.000 153.04253 211 ASP C N 1
ATOM 5321 C CA . ASP C 1 210 ? 94.60700 119.81400 94.17700 1.000 153.04253 211 ASP C CA 1
ATOM 5322 C C . ASP C 1 210 ? 95.88800 119.46100 94.92100 1.000 153.04253 211 ASP C C 1
ATOM 5323 O O . ASP C 1 210 ? 96.19200 120.03300 95.97000 1.000 153.04253 211 ASP C O 1
ATOM 5328 N N . LEU C 1 211 ? 96.63800 118.50900 94.36900 1.000 147.14703 212 LEU C N 1
ATOM 5329 C CA . LEU C 1 211 ? 97.85300 118.03300 95.01400 1.000 147.14703 212 LEU C CA 1
ATOM 5330 C C . LEU C 1 211 ? 99.06200 118.92200 94.75200 1.000 147.14703 212 LEU C C 1
ATOM 5331 O O . LEU C 1 211 ? 100.12600 118.67200 95.32800 1.000 147.14703 212 LEU C O 1
ATOM 5336 N N . MET C 1 212 ? 98.93300 119.94100 93.90300 1.000 148.19889 213 MET C N 1
ATOM 5337 C CA . MET C 1 212 ? 100.03300 120.85100 93.57800 1.000 148.19889 213 MET C CA 1
ATOM 5338 C C . MET C 1 212 ? 99.51500 122.28500 93.67100 1.000 148.19889 213 MET C C 1
ATOM 5339 O O . MET C 1 212 ? 99.01200 122.83300 92.68700 1.000 148.19889 213 MET C O 1
ATOM 5344 N N . ASP C 1 213 ? 99.64200 122.89300 94.85200 1.000 152.28524 214 ASP C N 1
ATOM 5345 C CA . ASP C 1 213 ? 99.21700 124.28000 95.02900 1.000 152.28524 214 ASP C CA 1
ATOM 5346 C C . ASP C 1 213 ? 99.93600 124.86900 96.23600 1.000 152.28524 214 ASP C C 1
ATOM 5347 O O . ASP C 1 213 ? 99.71400 124.43100 97.37100 1.000 152.28524 214 ASP C O 1
ATOM 5352 N N . HIS C 1 214 ? 100.78400 125.86900 95.98900 1.000 149.87744 215 HIS C N 1
ATOM 5353 C CA . HIS C 1 214 ? 101.42800 126.58200 97.08400 1.000 149.87744 215 HIS C CA 1
ATOM 5354 C C . HIS C 1 214 ? 100.42000 127.33700 97.93700 1.000 149.87744 215 HIS C C 1
ATOM 5355 O O . HIS C 1 214 ? 100.65900 127.53600 99.13300 1.000 149.87744 215 HIS C O 1
ATOM 5362 N N . GLU C 1 215 ? 99.29500 127.75300 97.35000 1.000 152.90268 216 GLU C N 1
ATOM 5363 C CA . GLU C 1 215 ? 98.21700 128.32800 98.14700 1.000 152.90268 216 GLU C CA 1
ATOM 5364 C C . GLU C 1 215 ? 97.67700 127.30600 99.13800 1.000 152.90268 216 GLU C C 1
ATOM 5365 O O . GLU C 1 215 ? 97.38300 127.64100 100.29200 1.000 152.90268 216 GLU C O 1
ATOM 5371 N N . ASN C 1 216 ? 97.54100 126.05200 98.70300 1.000 148.98415 217 ASN C N 1
ATOM 5372 C CA . ASN C 1 216 ? 97.12400 124.99400 99.61500 1.000 148.98415 217 ASN C CA 1
ATOM 5373 C C . ASN C 1 216 ? 98.14100 124.79600 100.73000 1.000 148.98415 217 ASN C C 1
ATOM 5374 O O . ASN C 1 216 ? 97.76500 124.57400 101.88500 1.000 148.98415 217 ASN C O 1
ATOM 5379 N N . ILE C 1 217 ? 99.43400 124.87000 100.40600 1.000 140.55822 218 ILE C N 1
ATOM 5380 C CA . ILE C 1 217 ? 100.46800 124.73400 101.43300 1.000 140.55822 218 ILE C CA 1
ATOM 5381 C C . ILE C 1 217 ? 100.35900 125.86400 102.45300 1.000 140.55822 218 ILE C C 1
ATOM 5382 O O . ILE C 1 217 ? 100.43600 125.64300 103.67300 1.000 140.55822 218 ILE C O 1
ATOM 5387 N N . LEU C 1 218 ? 100.18400 127.09500 101.96700 1.000 140.03503 219 LEU C N 1
ATOM 5388 C CA . LEU C 1 218 ? 100.04300 128.23500 102.86500 1.000 140.03503 219 LEU C CA 1
ATOM 5389 C C . LEU C 1 218 ? 98.80800 128.10500 103.74500 1.000 140.03503 219 LEU C C 1
ATOM 5390 O O . LEU C 1 218 ? 98.86200 128.42300 104.93800 1.000 140.03503 219 LEU C O 1
ATOM 5395 N N . PHE C 1 219 ? 97.69200 127.64500 103.17800 1.000 140.39372 220 PHE C N 1
ATOM 5396 C CA . PHE C 1 219 ? 96.49000 127.44300 103.97900 1.000 140.39372 220 PHE C CA 1
ATOM 5397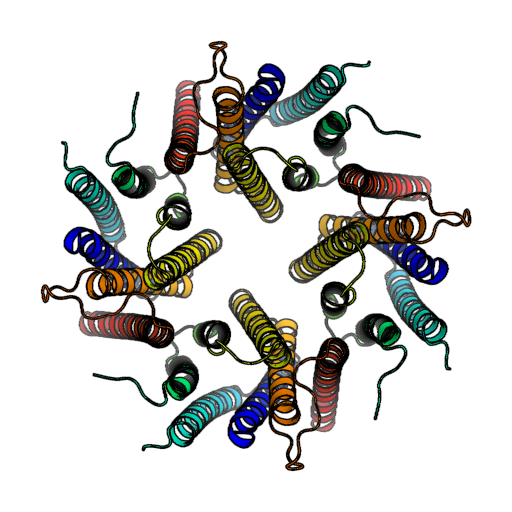 C C . PHE C 1 219 ? 96.68800 126.33300 105.00300 1.000 140.39372 220 PHE C C 1
ATOM 5398 O O . PHE C 1 219 ? 96.18100 126.42200 106.12700 1.000 140.39372 220 PHE C O 1
ATOM 5406 N N . LEU C 1 220 ? 97.41700 125.27800 104.63300 1.000 134.20786 221 LEU C N 1
ATOM 5407 C CA . LEU C 1 220 ? 97.64400 124.17100 105.55600 1.000 134.20786 221 LEU C CA 1
ATOM 5408 C C . LEU C 1 220 ? 98.50600 124.59700 106.73400 1.000 134.20786 221 LEU C C 1
ATOM 5409 O O . LEU C 1 220 ? 98.30800 124.12300 107.85800 1.000 134.20786 221 LEU C O 1
ATOM 5414 N N . THR C 1 221 ? 99.47600 125.48300 106.50000 1.000 125.54152 222 THR C N 1
ATOM 5415 C CA . THR C 1 221 ? 100.27600 125.98400 107.61700 1.000 125.54152 222 THR C CA 1
ATOM 5416 C C . THR C 1 221 ? 99.40300 126.71200 108.63800 1.000 125.54152 222 THR C C 1
ATOM 5417 O O . THR C 1 221 ? 99.51400 126.48100 109.85300 1.000 125.54152 222 THR C O 1
ATOM 5421 N N . ILE C 1 222 ? 98.51100 127.57900 108.15800 1.000 130.87037 223 ILE C N 1
ATOM 5422 C CA . ILE C 1 222 ? 97.62300 128.31000 109.05500 1.000 130.87037 223 ILE C CA 1
ATOM 5423 C C . ILE C 1 222 ? 96.65100 127.35600 109.73600 1.000 130.87037 223 ILE C C 1
ATOM 5424 O O . ILE C 1 222 ? 96.30900 127.53400 110.91000 1.000 130.87037 223 ILE C O 1
ATOM 5429 N N . CYS C 1 223 ? 96.18900 126.33300 109.01400 1.000 129.17296 224 CYS C N 1
ATOM 5430 C CA . CYS C 1 223 ? 95.30600 125.34000 109.61600 1.000 129.17296 224 CYS C CA 1
ATOM 5431 C C . CYS C 1 223 ? 96.01100 124.58400 110.73500 1.000 129.17296 224 CYS C C 1
ATOM 5432 O O . CYS C 1 223 ? 95.40800 124.29700 111.77400 1.000 129.17296 224 CYS C O 1
ATOM 5435 N N . PHE C 1 224 ? 97.28600 124.25100 110.53600 1.000 115.11358 225 PHE C N 1
ATOM 5436 C CA . PHE C 1 224 ? 98.06200 123.58900 111.58000 1.000 115.11358 225 PHE C CA 1
ATOM 5437 C C . PHE C 1 224 ? 98.20800 124.48100 112.80700 1.000 115.11358 225 PHE C C 1
ATOM 5438 O O . PHE C 1 224 ? 98.05600 124.02200 113.95000 1.000 115.11358 225 PHE C O 1
ATOM 5446 N N . CYS C 1 225 ? 98.50100 125.76500 112.58900 1.000 116.57652 226 CYS C N 1
ATOM 5447 C CA . CYS C 1 225 ? 98.57600 126.69100 113.71700 1.000 116.57652 226 CYS C CA 1
ATOM 5448 C C . CYS C 1 225 ? 97.24000 126.79600 114.44800 1.000 116.57652 226 CYS C C 1
ATOM 5449 O O . CYS C 1 225 ? 97.20800 126.82500 115.68700 1.000 116.57652 226 CYS C O 1
ATOM 5452 N N . TRP C 1 226 ? 96.13400 126.84800 113.70300 1.000 119.76798 227 TRP C N 1
ATOM 5453 C CA . TRP C 1 226 ? 94.81800 126.90400 114.33000 1.000 119.76798 227 TRP C CA 1
ATOM 5454 C C . TRP C 1 226 ? 94.52600 125.63600 115.11900 1.000 119.76798 227 TRP C C 1
ATOM 5455 O O . TRP C 1 226 ? 93.91700 125.69600 116.19100 1.000 119.76798 227 TRP C O 1
ATOM 5466 N N . HIS C 1 227 ? 94.93700 124.47800 114.60000 1.000 117.74736 228 HIS C N 1
ATOM 5467 C CA . HIS C 1 227 ? 94.76400 123.23300 115.34100 1.000 117.74736 228 HIS C CA 1
ATOM 5468 C C . HIS C 1 227 ? 95.53500 123.26200 116.65300 1.000 117.74736 228 HIS C C 1
ATOM 5469 O O . HIS C 1 227 ? 95.02600 122.82200 117.69100 1.000 117.74736 228 HIS C O 1
ATOM 5476 N N . TYR C 1 228 ? 96.76900 123.77000 116.62200 1.000 108.70041 229 TYR C N 1
ATOM 5477 C CA . TYR C 1 228 ? 97.54400 123.88000 117.85600 1.000 108.70041 229 TYR C CA 1
ATOM 5478 C C . TYR C 1 228 ? 96.85700 124.80600 118.85700 1.000 108.70041 229 TYR C C 1
ATOM 5479 O O . TYR C 1 228 ? 96.77300 124.49700 120.05600 1.000 108.70041 229 TYR C O 1
ATOM 5488 N N . ALA C 1 229 ? 96.34600 125.94200 118.37600 1.000 110.00560 230 ALA C N 1
ATOM 5489 C CA . ALA C 1 229 ? 95.64200 126.87000 119.25700 1.000 110.00560 230 ALA C CA 1
ATOM 5490 C C . ALA C 1 229 ? 94.39400 126.22600 119.85300 1.000 110.00560 230 ALA C C 1
ATOM 5491 O O . ALA C 1 229 ? 94.09900 126.39500 121.04300 1.000 110.00560 230 ALA C O 1
ATOM 5493 N N . VAL C 1 230 ? 93.64700 125.48300 119.03200 1.000 109.30868 231 VAL C N 1
ATOM 5494 C CA . VAL C 1 230 ? 92.44400 124.80300 119.50300 1.000 109.30868 231 VAL C CA 1
ATOM 5495 C C . VAL C 1 230 ? 92.78800 123.76900 120.56000 1.000 109.30868 231 VAL C C 1
ATOM 5496 O O . VAL C 1 230 ? 92.07100 123.62900 121.55600 1.000 109.30868 231 VAL C O 1
ATOM 5500 N N . THR C 1 231 ? 93.87800 123.02400 120.36500 1.000 109.96762 232 THR C N 1
ATOM 5501 C CA . THR C 1 231 ? 94.29300 122.06000 121.38000 1.000 109.96762 232 THR C CA 1
ATOM 5502 C C . THR C 1 231 ? 94.65900 122.74400 122.69100 1.000 109.96762 232 THR C C 1
ATOM 5503 O O . THR C 1 231 ? 94.30600 122.24600 123.76900 1.000 109.96762 232 THR C O 1
ATOM 5507 N N . ILE C 1 232 ? 95.36400 123.87600 122.62300 1.000 110.00287 233 ILE C N 1
ATOM 5508 C CA . ILE C 1 232 ? 95.68700 124.60900 123.84700 1.000 110.00287 233 ILE C CA 1
ATOM 5509 C C . ILE C 1 232 ? 94.41200 125.05500 124.55500 1.000 110.00287 233 ILE C C 1
ATOM 5510 O O . ILE C 1 232 ? 94.28200 124.93000 125.78300 1.000 110.00287 233 ILE C O 1
ATOM 5515 N N . VAL C 1 233 ? 93.45200 125.58100 123.79100 1.000 110.24982 234 VAL C N 1
ATOM 5516 C CA . VAL C 1 233 ? 92.18700 126.01600 124.37800 1.000 110.24982 234 VAL C CA 1
ATOM 5517 C C . VAL C 1 233 ? 91.44200 124.84000 125.00000 1.000 110.24982 234 VAL C C 1
ATOM 5518 O O . VAL C 1 233 ? 90.83400 124.97700 126.06700 1.000 110.24982 234 VAL C O 1
ATOM 5522 N N . ILE C 1 234 ? 91.47100 123.67600 124.34900 1.000 109.86289 235 ILE C N 1
ATOM 5523 C CA . ILE C 1 234 ? 90.80200 122.49500 124.88700 1.000 109.86289 235 ILE C CA 1
ATOM 5524 C C . ILE C 1 234 ? 91.44100 122.07200 126.20200 1.000 109.86289 235 ILE C C 1
ATOM 5525 O O . ILE C 1 234 ? 90.74700 121.70000 127.15500 1.000 109.86289 235 ILE C O 1
ATOM 5530 N N . VAL C 1 235 ? 92.77300 122.11400 126.27300 1.000 110.40462 236 VAL C N 1
ATOM 5531 C CA . VAL C 1 235 ? 93.45100 121.76900 127.52000 1.000 110.40462 236 VAL C CA 1
ATOM 5532 C C . VAL C 1 235 ? 93.05600 122.73700 128.62900 1.000 110.40462 236 VAL C C 1
ATOM 5533 O O . VAL C 1 235 ? 92.78600 122.32700 129.76700 1.000 110.40462 236 VAL C O 1
ATOM 5537 N N . GLY C 1 236 ? 93.01500 124.03400 128.31800 1.000 116.72219 237 GLY C N 1
ATOM 5538 C CA . GLY C 1 236 ? 92.59500 125.00600 129.31700 1.000 116.72219 237 GLY C CA 1
ATOM 5539 C C . GLY C 1 236 ? 91.17000 124.78200 129.79100 1.000 116.72219 237 GLY C C 1
ATOM 5540 O O . GLY C 1 236 ? 90.88200 124.85600 130.99200 1.000 116.72219 237 GLY C O 1
ATOM 5541 N N . MET C 1 237 ? 90.25800 124.50300 128.85600 1.000 121.51709 238 MET C N 1
ATOM 5542 C CA . MET C 1 237 ? 88.87200 124.23300 129.22100 1.000 121.51709 238 MET C CA 1
ATOM 5543 C C . MET C 1 237 ? 88.75200 122.97900 130.07400 1.000 121.51709 238 MET C C 1
ATOM 5544 O O . MET C 1 237 ? 87.95700 122.94800 131.01900 1.000 121.51709 238 MET C O 1
ATOM 5549 N N . ASN C 1 238 ? 89.51900 121.93500 129.75300 1.000 122.56996 239 ASN C N 1
ATOM 5550 C CA . ASN C 1 238 ? 89.49900 120.72400 130.56500 1.000 122.56996 239 ASN C CA 1
ATOM 5551 C C . ASN C 1 238 ? 90.00300 121.00100 131.97500 1.000 122.56996 239 ASN C C 1
ATOM 5552 O O . ASN C 1 238 ? 89.44000 120.49300 132.95200 1.000 122.56996 239 ASN C O 1
ATOM 5557 N N . TYR C 1 239 ? 91.06400 121.80000 132.09800 1.000 120.82910 240 TYR C N 1
ATOM 5558 C CA . TYR C 1 239 ? 91.55800 122.16200 133.42300 1.000 120.82910 240 TYR C CA 1
ATOM 5559 C C . TYR C 1 239 ? 90.49700 122.91700 134.21300 1.000 120.82910 240 TYR C C 1
ATOM 5560 O O . TYR C 1 239 ? 90.26900 122.63600 135.39800 1.000 120.82910 240 TYR C O 1
ATOM 5569 N N . ALA C 1 240 ? 89.82700 123.87200 133.56500 1.000 128.20396 241 ALA C N 1
ATOM 5570 C CA . ALA C 1 240 ? 88.78000 124.63300 134.23900 1.000 128.20396 241 ALA C CA 1
ATOM 5571 C C . ALA C 1 240 ? 87.63100 123.72600 134.66900 1.000 128.20396 241 ALA C C 1
ATOM 5572 O O . ALA C 1 240 ? 87.10100 123.85700 135.77800 1.000 128.20396 241 ALA C O 1
ATOM 5574 N N . PHE C 1 241 ? 87.23300 122.79800 133.79600 1.000 133.26660 242 PHE C N 1
ATOM 5575 C CA . PHE C 1 241 ? 86.13200 121.89600 134.11500 1.000 133.26660 242 PHE C CA 1
ATOM 5576 C C . PHE C 1 241 ? 86.48400 120.98200 135.28100 1.000 133.26660 242 PHE C C 1
ATOM 5577 O O . PHE C 1 241 ? 85.64900 120.73600 136.16000 1.000 133.26660 242 PHE C O 1
ATOM 5585 N N . ILE C 1 242 ? 87.71300 120.46300 135.30600 1.000 130.69669 243 ILE C N 1
ATOM 5586 C CA . ILE C 1 242 ? 88.11500 119.60400 136.41400 1.000 130.69669 243 ILE C CA 1
ATOM 5587 C C . ILE C 1 242 ? 88.18300 120.39700 137.71200 1.000 130.69669 243 ILE C C 1
ATOM 5588 O O . ILE C 1 242 ? 87.79400 119.89400 138.77400 1.000 130.69669 243 ILE C O 1
ATOM 5593 N N . THR C 1 243 ? 88.66600 121.64100 137.65800 1.000 136.26976 244 THR C N 1
ATOM 5594 C CA . THR C 1 243 ? 88.66800 122.47800 138.85300 1.000 136.26976 244 THR C CA 1
ATOM 5595 C C . THR C 1 243 ? 87.24800 122.71500 139.35600 1.000 136.26976 244 THR C C 1
ATOM 5596 O O . THR C 1 243 ? 86.98400 122.64600 140.56300 1.000 136.26976 244 THR C O 1
ATOM 5600 N N . TRP C 1 244 ? 86.32000 122.98900 138.43700 1.000 142.90599 245 TRP C N 1
ATOM 5601 C CA . TRP C 1 244 ? 84.92300 123.18700 138.81200 1.000 142.90599 245 TRP C CA 1
ATOM 5602 C C . TRP C 1 244 ? 84.34700 121.93200 139.45600 1.000 142.90599 245 TRP C C 1
ATOM 5603 O O . TRP C 1 244 ? 83.63300 122.00700 140.46300 1.000 142.90599 245 TRP C O 1
ATOM 5614 N N . LEU C 1 245 ? 84.63800 120.76700 138.87500 1.000 143.95478 246 LEU C N 1
ATOM 5615 C CA . LEU C 1 245 ? 84.12600 119.51600 139.42400 1.000 143.95478 246 LEU C CA 1
ATOM 5616 C C . LEU C 1 245 ? 84.68200 119.25300 140.81700 1.000 143.95478 246 LEU C C 1
ATOM 5617 O O . LEU C 1 245 ? 83.94700 118.82700 141.71500 1.000 143.95478 246 LEU C O 1
ATOM 5622 N N . VAL C 1 246 ? 85.97900 119.50100 141.01600 1.000 146.84560 247 VAL C N 1
ATOM 5623 C CA . VAL C 1 246 ? 86.57700 119.30600 142.33300 1.000 146.84560 247 VAL C CA 1
ATOM 5624 C C . VAL C 1 246 ? 85.95800 120.25800 143.34800 1.000 146.84560 247 VAL C C 1
ATOM 5625 O O . VAL C 1 246 ? 85.65800 119.86700 144.48300 1.000 146.84560 247 VAL C O 1
ATOM 5629 N N . LYS C 1 247 ? 85.75900 121.52100 142.96100 1.000 154.60155 248 LYS C N 1
ATOM 5630 C CA . LYS C 1 247 ? 85.14800 122.48500 143.87100 1.000 154.60155 248 LYS C CA 1
ATOM 5631 C C . LYS C 1 247 ? 83.72600 122.07700 144.23500 1.000 154.60155 248 LYS C C 1
ATOM 5632 O O . LYS C 1 247 ? 83.31800 122.19700 145.39600 1.000 154.60155 248 LYS C O 1
ATOM 5634 N N . SER C 1 248 ? 82.95600 121.59700 143.25500 1.000 155.53209 249 SER C N 1
ATOM 5635 C CA . SER C 1 248 ? 81.59400 121.15100 143.53300 1.000 155.53209 249 SER C CA 1
ATOM 5636 C C . SER C 1 248 ? 81.58700 119.93500 144.45100 1.000 155.53209 249 SER C C 1
ATOM 5637 O O . SER C 1 248 ? 80.75000 119.83700 145.35700 1.000 155.53209 249 SER C O 1
ATOM 5640 N N . ARG C 1 249 ? 82.50500 118.99300 144.22700 1.000 162.50842 250 ARG C N 1
ATOM 5641 C CA . ARG C 1 249 ? 82.57500 117.81000 145.07900 1.000 162.50842 250 ARG C CA 1
ATOM 5642 C C . ARG C 1 249 ? 82.95900 118.17800 146.50600 1.000 162.50842 250 ARG C C 1
ATOM 5643 O O . ARG C 1 249 ? 82.40700 117.62500 147.46500 1.000 162.50842 250 ARG C O 1
ATOM 5651 N N . LEU C 1 250 ? 83.89900 119.10400 146.66700 1.000 164.33930 251 LEU C N 1
ATOM 5652 C CA . LEU C 1 250 ? 84.33600 119.52800 147.99200 1.000 164.33930 251 LEU C CA 1
ATOM 5653 C C . LEU C 1 250 ? 83.25000 120.33300 148.69900 1.000 164.33930 251 LEU C C 1
ATOM 5654 O O . LEU C 1 250 ? 82.91800 120.06500 149.85400 1.000 164.33930 251 LEU C O 1
ATOM 5656 N N . ASN D 1 2 ? 136.16300 90.94100 103.14900 1.000 143.48061 3 ASN D N 1
ATOM 5657 C CA . ASN D 1 2 ? 135.59100 92.14000 103.74900 1.000 143.48061 3 ASN D CA 1
ATOM 5658 C C . ASN D 1 2 ? 134.44700 91.77300 104.68700 1.000 143.48061 3 ASN D C 1
ATOM 5659 O O . ASN D 1 2 ? 134.13500 92.51000 105.62500 1.000 143.48061 3 ASN D O 1
ATOM 5664 N N . PHE D 1 3 ? 133.82100 90.62200 104.42900 1.000 142.74807 4 PHE D N 1
ATOM 5665 C CA . PHE D 1 3 ? 132.73800 90.16500 105.29200 1.000 142.74807 4 PHE D CA 1
ATOM 5666 C C . PHE D 1 3 ? 133.23900 89.92700 106.71100 1.000 142.74807 4 PHE D C 1
ATOM 5667 O O . PHE D 1 3 ? 132.57800 90.29900 107.68500 1.000 142.74807 4 PHE D O 1
ATOM 5675 N N . ARG D 1 4 ? 134.41400 89.30900 106.84400 1.000 144.79883 5 ARG D N 1
ATOM 5676 C CA . ARG D 1 4 ? 135.01400 89.13700 108.16300 1.000 144.79883 5 ARG D CA 1
ATOM 5677 C C . ARG D 1 4 ? 135.35200 90.48300 108.79100 1.000 144.79883 5 ARG D C 1
ATOM 5678 O O . ARG D 1 4 ? 135.18300 90.67600 110.00300 1.000 144.79883 5 ARG D O 1
ATOM 5686 N N . GLY D 1 5 ? 135.84300 91.42400 107.98000 1.000 137.11898 6 GLY D N 1
ATOM 5687 C CA . GLY D 1 5 ? 136.16000 92.74500 108.49200 1.000 137.11898 6 GLY D CA 1
ATOM 5688 C C . GLY D 1 5 ? 134.94700 93.48700 109.01300 1.000 137.11898 6 GLY D C 1
ATOM 5689 O O . GLY D 1 5 ? 135.06100 94.29900 109.93300 1.000 137.11898 6 GLY D O 1
ATOM 5690 N N . HIS D 1 6 ? 133.78000 93.24700 108.41600 1.000 133.24815 7 HIS D N 1
ATOM 5691 C CA . HIS D 1 6 ? 132.54500 93.80000 108.96000 1.000 133.24815 7 HIS D CA 1
ATOM 5692 C C . HIS D 1 6 ? 132.05000 93.02000 110.17100 1.000 133.24815 7 HIS D C 1
ATOM 5693 O O . HIS D 1 6 ? 131.50300 93.61700 111.10500 1.000 133.24815 7 HIS D O 1
ATOM 5700 N N . ALA D 1 7 ? 132.23600 91.69900 110.17800 1.000 132.95328 8 ALA D N 1
ATOM 5701 C CA . ALA D 1 7 ? 131.63800 90.86100 111.21200 1.000 132.95328 8 ALA D CA 1
ATOM 5702 C C . ALA D 1 7 ? 132.37700 90.96200 112.54100 1.000 132.95328 8 ALA D C 1
ATOM 5703 O O . ALA D 1 7 ? 131.74600 90.91400 113.60400 1.000 132.95328 8 ALA D O 1
ATOM 5705 N N . LEU D 1 8 ? 133.70400 91.08600 112.50700 1.000 133.70070 9 LEU D N 1
ATOM 5706 C CA . LEU D 1 8 ? 134.47100 91.12600 113.75300 1.000 133.70070 9 LEU D CA 1
ATOM 5707 C C . LEU D 1 8 ? 134.05800 92.27400 114.67100 1.000 133.70070 9 LEU D C 1
ATOM 5708 O O . LEU D 1 8 ? 133.84000 92.02600 115.87300 1.000 133.70070 9 LEU D O 1
ATOM 5713 N N . PRO D 1 9 ? 133.92900 93.52300 114.20300 1.000 128.08330 10 PRO D N 1
ATOM 5714 C CA . PRO D 1 9 ? 133.42400 94.57400 115.09800 1.000 128.08330 10 PRO D CA 1
ATOM 5715 C C . PRO D 1 9 ? 132.03700 94.28300 115.63100 1.000 128.08330 10 PRO D C 1
ATOM 5716 O O . PRO D 1 9 ? 131.71700 94.70000 116.74900 1.000 128.08330 10 PRO D O 1
ATOM 5720 N N . GLY D 1 10 ? 131.19900 93.58300 114.86400 1.000 127.17953 11 GLY D N 1
ATOM 5721 C CA . GLY D 1 10 ? 129.89300 93.20600 115.37800 1.000 127.17953 11 GLY D CA 1
ATOM 5722 C C . GLY D 1 10 ? 129.99500 92.32500 116.60700 1.000 127.17953 11 GLY D C 1
ATOM 5723 O O . GLY D 1 10 ? 129.31800 92.55700 117.61200 1.000 127.17953 11 GLY D O 1
ATOM 5724 N N . THR D 1 11 ? 130.85900 91.31000 116.54800 1.000 126.75724 12 THR D N 1
ATOM 5725 C CA . THR D 1 11 ? 131.07500 90.45300 117.70900 1.000 126.75724 12 THR D CA 1
ATOM 5726 C C . THR D 1 11 ? 131.65600 91.24300 118.87400 1.000 126.75724 12 THR D C 1
ATOM 5727 O O . THR D 1 11 ? 131.24100 91.06000 120.02700 1.000 126.75724 12 THR D O 1
ATOM 5731 N N . PHE D 1 12 ? 132.61900 92.12600 118.59400 1.000 128.00978 13 PHE D N 1
ATOM 5732 C CA . PHE D 1 12 ? 133.21200 92.92700 119.66300 1.000 128.00978 13 PHE D CA 1
ATOM 5733 C C . PHE D 1 12 ? 132.15700 93.77600 120.36300 1.000 128.00978 13 PHE D C 1
ATOM 5734 O O . PHE D 1 12 ? 132.08100 93.80400 121.59800 1.000 128.00978 13 PHE D O 1
ATOM 5742 N N . PHE D 1 13 ? 131.32300 94.46800 119.58400 1.000 113.97508 14 PHE D N 1
ATOM 5743 C CA . PHE D 1 13 ? 130.30000 95.32400 120.17000 1.000 113.97508 14 PHE D CA 1
ATOM 5744 C C . PHE D 1 13 ? 129.25000 94.50900 120.90900 1.000 113.97508 14 PHE D C 1
ATOM 5745 O O . PHE D 1 13 ? 128.75800 94.93200 121.95900 1.000 113.97508 14 PHE D O 1
ATOM 5753 N N . PHE D 1 14 ? 128.88700 93.33900 120.37800 1.000 112.90366 15 PHE D N 1
ATOM 5754 C CA . PHE D 1 14 ? 127.91900 92.49200 121.06500 1.000 112.90366 15 PHE D CA 1
ATOM 5755 C C . PHE D 1 14 ? 128.44400 92.06800 122.43100 1.000 112.90366 15 PHE D C 1
ATOM 5756 O O . PHE D 1 14 ? 127.73200 92.15600 123.44300 1.000 112.90366 15 PHE D O 1
ATOM 5764 N N . ILE D 1 15 ? 129.70300 91.62700 122.48100 1.000 116.52284 16 ILE D N 1
ATOM 5765 C CA . ILE D 1 15 ? 130.29700 91.20900 123.74800 1.000 116.52284 16 ILE D CA 1
ATOM 5766 C C . ILE D 1 15 ? 130.37300 92.38100 124.71700 1.000 116.52284 16 ILE D C 1
ATOM 5767 O O . ILE D 1 15 ? 130.04800 92.24600 125.90500 1.000 116.52284 16 ILE D O 1
ATOM 5772 N N . ILE D 1 16 ? 130.80200 93.54900 124.23000 1.000 112.94063 17 ILE D N 1
ATOM 5773 C CA . ILE D 1 16 ? 130.93300 94.71100 125.10300 1.000 112.94063 17 ILE D CA 1
ATOM 5774 C C . ILE D 1 16 ? 129.57600 95.12700 125.65700 1.000 112.94063 17 ILE D C 1
ATOM 5775 O O . ILE D 1 16 ? 129.44700 95.44100 126.84600 1.000 112.94063 17 ILE D O 1
ATOM 5780 N N . GLY D 1 17 ? 128.54600 95.14100 124.80900 1.000 109.64652 18 GLY D N 1
ATOM 5781 C CA . GLY D 1 17 ? 127.22000 95.50400 125.27800 1.000 109.64652 18 GLY D CA 1
ATOM 5782 C C . GLY D 1 17 ? 126.68000 94.53300 126.30800 1.000 109.64652 18 GLY D C 1
ATOM 5783 O O . GLY D 1 17 ? 126.10600 94.94500 127.32100 1.000 109.64652 18 GLY D O 1
ATOM 5784 N N . LEU D 1 18 ? 126.85800 93.23000 126.06800 1.000 112.40855 19 LEU D N 1
ATOM 5785 C CA . LEU D 1 18 ? 126.41400 92.24600 127.05100 1.000 112.40855 19 LEU D CA 1
ATOM 5786 C C . LEU D 1 18 ? 127.13700 92.43100 128.37800 1.000 112.40855 19 LEU D C 1
ATOM 5787 O O . LEU D 1 18 ? 126.51100 92.40000 129.44700 1.000 112.40855 19 LEU D O 1
ATOM 5792 N N . TRP D 1 19 ? 128.45600 92.63900 128.33000 1.000 122.70681 20 TRP D N 1
ATOM 5793 C CA . TRP D 1 19 ? 129.21900 92.81000 129.56100 1.000 122.70681 20 TRP D CA 1
ATOM 5794 C C . TRP D 1 19 ? 128.77800 94.05900 130.31500 1.000 122.70681 20 TRP D C 1
ATOM 5795 O O . TRP D 1 19 ? 128.62200 94.02800 131.54000 1.000 122.70681 20 TRP D O 1
ATOM 5806 N N . TRP D 1 20 ? 128.57200 95.16700 129.59900 1.000 113.45321 21 TRP D N 1
ATOM 5807 C CA . TRP D 1 20 ? 128.15400 96.40400 130.25200 1.000 113.45321 21 TRP D CA 1
ATOM 5808 C C . TRP D 1 20 ? 126.76500 96.27300 130.86300 1.000 113.45321 21 TRP D C 1
ATOM 5809 O O . TRP D 1 20 ? 126.52400 96.75500 131.97700 1.000 113.45321 21 TRP D O 1
ATOM 5820 N N . CYS D 1 21 ? 125.83600 95.63100 130.15000 1.000 116.68341 22 CYS D N 1
ATOM 5821 C CA . CYS D 1 21 ? 124.50000 95.43200 130.70100 1.000 116.68341 22 CYS D CA 1
ATOM 5822 C C . CYS D 1 21 ? 124.54800 94.57200 131.95700 1.000 116.68341 22 CYS D C 1
ATOM 5823 O O . CYS D 1 21 ? 123.90200 94.89200 132.96600 1.000 116.68341 22 CYS D O 1
ATOM 5826 N N . THR D 1 22 ? 125.32100 93.48300 131.91900 1.000 118.13960 23 THR D N 1
ATOM 5827 C CA . THR D 1 22 ? 125.45000 92.62600 133.09200 1.000 118.13960 23 THR D CA 1
ATOM 5828 C C . THR D 1 22 ? 126.05600 93.39100 134.26100 1.000 118.13960 23 THR D C 1
ATOM 5829 O O . THR D 1 22 ? 125.59600 93.27100 135.40200 1.000 118.13960 23 THR D O 1
ATOM 5833 N N . LYS D 1 23 ? 127.09000 94.19200 133.99000 1.000 119.91483 24 LYS D N 1
ATOM 5834 C CA . LYS D 1 23 ? 127.72200 94.97600 135.04500 1.000 119.91483 24 LYS D CA 1
ATOM 5835 C C . LYS D 1 23 ? 126.74300 95.96200 135.66700 1.000 119.91483 24 LYS D C 1
ATOM 5836 O O . LYS D 1 23 ? 126.68700 96.09800 136.89400 1.000 119.91483 24 LYS D O 1
ATOM 5842 N N . SER D 1 24 ? 125.96500 96.66000 134.83800 1.000 116.17300 25 SER D N 1
ATOM 5843 C CA . SER D 1 24 ? 125.01400 97.63400 135.36600 1.000 116.17300 25 SER D CA 1
ATOM 5844 C C . SER D 1 24 ? 123.94600 96.96100 136.21900 1.000 116.17300 25 SER D C 1
ATOM 5845 O O . SER D 1 24 ? 123.61500 97.44600 137.31000 1.000 116.17300 25 SER D O 1
ATOM 5848 N N . ILE D 1 25 ? 123.40000 95.84100 135.74100 1.000 120.06750 26 ILE D N 1
ATOM 5849 C CA . ILE D 1 25 ? 122.36900 95.14400 136.50400 1.000 120.06750 26 ILE D CA 1
ATOM 5850 C C . ILE D 1 25 ? 122.93700 94.63300 137.82300 1.000 120.06750 26 ILE D C 1
ATOM 5851 O O . ILE D 1 25 ? 122.29400 94.73600 138.87500 1.000 120.06750 26 ILE D O 1
ATOM 5856 N N . LEU D 1 26 ? 124.15100 94.07800 137.78700 1.000 129.15749 27 LEU D N 1
ATOM 5857 C CA . LEU D 1 26 ? 124.77600 93.58300 139.00800 1.000 129.15749 27 LEU D CA 1
ATOM 5858 C C . LEU D 1 26 ? 125.04000 94.71300 139.99400 1.000 129.15749 27 LEU D C 1
ATOM 5859 O O . LEU D 1 26 ? 124.87200 94.54000 141.20500 1.000 129.15749 27 LEU D O 1
ATOM 5864 N N . LYS D 1 27 ? 125.46400 95.87700 139.49500 1.000 129.78133 28 LYS D N 1
ATOM 5865 C CA . LYS D 1 27 ? 125.69400 97.01700 140.37600 1.000 129.78133 28 LYS D CA 1
ATOM 5866 C C . LYS D 1 27 ? 124.39700 97.48400 141.02400 1.000 129.78133 28 LYS D C 1
ATOM 5867 O O . LYS D 1 27 ? 124.37000 97.80000 142.22000 1.000 129.78133 28 LYS D O 1
ATOM 5870 N N . TYR D 1 28 ? 123.31000 97.53800 140.25000 1.000 130.53968 29 TYR D N 1
ATOM 5871 C CA . TYR D 1 28 ? 122.02600 97.92300 140.82800 1.000 130.53968 29 TYR D CA 1
ATOM 5872 C C . TYR D 1 28 ? 121.57000 96.91500 141.87700 1.000 130.53968 29 TYR D C 1
ATOM 5873 O O . TYR D 1 28 ? 121.05000 97.29500 142.93400 1.000 130.53968 29 TYR D O 1
ATOM 5882 N N . ILE D 1 29 ? 121.76200 95.62300 141.60400 1.000 138.71056 30 ILE D N 1
ATOM 5883 C CA . ILE D 1 29 ? 121.38500 94.59500 142.56900 1.000 138.71056 30 ILE D CA 1
ATOM 5884 C C . ILE D 1 29 ? 122.22400 94.71400 143.83500 1.000 138.71056 30 ILE D C 1
ATOM 5885 O O . ILE D 1 29 ? 121.71200 94.56100 144.95000 1.000 138.71056 30 ILE D O 1
ATOM 5890 N N . CYS D 1 30 ? 123.52200 94.99000 143.68700 1.000 150.14505 31 CYS D N 1
ATOM 5891 C CA . CYS D 1 30 ? 124.37900 95.19100 144.85000 1.000 150.14505 31 CYS D CA 1
ATOM 5892 C C . CYS D 1 30 ? 123.94000 96.39800 145.66500 1.000 150.14505 31 CYS D C 1
ATOM 5893 O O . CYS D 1 30 ? 123.97000 96.35700 146.90000 1.000 150.14505 31 CYS D O 1
ATOM 5896 N N . LYS D 1 31 ? 123.54200 97.48100 144.99600 1.000 144.29717 32 LYS D N 1
ATOM 5897 C CA . LYS D 1 31 ? 123.00300 98.63200 145.71200 1.000 144.29717 32 LYS D CA 1
ATOM 5898 C C . LYS D 1 31 ? 121.73800 98.26200 146.47600 1.000 144.29717 32 LYS D C 1
ATOM 5899 O O . LYS D 1 31 ? 121.56000 98.67600 147.62800 1.000 144.29717 32 LYS D O 1
ATOM 5905 N N . LYS D 1 32 ? 120.85100 97.48200 145.85400 1.000 147.82847 33 LYS D N 1
ATOM 5906 C CA . LYS D 1 32 ? 119.65700 97.02300 146.55600 1.000 147.82847 33 LYS D CA 1
ATOM 5907 C C . LYS D 1 32 ? 119.99200 96.00800 147.64300 1.000 147.82847 33 LYS D C 1
ATOM 5908 O O . LYS D 1 32 ? 119.18600 95.79200 148.55500 1.000 147.82847 33 LYS D O 1
ATOM 5914 N N . GLN D 1 33 ? 121.16300 95.37800 147.56300 1.000 165.54239 34 GLN D N 1
ATOM 5915 C CA . GLN D 1 33 ? 121.52400 94.33500 148.51400 1.000 165.54239 34 GLN D CA 1
ATOM 5916 C C . GLN D 1 33 ? 121.74800 94.92500 149.90000 1.000 165.54239 34 GLN D C 1
ATOM 5917 O O . GLN D 1 33 ? 122.17400 96.07500 150.04100 1.000 165.54239 34 GLN D O 1
ATOM 5923 N N . LYS D 1 34 ? 121.44900 94.12700 150.92700 1.000 173.80189 35 LYS D N 1
ATOM 5924 C CA . LYS D 1 34 ? 121.55200 94.60700 152.30100 1.000 173.80189 35 LYS D CA 1
ATOM 5925 C C . LYS D 1 34 ? 123.00500 94.70600 152.75000 1.000 173.80189 35 LYS D C 1
ATOM 5926 O O . LYS D 1 34 ? 123.38900 95.65400 153.44500 1.000 173.80189 35 LYS D O 1
ATOM 5928 N N . ARG D 1 35 ? 123.83000 93.73100 152.37000 1.000 179.14321 36 ARG D N 1
ATOM 5929 C CA . ARG D 1 35 ? 125.19100 93.68600 152.89500 1.000 179.14321 36 ARG D CA 1
ATOM 5930 C C . ARG D 1 35 ? 126.11900 93.11300 151.82200 1.000 179.14321 36 ARG D C 1
ATOM 5931 O O . ARG D 1 35 ? 125.73900 93.03500 150.64800 1.000 179.14321 36 ARG D O 1
ATOM 5933 N N . THR D 1 36 ? 127.32800 92.72200 152.22700 1.000 187.10625 37 THR D N 1
ATOM 5934 C CA . THR D 1 36 ? 128.35100 92.24700 151.30400 1.000 187.10625 37 THR D CA 1
ATOM 5935 C C . THR D 1 36 ? 128.29100 90.73400 151.13200 1.000 187.10625 37 THR D C 1
ATOM 5936 O O . THR D 1 36 ? 129.30900 90.09700 150.84000 1.000 187.10625 37 THR D O 1
ATOM 5938 N N . CYS D 1 37 ? 127.10600 90.15200 151.32200 1.000 190.16211 38 CYS D N 1
ATOM 5939 C CA . CYS D 1 37 ? 126.93600 88.70500 151.29300 1.000 190.16211 38 CYS D CA 1
ATOM 5940 C C . CYS D 1 37 ? 127.38700 88.10000 149.96900 1.000 190.16211 38 CYS D C 1
ATOM 5941 O O . CYS D 1 37 ? 128.09400 87.08800 149.95800 1.000 190.16211 38 CYS D O 1
ATOM 5944 N N . TYR D 1 38 ? 126.99900 88.71000 148.85000 1.000 185.86614 39 TYR D N 1
ATOM 5945 C CA . TYR D 1 38 ? 127.31000 88.12700 147.55000 1.000 185.86614 39 TYR D CA 1
ATOM 5946 C C . TYR D 1 38 ? 128.05400 89.08800 146.63000 1.000 185.86614 39 TYR D C 1
ATOM 5947 O O . TYR D 1 38 ? 128.93800 88.66600 145.87600 1.000 185.86614 39 TYR D O 1
ATOM 5949 N N . LEU D 1 39 ? 127.71100 90.37700 146.67300 1.000 177.24862 40 LEU D N 1
ATOM 5950 C CA . LEU D 1 39 ? 128.25800 91.34100 145.72500 1.000 177.24862 40 LEU D CA 1
ATOM 5951 C C . LEU D 1 39 ? 128.76100 92.62700 146.37000 1.000 177.24862 40 LEU D C 1
ATOM 5952 O O . LEU D 1 39 ? 129.20700 93.52400 145.64700 1.000 177.24862 40 LEU D O 1
ATOM 5954 N N . GLY D 1 40 ? 128.70200 92.74200 147.69700 1.000 177.20534 41 GLY D N 1
ATOM 5955 C CA . GLY D 1 40 ? 129.06200 93.99900 148.33600 1.000 177.20534 41 GLY D CA 1
ATOM 5956 C C . GLY D 1 40 ? 130.54200 94.32000 148.24000 1.000 177.20534 41 GLY D C 1
ATOM 5957 O O . GLY D 1 40 ? 130.94300 95.48000 148.37300 1.000 177.20534 41 GLY D O 1
ATOM 5958 N N . SER D 1 41 ? 131.37400 93.30300 148.02700 1.000 171.60113 42 SER D N 1
ATOM 5959 C CA . SER D 1 41 ? 132.81400 93.51200 147.93900 1.000 171.60113 42 SER D CA 1
ATOM 5960 C C . SER D 1 41 ? 133.15200 94.43100 146.77200 1.000 171.60113 42 SER D C 1
ATOM 5961 O O . SER D 1 41 ? 132.63800 94.25600 145.66300 1.000 171.60113 42 SER D O 1
ATOM 5964 N N . LYS D 1 42 ? 134.01900 95.41300 147.02300 1.000 164.58211 43 LYS D N 1
ATOM 5965 C CA . LYS D 1 42 ? 134.41300 96.37200 145.99900 1.000 164.58211 43 LYS D CA 1
ATOM 5966 C C . LYS D 1 42 ? 135.68900 95.97600 145.27000 1.000 164.58211 43 LYS D C 1
ATOM 5967 O O . LYS D 1 42 ? 135.92800 96.46300 144.15700 1.000 164.58211 43 LYS D O 1
ATOM 5970 N N . THR D 1 43 ? 136.51200 95.11300 145.87000 1.000 164.48049 44 THR D N 1
ATOM 5971 C CA . THR D 1 43 ? 137.69600 94.61800 145.17800 1.000 164.48049 44 THR D CA 1
ATOM 5972 C C . THR D 1 43 ? 137.31800 93.84900 143.92200 1.000 164.48049 44 THR D C 1
ATOM 5973 O O . THR D 1 43 ? 138.03200 93.91400 142.91300 1.000 164.48049 44 THR D O 1
ATOM 5977 N N . LEU D 1 44 ? 136.20200 93.11800 143.96400 1.000 162.46717 45 LEU D N 1
ATOM 5978 C CA . LEU D 1 44 ? 135.72200 92.42800 142.77200 1.000 162.46717 45 LEU D CA 1
ATOM 5979 C C . LEU D 1 44 ? 135.40100 93.41700 141.65900 1.000 162.46717 45 LEU D C 1
ATOM 5980 O O . LEU D 1 44 ? 135.74500 93.18400 140.49500 1.000 162.46717 45 LEU D O 1
ATOM 5985 N N . PHE D 1 45 ? 134.74700 94.53100 141.99900 1.000 160.78980 46 PHE D N 1
ATOM 5986 C CA . PHE D 1 45 ? 134.44500 95.54500 140.99300 1.000 160.78980 46 PHE D CA 1
ATOM 5987 C C . PHE D 1 45 ? 135.71800 96.14900 140.41500 1.000 160.78980 46 PHE D C 1
ATOM 5988 O O . PHE D 1 45 ? 135.80900 96.37900 139.20400 1.000 160.78980 46 PHE D O 1
ATOM 5996 N N . TYR D 1 46 ? 136.71000 96.42100 141.26600 1.000 157.23783 47 TYR D N 1
ATOM 5997 C CA . TYR D 1 46 ? 137.96800 96.97500 140.77200 1.000 157.23783 47 TYR D CA 1
ATOM 5998 C C . TYR D 1 46 ? 138.67000 96.00200 139.83100 1.000 157.23783 47 TYR D C 1
ATOM 5999 O O . TYR D 1 46 ? 139.17400 96.40200 138.77200 1.000 157.23783 47 TYR D O 1
ATOM 6001 N N . ARG D 1 47 ? 138.70600 94.71900 140.19800 1.000 159.61986 48 ARG D N 1
ATOM 6002 C CA . ARG D 1 47 ? 139.31500 93.71900 139.32800 1.000 159.61986 48 ARG D CA 1
ATOM 6003 C C . ARG D 1 47 ? 138.56400 93.60900 138.00700 1.000 159.61986 48 ARG D C 1
ATOM 6004 O O . ARG D 1 47 ? 139.18400 93.49100 136.94300 1.000 159.61986 48 ARG D O 1
ATOM 6012 N N . LEU D 1 48 ? 137.23000 93.64800 138.05600 1.000 154.29512 49 LEU D N 1
ATOM 6013 C CA . LEU D 1 48 ? 136.44300 93.58300 136.83100 1.000 154.29512 49 LEU D CA 1
ATOM 6014 C C . LEU D 1 48 ? 136.71400 94.78400 135.93600 1.000 154.29512 49 LEU D C 1
ATOM 6015 O O . LEU D 1 48 ? 136.81400 94.64200 134.71400 1.000 154.29512 49 LEU D O 1
ATOM 6020 N N . GLU D 1 49 ? 136.83100 95.97600 136.52400 1.000 147.94588 50 GLU D N 1
ATOM 6021 C CA . GLU D 1 49 ? 137.13000 97.16300 135.72800 1.000 147.94588 50 GLU D CA 1
ATOM 6022 C C . GLU D 1 49 ? 138.51000 97.07000 135.08900 1.000 147.94588 50 GLU D C 1
ATOM 6023 O O . GLU D 1 49 ? 138.68600 97.43200 133.91700 1.000 147.94588 50 GLU D O 1
ATOM 6029 N N . ILE D 1 50 ? 139.50200 96.59100 135.84300 1.000 148.10888 51 ILE D N 1
ATOM 6030 C CA . ILE D 1 50 ? 140.84200 96.43500 135.28300 1.000 148.10888 51 ILE D CA 1
ATOM 6031 C C . ILE D 1 50 ? 140.82500 95.43600 134.13300 1.000 148.10888 51 ILE D C 1
ATOM 6032 O O . ILE D 1 50 ? 141.42200 95.67200 133.07300 1.000 148.10888 51 ILE D O 1
ATOM 6037 N N . LEU D 1 51 ? 140.13500 94.30700 134.32000 1.000 146.15071 52 LEU D N 1
ATOM 6038 C CA . LEU D 1 51 ? 140.04000 93.31100 133.25800 1.000 146.15071 52 LEU D CA 1
ATOM 6039 C C . LEU D 1 51 ? 139.31500 93.86600 132.03900 1.000 146.15071 52 LEU D C 1
ATOM 6040 O O . LEU D 1 51 ? 139.70400 93.58500 130.90100 1.000 146.15071 52 LEU D O 1
ATOM 6045 N N . GLU D 1 52 ? 138.25700 94.65100 132.25800 1.000 143.78138 53 GLU D N 1
ATOM 6046 C CA . GLU D 1 52 ? 137.53300 95.25500 131.14600 1.000 143.78138 53 GLU D CA 1
ATOM 6047 C C . GLU D 1 52 ? 138.42800 96.19600 130.35400 1.000 143.78138 53 GLU D C 1
ATOM 6048 O O . GLU D 1 52 ? 138.43600 96.16400 129.11800 1.000 143.78138 53 GLU D O 1
ATOM 6054 N N . GLY D 1 53 ? 139.19300 97.03800 131.05000 1.000 142.98313 54 GLY D N 1
ATOM 6055 C CA . GLY D 1 53 ? 140.11300 97.92400 130.35600 1.000 142.98313 54 GLY D CA 1
ATOM 6056 C C . GLY D 1 53 ? 141.16900 97.16800 129.57300 1.000 142.98313 54 GLY D C 1
ATOM 6057 O O . GLY D 1 53 ? 141.46700 97.50500 128.42100 1.000 142.98313 54 GLY D O 1
ATOM 6058 N N . ILE D 1 54 ? 141.74400 96.12800 130.18400 1.000 142.91693 55 ILE D N 1
ATOM 6059 C CA . ILE D 1 54 ? 142.77200 95.34400 129.50500 1.000 142.91693 55 ILE D CA 1
ATOM 6060 C C . ILE D 1 54 ? 142.19800 94.66600 128.26800 1.000 142.91693 55 ILE D C 1
ATOM 6061 O O . ILE D 1 54 ? 142.82600 94.65400 127.20200 1.000 142.91693 55 ILE D O 1
ATOM 6066 N N . THR D 1 55 ? 140.99600 94.09500 128.38500 1.000 146.29195 56 THR D N 1
ATOM 6067 C CA . THR D 1 55 ? 140.36900 93.44200 127.24100 1.000 146.29195 56 THR D CA 1
ATOM 6068 C C . THR D 1 55 ? 140.03400 94.43500 126.13700 1.000 146.29195 56 THR D C 1
ATOM 6069 O O . THR D 1 55 ? 140.19200 94.11300 124.95600 1.000 146.29195 56 THR D O 1
ATOM 6073 N N . ILE D 1 56 ? 139.56500 95.63300 126.49200 1.000 139.87380 57 ILE D N 1
ATOM 6074 C CA . ILE D 1 56 ? 139.27800 96.64000 125.47500 1.000 139.87380 57 ILE D CA 1
ATOM 6075 C C . ILE D 1 56 ? 140.55100 97.03200 124.73700 1.000 139.87380 57 ILE D C 1
ATOM 6076 O O . ILE D 1 56 ? 140.56500 97.12400 123.50200 1.000 139.87380 57 ILE D O 1
ATOM 6081 N N . VAL D 1 57 ? 141.64100 97.25600 125.47600 1.000 143.73683 58 VAL D N 1
ATOM 6082 C CA . VAL D 1 57 ? 142.90600 97.60900 124.83400 1.000 143.73683 58 VAL D CA 1
ATOM 6083 C C . VAL D 1 57 ? 143.37900 96.47800 123.92900 1.000 143.73683 58 VAL D C 1
ATOM 6084 O O . VAL D 1 57 ? 143.83600 96.71200 122.80200 1.000 143.73683 58 VAL D O 1
ATOM 6088 N N . GLY D 1 58 ? 143.27600 95.23600 124.40600 1.000 150.22558 59 GLY D N 1
ATOM 6089 C CA . GLY D 1 58 ? 143.70900 94.10500 123.60300 1.000 150.22558 59 GLY D CA 1
ATOM 6090 C C . GLY D 1 58 ? 142.89700 93.94400 122.33300 1.000 150.22558 59 GLY D C 1
ATOM 6091 O O . GLY D 1 58 ? 143.44600 93.67800 121.26300 1.000 150.22558 59 GLY D O 1
ATOM 6092 N N . MET D 1 59 ? 141.57400 94.10000 122.43500 1.000 150.21595 60 MET D N 1
ATOM 6093 C CA . MET D 1 59 ? 140.72700 93.99800 121.25200 1.000 150.21595 60 MET D CA 1
ATOM 6094 C C . MET D 1 59 ? 141.01900 95.12100 120.26700 1.000 150.21595 60 MET D C 1
ATOM 6095 O O . MET D 1 59 ? 141.03100 94.89700 119.05200 1.000 150.21595 60 MET D O 1
ATOM 6100 N N . ALA D 1 60 ? 141.25400 96.33700 120.76900 1.000 147.43835 61 ALA D N 1
ATOM 6101 C CA . ALA D 1 60 ? 141.61200 97.43700 119.88000 1.000 147.43835 61 ALA D CA 1
ATOM 6102 C C . ALA D 1 60 ? 142.91700 97.14900 119.14900 1.000 147.43835 61 ALA D C 1
ATOM 6103 O O . ALA D 1 60 ? 143.02000 97.36300 117.93400 1.000 147.43835 61 ALA D O 1
ATOM 6105 N N . LEU D 1 61 ? 143.92200 96.64900 119.87300 1.000 153.07504 62 LEU D N 1
ATOM 6106 C CA . LEU D 1 61 ? 145.19900 96.32000 119.24500 1.000 153.07504 62 LEU D CA 1
ATOM 6107 C C . LEU D 1 61 ? 145.03500 95.21200 118.21200 1.000 153.07504 62 LEU D C 1
ATOM 6108 O O . LEU D 1 61 ? 145.61900 95.26900 117.12200 1.000 153.07504 62 LEU D O 1
ATOM 6113 N N . THR D 1 62 ? 144.24700 94.18700 118.54300 1.000 155.12595 63 THR D N 1
ATOM 6114 C CA . THR D 1 62 ? 144.02600 93.08000 117.61900 1.000 155.12595 63 THR D CA 1
ATOM 6115 C C . THR D 1 62 ? 143.32500 93.55400 116.35300 1.000 155.12595 63 THR D C 1
ATOM 6116 O O . THR D 1 62 ? 143.70300 93.17500 115.23900 1.000 155.12595 63 THR D O 1
ATOM 6120 N N . GLY D 1 63 ? 142.29800 94.39000 116.50800 1.000 153.22389 64 GLY D N 1
ATOM 6121 C CA . GLY D 1 63 ? 141.61100 94.92400 115.34500 1.000 153.22389 64 GLY D CA 1
ATOM 6122 C C . GLY D 1 63 ? 142.50900 95.79600 114.49000 1.000 153.22389 64 GLY D C 1
ATOM 6123 O O . GLY D 1 63 ? 142.46000 95.73300 113.25900 1.000 153.22389 64 GLY D O 1
ATOM 6124 N N . MET D 1 64 ? 143.34000 96.62200 115.12800 1.000 153.76399 65 MET D N 1
ATOM 6125 C CA . MET D 1 64 ? 144.27600 97.46000 114.38800 1.000 153.76399 65 MET D CA 1
ATOM 6126 C C . MET D 1 64 ? 145.25700 96.60900 113.59000 1.000 153.76399 65 MET D C 1
ATOM 6127 O O . MET D 1 64 ? 145.48200 96.84400 112.39600 1.000 153.76399 65 MET D O 1
ATOM 6132 N N . ALA D 1 65 ? 145.84300 95.59900 114.23800 1.000 159.36415 66 ALA D N 1
ATOM 6133 C CA . ALA D 1 65 ? 146.81200 94.74400 113.56100 1.000 159.36415 66 ALA D CA 1
ATOM 6134 C C . ALA D 1 65 ? 146.16500 93.96500 112.42300 1.000 159.36415 66 ALA D C 1
ATOM 6135 O O . ALA D 1 65 ? 146.75300 93.82500 111.34400 1.000 159.36415 66 ALA D O 1
ATOM 6137 N N . GLY D 1 66 ? 144.95700 93.44500 112.64600 1.000 162.41543 67 GLY D N 1
ATOM 6138 C CA . GLY D 1 66 ? 144.27700 92.70700 111.59500 1.000 162.41543 67 GLY D CA 1
ATOM 6139 C C . GLY D 1 66 ? 143.88000 93.58400 110.42300 1.000 162.41543 67 GLY D C 1
ATOM 6140 O O . GLY D 1 66 ? 144.00000 93.17700 109.26400 1.000 162.41543 67 GLY D O 1
ATOM 6141 N N . GLU D 1 67 ? 143.39600 94.79600 110.70500 1.000 158.70016 68 GLU D N 1
ATOM 6142 C CA . GLU D 1 67 ? 142.98700 95.69400 109.63100 1.000 158.70016 68 GLU D CA 1
ATOM 6143 C C . GLU D 1 67 ? 144.17500 96.11500 108.77700 1.000 158.70016 68 GLU D C 1
ATOM 6144 O O . GLU D 1 67 ? 144.07600 96.16600 107.54600 1.000 158.70016 68 GLU D O 1
ATOM 6150 N N . GLN D 1 68 ? 145.30700 96.42100 109.40700 1.000 166.34222 69 GLN D N 1
ATOM 6151 C CA . GLN D 1 68 ? 146.51400 96.77100 108.66300 1.000 166.3422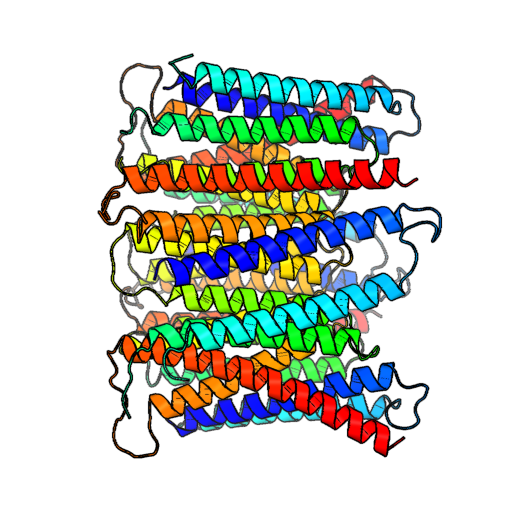2 69 GLN D CA 1
ATOM 6152 C C . GLN D 1 68 ? 147.12900 95.49000 108.11700 1.000 166.34222 69 GLN D C 1
ATOM 6153 O O . GLN D 1 68 ? 147.72700 94.70700 108.85800 1.000 166.34222 69 GLN D O 1
ATOM 6159 N N . PHE D 1 69 ? 146.97400 95.27100 106.81100 1.000 179.03536 70 PHE D N 1
ATOM 6160 C CA . PHE D 1 69 ? 147.54500 94.10300 106.15400 1.000 179.03536 70 PHE D CA 1
ATOM 6161 C C . PHE D 1 69 ? 149.06200 94.12700 106.28600 1.000 179.03536 70 PHE D C 1
ATOM 6162 O O . PHE D 1 69 ? 149.68600 93.10100 106.57400 1.000 179.03536 70 PHE D O 1
ATOM 6170 N N . ILE D 1 70 ? 149.65500 95.29400 106.08100 1.000 185.74233 71 ILE D N 1
ATOM 6171 C CA . ILE D 1 70 ? 151.09300 95.46700 106.29600 1.000 185.74233 71 ILE D CA 1
ATOM 6172 C C . ILE D 1 70 ? 151.34800 95.60900 107.79400 1.000 185.74233 71 ILE D C 1
ATOM 6173 O O . ILE D 1 70 ? 150.73800 96.47800 108.43700 1.000 185.74233 71 ILE D O 1
ATOM 6178 N N . PRO D 1 71 ? 152.22000 94.77900 108.38600 1.000 191.06849 72 PRO D N 1
ATOM 6179 C CA . PRO D 1 71 ? 152.53200 94.82600 109.82000 1.000 191.06849 72 PRO D CA 1
ATOM 6180 C C . PRO D 1 71 ? 153.08600 96.17600 110.26400 1.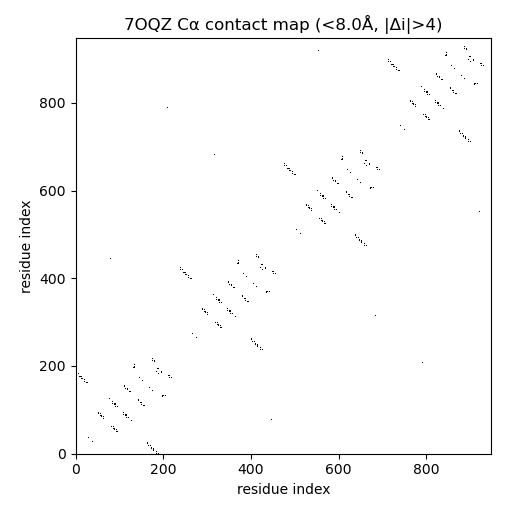000 191.06849 72 PRO D C 1
ATOM 6181 O O . PRO D 1 71 ? 153.69200 96.87000 109.44700 1.000 191.06849 72 PRO D O 1
ATOM 6185 N N . GLY D 1 84 ? 155.02300 110.18900 99.25500 1.000 163.65711 85 GLY D N 1
ATOM 6186 C CA . GLY D 1 84 ? 154.34600 111.37100 98.75300 1.000 163.65711 85 GLY D CA 1
ATOM 6187 C C . GLY D 1 84 ? 153.08900 111.05100 97.96800 1.000 163.65711 85 GLY D C 1
ATOM 6188 O O . GLY D 1 84 ? 152.63600 111.85000 97.14900 1.000 163.65711 85 GLY D O 1
ATOM 6189 N N . HIS D 1 85 ? 152.52400 109.87700 98.22100 1.000 164.18474 86 HIS D N 1
ATOM 6190 C CA . HIS D 1 85 ? 151.30600 109.43900 97.54900 1.000 164.18474 86 HIS D CA 1
ATOM 6191 C C . HIS D 1 85 ? 150.41500 108.78500 98.59900 1.000 164.18474 86 HIS D C 1
ATOM 6192 O O . HIS D 1 85 ? 150.79500 108.64000 99.76600 1.000 164.18474 86 HIS D O 1
ATOM 6199 N N . TRP D 1 86 ? 149.21400 108.37700 98.19400 1.000 164.55595 87 TRP D N 1
ATOM 6200 C CA . TRP D 1 86 ? 148.26000 107.74300 99.09300 1.000 164.55595 87 TRP D CA 1
ATOM 6201 C C . TRP D 1 86 ? 147.81600 106.41300 98.50400 1.000 164.55595 87 TRP D C 1
ATOM 6202 O O . TRP D 1 86 ? 147.46600 106.33900 97.32200 1.000 164.55595 87 TRP D O 1
ATOM 6213 N N . ASN D 1 87 ? 147.83200 105.36900 99.33000 1.000 166.47464 88 ASN D N 1
ATOM 6214 C CA . ASN D 1 87 ? 147.36300 104.05000 98.93600 1.000 166.47464 88 ASN D CA 1
ATOM 6215 C C . ASN D 1 87 ? 146.63000 103.42000 100.11100 1.000 166.47464 88 ASN D C 1
ATOM 6216 O O . ASN D 1 87 ? 146.91400 103.72000 101.27300 1.000 166.47464 88 ASN D O 1
ATOM 6218 N N . GLN D 1 88 ? 145.68400 102.53000 99.78200 1.000 165.68402 89 GLN D N 1
ATOM 6219 C CA . GLN D 1 88 ? 144.78500 101.87300 100.73200 1.000 165.68402 89 GLN D CA 1
ATOM 6220 C C . GLN D 1 88 ? 144.35200 102.82500 101.84200 1.000 165.68402 89 GLN D C 1
ATOM 6221 O O . GLN D 1 88 ? 144.40500 102.48300 103.02800 1.000 165.68402 89 GLN D O 1
ATOM 6227 N N . LEU D 1 89 ? 143.90700 104.02200 101.45400 1.000 154.79685 90 LEU D N 1
ATOM 6228 C CA . LEU D 1 89 ? 143.58700 105.05900 102.42900 1.000 154.79685 90 LEU D CA 1
ATOM 6229 C C . LEU D 1 89 ? 142.37100 104.69400 103.27300 1.000 154.79685 90 LEU D C 1
ATOM 6230 O O . LEU D 1 89 ? 142.18400 105.25300 104.36000 1.000 154.79685 90 LEU D O 1
ATOM 6235 N N . LEU D 1 90 ? 141.54000 103.76400 102.79800 1.000 150.76857 91 LEU D N 1
ATOM 6236 C CA . LEU D 1 90 ? 140.32600 103.41400 103.52700 1.000 150.76857 91 LEU D CA 1
ATOM 6237 C C . LEU D 1 90 ? 140.63400 102.73400 104.85400 1.000 150.76857 91 LEU D C 1
ATOM 6238 O O . LEU D 1 90 ? 139.88000 102.89300 105.82100 1.000 150.76857 91 LEU D O 1
ATOM 6243 N N . GLY D 1 91 ? 141.73100 101.97600 104.92700 1.000 151.25562 92 GLY D N 1
ATOM 6244 C CA . GLY D 1 91 ? 142.06300 101.28400 106.16000 1.000 151.25562 92 GLY D CA 1
ATOM 6245 C C . GLY D 1 91 ? 142.51700 102.20100 107.27400 1.000 151.25562 92 GLY D C 1
ATOM 6246 O O . GLY D 1 91 ? 142.42100 101.84100 108.45300 1.000 151.25562 92 GLY D O 1
ATOM 6247 N N . TRP D 1 92 ? 143.01500 103.39000 106.92800 1.000 145.74154 93 TRP D N 1
ATOM 6248 C CA . TRP D 1 92 ? 143.45100 104.33100 107.95200 1.000 145.74154 93 TRP D CA 1
ATOM 6249 C C . TRP D 1 92 ? 142.28400 104.81100 108.80400 1.000 145.74154 93 TRP D C 1
ATOM 6250 O O . TRP D 1 92 ? 142.47300 105.15600 109.97400 1.000 145.74154 93 TRP D O 1
ATOM 6261 N N . HIS D 1 93 ? 141.07300 104.82800 108.24500 1.000 140.61538 94 HIS D N 1
ATOM 6262 C CA . HIS D 1 93 ? 139.90300 105.18900 109.04000 1.000 140.61538 94 HIS D CA 1
ATOM 6263 C C . HIS D 1 93 ? 139.65200 104.17000 110.14600 1.000 140.61538 94 HIS D C 1
ATOM 6264 O O . HIS D 1 93 ? 139.42400 104.53900 111.30800 1.000 140.61538 94 HIS D O 1
ATOM 6271 N N . HIS D 1 94 ? 139.69200 102.88000 109.80400 1.000 145.39826 95 HIS D N 1
ATOM 6272 C CA . HIS D 1 94 ? 139.55800 101.84100 110.81800 1.000 145.39826 95 HIS D CA 1
ATOM 6273 C C . HIS D 1 94 ? 140.71000 101.90400 111.81000 1.000 145.39826 95 HIS D C 1
ATOM 6274 O O . HIS D 1 94 ? 140.52200 101.67900 113.01300 1.000 145.39826 95 HIS D O 1
ATOM 6281 N N . PHE D 1 95 ? 141.91300 102.20100 111.31600 1.000 141.74284 96 PHE D N 1
ATOM 6282 C CA . PHE D 1 95 ? 143.06600 102.38100 112.19200 1.000 141.74284 96 PHE D CA 1
ATOM 6283 C C . PHE D 1 95 ? 142.79900 103.46900 113.22700 1.000 141.74284 96 PHE D C 1
ATOM 6284 O O . PHE D 1 95 ? 143.04900 103.28200 114.42400 1.000 141.74284 96 PHE D O 1
ATOM 6292 N N . THR D 1 96 ? 142.27900 104.61200 112.77900 1.000 133.05025 97 THR D N 1
ATOM 6293 C CA . THR D 1 96 ? 141.99500 105.72100 113.68400 1.000 133.05025 97 THR D CA 1
ATOM 6294 C C . THR D 1 96 ? 140.90400 105.36100 114.68400 1.000 133.05025 97 THR D C 1
ATOM 6295 O O . THR D 1 96 ? 140.99700 105.71400 115.86700 1.000 133.05025 97 THR D O 1
ATOM 6299 N N . MET D 1 97 ? 139.85600 104.67000 114.22900 1.000 128.96866 98 MET D N 1
ATOM 6300 C CA . MET D 1 97 ? 138.79200 104.27200 115.14800 1.000 128.96866 98 MET D CA 1
ATOM 6301 C C . MET D 1 97 ? 139.32200 103.33400 116.22800 1.000 128.96866 98 MET D C 1
ATOM 6302 O O . MET D 1 97 ? 139.00900 103.49400 117.41800 1.000 128.96866 98 MET D O 1
ATOM 6307 N N . TYR D 1 98 ? 140.13900 102.35600 115.83300 1.000 133.86904 99 TYR D N 1
ATOM 6308 C CA . TYR D 1 98 ? 140.71600 101.43600 116.80600 1.000 133.86904 99 TYR D CA 1
ATOM 6309 C C . TYR D 1 98 ? 141.65500 102.16600 117.75700 1.000 133.86904 99 TYR D C 1
ATOM 6310 O O . TYR D 1 98 ? 141.71300 101.85400 118.95200 1.000 133.86904 99 TYR D O 1
ATOM 6319 N N . PHE D 1 99 ? 142.39800 103.15000 117.24500 1.000 128.94097 100 PHE D N 1
ATOM 6320 C CA . PHE D 1 99 ? 143.28200 103.94100 118.09400 1.000 128.94097 100 PHE D CA 1
ATOM 6321 C C . PHE D 1 99 ? 142.48900 104.72000 119.13700 1.000 128.94097 100 PHE D C 1
ATOM 6322 O O . PHE D 1 99 ? 142.88800 104.81400 120.30200 1.000 128.94097 100 PHE D O 1
ATOM 6330 N N . PHE D 1 100 ? 141.35600 105.29300 118.72800 1.000 121.56933 101 PHE D N 1
ATOM 6331 C CA . PHE D 1 100 ? 140.52000 106.02500 119.67600 1.000 121.56933 101 PHE D CA 1
ATOM 6332 C C . PHE D 1 100 ? 139.93600 105.10000 120.73700 1.000 121.56933 101 PHE D C 1
ATOM 6333 O O . PHE D 1 100 ? 139.87500 105.45500 121.92200 1.000 121.56933 101 PHE D O 1
ATOM 6341 N N . PHE D 1 101 ? 139.49700 103.90600 120.33400 1.000 123.29265 102 PHE D N 1
ATOM 6342 C CA . PHE D 1 101 ? 138.98800 102.96000 121.32600 1.000 123.29265 102 PHE D CA 1
ATOM 6343 C C . PHE D 1 101 ? 140.09000 102.51000 122.28400 1.000 123.29265 102 PHE D C 1
ATOM 6344 O O . PHE D 1 101 ? 139.84900 102.34300 123.48800 1.000 123.29265 102 PHE D O 1
ATOM 6352 N N . GLY D 1 102 ? 141.30700 102.31600 121.77300 1.000 129.63014 103 GLY D N 1
ATOM 6353 C CA . GLY D 1 102 ? 142.42500 102.00900 122.64800 1.000 129.63014 103 GLY D CA 1
ATOM 6354 C C . GLY D 1 102 ? 142.74400 103.13400 123.61000 1.000 129.63014 103 GLY D C 1
ATOM 6355 O O . GLY D 1 102 ? 143.09300 102.88800 124.76800 1.000 129.63014 103 GLY D O 1
ATOM 6356 N N . LEU D 1 103 ? 142.63900 104.38200 123.14700 1.000 128.30839 104 LEU D N 1
ATOM 6357 C CA . LEU D 1 103 ? 142.80200 105.51900 124.04600 1.000 128.30839 104 LEU D CA 1
ATOM 6358 C C . LEU D 1 103 ? 141.74000 105.51800 125.13400 1.000 128.30839 104 LEU D C 1
ATOM 6359 O O . LEU D 1 103 ? 142.04000 105.82200 126.29300 1.000 128.30839 104 LEU D O 1
ATOM 6364 N N . LEU D 1 104 ? 140.49700 105.19000 124.77700 1.000 119.42216 105 LEU D N 1
ATOM 6365 C CA . LEU D 1 104 ? 139.44700 105.07100 125.78500 1.000 119.42216 105 LEU D CA 1
ATOM 6366 C C . LEU D 1 104 ? 139.79500 104.00900 126.82000 1.000 119.42216 105 LEU D C 1
ATOM 6367 O O . LEU D 1 104 ? 139.62600 104.22600 128.02700 1.000 119.42216 105 LEU D O 1
ATOM 6372 N N . GLY D 1 105 ? 140.27900 102.85300 126.36400 1.000 129.57871 106 GLY D N 1
ATOM 6373 C CA . GLY D 1 105 ? 140.66300 101.80400 127.29700 1.000 129.57871 106 GLY D CA 1
ATOM 6374 C C . GLY D 1 105 ? 141.80200 102.22000 128.21200 1.000 129.57871 106 GLY D C 1
ATOM 6375 O O . GLY D 1 105 ? 141.77600 101.95000 129.41800 1.000 129.57871 106 GLY D O 1
ATOM 6376 N N . VAL D 1 106 ? 142.81500 102.88500 127.65200 1.000 131.25268 107 VAL D N 1
ATOM 6377 C CA . VAL D 1 106 ? 143.94000 103.35600 128.45500 1.000 131.25268 107 VAL D CA 1
ATOM 6378 C C . VAL D 1 106 ? 143.47100 104.38200 129.47900 1.000 131.25268 107 VAL D C 1
ATOM 6379 O O . VAL D 1 106 ? 143.91500 104.37700 130.63400 1.000 131.25268 107 VAL D O 1
ATOM 6383 N N . ALA D 1 107 ? 142.57400 105.28200 129.07100 1.000 131.43118 108 ALA D N 1
ATOM 6384 C CA . ALA D 1 107 ? 142.04000 106.27200 129.99800 1.000 131.43118 108 ALA D CA 1
ATOM 6385 C C . ALA D 1 107 ? 141.26300 105.60700 131.12600 1.000 131.43118 108 ALA D C 1
ATOM 6386 O O . ALA D 1 107 ? 141.37000 106.01900 132.28500 1.000 131.43118 108 ALA D O 1
ATOM 6388 N N . ASP D 1 108 ? 140.47200 104.58100 130.80500 1.000 128.02214 109 ASP D N 1
ATOM 6389 C CA . ASP D 1 108 ? 139.75000 103.85700 131.84800 1.000 128.02214 109 ASP D CA 1
ATOM 6390 C C . ASP D 1 108 ? 140.71200 103.18500 132.82000 1.000 128.02214 109 ASP D C 1
ATOM 6391 O O . ASP D 1 108 ? 140.50400 103.22600 134.04200 1.000 128.02214 109 ASP D O 1
ATOM 6393 N N . ILE D 1 109 ? 141.77200 102.56500 132.29500 1.000 135.08282 110 ILE D N 1
ATOM 6394 C CA . ILE D 1 109 ? 142.76000 101.92300 133.15800 1.000 135.08282 110 ILE D CA 1
ATOM 6395 C C . ILE D 1 109 ? 143.41700 102.94600 134.07500 1.000 135.08282 110 ILE D C 1
ATOM 6396 O O . ILE D 1 109 ? 143.57100 102.71200 135.27900 1.000 135.08282 110 ILE D O 1
ATOM 6401 N N . LEU D 1 110 ? 143.80600 104.09800 133.52500 1.000 138.87516 111 LEU D N 1
ATOM 6402 C CA . LEU D 1 110 ? 144.44300 105.13000 134.33800 1.000 138.87516 111 LEU D CA 1
ATOM 6403 C C . LEU D 1 110 ? 143.49100 105.67100 135.39700 1.000 138.87516 111 LEU D C 1
ATOM 6404 O O . LEU D 1 110 ? 143.89500 105.91000 136.54200 1.000 138.87516 111 LEU D O 1
ATOM 6409 N N . CYS D 1 111 ? 142.22300 105.87800 135.03400 1.000 139.73293 112 CYS D N 1
ATOM 6410 C CA . CYS D 1 111 ? 141.25300 106.39800 135.99100 1.000 139.73293 112 CYS D CA 1
ATOM 6411 C C . CYS D 1 111 ? 141.01900 105.41800 137.13100 1.000 139.73293 112 CYS D C 1
ATOM 6412 O O . CYS D 1 111 ? 140.91000 105.82700 138.29300 1.000 139.73293 112 CYS D O 1
ATOM 6415 N N . PHE D 1 112 ? 140.93600 104.12400 136.82700 1.000 141.12658 113 PHE D N 1
ATOM 6416 C CA . PHE D 1 112 ? 140.74600 103.14700 137.89200 1.000 141.12658 113 PHE D CA 1
ATOM 6417 C C . PHE D 1 112 ? 142.04300 102.77600 138.59800 1.000 141.12658 113 PHE D C 1
ATOM 6418 O O . PHE D 1 112 ? 141.99500 102.06500 139.60800 1.000 141.12658 113 PHE D O 1
ATOM 6426 N N . THR D 1 113 ? 143.19000 103.23500 138.10100 1.000 143.53522 114 THR D N 1
ATOM 6427 C CA . THR D 1 113 ? 144.46800 103.03100 138.77100 1.000 143.53522 114 THR D CA 1
ATOM 6428 C C . THR D 1 113 ? 144.81900 104.15900 139.73200 1.000 143.53522 114 THR D C 1
ATOM 6429 O O . THR D 1 113 ? 145.28700 103.89600 140.84400 1.000 143.53522 114 THR D O 1
ATOM 6433 N N . ILE D 1 114 ? 144.59600 105.40800 139.33400 1.000 148.29763 115 ILE D N 1
ATOM 6434 C CA . ILE D 1 114 ? 144.89200 106.56900 140.16700 1.000 148.29763 115 ILE D CA 1
ATOM 6435 C C . ILE D 1 114 ? 143.57500 107.14600 140.66400 1.000 148.29763 115 ILE D C 1
ATOM 6436 O O . ILE D 1 114 ? 142.67500 107.44100 139.86800 1.000 148.29763 115 ILE D O 1
ATOM 6441 N N . SER D 1 115 ? 143.46200 107.31600 141.98300 1.000 158.13978 116 SER D N 1
ATOM 6442 C CA . SER D 1 115 ? 142.20900 107.76100 142.58100 1.000 158.13978 116 SER D CA 1
ATOM 6443 C C . SER D 1 115 ? 141.93800 109.24300 142.35600 1.000 158.13978 116 SER D C 1
ATOM 6444 O O . SER D 1 115 ? 140.79100 109.67700 142.51100 1.000 158.13978 116 SER D O 1
ATOM 6447 N N . SER D 1 116 ? 142.95900 110.02700 142.00400 1.000 148.68606 117 SER D N 1
ATOM 6448 C CA . SER D 1 116 ? 142.76200 111.46400 141.83500 1.000 148.68606 117 SER D CA 1
ATOM 6449 C C . SER D 1 116 ? 141.82700 111.76700 140.66900 1.000 148.68606 117 SER D C 1
ATOM 6450 O O . SER D 1 116 ? 140.99200 112.67400 140.75700 1.000 148.68606 117 SER D O 1
ATOM 6453 N N . LEU D 1 117 ? 141.95600 111.02600 139.57400 1.000 139.28574 118 LEU D N 1
ATOM 6454 C CA . LEU D 1 117 ? 141.15700 111.30300 138.39100 1.000 139.28574 118 LEU D CA 1
ATOM 6455 C C . LEU D 1 117 ? 139.68600 110.98300 138.64900 1.000 139.28574 118 LEU D C 1
ATOM 6456 O O . LEU D 1 117 ? 139.37200 109.98300 139.30200 1.000 139.28574 118 LEU D O 1
ATOM 6461 N N . PRO D 1 118 ? 138.76700 111.81400 138.16300 1.000 123.42209 119 PRO D N 1
ATOM 6462 C CA . PRO D 1 118 ? 137.34000 111.51700 138.32900 1.000 123.42209 119 PRO D CA 1
ATOM 6463 C C . PRO D 1 118 ? 136.93400 110.26100 137.57300 1.000 123.42209 119 PRO D C 1
ATOM 6464 O O . PRO D 1 118 ? 137.51800 109.90500 136.54700 1.000 123.42209 119 PRO D O 1
ATOM 6468 N N . VAL D 1 119 ? 135.91400 109.58400 138.10500 1.000 114.42680 120 VAL D N 1
ATOM 6469 C CA . VAL D 1 119 ? 135.44900 108.33900 137.50200 1.000 114.42680 120 VAL D CA 1
ATOM 6470 C C . VAL D 1 119 ? 134.75700 108.60500 136.17000 1.000 114.42680 120 VAL D C 1
ATOM 6471 O O . VAL D 1 119 ? 134.93000 107.85100 135.20500 1.000 114.42680 120 VAL D O 1
ATOM 6475 N N . SER D 1 120 ? 133.96600 109.67800 136.09300 1.000 111.46998 121 SER D N 1
ATOM 6476 C CA . SER D 1 120 ? 133.16600 109.94200 134.90100 1.000 111.46998 121 SER D CA 1
ATOM 6477 C C . SER D 1 120 ? 134.01400 110.24800 133.67400 1.000 111.46998 121 SER D C 1
ATOM 6478 O O . SER D 1 120 ? 133.50300 110.17700 132.54800 1.000 111.46998 121 SER D O 1
ATOM 6481 N N . LEU D 1 121 ? 135.29200 110.58400 133.86700 1.000 113.63361 122 LEU D N 1
ATOM 6482 C CA . LEU D 1 121 ? 136.16100 110.89600 132.73700 1.000 113.63361 122 LEU D CA 1
ATOM 6483 C C . LEU D 1 121 ? 136.11200 109.79300 131.69000 1.000 113.63361 122 LEU D C 1
ATOM 6484 O O . LEU D 1 121 ? 135.97700 110.06400 130.49100 1.000 113.63361 122 LEU D O 1
ATOM 6489 N N . THR D 1 122 ? 136.19000 108.53600 132.13600 1.000 108.08005 123 THR D N 1
ATOM 6490 C CA . THR D 1 122 ? 136.10500 107.40900 131.21500 1.000 108.08005 123 THR D CA 1
ATOM 6491 C C . THR D 1 122 ? 134.87200 107.52500 130.33300 1.000 108.08005 123 THR D C 1
ATOM 6492 O O . THR D 1 122 ? 134.96800 107.47100 129.10000 1.000 108.08005 123 THR D O 1
ATOM 6496 N N . LYS D 1 123 ? 133.70800 107.73200 130.95500 1.000 105.35904 124 LYS D N 1
ATOM 6497 C CA . LYS D 1 123 ? 132.47900 107.89900 130.19000 1.000 105.35904 124 LYS D CA 1
ATOM 6498 C C . LYS D 1 123 ? 132.65500 108.97500 129.13200 1.000 105.35904 124 LYS D C 1
ATOM 6499 O O . LYS D 1 123 ? 132.37100 108.75300 127.94600 1.000 105.35904 124 LYS D O 1
ATOM 6505 N N . LEU D 1 124 ? 133.17700 110.13500 129.54000 1.000 107.03493 125 LEU D N 1
ATOM 6506 C CA . LEU D 1 124 ? 133.40500 111.21400 128.58800 1.000 107.03493 125 LEU D CA 1
ATOM 6507 C C . LEU D 1 124 ? 134.22200 110.71700 127.40600 1.000 107.03493 125 LEU D C 1
ATOM 6508 O O . LEU D 1 124 ? 133.81900 110.87500 126.24500 1.000 107.03493 125 LEU D O 1
ATOM 6513 N N . MET D 1 125 ? 135.34600 110.05400 127.69200 1.000 109.57809 126 MET D N 1
ATOM 6514 C CA . MET D 1 125 ? 136.18800 109.54000 126.62000 1.000 109.57809 126 MET D CA 1
ATOM 6515 C C . MET D 1 125 ? 135.38000 108.66300 125.68100 1.000 109.57809 126 MET D C 1
ATOM 6516 O O . MET D 1 125 ? 135.42700 108.84400 124.45700 1.000 109.57809 126 MET D O 1
ATOM 6521 N N . LEU D 1 126 ? 134.58700 107.74600 126.24400 1.000 97.82713 127 LEU D N 1
ATOM 6522 C CA . LEU D 1 126 ? 133.76100 106.88300 125.41300 1.000 97.82713 127 LEU D CA 1
ATOM 6523 C C . LEU D 1 126 ? 132.93000 107.71200 124.45200 1.000 97.82713 127 LEU D C 1
ATOM 6524 O O . LEU D 1 126 ? 132.97900 107.50300 123.23100 1.000 97.82713 127 LEU D O 1
ATOM 6529 N N . SER D 1 127 ? 132.21800 108.70900 124.98300 1.000 101.93003 128 SER D N 1
ATOM 6530 C CA . SER D 1 127 ? 131.40000 109.55900 124.12800 1.000 101.93003 128 SER D CA 1
ATOM 6531 C C . SER D 1 127 ? 132.23700 110.12700 122.99400 1.000 101.93003 128 SER D C 1
ATOM 6532 O O . SER D 1 127 ? 131.88200 109.98400 121.81600 1.000 101.93003 128 SER D O 1
ATOM 6535 N N . ASN D 1 128 ? 133.39200 110.70700 123.33400 1.000 102.67246 129 ASN D N 1
ATOM 6536 C CA . ASN D 1 128 ? 134.25200 111.28700 122.31100 1.000 102.67246 129 ASN D CA 1
ATOM 6537 C C . ASN D 1 128 ? 134.52600 110.27000 121.21900 1.000 102.67246 129 ASN D C 1
ATOM 6538 O O . ASN D 1 128 ? 134.28900 110.53300 120.03200 1.000 102.67246 129 ASN D O 1
ATOM 6543 N N . ALA D 1 129 ? 134.95200 109.06900 121.61800 1.000 100.00472 130 ALA D N 1
ATOM 6544 C CA . ALA D 1 129 ? 135.28000 108.04500 120.63700 1.000 100.00472 130 ALA D CA 1
ATOM 6545 C C . ALA D 1 129 ? 134.10500 107.82100 119.70300 1.000 100.00472 130 ALA D C 1
ATOM 6546 O O . ALA D 1 129 ? 134.24800 107.88300 118.47500 1.000 100.00472 130 ALA D O 1
ATOM 6548 N N . LEU D 1 130 ? 132.91400 107.63900 120.27900 1.000 97.44276 131 LEU D N 1
ATOM 6549 C CA . LEU D 1 130 ? 131.73600 107.40000 119.45700 1.000 97.44276 131 LEU D CA 1
ATOM 6550 C C . LEU D 1 130 ? 131.56800 108.51500 118.43900 1.000 97.44276 131 LEU D C 1
ATOM 6551 O O . LEU D 1 130 ? 131.45200 108.25900 117.23200 1.000 97.44276 131 LEU D O 1
ATOM 6556 N N . PHE D 1 131 ? 131.63100 109.76600 118.90300 1.000 91.89386 132 PHE D N 1
ATOM 6557 C CA . PHE D 1 131 ? 131.47100 110.88600 117.98600 1.000 91.89386 132 PHE D CA 1
ATOM 6558 C C . PHE D 1 131 ? 132.47300 110.78900 116.85100 1.000 91.89386 132 PHE D C 1
ATOM 6559 O O . PHE D 1 131 ? 132.09900 110.87800 115.67300 1.000 91.89386 132 PHE D O 1
ATOM 6567 N N . VAL D 1 132 ? 133.74100 110.53000 117.18400 1.000 98.65328 133 VAL D N 1
ATOM 6568 C CA . VAL D 1 132 ? 134.76800 110.44100 116.15200 1.000 98.65328 133 VAL D CA 1
ATOM 6569 C C . VAL D 1 132 ? 134.36300 109.40200 115.12000 1.000 98.65328 133 VAL D C 1
ATOM 6570 O O . VAL D 1 132 ? 134.36000 109.66600 113.91000 1.000 98.65328 133 VAL D O 1
ATOM 6574 N N . GLU D 1 133 ? 133.94900 108.22500 115.59700 1.000 103.94950 134 GLU D N 1
ATOM 6575 C CA . GLU D 1 133 ? 133.53700 107.17000 114.68200 1.000 103.94950 134 GLU D CA 1
ATOM 6576 C C . GLU D 1 133 ? 132.46500 107.68500 113.73900 1.000 103.94950 134 GLU D C 1
ATOM 6577 O O . GLU D 1 133 ? 132.59300 107.57800 112.51300 1.000 103.94950 134 GLU D O 1
ATOM 6583 N N . ALA D 1 134 ? 131.43100 108.31800 114.30100 1.000 100.28588 135 ALA D N 1
ATOM 6584 C CA . ALA D 1 134 ? 130.35800 108.84500 113.47100 1.000 100.28588 135 ALA D CA 1
ATOM 6585 C C . ALA D 1 134 ? 130.92200 109.75900 112.39800 1.000 100.28588 135 ALA D C 1
ATOM 6586 O O . ALA D 1 134 ? 130.63300 109.59100 111.20500 1.000 100.28588 135 ALA D O 1
ATOM 6588 N N . PHE D 1 135 ? 131.79000 110.69000 112.80100 1.000 93.71262 136 PHE D N 1
ATOM 6589 C CA . PHE D 1 135 ? 132.35900 111.62600 111.84100 1.000 93.71262 136 PHE D CA 1
ATOM 6590 C C . PHE D 1 135 ? 133.01800 110.87500 110.69800 1.000 93.71262 136 PHE D C 1
ATOM 6591 O O . PHE D 1 135 ? 132.76300 111.15900 109.52100 1.000 93.71262 136 PHE D O 1
ATOM 6599 N N . ILE D 1 136 ? 133.82100 109.86200 111.03000 1.000 104.61547 137 ILE D N 1
ATOM 6600 C CA . ILE D 1 136 ? 134.50900 109.11100 109.98800 1.000 104.61547 137 ILE D CA 1
ATOM 6601 C C . ILE D 1 136 ? 133.49700 108.45600 109.06400 1.000 104.61547 137 ILE D C 1
ATOM 6602 O O . ILE D 1 136 ? 133.60000 108.55400 107.83400 1.000 104.61547 137 ILE D O 1
ATOM 6607 N N . PHE D 1 137 ? 132.46700 107.83400 109.64000 1.000 104.53432 138 PHE D N 1
ATOM 6608 C CA . PHE D 1 137 ? 131.48600 107.14400 108.81700 1.000 104.53432 138 PHE D CA 1
ATOM 6609 C C . PHE D 1 137 ? 130.63800 108.11200 108.01100 1.000 104.53432 138 PHE D C 1
ATOM 6610 O O . PHE D 1 137 ? 129.92400 107.68200 107.10000 1.000 104.53432 138 PHE D O 1
ATOM 6618 N N . TYR D 1 138 ? 130.69800 109.40700 108.32300 1.000 104.26175 139 TYR D N 1
ATOM 6619 C CA . TYR D 1 138 ? 129.98200 110.37300 107.50600 1.000 104.26175 139 TYR D CA 1
ATOM 6620 C C . TYR D 1 138 ? 130.71900 110.68800 106.21400 1.000 104.26175 139 TYR D C 1
ATOM 6621 O O . TYR D 1 138 ? 130.11400 111.24200 105.29000 1.000 104.26175 139 TYR D O 1
ATOM 6630 N N . ASN D 1 139 ? 132.00600 110.34100 106.12500 1.000 113.62447 140 ASN D N 1
ATOM 6631 C CA . ASN D 1 139 ? 132.79800 110.62900 104.93900 1.000 113.62447 140 ASN D CA 1
ATOM 6632 C C . ASN D 1 139 ? 133.49300 109.41100 104.35400 1.000 113.62447 140 ASN D C 1
ATOM 6633 O O . ASN D 1 139 ? 134.14900 109.53800 103.31600 1.000 113.62447 140 ASN D O 1
ATOM 6638 N N . HIS D 1 140 ? 133.36900 108.24400 104.98900 1.000 128.14840 141 HIS D N 1
ATOM 6639 C CA . HIS D 1 140 ? 134.04900 107.05000 104.49800 1.000 128.14840 141 HIS D CA 1
ATOM 6640 C C . HIS D 1 140 ? 133.55200 106.66200 103.11000 1.000 128.14840 141 HIS D C 1
ATOM 6641 O O . HIS D 1 140 ? 134.34200 106.28600 102.23600 1.000 128.14840 141 HIS D O 1
ATOM 6648 N N . THR D 1 141 ? 132.24400 106.75100 102.88900 1.000 130.85738 142 THR D N 1
ATOM 6649 C CA . THR D 1 141 ? 131.65400 106.40600 101.60400 1.000 130.85738 142 THR D CA 1
ATOM 6650 C C . THR D 1 141 ? 131.56900 107.64400 100.72200 1.000 130.85738 142 THR D C 1
ATOM 6651 O O . THR D 1 141 ? 131.00000 108.66400 101.12300 1.000 130.85738 142 THR D O 1
ATOM 6655 N N . HIS D 1 142 ? 132.14000 107.55000 99.52400 1.000 144.70933 143 HIS D N 1
ATOM 6656 C CA . HIS D 1 142 ? 132.09900 108.63200 98.55000 1.000 144.70933 143 HIS D CA 1
ATOM 6657 C C . HIS D 1 142 ? 131.23400 108.29600 97.34700 1.000 144.70933 143 HIS D C 1
ATOM 6658 O O . HIS D 1 142 ? 130.29500 109.03900 97.03800 1.000 144.70933 143 HIS D O 1
ATOM 6665 N N . GLY D 1 143 ? 131.51600 107.19400 96.66700 1.000 141.59684 144 GLY D N 1
ATOM 6666 C CA . GLY D 1 143 ? 130.73700 106.72600 95.54300 1.000 141.59684 144 GLY D CA 1
ATOM 6667 C C . GLY D 1 143 ? 129.67200 105.73500 95.96100 1.000 141.59684 144 GLY D C 1
ATOM 6668 O O . GLY D 1 143 ? 128.85000 106.00900 96.84500 1.000 141.59684 144 GLY D O 1
ATOM 6669 N N . ARG D 1 144 ? 129.66200 104.58500 95.28500 1.000 142.58775 145 ARG D N 1
ATOM 6670 C CA . ARG D 1 144 ? 128.82400 103.44600 95.64900 1.000 142.58775 145 ARG D CA 1
ATOM 6671 C C . ARG D 1 144 ? 127.35700 103.74600 95.36800 1.000 142.58775 145 ARG D C 1
ATOM 6672 O O . ARG D 1 144 ? 127.02200 104.82600 94.87200 1.000 142.58775 145 ARG D O 1
ATOM 6680 N N . GLU D 1 145 ? 126.47900 102.79900 95.67600 1.000 143.69688 146 GLU D N 1
ATOM 6681 C CA . GLU D 1 145 ? 125.08000 102.91000 95.30200 1.000 143.69688 146 GLU D CA 1
ATOM 6682 C C . GLU D 1 145 ? 124.23400 103.43400 96.46100 1.000 143.69688 146 GLU D C 1
ATOM 6683 O O . GLU D 1 145 ? 124.69100 103.56900 97.60100 1.000 143.69688 146 GLU D O 1
ATOM 6689 N N . MET D 1 146 ? 122.96900 103.72700 96.14400 1.000 136.96289 147 MET D N 1
ATOM 6690 C CA . MET D 1 146 ? 122.07000 104.33600 97.11800 1.000 136.96289 147 MET D CA 1
ATOM 6691 C C . MET D 1 146 ? 121.81400 103.42100 98.30700 1.000 136.96289 147 MET D C 1
ATOM 6692 O O . MET D 1 146 ? 121.66500 103.90400 99.43400 1.000 136.96289 147 MET D O 1
ATOM 6697 N N . LEU D 1 147 ? 121.74600 102.10800 98.08100 1.000 132.21002 148 LEU D N 1
ATOM 6698 C CA . LEU D 1 147 ? 121.50100 101.18100 99.18000 1.000 132.21002 148 LEU D CA 1
ATOM 6699 C C . LEU D 1 147 ? 122.63300 101.21200 100.20100 1.000 132.21002 148 LEU D C 1
ATOM 6700 O O . LEU D 1 147 ? 122.38200 101.30700 101.41100 1.000 132.21002 148 LEU D O 1
ATOM 6705 N N . ASP D 1 148 ? 123.88000 101.14800 99.73000 1.000 132.42987 149 ASP D N 1
ATOM 6706 C CA . ASP D 1 148 ? 125.02400 101.20900 100.63300 1.000 132.42987 149 ASP D CA 1
ATOM 6707 C C . ASP D 1 148 ? 125.07000 102.54400 101.36300 1.000 132.42987 149 ASP D C 1
ATOM 6708 O O . ASP D 1 148 ? 125.36200 102.60200 102.56400 1.000 132.42987 149 ASP D O 1
ATOM 6713 N N . ILE D 1 149 ? 124.78400 103.63400 100.64500 1.000 127.33824 150 ILE D N 1
ATOM 6714 C CA . ILE D 1 149 ? 124.78700 104.95900 101.26300 1.000 127.33824 150 ILE D CA 1
ATOM 6715 C C . ILE D 1 149 ? 123.74600 105.02800 102.37200 1.000 127.33824 150 ILE D C 1
ATOM 6716 O O . ILE D 1 149 ? 124.01000 105.53200 103.46900 1.000 127.33824 150 ILE D O 1
ATOM 6721 N N . PHE D 1 150 ? 122.54500 104.51300 102.10100 1.000 120.34595 151 PHE D N 1
ATOM 6722 C CA . PHE D 1 150 ? 121.47500 104.53500 103.09400 1.000 120.34595 151 PHE D CA 1
ATOM 6723 C C . PHE D 1 150 ? 121.83600 103.70300 104.31800 1.000 120.34595 151 PHE D C 1
ATOM 6724 O O . PHE D 1 150 ? 121.58800 104.11800 105.45800 1.000 120.34595 151 PHE D O 1
ATOM 6732 N N . VAL D 1 151 ? 122.42100 102.52300 104.10400 1.000 117.17921 152 VAL D N 1
ATOM 6733 C CA . VAL D 1 151 ? 122.78900 101.67400 105.23300 1.000 117.17921 152 VAL D CA 1
ATOM 6734 C C . VAL D 1 151 ? 123.87000 102.34100 106.08000 1.000 117.17921 152 VAL D C 1
ATOM 6735 O O . VAL D 1 151 ? 123.80600 102.33200 107.31900 1.000 117.17921 152 VAL D O 1
ATOM 6739 N N . HIS D 1 152 ? 124.87500 102.93500 105.43300 1.000 116.69590 153 HIS D N 1
ATOM 6740 C CA . HIS D 1 152 ? 125.91100 103.62700 106.19000 1.000 116.69590 153 HIS D CA 1
ATOM 6741 C C . HIS D 1 152 ? 125.35500 104.84100 106.92300 1.000 116.69590 153 HIS D C 1
ATOM 6742 O O . HIS D 1 152 ? 125.80200 105.14700 108.03300 1.000 116.69590 153 HIS D O 1
ATOM 6749 N N . GLN D 1 153 ? 124.38000 105.53600 106.33400 1.000 110.42889 154 GLN D N 1
ATOM 6750 C CA . GLN D 1 153 ? 123.74700 106.64700 107.03600 1.000 110.42889 154 GLN D CA 1
ATOM 6751 C C . GLN D 1 153 ? 122.97000 106.17000 108.25600 1.000 110.42889 154 GLN D C 1
ATOM 6752 O O . GLN D 1 153 ? 122.97300 106.84300 109.29300 1.000 110.42889 154 GLN D O 1
ATOM 6758 N N . LEU D 1 154 ? 122.30300 105.01800 108.15700 1.000 101.22691 155 LEU D N 1
ATOM 6759 C CA . LEU D 1 154 ? 121.66000 104.44900 109.33900 1.000 101.22691 155 LEU D CA 1
ATOM 6760 C C . LEU D 1 154 ? 122.67900 104.11600 110.42100 1.000 101.22691 155 LEU D C 1
ATOM 6761 O O . LEU D 1 154 ? 122.43200 104.36500 111.60900 1.000 101.22691 155 LEU D O 1
ATOM 6766 N N . LEU D 1 155 ? 123.82200 103.55200 110.02800 1.000 95.74476 156 LEU D N 1
ATOM 6767 C CA . LEU D 1 155 ? 124.87600 103.27500 111.00200 1.000 95.74476 156 LEU D CA 1
ATOM 6768 C C . LEU D 1 155 ? 125.36900 104.56100 111.65900 1.000 95.74476 156 LEU D C 1
ATOM 6769 O O . LEU D 1 155 ? 125.60600 104.59800 112.87400 1.000 95.74476 156 LEU D O 1
ATOM 6774 N N . VAL D 1 156 ? 125.52700 105.62300 110.86600 1.000 93.95415 157 VAL D N 1
ATOM 6775 C CA . VAL D 1 156 ? 125.93600 106.91700 111.40600 1.000 93.95415 157 VAL D CA 1
ATOM 6776 C C . VAL D 1 156 ? 124.91400 107.41900 112.41500 1.000 93.95415 157 VAL D C 1
ATOM 6777 O O . VAL D 1 156 ? 125.27200 107.94100 113.47800 1.000 93.95415 157 VAL D O 1
ATOM 6781 N N . LEU D 1 157 ? 123.62700 107.28400 112.09000 1.000 91.54547 158 LEU D N 1
ATOM 6782 C CA . LEU D 1 157 ? 122.58000 107.72000 113.00900 1.000 91.54547 158 LEU D CA 1
ATOM 6783 C C . LEU D 1 157 ? 122.64800 106.95400 114.32400 1.000 91.54547 158 LEU D C 1
ATOM 6784 O O . LEU D 1 157 ? 122.52300 107.54400 115.40500 1.000 91.54547 158 LEU D O 1
ATOM 6789 N N . VAL D 1 158 ? 122.85000 105.63700 114.24900 1.000 86.05482 159 VAL D N 1
ATOM 6790 C CA . VAL D 1 158 ? 122.94000 104.83400 115.46600 1.000 86.05482 159 VAL D CA 1
ATOM 6791 C C . VAL D 1 158 ? 124.13200 105.26900 116.31000 1.000 86.05482 159 VAL D C 1
ATOM 6792 O O . VAL D 1 158 ? 124.02300 105.41800 117.53500 1.000 86.05482 159 VAL D O 1
ATOM 6796 N N . VAL D 1 159 ? 125.28600 105.47500 115.67300 1.000 85.21530 160 VAL D N 1
ATOM 6797 C CA . VAL D 1 159 ? 126.47800 105.87500 116.41600 1.000 85.21530 160 VAL D CA 1
ATOM 6798 C C . VAL D 1 159 ? 126.27600 107.24100 117.06300 1.000 85.21530 160 VAL D C 1
ATOM 6799 O O . VAL D 1 159 ? 126.67200 107.46300 118.21400 1.000 85.21530 160 VAL D O 1
ATOM 6803 N N . PHE D 1 160 ? 125.66100 108.17700 116.33700 1.000 85.94526 161 PHE D N 1
ATOM 6804 C CA . PHE D 1 160 ? 125.42600 109.50800 116.88600 1.000 85.94526 161 PHE D CA 1
ATOM 6805 C C . PHE D 1 160 ? 124.47900 109.45900 118.07900 1.000 85.94526 161 PHE D C 1
ATOM 6806 O O . PHE D 1 160 ? 124.70800 110.13600 119.09100 1.000 85.94526 161 PHE D O 1
ATOM 6814 N N . LEU D 1 161 ? 123.40800 108.66700 117.98100 1.000 83.65161 162 LEU D N 1
ATOM 6815 C CA . LEU D 1 161 ? 122.49800 108.53100 119.11300 1.000 83.65161 162 LEU D CA 1
ATOM 6816 C C . LEU D 1 161 ? 123.19000 107.90300 120.31500 1.000 83.65161 162 LEU D C 1
ATOM 6817 O O . LEU D 1 161 ? 122.97700 108.34500 121.45200 1.000 83.65161 162 LEU D O 1
ATOM 6822 N N . THR D 1 162 ? 124.02000 106.88200 120.08800 1.000 83.95261 163 THR D N 1
ATOM 6823 C CA . THR D 1 162 ? 124.75600 106.28000 121.19300 1.000 83.95261 163 THR D CA 1
ATOM 6824 C C . THR D 1 162 ? 125.69900 107.28200 121.84500 1.000 83.95261 163 THR D C 1
ATOM 6825 O O . THR D 1 162 ? 125.81000 107.31900 123.07600 1.000 83.95261 163 THR D O 1
ATOM 6829 N N . GLY D 1 163 ? 126.37800 108.10200 121.04100 1.000 89.88398 164 GLY D N 1
ATOM 6830 C CA . GLY D 1 163 ? 127.24900 109.12000 121.60500 1.000 89.88398 164 GLY D CA 1
ATOM 6831 C C . GLY D 1 163 ? 126.49400 110.14800 122.42600 1.000 89.88398 164 GLY D C 1
ATOM 6832 O O . GLY D 1 163 ? 126.95100 110.55700 123.49900 1.000 89.88398 164 GLY D O 1
ATOM 6833 N N . LEU D 1 164 ? 125.32900 110.58200 121.93700 1.000 86.55891 165 LEU D N 1
ATOM 6834 C CA . LEU D 1 164 ? 124.52000 111.52400 122.70600 1.000 86.55891 165 LEU D CA 1
ATOM 6835 C C . LEU D 1 164 ? 124.06900 110.91500 124.02700 1.000 86.55891 165 LEU D C 1
ATOM 6836 O O . LEU D 1 164 ? 124.10100 111.58400 125.06900 1.000 86.55891 165 LEU D O 1
ATOM 6841 N N . VAL D 1 165 ? 123.64200 109.65100 124.00400 1.000 91.76263 166 VAL D N 1
ATOM 6842 C CA . VAL D 1 165 ? 123.21400 108.99500 125.23700 1.000 91.76263 166 VAL D CA 1
ATOM 6843 C C . VAL D 1 165 ? 124.37900 108.87800 126.21100 1.000 91.76263 166 VAL D C 1
ATOM 6844 O O . VAL D 1 165 ? 124.21900 109.08500 127.41900 1.000 91.76263 166 VAL D O 1
ATOM 6848 N N . ALA D 1 166 ? 125.56900 108.54500 125.70400 1.000 95.73650 167 ALA D N 1
ATOM 6849 C CA . ALA D 1 166 ? 126.74000 108.45000 126.57100 1.000 95.73650 167 ALA D CA 1
ATOM 6850 C C . ALA D 1 166 ? 127.08400 109.79900 127.19300 1.000 95.73650 167 ALA D C 1
ATOM 6851 O O . ALA D 1 166 ? 127.41400 109.87400 128.38300 1.000 95.73650 167 ALA D O 1
ATOM 6853 N N . PHE D 1 167 ? 127.01800 110.87400 126.40600 1.000 90.47761 168 PHE D N 1
ATOM 6854 C CA . PHE D 1 167 ? 127.30200 112.19900 126.95100 1.000 90.47761 168 PHE D CA 1
ATOM 6855 C C . PHE D 1 167 ? 126.28400 112.58500 128.01900 1.000 90.47761 168 PHE D C 1
ATOM 6856 O O . PHE D 1 167 ? 126.64600 113.12900 129.07100 1.000 90.47761 168 PHE D O 1
ATOM 6864 N N . LEU D 1 168 ? 125.00200 112.30800 127.76700 1.000 97.38761 169 LEU D N 1
ATOM 6865 C CA . LEU D 1 168 ? 123.97700 112.60600 128.76300 1.000 97.38761 169 LEU D CA 1
ATOM 6866 C C . LEU D 1 168 ? 124.17900 111.79100 130.03400 1.000 97.38761 169 LEU D C 1
ATOM 6867 O O . LEU D 1 168 ? 123.97300 112.30600 131.14000 1.000 97.38761 169 LEU D O 1
ATOM 6872 N N . GLU D 1 169 ? 124.57500 110.52300 129.89700 1.000 102.61394 170 GLU D N 1
ATOM 6873 C CA . GLU D 1 169 ? 124.89500 109.70900 131.06400 1.000 102.61394 170 GLU D CA 1
ATOM 6874 C C . GLU D 1 169 ? 126.07500 110.28400 131.83200 1.000 102.61394 170 GLU D C 1
ATOM 6875 O O . GLU D 1 169 ? 126.09100 110.24900 133.06700 1.000 102.61394 170 GLU D O 1
ATOM 6881 N N . PHE D 1 170 ? 127.07600 110.80200 131.12100 1.000 102.80921 171 PHE D N 1
ATOM 6882 C CA . PHE D 1 170 ? 128.18400 111.47300 131.79200 1.000 102.80921 171 PHE D CA 1
ATOM 6883 C C . PHE D 1 170 ? 127.69900 112.68600 132.57400 1.000 102.80921 171 PHE D C 1
ATOM 6884 O O . PHE D 1 170 ? 128.16000 112.93500 133.69400 1.000 102.80921 171 PHE D O 1
ATOM 6892 N N . LEU D 1 171 ? 126.77500 113.45600 131.99600 1.000 105.57152 172 LEU D N 1
ATOM 6893 C CA . LEU D 1 171 ? 126.26200 114.63800 132.68300 1.000 105.57152 172 LEU D CA 1
ATOM 6894 C C . LEU D 1 171 ? 125.46800 114.27900 133.93500 1.000 105.57152 172 LEU D C 1
ATOM 6895 O O . LEU D 1 171 ? 125.58400 114.96100 134.95900 1.000 105.57152 172 LEU D O 1
ATOM 6900 N N . VAL D 1 172 ? 124.65900 113.22100 133.87800 1.000 107.65790 173 VAL D N 1
ATOM 6901 C CA . VAL D 1 172 ? 123.79900 112.85900 135.00200 1.000 107.65790 173 VAL D CA 1
ATOM 6902 C C . VAL D 1 172 ? 124.32000 111.59200 135.66700 1.000 107.65790 173 VAL D C 1
ATOM 6903 O O . VAL D 1 172 ? 124.29000 110.50900 135.07300 1.000 107.65790 173 VAL D O 1
ATOM 6907 N N . ARG D 1 173 ? 124.77600 111.71600 136.91200 1.000 115.72273 174 ARG D N 1
ATOM 6908 C CA . ARG D 1 173 ? 125.43300 110.60500 137.58700 1.000 115.72273 174 ARG D CA 1
ATOM 6909 C C . ARG D 1 173 ? 124.44000 109.50000 137.92600 1.000 115.72273 174 ARG D C 1
ATOM 6910 O O . ARG D 1 173 ? 123.32500 109.75700 138.38900 1.000 115.72273 174 ARG D O 1
ATOM 6918 N N . ASN D 1 174 ? 124.86700 108.25800 137.69800 1.000 115.67775 175 ASN D N 1
ATOM 6919 C CA . ASN D 1 174 ? 124.20700 107.06100 138.22200 1.000 115.67775 175 ASN D CA 1
ATOM 6920 C C . ASN D 1 174 ? 122.74500 106.97300 137.77400 1.000 115.67775 175 ASN D C 1
ATOM 6921 O O . ASN D 1 174 ? 121.80900 107.10500 138.56200 1.000 115.67775 175 ASN D O 1
ATOM 6926 N N . ASN D 1 175 ? 122.57200 106.75200 136.47400 1.000 113.12281 176 ASN D N 1
ATOM 6927 C CA . ASN D 1 175 ? 121.25200 106.52200 135.89000 1.000 113.12281 176 ASN D CA 1
ATOM 6928 C C . ASN D 1 175 ? 121.23600 105.12300 135.27700 1.000 113.12281 176 ASN D C 1
ATOM 6929 O O . ASN D 1 175 ? 121.81200 104.89400 134.20700 1.000 113.12281 176 ASN D O 1
ATOM 6934 N N . VAL D 1 176 ? 120.56200 104.19400 135.96000 1.000 107.64583 177 VAL D N 1
ATOM 6935 C CA . VAL D 1 176 ? 120.53200 102.80100 135.51700 1.000 107.64583 177 VAL D CA 1
ATOM 6936 C C . VAL D 1 176 ? 119.82200 102.68300 134.17500 1.000 107.64583 177 VAL D C 1
ATOM 6937 O O . VAL D 1 176 ? 120.24300 101.92700 133.29100 1.000 107.64583 177 VAL D O 1
ATOM 6941 N N . LEU D 1 177 ? 118.72300 103.42200 134.01100 1.000 106.66076 178 LEU D N 1
ATOM 6942 C CA . LEU D 1 177 ? 117.98500 103.37500 132.75400 1.000 106.66076 178 LEU D CA 1
ATOM 6943 C C . LEU D 1 177 ? 118.84000 103.87300 131.59600 1.000 106.66076 178 LEU D C 1
ATOM 6944 O O . LEU D 1 177 ? 118.80400 103.30300 130.50000 1.000 106.66076 178 LEU D O 1
ATOM 6949 N N . LEU D 1 178 ? 119.61700 104.93500 131.81900 1.000 102.14733 179 LEU D N 1
ATOM 6950 C CA . LEU D 1 178 ? 120.50700 105.42600 130.77300 1.000 102.14733 179 LEU D CA 1
ATOM 6951 C C . LEU D 1 178 ? 121.56800 104.39200 130.41900 1.000 102.14733 179 LEU D C 1
ATOM 6952 O O . LEU D 1 178 ? 121.90100 104.21200 129.24100 1.000 102.14733 179 LEU D O 1
ATOM 6957 N N . GLU D 1 179 ? 122.11900 103.70800 131.42400 1.000 105.38536 180 GLU D N 1
ATOM 6958 C CA . GLU D 1 179 ? 123.10900 102.67200 131.14100 1.000 105.38536 180 GLU D CA 1
ATOM 6959 C C . GLU D 1 179 ? 122.49900 101.52800 130.33800 1.000 105.38536 180 GLU D C 1
ATOM 6960 O O . GLU D 1 179 ? 123.12400 101.01600 129.39900 1.000 105.38536 180 GLU D O 1
ATOM 6966 N N . LEU D 1 180 ? 121.27900 101.11600 130.68800 1.000 101.43462 181 LEU D N 1
ATOM 6967 C CA . LEU D 1 180 ? 120.61100 100.06500 129.92700 1.000 101.43462 181 LEU D CA 1
ATOM 6968 C C . LEU D 1 180 ? 120.33300 100.51200 128.49800 1.000 101.43462 181 LEU D C 1
ATOM 6969 O O . LEU D 1 180 ? 120.47800 99.72400 127.55500 1.000 101.43462 181 LEU D O 1
ATOM 6974 N N . LEU D 1 181 ? 119.92900 101.77100 128.31900 1.000 92.91618 182 LEU D N 1
ATOM 6975 C CA . LEU D 1 181 ? 119.70500 102.29400 126.97600 1.000 92.91618 182 LEU D CA 1
ATOM 6976 C C . LEU D 1 181 ? 120.98900 102.29700 126.15900 1.000 92.91618 182 LEU D C 1
ATOM 6977 O O . LEU D 1 181 ? 120.97400 101.94400 124.97400 1.000 92.91618 182 LEU D O 1
ATOM 6982 N N . ARG D 1 182 ? 122.10600 102.68500 126.77600 1.000 99.92599 183 ARG D N 1
ATOM 6983 C CA . ARG D 1 182 ? 123.38900 102.65600 126.08100 1.000 99.92599 183 ARG D CA 1
ATOM 6984 C C . ARG D 1 182 ? 123.77300 101.23400 125.68700 1.000 99.92599 183 ARG D C 1
ATOM 6985 O O . ARG D 1 182 ? 124.26000 100.99800 124.57300 1.000 99.92599 183 ARG D O 1
ATOM 6993 N N . SER D 1 183 ? 123.56100 100.27300 126.58900 1.000 102.16953 184 SER D N 1
ATOM 6994 C CA . SER D 1 183 ? 123.85900 98.88000 126.26400 1.000 102.16953 184 SER D CA 1
ATOM 6995 C C . SER D 1 183 ? 122.99500 98.38400 125.10900 1.000 102.16953 184 SER D C 1
ATOM 6996 O O . SER D 1 183 ? 123.48500 97.68600 124.21000 1.000 102.16953 184 SER D O 1
ATOM 6999 N N . SER D 1 184 ? 121.70700 98.73100 125.12100 1.000 98.00400 185 SER D N 1
ATOM 7000 C CA . SER D 1 184 ? 120.82100 98.33300 124.03300 1.000 98.00400 185 SER D CA 1
ATOM 7001 C C . SER D 1 184 ? 121.26000 98.95100 122.71400 1.000 98.00400 185 SER D C 1
ATOM 7002 O O . SER D 1 184 ? 121.21100 98.29700 121.66600 1.000 98.00400 185 SER D O 1
ATOM 7005 N N . LEU D 1 185 ? 121.69200 100.21300 122.74300 1.000 92.12926 186 LEU D N 1
ATOM 7006 C CA . LEU D 1 185 ? 122.18900 100.84700 121.52600 1.000 92.12926 186 LEU D CA 1
ATOM 7007 C C . LEU D 1 185 ? 123.45500 100.17000 121.01300 1.000 92.12926 186 LEU D C 1
ATOM 7008 O O . LEU D 1 185 ? 123.62400 100.01600 119.79900 1.000 92.12926 186 LEU D O 1
ATOM 7013 N N . ILE D 1 186 ? 124.35100 99.76300 121.91300 1.000 96.90625 187 ILE D N 1
ATOM 7014 C CA . ILE D 1 186 ? 125.55600 99.05200 121.48800 1.000 96.90625 187 ILE D CA 1
ATOM 7015 C C . ILE D 1 186 ? 125.19000 97.72200 120.83500 1.000 96.90625 187 ILE D C 1
ATOM 7016 O O . ILE D 1 186 ? 125.74500 97.34100 119.79400 1.000 96.90625 187 ILE D O 1
ATOM 7021 N N . LEU D 1 187 ? 124.24800 96.99300 121.44100 1.000 100.73861 188 LEU D N 1
ATOM 7022 C CA . LEU D 1 187 ? 123.80000 95.73600 120.84800 1.000 100.73861 188 LEU D CA 1
ATOM 7023 C C . LEU D 1 187 ? 123.16200 95.96000 119.48400 1.000 100.73861 188 LEU D C 1
ATOM 7024 O O . LEU D 1 187 ? 123.37300 95.16600 118.55800 1.000 100.73861 188 LEU D O 1
ATOM 7029 N N . LEU D 1 188 ? 122.37600 97.03000 119.34600 1.000 101.25650 189 LEU D N 1
ATOM 7030 C CA . LEU D 1 188 ? 121.78500 97.36000 118.05400 1.000 101.25650 189 LEU D CA 1
ATOM 7031 C C . LEU D 1 188 ? 122.85900 97.66500 117.02100 1.000 101.25650 189 LEU D C 1
ATOM 7032 O O . LEU D 1 188 ? 122.74500 97.25600 115.86100 1.000 101.25650 189 LEU D O 1
ATOM 7037 N N . GLN D 1 189 ? 123.90500 98.38900 117.42200 1.000 103.30278 190 GLN D N 1
ATOM 7038 C CA . GLN D 1 189 ? 125.00000 98.68100 116.50300 1.000 103.30278 190 GLN D CA 1
ATOM 7039 C C . GLN D 1 189 ? 125.67200 97.39700 116.03300 1.000 103.30278 190 GLN D C 1
ATOM 7040 O O . GLN D 1 189 ? 125.97900 97.24000 114.84500 1.000 103.30278 190 GLN D O 1
ATOM 7046 N N . GLY D 1 190 ? 125.90300 96.46200 116.95500 1.000 107.84179 191 GLY D N 1
ATOM 7047 C CA . GLY D 1 190 ? 126.50900 95.19500 116.56400 1.000 107.84179 191 GLY D CA 1
ATOM 7048 C C . GLY D 1 190 ? 125.63400 94.39700 115.61300 1.000 107.84179 191 GLY D C 1
ATOM 7049 O O . GLY D 1 190 ? 126.10700 93.85700 114.60200 1.000 107.84179 191 GLY D O 1
ATOM 7050 N N . SER D 1 191 ? 124.33800 94.31300 115.92200 1.000 108.23430 192 SER D N 1
ATOM 7051 C CA . SER D 1 191 ? 123.42100 93.58400 115.05200 1.000 108.23430 192 SER D CA 1
ATOM 7052 C C . SER D 1 191 ? 123.35000 94.22700 113.67400 1.000 108.23430 192 SER D C 1
ATOM 7053 O O . SER D 1 191 ? 123.29000 93.52900 112.65400 1.000 108.23430 192 SER D O 1
ATOM 7056 N N . TRP D 1 192 ? 123.36500 95.56000 113.61800 1.000 110.28252 193 TRP D N 1
ATOM 7057 C CA . TRP D 1 192 ? 123.32500 96.22500 112.32500 1.000 110.28252 193 TRP D CA 1
ATOM 7058 C C . TRP D 1 192 ? 124.62600 96.03900 111.55900 1.000 110.28252 193 TRP D C 1
ATOM 7059 O O . TRP D 1 192 ? 124.60500 95.97500 110.32900 1.000 110.28252 193 TRP D O 1
ATOM 7070 N N . PHE D 1 193 ? 125.76100 95.95200 112.25500 1.000 112.43768 194 PHE D N 1
ATOM 7071 C CA . PHE D 1 193 ? 127.00700 95.61500 111.57400 1.000 112.43768 194 PHE D CA 1
ATOM 7072 C C . PHE D 1 193 ? 126.91600 94.23600 110.93400 1.000 112.43768 194 PHE D C 1
ATOM 7073 O O . PHE D 1 193 ? 127.34100 94.03600 109.78600 1.000 112.43768 194 PHE D O 1
ATOM 7081 N N . PHE D 1 194 ? 126.35200 93.27200 111.66400 1.000 119.63985 195 PHE D N 1
ATOM 7082 C CA . PHE D 1 194 ? 126.15300 91.94400 111.08900 1.000 119.63985 195 PHE D CA 1
ATOM 7083 C C . PHE D 1 194 ? 125.21800 91.99500 109.88500 1.000 119.63985 195 PHE D C 1
ATOM 7084 O O . PHE D 1 194 ? 125.44400 91.30200 108.88400 1.000 119.63985 195 PHE D O 1
ATOM 7092 N N . GLN D 1 195 ? 124.16000 92.80200 109.97000 1.000 121.63185 196 GLN D N 1
ATOM 7093 C CA . GLN D 1 195 ? 123.24600 92.95900 108.84100 1.000 121.63185 196 GLN D CA 1
ATOM 7094 C C . GLN D 1 195 ? 123.95500 93.56100 107.63300 1.000 121.63185 196 GLN D C 1
ATOM 7095 O O . GLN D 1 195 ? 123.73500 93.12800 106.49400 1.000 121.63185 196 GLN D O 1
ATOM 7101 N N . ILE D 1 196 ? 124.79900 94.57000 107.86500 1.000 123.91833 197 ILE D N 1
ATOM 7102 C CA . ILE D 1 196 ? 125.58300 95.17200 106.78900 1.000 123.91833 197 ILE D CA 1
ATOM 7103 C C . ILE D 1 196 ? 126.44000 94.11700 106.11500 1.000 123.91833 197 ILE D C 1
ATOM 7104 O O . ILE D 1 196 ? 126.50900 94.04100 104.88200 1.000 123.91833 197 ILE D O 1
ATOM 7109 N N . GLY D 1 197 ? 127.11500 93.29700 106.91500 1.000 132.17207 198 GLY D N 1
ATOM 7110 C CA . GLY D 1 197 ? 127.94200 92.24400 106.36100 1.000 132.17207 198 GLY D CA 1
ATOM 7111 C C . GLY D 1 197 ? 127.13900 91.27400 105.51800 1.000 132.17207 198 GLY D C 1
ATOM 7112 O O . GLY D 1 197 ? 127.50500 90.97800 104.37600 1.000 132.17207 198 GLY D O 1
ATOM 7113 N N . PHE D 1 198 ? 126.01200 90.81000 106.06300 1.000 133.25569 199 PHE D N 1
ATOM 7114 C CA . PHE D 1 198 ? 125.17800 89.84300 105.36000 1.000 133.25569 199 PHE D CA 1
ATOM 7115 C C . PHE D 1 198 ? 124.58100 90.39300 104.07400 1.000 133.25569 199 PHE D C 1
ATOM 7116 O O . PHE D 1 198 ? 124.38000 89.62300 103.12900 1.000 133.25569 199 PHE D O 1
ATOM 7124 N N . VAL D 1 199 ? 124.29400 91.68900 104.00800 1.000 131.34501 200 VAL D N 1
ATOM 7125 C CA . VAL D 1 199 ? 123.68500 92.30100 102.83400 1.000 131.34501 200 VAL D CA 1
ATOM 7126 C C . VAL D 1 199 ? 124.72900 92.63000 101.77100 1.000 131.34501 200 VAL D C 1
ATOM 7127 O O . VAL D 1 199 ? 124.54800 92.31400 100.59500 1.000 131.34501 200 VAL D O 1
ATOM 7131 N N . LEU D 1 200 ? 125.83100 93.26700 102.16900 1.000 135.91259 201 LEU D N 1
ATOM 7132 C CA . LEU D 1 200 ? 126.82200 93.70300 101.19000 1.000 135.91259 201 LEU D CA 1
ATOM 7133 C C . LEU D 1 200 ? 127.60400 92.52600 100.62100 1.000 135.91259 201 LEU D C 1
ATOM 7134 O O . LEU D 1 200 ? 127.81600 92.44100 99.40600 1.000 135.91259 201 LEU D O 1
ATOM 7139 N N . TYR D 1 201 ? 128.04300 91.60200 101.48100 1.000 143.93423 202 TYR D N 1
ATOM 7140 C CA . TYR D 1 201 ? 128.87700 90.47300 101.07400 1.000 143.93423 202 TYR D CA 1
ATOM 7141 C C . TYR D 1 201 ? 128.22200 89.19000 101.56800 1.000 143.93423 202 TYR D C 1
ATOM 7142 O O . TYR D 1 201 ? 128.58100 88.66800 102.63500 1.000 143.93423 202 TYR D O 1
ATOM 7151 N N . PRO D 1 202 ? 127.25000 88.66100 100.83000 1.000 151.82124 203 PRO D N 1
ATOM 7152 C CA . PRO D 1 202 ? 126.56900 87.43400 101.25700 1.000 151.82124 203 PRO D CA 1
ATOM 7153 C C . PRO D 1 202 ? 127.54500 86.27900 101.37400 1.000 151.82124 203 PRO D C 1
ATOM 7154 O O . PRO D 1 202 ? 128.45100 86.13300 100.54000 1.000 151.82124 203 PRO D O 1
ATOM 7158 N N . PRO D 1 203 ? 127.39600 85.43500 102.39600 1.000 158.78234 204 PRO D N 1
ATOM 7159 C CA . PRO D 1 203 ? 128.29200 84.28000 102.53700 1.000 158.78234 204 PRO D CA 1
ATOM 7160 C C . PRO D 1 203 ? 128.00400 83.19800 101.50900 1.000 158.78234 204 PRO D C 1
ATOM 7161 O O . PRO D 1 203 ? 128.80100 82.27300 101.32700 1.000 158.78234 204 PRO D O 1
ATOM 7165 N N . SER D 1 204 ? 126.85800 83.30700 100.83100 1.000 171.23321 205 SER D N 1
ATOM 7166 C CA . SER D 1 204 ? 126.47800 82.31400 99.83400 1.000 171.23321 205 SER D CA 1
ATOM 7167 C C . SER D 1 204 ? 127.32300 82.40200 98.57000 1.000 171.23321 205 SER D C 1
ATOM 7168 O O . SER D 1 204 ? 127.26000 81.49300 97.73600 1.000 171.23321 205 SER D O 1
ATOM 7171 N N . GLY D 1 205 ? 128.10200 83.46400 98.40700 1.000 171.76557 206 GLY D N 1
ATOM 7172 C CA . GLY D 1 205 ? 128.95200 83.64700 97.24200 1.000 171.76557 206 GLY D CA 1
ATOM 7173 C C . GLY D 1 205 ? 128.32500 84.44900 96.12100 1.000 171.76557 206 GLY D C 1
ATOM 7174 O O . GLY D 1 205 ? 129.00600 85.24300 95.46900 1.000 171.76557 206 GLY D O 1
ATOM 7175 N N . GLY D 1 206 ? 127.03000 84.25300 95.88300 1.000 175.45082 207 GLY D N 1
ATOM 7176 C CA . GLY D 1 206 ? 126.32700 84.97000 94.84700 1.000 175.45082 207 GLY D CA 1
ATOM 7177 C C . GLY D 1 206 ? 125.53100 86.13800 95.39100 1.000 175.45082 207 GLY D C 1
ATOM 7178 O O . GLY D 1 206 ? 124.95600 86.07200 96.48100 1.000 175.45082 207 GLY D O 1
ATOM 7179 N N . PRO D 1 207 ? 125.49900 87.24100 94.64300 1.000 176.93866 208 PRO D N 1
ATOM 7180 C CA . PRO D 1 207 ? 124.71200 88.40100 95.07700 1.000 176.93866 208 PRO D CA 1
ATOM 7181 C C . PRO D 1 207 ? 123.23400 88.05700 95.18600 1.000 176.93866 208 PRO D C 1
ATOM 7182 O O . PRO D 1 207 ? 122.69700 87.27900 94.39500 1.000 176.93866 208 PRO D O 1
ATOM 7186 N N . ALA D 1 208 ? 122.58000 88.64400 96.18200 1.000 166.23255 209 ALA D N 1
ATOM 7187 C CA . ALA D 1 208 ? 121.16600 88.40100 96.43900 1.000 166.23255 209 ALA D CA 1
ATOM 7188 C C . ALA D 1 208 ? 120.32200 89.66400 96.42300 1.000 166.23255 209 ALA D C 1
ATOM 7189 O O . ALA D 1 208 ? 119.19100 89.63600 95.93200 1.000 166.23255 209 ALA D O 1
ATOM 7191 N N . TRP D 1 209 ? 120.83700 90.77400 96.94700 1.000 150.45167 210 TRP D N 1
ATOM 7192 C CA . TRP D 1 209 ? 120.08800 92.02200 97.05300 1.000 150.45167 210 TRP D CA 1
ATOM 7193 C C . TRP D 1 209 ? 120.61800 93.00800 96.01900 1.000 150.45167 210 TRP D C 1
ATOM 7194 O O . TRP D 1 209 ? 121.82000 93.29100 95.98200 1.000 150.45167 210 TRP D O 1
ATOM 7205 N N . ASP D 1 210 ? 119.72000 93.52500 95.18200 1.000 150.95027 211 ASP D N 1
ATOM 7206 C CA . ASP D 1 210 ? 120.08300 94.57000 94.23500 1.000 150.95027 211 ASP D CA 1
ATOM 7207 C C . ASP D 1 210 ? 120.43200 95.85100 94.97900 1.000 150.95027 211 ASP D C 1
ATOM 7208 O O . ASP D 1 210 ? 119.86000 96.15400 96.02800 1.000 150.95027 211 ASP D O 1
ATOM 7213 N N . LEU D 1 211 ? 121.38300 96.60300 94.42700 1.000 147.18379 212 LEU D N 1
ATOM 7214 C CA . LEU D 1 211 ? 121.85600 97.81900 95.07300 1.000 147.18379 212 LEU D CA 1
ATOM 7215 C C . LEU D 1 211 ? 120.96500 99.02600 94.81200 1.000 147.18379 212 LEU D C 1
ATOM 7216 O O . LEU D 1 211 ? 121.21300 100.09100 95.38800 1.000 147.18379 212 LEU D O 1
ATOM 7221 N N . MET D 1 212 ? 119.94600 98.8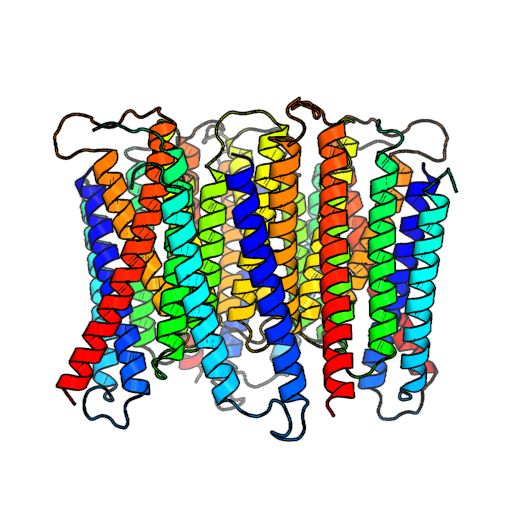9600 93.96200 1.000 147.58472 213 MET D N 1
ATOM 7222 C CA . MET D 1 212 ? 119.03300 99.99400 93.63800 1.000 147.58472 213 MET D CA 1
ATOM 7223 C C . MET D 1 212 ? 117.60100 99.47300 93.73100 1.000 147.58472 213 MET D C 1
ATOM 7224 O O . MET D 1 212 ? 117.05400 98.96800 92.74700 1.000 147.58472 213 MET D O 1
ATOM 7229 N N . ASP D 1 213 ? 116.99300 99.59800 94.91100 1.000 152.99178 214 ASP D N 1
ATOM 7230 C CA . ASP D 1 213 ? 115.60600 99.17000 95.08900 1.000 152.99178 214 ASP D CA 1
ATOM 7231 C C . ASP D 1 213 ? 115.01600 99.88700 96.29600 1.000 152.99178 214 ASP D C 1
ATOM 7232 O O . ASP D 1 213 ? 115.45400 99.66500 97.43100 1.000 152.99178 214 ASP D O 1
ATOM 7237 N N . HIS D 1 214 ? 114.01400 100.73300 96.04900 1.000 150.01225 215 HIS D N 1
ATOM 7238 C CA . HIS D 1 214 ? 113.30000 101.37500 97.14400 1.000 150.01225 215 HIS D CA 1
ATOM 7239 C C . HIS D 1 214 ? 112.54700 100.36500 97.99700 1.000 150.01225 215 HIS D C 1
ATOM 7240 O O . HIS D 1 214 ? 112.34800 100.60300 99.19300 1.000 150.01225 215 HIS D O 1
ATOM 7247 N N . GLU D 1 215 ? 112.13300 99.23900 97.41000 1.000 154.28985 216 GLU D N 1
ATOM 7248 C CA . GLU D 1 215 ? 111.56100 98.16000 98.20600 1.000 154.28985 216 GLU D CA 1
ATOM 7249 C C . GLU D 1 215 ? 112.58300 97.62200 99.19700 1.000 154.28985 216 GLU D C 1
ATOM 7250 O O . GLU D 1 215 ? 112.24900 97.32600 100.35100 1.000 154.28985 216 GLU D O 1
ATOM 7256 N N . ASN D 1 216 ? 113.83800 97.48900 98.76200 1.000 149.82650 217 ASN D N 1
ATOM 7257 C CA . ASN D 1 216 ? 114.89700 97.07300 99.67400 1.000 149.82650 217 ASN D CA 1
ATOM 7258 C C . ASN D 1 216 ? 115.09200 98.09100 100.78900 1.000 149.82650 217 ASN D C 1
ATOM 7259 O O . ASN D 1 216 ? 115.31500 97.71400 101.94400 1.000 149.82650 217 ASN D O 1
ATOM 7264 N N . ILE D 1 217 ? 115.01600 99.38300 100.46500 1.000 141.32172 218 ILE D N 1
ATOM 7265 C CA . ILE D 1 217 ? 115.15000 100.41700 101.49300 1.000 141.32172 218 ILE D CA 1
ATOM 7266 C C . ILE D 1 217 ? 114.02000 100.30600 102.51300 1.000 141.32172 218 ILE D C 1
ATOM 7267 O O . ILE D 1 217 ? 114.24100 100.38300 103.73200 1.000 141.32172 218 ILE D O 1
ATOM 7272 N N . LEU D 1 218 ? 112.79000 100.12800 102.02600 1.000 140.47704 219 LEU D N 1
ATOM 7273 C CA . LEU D 1 218 ? 111.64900 99.98400 102.92500 1.000 140.47704 219 LEU D CA 1
ATOM 7274 C C . LEU D 1 218 ? 111.78200 98.74900 103.80400 1.000 140.47704 219 LEU D C 1
ATOM 7275 O O . LEU D 1 218 ? 111.46400 98.80200 104.99700 1.000 140.47704 219 LEU D O 1
ATOM 7280 N N . PHE D 1 219 ? 112.24500 97.63400 103.23700 1.000 140.94806 220 PHE D N 1
ATOM 7281 C CA . PHE D 1 219 ? 112.45000 96.43300 104.03700 1.000 140.94806 220 PHE D CA 1
ATOM 7282 C C . PHE D 1 219 ? 113.55900 96.63300 105.06200 1.000 140.94806 220 PHE D C 1
ATOM 7283 O O . PHE D 1 219 ? 113.47100 96.12500 106.18500 1.000 140.94806 220 PHE D O 1
ATOM 7291 N N . LEU D 1 220 ? 114.61200 97.36400 104.69200 1.000 135.17747 221 LEU D N 1
ATOM 7292 C CA . LEU D 1 220 ? 115.71900 97.59300 105.61400 1.000 135.17747 221 LEU D CA 1
ATOM 7293 C C . LEU D 1 220 ? 115.29100 98.45300 106.79300 1.000 135.17747 221 LEU D C 1
ATOM 7294 O O . LEU D 1 220 ? 115.76500 98.25600 107.91700 1.000 135.17747 221 LEU D O 1
ATOM 7299 N N . THR D 1 221 ? 114.40300 99.42200 106.55900 1.000 125.57975 222 THR D N 1
ATOM 7300 C CA . THR D 1 221 ? 113.90000 100.22000 107.67700 1.000 125.57975 222 THR D CA 1
ATOM 7301 C C . THR D 1 221 ? 113.17400 99.34500 108.69700 1.000 125.57975 222 THR D C 1
ATOM 7302 O O . THR D 1 221 ? 113.40500 99.45600 109.91300 1.000 125.57975 222 THR D O 1
ATOM 7306 N N . ILE D 1 222 ? 112.30900 98.45200 108.21700 1.000 131.07208 223 ILE D N 1
ATOM 7307 C CA . ILE D 1 222 ? 111.58000 97.56200 109.11300 1.000 131.07208 223 ILE D CA 1
ATOM 7308 C C . ILE D 1 222 ? 112.53500 96.59200 109.79500 1.000 131.07208 223 ILE D C 1
ATOM 7309 O O . ILE D 1 222 ? 112.35900 96.24900 110.96900 1.000 131.07208 223 ILE D O 1
ATOM 7314 N N . CYS D 1 223 ? 113.55900 96.13200 109.07200 1.000 129.56122 224 CYS D N 1
ATOM 7315 C CA . CYS D 1 223 ? 114.55400 95.25100 109.67400 1.000 129.56122 224 CYS D CA 1
ATOM 7316 C C . CYS D 1 223 ? 115.30900 95.95700 110.79300 1.000 129.56122 224 CYS D C 1
ATOM 7317 O O . CYS D 1 223 ? 115.59700 95.35400 111.83200 1.000 129.56122 224 CYS D O 1
ATOM 7320 N N . PHE D 1 224 ? 115.64000 97.23300 110.59500 1.000 114.87234 225 PHE D N 1
ATOM 7321 C CA . PHE D 1 224 ? 116.30000 98.01000 111.63900 1.000 114.87234 225 PHE D CA 1
ATOM 7322 C C . PHE D 1 224 ? 115.40700 98.15300 112.86600 1.000 114.87234 225 PHE D C 1
ATOM 7323 O O . PHE D 1 224 ? 115.86700 98.00200 114.00900 1.000 114.87234 225 PHE D O 1
ATOM 7331 N N . CYS D 1 225 ? 114.12300 98.44300 112.64800 1.000 116.33626 226 CYS D N 1
ATOM 7332 C CA . CYS D 1 225 ? 113.19700 98.51600 113.77600 1.000 116.33626 226 CYS D CA 1
ATOM 7333 C C . CYS D 1 225 ? 113.09500 97.18000 114.50700 1.000 116.33626 226 CYS D C 1
ATOM 7334 O O . CYS D 1 225 ? 113.06600 97.14700 115.74600 1.000 116.33626 226 CYS D O 1
ATOM 7337 N N . TRP D 1 226 ? 113.04500 96.07400 113.76100 1.000 119.63386 227 TRP D N 1
ATOM 7338 C CA . TRP D 1 226 ? 112.99100 94.75800 114.38700 1.000 119.63386 227 TRP D CA 1
ATOM 7339 C C . TRP D 1 226 ? 114.26000 94.46800 115.17700 1.000 119.63386 227 TRP D C 1
ATOM 7340 O O . TRP D 1 226 ? 114.20100 93.85800 116.24800 1.000 119.63386 227 TRP D O 1
ATOM 7351 N N . HIS D 1 227 ? 115.41700 94.88200 114.65700 1.000 116.93237 228 HIS D N 1
ATOM 7352 C CA . HIS D 1 227 ? 116.66300 94.71100 115.39900 1.000 116.93237 228 HIS D CA 1
ATOM 7353 C C . HIS D 1 227 ? 116.63200 95.48200 116.71000 1.000 116.93237 228 HIS D C 1
ATOM 7354 O O . HIS D 1 227 ? 117.07300 94.97300 117.74900 1.000 116.93237 228 HIS D O 1
ATOM 7361 N N . TYR D 1 228 ? 116.12200 96.71400 116.68100 1.000 107.50711 229 TYR D N 1
ATOM 7362 C CA . TYR D 1 228 ? 116.00900 97.48800 117.91500 1.000 107.50711 229 TYR D CA 1
ATOM 7363 C C . TYR D 1 228 ? 115.08500 96.79900 118.91500 1.000 107.50711 229 TYR D C 1
ATOM 7364 O O . TYR D 1 228 ? 115.39500 96.71600 120.11400 1.000 107.50711 229 TYR D O 1
ATOM 7373 N N . ALA D 1 229 ? 113.95000 96.28600 118.43500 1.000 108.43330 230 ALA D N 1
ATOM 7374 C CA . ALA D 1 229 ? 113.02300 95.58000 119.31500 1.000 108.43330 230 ALA D CA 1
ATOM 7375 C C . ALA D 1 229 ? 113.67100 94.33300 119.91000 1.000 108.43330 230 ALA D C 1
ATOM 7376 O O . ALA D 1 229 ? 113.50200 94.03700 121.10000 1.000 108.43330 230 ALA D O 1
ATOM 7378 N N . VAL D 1 230 ? 114.41500 93.58800 119.09000 1.000 107.29116 231 VAL D N 1
ATOM 7379 C CA . VAL D 1 230 ? 115.09700 92.38600 119.55900 1.000 107.29116 231 VAL D CA 1
ATOM 7380 C C . VAL D 1 230 ? 116.13100 92.73200 120.61700 1.000 107.29116 231 VAL D C 1
ATOM 7381 O O . VAL D 1 230 ? 116.27300 92.01500 121.61200 1.000 107.29116 231 VAL D O 1
ATOM 7385 N N . THR D 1 231 ? 116.87300 93.82300 120.42200 1.000 108.23796 232 THR D N 1
ATOM 7386 C CA . THR D 1 231 ? 117.83700 94.24000 121.43700 1.000 108.23796 232 THR D CA 1
ATOM 7387 C C . THR D 1 231 ? 117.15200 94.60500 122.74900 1.000 108.23796 232 THR D C 1
ATOM 7388 O O . THR D 1 231 ? 117.65000 94.25200 123.82600 1.000 108.23796 232 THR D O 1
ATOM 7392 N N . ILE D 1 232 ? 116.01800 95.30700 122.68100 1.000 109.04555 233 ILE D N 1
ATOM 7393 C CA . ILE D 1 232 ? 115.28500 95.62800 123.90500 1.000 109.04555 233 ILE D CA 1
ATOM 7394 C C . ILE D 1 232 ? 114.84200 94.35100 124.61300 1.000 109.04555 233 ILE D C 1
ATOM 7395 O O . ILE D 1 232 ? 114.96700 94.22100 125.84100 1.000 109.04555 233 ILE D O 1
ATOM 7400 N N . VAL D 1 233 ? 114.31700 93.39000 123.84900 1.000 109.21423 234 VAL D N 1
ATOM 7401 C CA . VAL D 1 233 ? 113.88500 92.12500 124.43400 1.000 109.21423 234 VAL D CA 1
ATOM 7402 C C . VAL D 1 233 ? 115.06200 91.38200 125.05600 1.000 109.21423 234 VAL D C 1
ATOM 7403 O O . VAL D 1 233 ? 114.92600 90.77300 126.12400 1.000 109.21423 234 VAL D O 1
ATOM 7407 N N . ILE D 1 234 ? 116.22600 91.41300 124.40500 1.000 109.70937 235 ILE D N 1
ATOM 7408 C CA . ILE D 1 234 ? 117.40900 90.74700 124.94300 1.000 109.70937 235 ILE D CA 1
ATOM 7409 C C . ILE D 1 234 ? 117.83000 91.38600 126.25800 1.000 109.70937 235 ILE D C 1
ATOM 7410 O O . ILE D 1 234 ? 118.20400 90.69200 127.21100 1.000 109.70937 235 ILE D O 1
ATOM 7415 N N . VAL D 1 235 ? 117.78500 92.71800 126.33000 1.000 108.72946 236 VAL D N 1
ATOM 7416 C CA . VAL D 1 235 ? 118.13000 93.39600 127.57700 1.000 108.72946 236 VAL D CA 1
ATOM 7417 C C . VAL D 1 235 ? 117.16200 92.99900 128.68600 1.000 108.72946 236 VAL D C 1
ATOM 7418 O O . VAL D 1 235 ? 117.57300 92.72900 129.82400 1.000 108.72946 236 VAL D O 1
ATOM 7422 N N . GLY D 1 236 ? 115.86500 92.95500 128.37500 1.000 114.97821 237 GLY D N 1
ATOM 7423 C CA . GLY D 1 236 ? 114.89400 92.53200 129.37300 1.000 114.97821 237 GLY D CA 1
ATOM 7424 C C . GLY D 1 236 ? 115.12100 91.10800 129.84700 1.000 114.97821 237 GLY D C 1
ATOM 7425 O O . GLY D 1 236 ? 115.04800 90.82000 131.04800 1.000 114.97821 237 GLY D O 1
ATOM 7426 N N . MET D 1 237 ? 115.40200 90.19700 128.91200 1.000 119.98637 238 MET D N 1
ATOM 7427 C CA . MET D 1 237 ? 115.67500 88.81200 129.27700 1.000 119.98637 238 MET D CA 1
ATOM 7428 C C . MET D 1 237 ? 116.92900 88.69400 130.13000 1.000 119.98637 238 MET D C 1
ATOM 7429 O O . MET D 1 237 ? 116.96200 87.89900 131.07400 1.000 119.98637 238 MET D O 1
ATOM 7434 N N . ASN D 1 238 ? 117.97200 89.46300 129.80800 1.000 122.08253 239 ASN D N 1
ATOM 7435 C CA . ASN D 1 238 ? 119.18300 89.44500 130.62100 1.000 122.08253 239 ASN D CA 1
ATOM 7436 C C . ASN D 1 238 ? 118.90500 89.94800 132.03000 1.000 122.08253 239 ASN D C 1
ATOM 7437 O O . ASN D 1 238 ? 119.41300 89.38500 133.00800 1.000 122.08253 239 ASN D O 1
ATOM 7442 N N . TYR D 1 239 ? 118.10300 91.00800 132.15400 1.000 120.27097 240 TYR D N 1
ATOM 7443 C CA . TYR D 1 239 ? 117.74000 91.50000 133.48000 1.000 120.27097 240 TYR D CA 1
ATOM 7444 C C . TYR D 1 239 ? 116.98800 90.43700 134.26900 1.000 120.27097 240 TYR D C 1
ATOM 7445 O O . TYR D 1 239 ? 117.26900 90.20900 135.45400 1.000 120.27097 240 TYR D O 1
ATOM 7454 N N . ALA D 1 240 ? 116.03400 89.76600 133.62000 1.000 128.39002 241 ALA D N 1
ATOM 7455 C CA . ALA D 1 240 ? 115.27500 88.71600 134.29500 1.000 128.39002 241 ALA D CA 1
ATOM 7456 C C . ALA D 1 240 ? 116.18400 87.57000 134.72400 1.000 128.39002 241 ALA D C 1
ATOM 7457 O O . ALA D 1 240 ? 116.05400 87.03800 135.83300 1.000 128.39002 241 ALA D O 1
ATOM 7459 N N . PHE D 1 241 ? 117.11300 87.17300 133.85100 1.000 132.48485 242 PHE D N 1
ATOM 7460 C CA . PHE D 1 241 ? 118.01800 86.07400 134.16900 1.000 132.48485 242 PHE D CA 1
ATOM 7461 C C . PHE D 1 241 ? 118.93100 86.42700 135.33500 1.000 132.48485 242 PHE D C 1
ATOM 7462 O O . PHE D 1 241 ? 119.17800 85.59300 136.21400 1.000 132.48485 242 PHE D O 1
ATOM 7470 N N . ILE D 1 242 ? 119.44700 87.65800 135.36100 1.000 131.00996 243 ILE D N 1
ATOM 7471 C CA . ILE D 1 242 ? 120.30600 88.06100 136.46900 1.000 131.00996 243 ILE D CA 1
ATOM 7472 C C . ILE D 1 242 ? 119.51200 88.12700 137.76700 1.000 131.00996 243 ILE D C 1
ATOM 7473 O O . ILE D 1 242 ? 120.01600 87.73900 138.82900 1.000 131.00996 243 ILE D O 1
ATOM 7478 N N . THR D 1 243 ? 118.26700 88.60800 137.71300 1.000 136.06906 244 THR D N 1
ATOM 7479 C CA . THR D 1 243 ? 117.43000 88.60800 138.90900 1.000 136.06906 244 THR D CA 1
ATOM 7480 C C . THR D 1 243 ? 117.19600 87.18700 139.41100 1.000 136.06906 244 THR D C 1
ATOM 7481 O O . THR D 1 243 ? 117.26600 86.92300 140.61800 1.000 136.06906 244 THR D O 1
ATOM 7485 N N . TRP D 1 244 ? 116.92400 86.25800 138.49100 1.000 143.81550 245 TRP D N 1
ATOM 7486 C CA . TRP D 1 244 ? 116.72900 84.86100 138.86600 1.000 143.81550 245 TRP D CA 1
ATOM 7487 C C . TRP D 1 244 ? 117.98500 84.28700 139.50900 1.000 143.81550 245 TRP D C 1
ATOM 7488 O O . TRP D 1 244 ? 117.91200 83.57300 140.51600 1.000 143.81550 245 TRP D O 1
ATOM 7499 N N . LEU D 1 245 ? 119.15000 84.58100 138.92900 1.000 144.74390 246 LEU D N 1
ATOM 7500 C CA . LEU D 1 245 ? 120.40200 84.07100 139.47800 1.000 144.74390 246 LEU D CA 1
ATOM 7501 C C . LEU D 1 245 ? 120.66300 84.62800 140.87100 1.000 144.74390 246 LEU D C 1
ATOM 7502 O O . LEU D 1 245 ? 121.09100 83.89300 141.76900 1.000 144.74390 246 LEU D O 1
ATOM 7507 N N . VAL D 1 246 ? 120.41300 85.92300 141.07000 1.000 148.68575 247 VAL D N 1
ATOM 7508 C CA . VAL D 1 246 ? 120.60600 86.52200 142.38800 1.000 148.68575 247 VAL D CA 1
ATOM 7509 C C . VAL D 1 246 ? 119.65500 85.90100 143.40200 1.000 148.68575 247 VAL D C 1
ATOM 7510 O O . VAL D 1 246 ? 120.04700 85.60100 144.53700 1.000 148.68575 247 VAL D O 1
ATOM 7514 N N . LYS D 1 247 ? 118.39300 85.69900 143.01500 1.000 156.54090 248 LYS D N 1
ATOM 7515 C CA . LYS D 1 247 ? 117.43100 85.08600 143.92500 1.000 156.54090 248 LYS D CA 1
ATOM 7516 C C . LYS D 1 247 ? 117.84200 83.66400 144.28900 1.000 156.54090 248 LYS D C 1
ATOM 7517 O O . LYS D 1 247 ? 117.72200 83.25500 145.44900 1.000 156.54090 248 LYS D O 1
ATOM 7519 N N . SER D 1 248 ? 118.32300 82.89600 143.30800 1.000 156.74843 249 SER D N 1
ATOM 7520 C CA . SER D 1 248 ? 118.77200 81.53500 143.58600 1.000 156.74843 249 SER D CA 1
ATOM 7521 C C . SER D 1 248 ? 119.98800 81.52900 144.50400 1.000 156.74843 249 SER D C 1
ATOM 7522 O O . SER D 1 248 ? 120.08700 80.69300 145.40900 1.000 156.74843 249 SER D O 1
ATOM 7525 N N . ARG D 1 249 ? 120.92900 82.45000 144.28000 1.000 163.82471 250 ARG D N 1
ATOM 7526 C CA . ARG D 1 249 ? 122.11100 82.52200 145.13200 1.000 163.82471 250 ARG D CA 1
ATOM 7527 C C . ARG D 1 249 ? 121.74300 82.90400 146.55900 1.000 163.82471 250 ARG D C 1
ATOM 7528 O O . ARG D 1 249 ? 122.29600 82.35300 147.51800 1.000 163.82471 250 ARG D O 1
ATOM 7536 N N . LEU D 1 250 ? 120.81500 83.84200 146.72100 1.000 165.71704 251 LEU D N 1
ATOM 7537 C CA . LEU D 1 250 ? 120.38900 84.27800 148.04600 1.000 165.71704 251 LEU D CA 1
ATOM 7538 C C . LEU D 1 250 ? 119.58700 83.19000 148.75200 1.000 165.71704 251 LEU D C 1
ATOM 7539 O O . LEU D 1 250 ? 119.85600 82.85800 149.90700 1.000 165.71704 251 LEU D O 1
#

Solvent-accessible surface area: 46537 Å² total; per-residue (Å²): 110,61,200,38,32,16,68,14,0,51,43,24,62,99,25,0,68,83,24,1,58,67,6,2,46,62,38,28,26,130,119,49,110,59,70,115,65,8,23,52,95,106,82,47,47,150,50,22,65,91,20,2,96,75,16,30,30,44,9,108,83,3,34,72,63,63,52,190,115,164,138,166,80,76,104,15,75,13,98,1,43,36,1,16,32,53,7,36,12,39,11,0,66,17,18,47,87,11,81,92,90,118,47,33,50,106,14,37,14,47,8,22,6,0,15,3,1,66,17,5,8,36,2,15,160,27,20,28,114,38,125,70,79,0,8,61,34,3,12,101,9,2,21,67,2,0,92,79,0,0,83,20,0,35,42,13,4,51,65,148,124,18,41,13,0,39,32,20,6,0,6,12,3,1,4,0,0,16,0,19,65,27,2,1,106,15,39,86,33,98,96,70,36,132,80,65,96,78,119,43,78,84,4,28,17,62,0,1,8,20,22,4,82,41,24,2,78,2,37,70,51,16,39,129,26,50,59,128,13,58,184,97,48,70,76,172,118,109,61,196,38,32,16,66,14,0,52,42,24,65,100,25,0,67,80,25,1,58,67,5,3,46,60,38,28,26,130,122,50,111,59,70,113,64,8,23,49,95,103,80,46,47,150,50,22,65,90,19,2,94,74,18,31,32,43,8,108,85,3,34,72,64,61,52,190,113,164,140,165,81,76,106,14,78,14,95,1,42,34,0,17,33,51,7,36,13,37,10,0,65,18,19,48,88,11,82,93,90,118,45,33,48,105,14,38,14,46,7,21,8,0,15,4,1,64,16,5,9,36,2,15,159,28,18,28,112,38,122,70,79,0,8,59,30,4,14,100,9,2,20,69,2,0,92,77,0,0,84,18,0,36,40,12,4,51,64,148,123,17,39,11,0,39,33,20,7,0,6,12,3,0,4,0,0,17,0,18,68,27,1,0,107,15,38,87,34,95,94,71,36,132,77,68,96,77,118,43,77,85,3,29,16,63,0,0,9,20,23,4,82,42,22,2,77,4,38,69,52,15,40,130,24,51,59,126,12,57,186,97,47,72,76,169,118,110,60,198,38,30,15,67,15,0,51,42,25,64,100,25,0,66,82,23,1,58,67,4,2,47,61,38,27,26,131,120,49,110,59,71,113,63,9,24,50,94,106,81,45,46,149,50,23,62,91,20,1,94,74,17,30,31,45,8,108,84,3,33,72,63,61,52,190,114,162,140,165,79,76,104,14,79,14,95,2,42,34,1,16,30,50,8,35,12,38,10,0,68,16,20,48,89,11,84,92,89,117,46,33,48,105,13,37,14,46,8,22,8,0,16,3,0,64,18,6,8,40,3,14,158,30,19,27,117,39,124,69,77,0,8,61,33,3,13,99,8,2,20,68,2,0,92,79,0,0,84,18,0,38,41,12,4,53,65,147,123,17,40,11,0,39,32,19,6,0,5,11,3,0,4,0,0,16,0,19,70,27,1,1,105,16,38,87,32,97,95,70,37,132,78,70,97,78,119,40,77,84,3,28,15,64,0,1,8,20,23,4,82,43,22,2,77,3,37,69,53,15,39,129,25,49,59,127,13,57,187,98,48,70,75,171,118,108,60,198,37,30,16,67,15,0,52,43,26,64,101,25,0,66,81,24,1,59,69,5,2,48,59,38,28,27,130,119,49,110,58,71,111,64,8,24,50,93,105,80,47,48,148,50,23,62,90,19,1,96,74,18,31,31,44,8,105,84,3,33,72,62,61,52,190,114,161,138,165,80,76,104,16,77,13,96,2,43,34,1,16,30,54,7,35,12,38,12,0,65,16,18,47,87,11,85,95,90,117,47,32,51,106,14,37,14,44,8,23,6,0,16,3,1,64,17,6,9,40,2,14,157,28,20,26,113,39,121,70,78,0,8,60,34,3,14,101,8,2,21,67,2,0,93,78,0,0,83,18,0,36,37,12,4,54,64,148,122,18,41,13,0,39,32,19,6,0,5,12,3,1,4,0,0,16,0,20,68,27,2,1,106,16,38,86,32,99,94,70,37,134,77,67,98,77,119,41,80,82,4,29,18,63,0,2,9,20,23,4,84,42,23,3,77,3,38,70,50,14,39,127,27,51,59,129,12,56,188,98,48,71,75,170,119

GO terms:
  GO:0005515 protein binding (F, IPI)

Nearest PDB structures (foldseek):
  7oqz-assembly1_A  TM=1.004E+00  e=1.611E-30  Homo sapiens
  7oqz-assembly1_A  TM=1.004E+00  e=1.611E-30  Homo sapiens
  7oqz-assembly1_A  TM=1.004E+00  e=1.611E-30  Homo sapiens
  7oqz-assembly1_A  TM=1.004E+00  e=1.611E-30  Homo sapiens

Secondary structure (DSSP, 8-state):
-HHHHHHHHHHHHHHHHHHHHHHHHHHHHHHSSSSSSS--HHHHHHHHHHHHHHHHHHHHHHHHHH-S------STHHHHHHHHHHHHHHHHHHHHHHHH-TTS-THHHHHHHHHHHHHHHHHHHHS--SS-HHHHHHHHHHHHHHHHHHHHHHHHHHSS--HHHHHHHHHHHHHHHHHHHHHHHHHS-TTSS--S-SS-HHHHHHHHHHHHHHHHHHHHHHHHHHHHHHHHHHHH-/-HHHHHHHHHHHHHHHHHHHHHHHHHHHHHHSSSSSSS--HHHHHHHHHHHHHHHHHHHHHHHHHH-S------STHHHHHHHHHHHHHHHHHHHHHHHH-TTS-THHHHHHHHHHHHHHHHHHHHS--SS-HHHHHHHHHHHHHHHHHHHHHHHHHHSS--HHHHHHHHHHHHHHHHHHHHHHHHHS-TTSS--S-SS-HHHHHHHHHHHHHHHHHHHHHHHHHHHHHHHHHHHH-/-HHHHHHHHHHHHHHHHHHHHHHHHHHHHHHSSSSSSS--HHHHHHHHHHHHHHHHHHHHHHHHHH-S------STHHHHHHHHHHHHHHHHHHHHHHHH-TTS-THHHHHHHHHHHHHHHHHHHHS--SS-HHHHHHHHHHHHHHHHHHHHHHHHHHSS--HHHHHHHHHHHHHHHHHHHHHHHHHS-TTSS--S-SS-HHHHHHHHHHHHHHHHHHHHHHHHHHHHHHHHHHHH-/-HHHHHHHHHHHHHHHHHHHHHHHHHHHHHHSSSSSSS--HHHHHHHHHHHHHHHHHHHHHHHHHH-S------STHHHHHHHHHHHHHHHHHHHHHHHH-TTS-THHHHHHHHHHHHHHHHHHHHS--SS-HHHHHHHHHHHHHHHHHHHHHHHHHHSS--HHHHHHHHHHHHHHHHHHHHHHHHHS-TTSS--S-SS-HHHHHHHHHHHHHHHHHHHHHHHHHHHHHHHHHHHH-